Protein AF-0000000074142915 (afdb_homodimer)

Foldseek 3Di:
DDQDDFLLEPWPCVFKAWAEKEAAWEQDQVQRKIFWKMKTKMATPDPPAFDQKGKWFAAQKFWDFKDKQNHTWDWDWDDQDPPRHTIIITGDPDGGHGPDIIMMMIGIMAHPPQPFKFKAALLQFPNSPKIKMKGQCPPNRLNRRHTHGRFQFHWYKYKYWYKYLFDKDWLAQWDDWDDDDPNIIITIGTFHFIWHSRLTMMIGDQWDKDDLDPAEMEIEHPVCHVLVSVLRSVCPVVLQVLLCVLANHQDRRHAYEYAGGQQDAAAWDLRHNYIYGYVLCRQSPNQNVLVSLLSVLLSLAPTQENANYLLQNLSRQLSSLLRSLSSVCVVPNNQSSLLVLVVLQVQLQVQCVVQDQQHQLLANRHDQNVHDSVVSDGSNSHNLSNVVLVVLQVLQPHCVLSSVLNNVVSVVQGSGYDYPVRVLVSVCVVCVVVVRVVSVVVDPPCCSHRNGHHGPDDDDTDCPLVVLLVVVLVLQLVQQVVVPDRDDDALVSPVPPRPSSLLSNLVSNLVRDQGALSVLVCCCPGNVLCVGSNPSSNLSSLLNCLRNVVVVCLVVLLVVLLRHNHLVRNQSNLLSCCVNPLVSSVVSLVVRLSNHGPVSSVNSCVSSVPDD/DDADDFLLEPWPCQFKAWAEKEAAWEQDLVQRKIFWKMKTKMATPDPPAFDQKGKWFAAQKFWDFKDKQNHTWDWDWADQDPPRHTIIITGDPDGGDGPDIIMMMIGIMAHPPQPFKFKAALLQFPNSPKIKMKTQCPPNRLNRRHTHGRWQFHWYKYKYWYKDLFDKDWLAQWDDWDDDDPNIIITIGTGHFIWHSRLTMMIGDQWDKDDLDPAEMEIEHPVCHVLVSVLRSVCVVVLQVLLCVLANHQDRRHHYEYAGGQQDAAAWDLRHNYIYGYNLCRQSPNQNVLVSQLSSLLSLAPTQENANGLQQNLSRQLSSLLSSLSSVCVVPNNLSSLLVLVVLLVQLQVVCVVQDQQHQLLANRHDQNVHDSVVSDGSNSRNLSNVVLVVLQVLQPHCVRSSVLRNVVSVVQGSGYDYPVRVLVSVCVVCVVVVRVVSVVPDPSCCSHRNGGHGPDDDDGDCVLQVLLVVVLVLQLVCQVVVHQNDPDALVSPVPPRPSSLLSSLVSNLVSDQGALNVLVCCCPGNVLCVGSNPSSNLSSLLNCLRNVVVVCLVVLLVVLLRHQHLVRNQSNLLSCCVNPLVSSVVSLVVSLSNHGPVSSVNSCVSSVPDD

Organism: Schizosaccharomyces japonicus (strain yFS275 / FY16936) (NCBI:txid402676)

Secondary structure (DSSP, 8-state):
-PPPPPTT--S-TTTEEEEEEEEEEEEETTTTEEEEEEEEEEEE--SSS----EEEEESSEEEEEEEETTEE--EEEPPP-GGG-EEEEE--SS---TT--EEEEEEEEE-TT-SSEEEE-GGGSSSSSS-EEEE--TTTTGGGTS-B--STT--EEEEEEEEESS-EEESSEEEEEEEEETTEEEEEEEEEEEE-GGG--EEESS-EEEEEETTEEEEE-GGGHHHHHHHHHTTHHHHHHHHHHHS-S-TTS-EEEEE--TT--SSEE--TT-EEE-GGG--SSSTTTTHHHHHHHTTTBTTTEEESSGGGTHHHHHHHHHHHHHHHHHHH-HHHHHHHHHHHHHHHHHHHHHH-TT-GGGSSS---TT--GGGG-SSHHHHHHHHHHHHHHHHHT-HHHHTTHHHHHHHHTTTEEE-HHHHHHHHHHHHTTTT-HHHHHTS-HHHHHH--SS-SS------TTTHHHHHHHHHHHHHHHTT-S-----GGGGTT--HHHHHHHHHHHHHTPPPPHHHHHHHHHHS-GGG-S-HHHHHHHHHHHHHTT-GGGHHHHHHHHTT---HHHHHHHHHHHHHH-HHHHHHHHHHHTTTS-HHHHHHHHHHTT---/-PPPPPTT--S-TTTEEEEEEEEEEEEETTTTEEEEEEEEEEEE--SSS----EEEEESSEEEEEEEETTEE--EEEPPP-GGG-EEEEE--SS---TT--EEEEEEEEE-TT-SSEEEE-GGGSSSSSS-EEEE--TTTTGGGTS-B--STT--EEEEEEEEESS-EEESSEEEEEEEEETTEEEEEEEEEEEE-GGG--EEESS-EEEEEETTEEEEE-GGGHHHHHHHHHTTHHHHHHHHHHHS-S-TTS-EEEEE--TT--SSEE--TT-EEE-GGG--SSSTTTTHHHHHHHTTTBTTTEEESSGGGTHHHHHHHHHHHHHHHHHHH-HHHHHHHHHHHHHHHHHHHHHH-TT-GGGSSS---TTS-GGGG-SSHHHHHHHHHHHHHHHHHTSHHHHTTHHHHHHHHTTTEEE-HHHHHHHHHHHHGGGT-HHHHHTS-HHHHHH--SS-SS------TTTHHHHHHHHHHHHHHHTT-S-----GGGSTT--HHHHHHHHHHHHHTPPPPHHHHHHHHHHS-GGG-S-HHHHHHHHHHHHHTT-GGGHHHHHHHHTT---HHHHHHHHHHHHHH-HHHHHHHHHHHTTTS-HHHHHHHHHHTT---

Radius of gyration: 35.16 Å; Cα contacts (8 Å, |Δi|>4): 2658; chains: 2; bounding box: 84×103×82 Å

pLDDT: mean 94.58, std 6.01, range [44.62, 98.88]

Sequence (1224 aa):
MKVRQDPSTLSNYLEVELQHMLLETSIIFSEKRLTGQVTLSMEPRVVGKALEQIVLDTSFLDISNVYVDEQETAFCVKERKSFLGSALHIVPSAVLRKGKQFKLRIVYATTKDCTALQFLSPNQTIGKKHPYVFSQCQAIHARSMVPCQDTPSVKFPCTFRIRSPFPVIASGIPAGSQDFNNGSLVYVFEQRNKIPSYLISLLSGDLASCPVGPRSFVYTEPSNLMACKYEFEQDMERFIQAAESITFAYPWTRYDFVILPPSFPYGGMENPNATFATPTLIAGDRSNVNVIAHELAHSWSGNLVTNESWQTFWLNEGMTVFLERKIIGRIYGEKYRQFDAIIGWGELKEAVELFGPNHEFTKLVQNLDGVDPDDAFSTIPYEKGSSLLYHIETVLGGAHIFEPFLPYYFRKFSNSSVNELQFKETLYEFFKPQGLTGQLDKIDWQAWLYGPGMPPVTPNFDTTLANPCYTLAEKWRTAAEAHTAPVPFAADDVKRWSAGQSSLFLDLLFETSPLPNQYIETLSDVYAYGKSENAELLFRFYKLALKAKYTRLYDTIAQAVGSVGRMKFVRPIYRLLNSVDHDFAVKTFLKYRDFYHKICSSMVAKDLKLTEMKVRQDPSTLSNYLEVELQHMLLETSIIFSEKRLTGQVTLSMEPRVVGKALEQIVLDTSFLDISNVYVDEQETAFCVKERKSFLGSALHIVPSAVLRKGKQFKLRIVYATTKDCTALQFLSPNQTIGKKHPYVFSQCQAIHARSMVPCQDTPSVKFPCTFRIRSPFPVIASGIPAGSQDFNNGSLVYVFEQRNKIPSYLISLLSGDLASCPVGPRSFVYTEPSNLMACKYEFEQDMERFIQAAESITFAYPWTRYDFVILPPSFPYGGMENPNATFATPTLIAGDRSNVNVIAHELAHSWSGNLVTNESWQTFWLNEGMTVFLERKIIGRIYGEKYRQFDAIIGWGELKEAVELFGPNHEFTKLVQNLDGVDPDDAFSTIPYEKGSSLLYHIETVLGGAHIFEPFLPYYFRKFSNSSVNELQFKETLYEFFKPQGLTGQLDKIDWQAWLYGPGMPPVTPNFDTTLANPCYTLAEKWRTAAEAHTAPVPFAADDVKRWSAGQSSLFLDLLFETSPLPNQYIETLSDVYAYGKSENAELLFRFYKLALKAKYTRLYDTIAQAVGSVGRMKFVRPIYRLLNSVDHDFAVKTFLKYRDFYHKICSSMVAKDLKLTE

Nearest PDB structures (foldseek):
  4gaa-assembly1_B  TM=9.386E-01  e=9.202E-66  Xenopus laevis
  3cia-assembly1_A  TM=8.978E-01  e=3.333E-53  unclassified
  3cia-assembly3_C  TM=9.045E-01  e=1.888E-52  unclassified
  3cia-assembly4_D  TM=8.995E-01  e=1.705E-52  unclassified
  4pj6-assembly1_A  TM=6.630E-01  e=1.488E-27  Homo sapiens

Structure (mmCIF, N/CA/C/O backbone):
data_AF-0000000074142915-model_v1
#
loop_
_entity.id
_entity.type
_entity.pdbx_description
1 polymer 'Leukotriene A(4) hydrolase'
#
loop_
_atom_site.group_PDB
_atom_site.id
_atom_site.type_symbol
_atom_site.label_atom_id
_atom_site.label_alt_id
_atom_site.label_comp_id
_atom_site.label_asym_id
_atom_site.label_entity_id
_atom_site.label_seq_id
_atom_site.pdbx_PDB_ins_code
_atom_site.Cartn_x
_atom_site.Cartn_y
_atom_site.Cartn_z
_atom_site.occupancy
_atom_site.B_iso_or_equiv
_atom_site.auth_seq_id
_atom_site.auth_comp_id
_atom_site.auth_asym_id
_atom_site.auth_atom_id
_atom_site.pdbx_PDB_model_num
ATOM 1 N N . MET A 1 1 ? 24.328 -30.984 -15.859 1 44.62 1 MET A N 1
ATOM 2 C CA . MET A 1 1 ? 23.688 -31.141 -17.156 1 44.62 1 MET A CA 1
ATOM 3 C C . MET A 1 1 ? 23.734 -29.844 -17.953 1 44.62 1 MET A C 1
ATOM 5 O O . MET A 1 1 ? 23.688 -28.75 -17.375 1 44.62 1 MET A O 1
ATOM 9 N N . LYS A 1 2 ? 23.984 -30.016 -19.141 1 58.06 2 LYS A N 1
ATOM 10 C CA . LYS A 1 2 ? 24.141 -28.875 -20.047 1 58.06 2 LYS A CA 1
ATOM 11 C C . LYS A 1 2 ? 22.812 -28.156 -20.266 1 58.06 2 LYS A C 1
ATOM 13 O O . LYS A 1 2 ? 21.797 -28.812 -20.531 1 58.06 2 LYS A O 1
ATOM 18 N N . VAL A 1 3 ? 22.781 -27.094 -20.016 1 68.69 3 VAL A N 1
ATOM 19 C CA . VAL A 1 3 ? 21.641 -26.203 -20.203 1 68.69 3 VAL A CA 1
ATOM 20 C C . VAL A 1 3 ? 21.188 -26.25 -21.656 1 68.69 3 VAL A C 1
ATOM 22 O O . VAL A 1 3 ? 22 -26.203 -22.578 1 68.69 3 VAL A O 1
ATOM 25 N N . ARG A 1 4 ? 19.906 -26.609 -21.922 1 81.56 4 ARG A N 1
ATOM 26 C CA . ARG A 1 4 ? 19.312 -26.625 -23.25 1 81.56 4 ARG A CA 1
ATOM 27 C C . ARG A 1 4 ? 18.891 -25.219 -23.688 1 81.56 4 ARG A C 1
ATOM 29 O O . ARG A 1 4 ? 18.328 -24.469 -22.891 1 81.56 4 ARG A O 1
ATOM 36 N N . GLN A 1 5 ? 19.344 -24.984 -24.844 1 90 5 GLN A N 1
ATOM 37 C CA . GLN A 1 5 ? 18.969 -23.672 -25.375 1 90 5 GLN A CA 1
ATOM 38 C C . GLN A 1 5 ? 17.453 -23.578 -25.547 1 90 5 GLN A C 1
ATOM 40 O O . GLN A 1 5 ? 16.812 -24.531 -26.016 1 90 5 GLN A O 1
ATOM 45 N N . ASP A 1 6 ? 16.812 -22.578 -25.141 1 95.75 6 ASP A N 1
ATOM 46 C CA . ASP A 1 6 ? 15.398 -22.297 -25.344 1 95.75 6 ASP A CA 1
ATOM 47 C C . ASP A 1 6 ? 15.125 -21.906 -26.797 1 95.75 6 ASP A C 1
ATOM 49 O O . ASP A 1 6 ? 15.664 -20.922 -27.297 1 95.75 6 ASP A O 1
ATOM 53 N N . PRO A 1 7 ? 14.328 -22.672 -27.469 1 96.62 7 PRO A N 1
ATOM 54 C CA . PRO A 1 7 ? 14.078 -22.359 -28.875 1 96.62 7 PRO A CA 1
ATOM 55 C C . PRO A 1 7 ? 13.211 -21.109 -29.062 1 96.62 7 PRO A C 1
ATOM 57 O O . PRO A 1 7 ? 13.055 -20.625 -30.188 1 96.62 7 PRO A O 1
ATOM 60 N N . SER A 1 8 ? 12.703 -20.547 -28 1 97.38 8 SER A N 1
ATOM 61 C CA . SER A 1 8 ? 11.758 -19.438 -28.094 1 97.38 8 SER A CA 1
ATOM 62 C C . SER A 1 8 ? 12.453 -18.094 -27.906 1 97.38 8 SER A C 1
ATOM 64 O O . SER A 1 8 ? 11.805 -17.078 -27.656 1 97.38 8 SER A O 1
ATOM 66 N N . THR A 1 9 ? 13.758 -18 -27.891 1 97.94 9 THR A N 1
ATOM 67 C CA . THR A 1 9 ? 14.516 -16.75 -27.781 1 97.94 9 THR A CA 1
ATOM 68 C C . THR A 1 9 ? 15.617 -16.688 -28.828 1 97.94 9 THR A C 1
ATOM 70 O O . THR A 1 9 ? 16.156 -17.719 -29.25 1 97.94 9 THR A O 1
ATOM 73 N N . LEU A 1 10 ? 15.922 -15.477 -29.266 1 98.19 10 LEU A N 1
ATOM 74 C CA . LEU A 1 10 ? 17.016 -15.234 -30.203 1 98.19 10 LEU A CA 1
ATOM 75 C C . LEU A 1 10 ? 18.266 -14.766 -29.469 1 98.19 10 LEU A C 1
ATOM 77 O O . LEU A 1 10 ? 19.328 -14.641 -30.078 1 98.19 10 LEU A O 1
ATOM 81 N N . SER A 1 11 ? 18.125 -14.523 -28.219 1 98.31 11 SER A N 1
ATOM 82 C CA . SER A 1 11 ? 19.219 -13.922 -27.453 1 98.31 11 SER A CA 1
ATOM 83 C C . SER A 1 11 ? 20.344 -14.93 -27.203 1 98.31 11 SER A C 1
ATOM 85 O O . SER A 1 11 ? 20.125 -16.141 -27.281 1 98.31 11 SER A O 1
ATOM 87 N N . ASN A 1 12 ? 21.547 -14.43 -27 1 97.44 12 ASN A N 1
ATOM 88 C CA . ASN A 1 12 ? 22.656 -15.289 -26.625 1 97.44 12 ASN A CA 1
ATOM 89 C C . ASN A 1 12 ? 22.844 -15.328 -25.109 1 97.44 12 ASN A C 1
ATOM 91 O O . ASN A 1 12 ? 23.953 -15.141 -24.609 1 97.44 12 ASN A O 1
ATOM 95 N N . TYR A 1 13 ? 21.719 -15.695 -24.438 1 97.06 13 TYR A N 1
ATOM 96 C CA . TYR A 1 13 ? 21.625 -15.57 -22.984 1 97.06 13 TYR A CA 1
ATOM 97 C C . TYR A 1 13 ? 22.578 -16.547 -22.297 1 97.06 13 TYR A C 1
ATOM 99 O O . TYR A 1 13 ? 22.875 -16.391 -21.109 1 97.06 13 TYR A O 1
ATOM 107 N N . LEU A 1 14 ? 23.109 -17.531 -22.969 1 94.38 14 LEU A N 1
ATOM 108 C CA . LEU A 1 14 ? 24.078 -18.469 -22.375 1 94.38 14 LEU A CA 1
ATOM 109 C C . LEU A 1 14 ? 25.469 -17.875 -22.359 1 94.38 14 LEU A C 1
ATOM 111 O O . LEU A 1 14 ? 26.359 -18.375 -21.656 1 94.38 14 LEU A O 1
ATOM 115 N N . GLU A 1 15 ? 25.734 -16.734 -23.109 1 95.5 15 GLU A N 1
ATOM 116 C CA . GLU A 1 15 ? 27.062 -16.125 -23.219 1 95.5 15 GLU A CA 1
ATOM 117 C C . GLU A 1 15 ? 27.172 -14.883 -22.359 1 95.5 15 GLU A C 1
ATOM 119 O O . GLU A 1 15 ? 28.266 -14.391 -22.094 1 95.5 15 GLU A O 1
ATOM 124 N N . VAL A 1 16 ? 26.109 -14.391 -22.016 1 96.25 16 VAL A N 1
ATOM 125 C CA . VAL A 1 16 ? 26.109 -13.156 -21.234 1 96.25 16 VAL A CA 1
ATOM 126 C C . VAL A 1 16 ? 24.969 -13.195 -20.219 1 96.25 16 VAL A C 1
ATOM 128 O O . VAL A 1 16 ? 23.812 -13.469 -20.578 1 96.25 16 VAL A O 1
ATOM 131 N N . GLU A 1 17 ? 25.312 -12.859 -19.016 1 96.31 17 GLU A N 1
ATOM 132 C CA . GLU A 1 17 ? 24.359 -12.945 -17.922 1 96.31 17 GLU A CA 1
ATOM 133 C C . GLU A 1 17 ? 23.781 -11.57 -17.594 1 96.31 17 GLU A C 1
ATOM 135 O O . GLU A 1 17 ? 24.516 -10.586 -17.516 1 96.31 17 GLU A O 1
ATOM 140 N N . LEU A 1 18 ? 22.5 -11.531 -17.484 1 98 18 LEU A N 1
ATOM 141 C CA . LEU A 1 18 ? 21.812 -10.32 -17.031 1 98 18 LEU A CA 1
ATOM 142 C C . LEU A 1 18 ? 21.734 -10.289 -15.5 1 98 18 LEU A C 1
ATOM 144 O O . LEU A 1 18 ? 21.172 -11.195 -14.883 1 98 18 LEU A O 1
ATOM 148 N N . GLN A 1 19 ? 22.312 -9.164 -14.938 1 98 19 GLN A N 1
ATOM 149 C CA . GLN A 1 19 ? 22.406 -9.086 -13.484 1 98 19 GLN A CA 1
ATOM 150 C C . GLN A 1 19 ? 21.328 -8.172 -12.906 1 98 19 GLN A C 1
ATOM 152 O O . GLN A 1 19 ? 20.906 -8.344 -11.758 1 98 19 GLN A O 1
ATOM 157 N N . HIS A 1 20 ? 20.953 -7.195 -13.625 1 98.62 20 HIS A N 1
ATOM 158 C CA . HIS A 1 20 ? 19.953 -6.23 -13.18 1 98.62 20 HIS A CA 1
ATOM 159 C C . HIS A 1 20 ? 19.344 -5.477 -14.352 1 98.62 20 HIS A C 1
ATOM 161 O O . HIS A 1 20 ? 20.031 -5.199 -15.336 1 98.62 20 HIS A O 1
ATOM 167 N N . MET A 1 21 ? 18.094 -5.164 -14.273 1 98.81 21 MET A N 1
ATOM 168 C CA . MET A 1 21 ? 17.422 -4.34 -15.273 1 98.81 21 MET A CA 1
ATOM 169 C C . MET A 1 21 ? 16.828 -3.088 -14.641 1 98.81 21 MET A C 1
ATOM 171 O O . MET A 1 21 ? 16.109 -3.174 -13.641 1 98.81 21 MET A O 1
ATOM 175 N N . LEU A 1 22 ? 17.172 -1.881 -15.109 1 98.81 22 LEU A N 1
ATOM 176 C CA . LEU A 1 22 ? 16.516 -0.611 -14.812 1 98.81 22 LEU A CA 1
ATOM 177 C C . LEU A 1 22 ? 15.672 -0.143 -16 1 98.81 22 LEU A C 1
ATOM 179 O O . LEU A 1 22 ? 16.219 0.162 -17.062 1 98.81 22 LEU A O 1
ATOM 183 N N . LEU A 1 23 ? 14.359 -0.196 -15.914 1 98.88 23 LEU A N 1
ATOM 184 C CA . LEU A 1 23 ? 13.461 0.308 -16.938 1 98.88 23 LEU A CA 1
ATOM 185 C C . LEU A 1 23 ? 13.008 1.729 -16.625 1 98.88 23 LEU A C 1
ATOM 187 O O . LEU A 1 23 ? 12.344 1.961 -15.609 1 98.88 23 LEU A O 1
ATOM 191 N N . GLU A 1 24 ? 13.422 2.752 -17.359 1 98.81 24 GLU A N 1
ATOM 192 C CA . GLU A 1 24 ? 13 4.148 -17.281 1 98.81 24 GLU A CA 1
ATOM 193 C C . GLU A 1 24 ? 12.133 4.523 -18.484 1 98.81 24 GLU A C 1
ATOM 195 O O . GLU A 1 24 ? 12.633 4.648 -19.609 1 98.81 24 GLU A O 1
ATOM 200 N N . THR A 1 25 ? 10.852 4.664 -18.281 1 98.56 25 THR A N 1
ATOM 201 C CA . THR A 1 25 ? 9.977 4.867 -19.438 1 98.56 25 THR A CA 1
ATOM 202 C C . THR A 1 25 ? 8.836 5.82 -19.094 1 98.56 25 THR A C 1
ATOM 204 O O . THR A 1 25 ? 8.57 6.078 -17.922 1 98.56 25 THR A O 1
ATOM 207 N N . SER A 1 26 ? 8.281 6.488 -20.094 1 98.69 26 SER A N 1
ATOM 208 C CA . SER A 1 26 ? 7.098 7.336 -20 1 98.69 26 SER A CA 1
ATOM 209 C C . SER A 1 26 ? 5.918 6.711 -20.75 1 98.69 26 SER A C 1
ATOM 211 O O . SER A 1 26 ? 6.07 6.234 -21.875 1 98.69 26 SER A O 1
ATOM 213 N N . ILE A 1 27 ? 4.793 6.676 -20.125 1 98.69 27 ILE A N 1
ATOM 214 C CA . ILE A 1 27 ? 3.561 6.223 -20.766 1 98.69 27 ILE A CA 1
ATOM 215 C C . ILE A 1 27 ? 2.887 7.391 -21.484 1 98.69 27 ILE A C 1
ATOM 217 O O . ILE A 1 27 ? 2.484 8.367 -20.844 1 98.69 27 ILE A O 1
ATOM 221 N N . ILE A 1 28 ? 2.809 7.289 -22.781 1 98.31 28 ILE A N 1
ATOM 222 C CA . ILE A 1 28 ? 2.133 8.305 -23.578 1 98.31 28 ILE A CA 1
ATOM 223 C C . ILE A 1 28 ? 0.771 7.777 -24.031 1 98.31 28 ILE A C 1
ATOM 225 O O . ILE A 1 28 ? 0.666 7.117 -25.062 1 98.31 28 ILE A O 1
ATOM 229 N N . PHE A 1 29 ? -0.275 8.133 -23.328 1 97.75 29 PHE A N 1
ATOM 230 C CA . PHE A 1 29 ? -1.607 7.594 -23.562 1 97.75 29 PHE A CA 1
ATOM 231 C C . PHE A 1 29 ? -2.133 8.047 -24.922 1 97.75 29 PHE A C 1
ATOM 233 O O . PHE A 1 29 ? -2.77 7.273 -25.641 1 97.75 29 PHE A O 1
ATOM 240 N N . SER A 1 30 ? -1.88 9.273 -25.297 1 96.56 30 SER A N 1
ATOM 241 C CA . SER A 1 30 ? -2.395 9.82 -26.547 1 96.56 30 SER A CA 1
ATOM 242 C C . SER A 1 30 ? -1.828 9.07 -27.75 1 96.56 30 SER A C 1
ATOM 244 O O . SER A 1 30 ? -2.488 8.961 -28.781 1 96.56 30 SER A O 1
ATOM 246 N N . GLU A 1 31 ? -0.6 8.523 -27.594 1 97.62 31 GLU A N 1
ATOM 247 C CA . GLU A 1 31 ? 0.055 7.816 -28.688 1 97.62 31 GLU A CA 1
ATOM 248 C C . GLU A 1 31 ? 0.032 6.309 -28.453 1 97.62 31 GLU A C 1
ATOM 250 O O . GLU A 1 31 ? 0.485 5.539 -29.312 1 97.62 31 GLU A O 1
ATOM 255 N N . LYS A 1 32 ? -0.46 5.938 -27.281 1 96.62 32 LYS A N 1
ATOM 256 C CA . LYS A 1 32 ? -0.544 4.523 -26.922 1 96.62 32 LYS A CA 1
ATOM 257 C C . LYS A 1 32 ? 0.814 3.842 -27.047 1 96.62 32 LYS A C 1
ATOM 259 O O . LYS A 1 32 ? 0.932 2.801 -27.703 1 96.62 32 LYS A O 1
ATOM 264 N N . ARG A 1 33 ? 1.783 4.438 -26.422 1 97.75 33 ARG A N 1
ATOM 265 C CA . ARG A 1 33 ? 3.125 3.865 -26.5 1 97.75 33 ARG A CA 1
ATOM 266 C C . ARG A 1 33 ? 3.939 4.211 -25.25 1 97.75 33 ARG A C 1
ATOM 268 O O . ARG A 1 33 ? 3.541 5.066 -24.469 1 97.75 33 ARG A O 1
ATOM 275 N N . LEU A 1 34 ? 5.02 3.492 -25.047 1 98.62 34 LEU A N 1
ATOM 276 C CA . LEU A 1 34 ? 6.074 3.818 -24.094 1 98.62 34 LEU A CA 1
ATOM 277 C C . LEU A 1 34 ? 7.277 4.434 -24.797 1 98.62 34 LEU A C 1
ATOM 279 O O . LEU A 1 34 ? 7.629 4.012 -25.906 1 98.62 34 LEU A O 1
ATOM 283 N N . THR A 1 35 ? 7.867 5.434 -24.203 1 98.69 35 THR A N 1
ATOM 284 C CA . THR A 1 35 ? 9.117 6.02 -24.672 1 98.69 35 THR A CA 1
ATOM 285 C C . THR A 1 35 ? 10.125 6.125 -23.531 1 98.69 35 THR A C 1
ATOM 287 O O . THR A 1 35 ? 9.766 6.496 -22.406 1 98.69 35 THR A O 1
ATOM 290 N N . GLY A 1 36 ? 11.312 5.668 -23.75 1 98.44 36 GLY A N 1
ATOM 291 C CA . GLY A 1 36 ? 12.328 5.777 -22.703 1 98.44 36 GLY A CA 1
ATOM 292 C C . GLY A 1 36 ? 13.555 4.938 -23 1 98.44 36 GLY A C 1
ATOM 293 O O . GLY A 1 36 ? 14.078 4.949 -24.109 1 98.44 36 GLY A O 1
ATOM 294 N N . GLN A 1 37 ? 14.07 4.324 -21.953 1 98.81 37 GLN A N 1
ATOM 295 C CA . GLN A 1 37 ? 15.305 3.549 -22.078 1 98.81 37 GLN A CA 1
ATOM 296 C C . GLN A 1 37 ? 15.344 2.416 -21.062 1 98.81 37 GLN A C 1
ATOM 298 O O . GLN A 1 37 ? 14.648 2.465 -20.047 1 98.81 37 GLN A O 1
ATOM 303 N N . VAL A 1 38 ? 16.094 1.396 -21.359 1 98.88 38 VAL A N 1
ATOM 304 C CA . VAL A 1 38 ? 16.406 0.311 -20.438 1 98.88 38 VAL A CA 1
ATOM 305 C C . VAL A 1 38 ? 17.922 0.224 -20.234 1 98.88 38 VAL A C 1
ATOM 307 O O . VAL A 1 38 ? 18.688 0.4 -21.188 1 98.88 38 VAL A O 1
ATOM 310 N N . THR A 1 39 ? 18.281 0.087 -19.031 1 98.88 39 THR A N 1
ATOM 311 C CA . THR A 1 39 ? 19.672 -0.175 -18.672 1 98.88 39 THR A CA 1
ATOM 312 C C . THR A 1 39 ? 19.828 -1.577 -18.094 1 98.88 39 THR A C 1
ATOM 314 O O . THR A 1 39 ? 19.188 -1.916 -17.094 1 98.88 39 THR A O 1
ATOM 317 N N . LEU A 1 40 ? 20.641 -2.385 -18.719 1 98.81 40 LEU A N 1
ATOM 318 C CA . LEU A 1 40 ? 20.922 -3.758 -18.312 1 98.81 40 LEU A CA 1
ATOM 319 C C . LEU A 1 40 ? 22.344 -3.879 -17.766 1 98.81 40 LEU A C 1
ATOM 321 O O . LEU A 1 40 ? 23.312 -3.539 -18.453 1 98.81 40 LEU A O 1
ATOM 325 N N . SER A 1 41 ? 22.469 -4.258 -16.5 1 98.69 41 SER A N 1
ATOM 326 C CA . SER A 1 41 ? 23.766 -4.664 -15.961 1 98.69 41 SER A CA 1
ATOM 327 C C . SER A 1 41 ? 24.062 -6.117 -16.297 1 98.69 41 SER A C 1
ATOM 329 O O . SER A 1 41 ? 23.344 -7.023 -15.898 1 98.69 41 SER A O 1
ATOM 331 N N . MET A 1 42 ? 25.172 -6.305 -16.969 1 98 42 MET A N 1
ATOM 332 C CA . MET A 1 42 ? 25.438 -7.621 -17.531 1 98 42 MET A CA 1
ATOM 333 C C . MET A 1 42 ? 26.891 -8.047 -17.25 1 98 42 MET A C 1
ATOM 335 O O . MET A 1 42 ? 27.719 -7.211 -16.922 1 98 42 MET A O 1
ATOM 339 N N . GLU A 1 43 ? 27.141 -9.359 -17.422 1 96.88 43 GLU A N 1
ATOM 340 C CA . GLU A 1 43 ? 28.453 -9.969 -17.281 1 96.88 43 GLU A CA 1
ATOM 341 C C . GLU A 1 43 ? 28.656 -11.094 -18.297 1 96.88 43 GLU A C 1
ATOM 343 O O . GLU A 1 43 ? 27.828 -12.008 -18.391 1 96.88 43 GLU A O 1
ATOM 348 N N . PRO A 1 44 ? 29.766 -11 -18.969 1 95.94 44 PRO A N 1
ATOM 349 C CA . PRO A 1 44 ? 30.047 -12.109 -19.891 1 95.94 44 PRO A CA 1
ATOM 350 C C . PRO A 1 44 ? 30.234 -13.438 -19.156 1 95.94 44 PRO A C 1
ATOM 352 O O . PRO A 1 44 ? 30.812 -13.469 -18.062 1 95.94 44 PRO A O 1
ATOM 355 N N . ARG A 1 45 ? 29.672 -14.523 -19.734 1 92.75 45 ARG A N 1
ATOM 356 C CA . ARG A 1 45 ? 29.812 -15.875 -19.188 1 92.75 45 ARG A CA 1
ATOM 357 C C . ARG A 1 45 ? 30.797 -16.688 -20 1 92.75 45 ARG A C 1
ATOM 359 O O . ARG A 1 45 ? 31.234 -17.766 -19.562 1 92.75 45 ARG A O 1
ATOM 366 N N . VAL A 1 46 ? 31.188 -16.141 -21.047 1 89.5 46 VAL A N 1
ATOM 367 C CA . VAL A 1 46 ? 32.125 -16.859 -21.922 1 89.5 46 VAL A CA 1
ATOM 368 C C . VAL A 1 46 ? 33.5 -16.938 -21.25 1 89.5 46 VAL A C 1
ATOM 370 O O . VAL A 1 46 ? 33.969 -15.938 -20.688 1 89.5 46 VAL A O 1
ATOM 373 N N . VAL A 1 47 ? 34.062 -18.078 -21.328 1 86.38 47 VAL A N 1
ATOM 374 C CA . VAL A 1 47 ? 35.375 -18.312 -20.719 1 86.38 47 VAL A CA 1
ATOM 375 C C . VAL A 1 47 ? 36.469 -18.25 -21.781 1 86.38 47 VAL A C 1
ATOM 377 O O . VAL A 1 47 ? 36.312 -18.797 -22.875 1 86.38 47 VAL A O 1
ATOM 380 N N . GLY A 1 48 ? 37.562 -17.688 -21.438 1 85.56 48 GLY A N 1
ATOM 381 C CA . GLY A 1 48 ? 38.75 -17.719 -22.266 1 85.56 48 GLY A CA 1
ATOM 382 C C . GLY A 1 48 ? 38.719 -16.734 -23.406 1 85.56 48 GLY A C 1
ATOM 383 O O . GLY A 1 48 ? 39.719 -16.547 -24.109 1 85.56 48 GLY A O 1
ATOM 384 N N . LYS A 1 49 ? 37.594 -16.188 -23.641 1 88.31 49 LYS A N 1
ATOM 385 C CA . LYS A 1 49 ? 37.5 -15.211 -24.719 1 88.31 49 LYS A CA 1
ATOM 386 C C . LYS A 1 49 ? 36.625 -14.039 -24.328 1 88.31 49 LYS A C 1
ATOM 388 O O . LYS A 1 49 ? 35.938 -14.078 -23.297 1 88.31 49 LYS A O 1
ATOM 393 N N . ALA A 1 50 ? 36.812 -13.047 -25.203 1 90.31 50 ALA A N 1
ATOM 394 C CA . ALA A 1 50 ? 35.969 -11.867 -25.016 1 90.31 50 ALA A CA 1
ATOM 395 C C . ALA A 1 50 ? 34.594 -12.078 -25.641 1 90.31 50 ALA A C 1
ATOM 397 O O . ALA A 1 50 ? 34.438 -12.867 -26.562 1 90.31 50 ALA A O 1
ATOM 398 N N . LEU A 1 51 ? 33.625 -11.453 -24.984 1 93.38 51 LEU A N 1
ATOM 399 C CA . LEU A 1 51 ? 32.281 -11.453 -25.547 1 93.38 51 LEU A CA 1
ATOM 400 C C . LEU A 1 51 ? 32.25 -10.766 -26.906 1 93.38 51 LEU A C 1
ATOM 402 O O . LEU A 1 51 ? 32.656 -9.602 -27.031 1 93.38 51 LEU A O 1
ATOM 406 N N . GLU A 1 52 ? 31.875 -11.359 -27.953 1 92 52 GLU A N 1
ATOM 407 C CA . GLU A 1 52 ? 31.891 -10.836 -29.312 1 92 52 GLU A CA 1
ATOM 408 C C . GLU A 1 52 ? 30.688 -9.945 -29.594 1 92 52 GLU A C 1
ATOM 410 O O . GLU A 1 52 ? 30.797 -8.953 -30.312 1 92 52 GLU A O 1
ATOM 415 N N . GLN A 1 53 ? 29.641 -10.398 -29.062 1 95.56 53 GLN A N 1
ATOM 416 C CA . GLN A 1 53 ? 28.406 -9.648 -29.266 1 95.56 53 GLN A CA 1
ATOM 417 C C . GLN A 1 53 ? 27.391 -9.914 -28.156 1 95.56 53 GLN A C 1
ATOM 419 O O . GLN A 1 53 ? 27.484 -10.938 -27.469 1 95.56 53 GLN A O 1
ATOM 424 N N . ILE A 1 54 ? 26.562 -8.992 -27.953 1 97.62 54 ILE A N 1
ATOM 425 C CA . ILE A 1 54 ? 25.375 -9.133 -27.109 1 97.62 54 ILE A CA 1
ATOM 426 C C . ILE A 1 54 ? 24.125 -9.18 -27.984 1 97.62 54 ILE A C 1
ATOM 428 O O . ILE A 1 54 ? 23.906 -8.305 -28.828 1 97.62 54 ILE A O 1
ATOM 432 N N . VAL A 1 55 ? 23.375 -10.227 -27.859 1 98.56 55 VAL A N 1
ATOM 433 C CA . VAL A 1 55 ? 22.156 -10.375 -28.641 1 98.56 55 VAL A CA 1
ATOM 434 C C . VAL A 1 55 ? 20.938 -10.367 -27.703 1 98.56 55 VAL A C 1
ATOM 436 O O . VAL A 1 55 ? 20.891 -11.148 -26.75 1 98.56 55 VAL A O 1
ATOM 439 N N . LEU A 1 56 ? 20 -9.484 -27.969 1 98.88 56 LEU A N 1
ATOM 440 C CA . LEU A 1 56 ? 18.75 -9.375 -27.203 1 98.88 56 LEU A CA 1
ATOM 441 C C . LEU A 1 56 ? 17.547 -9.617 -28.109 1 98.88 56 LEU A C 1
ATOM 443 O O . LEU A 1 56 ? 17.641 -9.5 -29.328 1 98.88 56 LEU A O 1
ATOM 447 N N . ASP A 1 57 ? 16.453 -10 -27.5 1 98.81 57 ASP A N 1
ATOM 448 C CA . ASP A 1 57 ? 15.172 -10.141 -28.188 1 98.81 57 ASP A CA 1
ATOM 449 C C . ASP A 1 57 ? 14.453 -8.797 -28.297 1 98.81 57 ASP A C 1
ATOM 451 O O . ASP A 1 57 ? 14.375 -8.047 -27.328 1 98.81 57 ASP A O 1
ATOM 455 N N . THR A 1 58 ? 13.945 -8.523 -29.438 1 98.81 58 THR A N 1
ATOM 456 C CA . THR A 1 58 ? 13.055 -7.391 -29.672 1 98.81 58 THR A CA 1
ATOM 457 C C . THR A 1 58 ? 11.922 -7.777 -30.609 1 98.81 58 THR A C 1
ATOM 459 O O . THR A 1 58 ? 12.016 -8.781 -31.328 1 98.81 58 THR A O 1
ATOM 462 N N . SER A 1 59 ? 10.805 -7.109 -30.516 1 98.25 59 SER A N 1
ATOM 463 C CA . SER A 1 59 ? 9.672 -7.215 -31.422 1 98.25 59 SER A CA 1
ATOM 464 C C . SER A 1 59 ? 8.953 -5.879 -31.562 1 98.25 59 SER A C 1
ATOM 466 O O . SER A 1 59 ? 8.398 -5.355 -30.594 1 98.25 59 SER A O 1
ATOM 468 N N . PHE A 1 60 ? 9.016 -5.238 -32.719 1 97.44 60 PHE A N 1
ATOM 469 C CA . PHE A 1 60 ? 8.305 -4.008 -33.031 1 97.44 60 PHE A CA 1
ATOM 470 C C . PHE A 1 60 ? 8.773 -2.857 -32.156 1 97.44 60 PHE A C 1
ATOM 472 O O . PHE A 1 60 ? 7.965 -2.057 -31.688 1 97.44 60 PHE A O 1
ATOM 479 N N . LEU A 1 61 ? 10.055 -2.781 -31.797 1 98.56 61 LEU A N 1
ATOM 480 C CA . LEU A 1 61 ? 10.609 -1.67 -31.031 1 98.56 61 LEU A CA 1
ATOM 481 C C . LEU A 1 61 ? 11.352 -0.696 -31.938 1 98.56 61 LEU A C 1
ATOM 483 O O . LEU A 1 61 ? 11.984 -1.11 -32.906 1 98.56 61 LEU A O 1
ATOM 487 N N . ASP A 1 62 ? 11.141 0.564 -31.672 1 98.56 62 ASP A N 1
ATOM 488 C CA . ASP A 1 62 ? 11.938 1.612 -32.312 1 98.56 62 ASP A CA 1
ATOM 489 C C . ASP A 1 62 ? 13.18 1.928 -31.484 1 98.56 62 ASP A C 1
ATOM 491 O O . ASP A 1 62 ? 13.117 2.691 -30.516 1 98.56 62 ASP A O 1
ATOM 495 N N . ILE A 1 63 ? 14.359 1.308 -31.828 1 98.69 63 ILE A N 1
ATOM 496 C CA . ILE A 1 63 ? 15.617 1.502 -31.109 1 98.69 63 ILE A CA 1
ATOM 497 C C . ILE A 1 63 ? 16.328 2.738 -31.656 1 98.69 63 ILE A C 1
ATOM 499 O O . ILE A 1 63 ? 16.625 2.822 -32.844 1 98.69 63 ILE A O 1
ATOM 503 N N . SER A 1 64 ? 16.625 3.701 -30.781 1 98.38 64 SER A N 1
ATOM 504 C CA . SER A 1 64 ? 17.25 4.945 -31.203 1 98.38 64 SER A CA 1
ATOM 505 C C . SER A 1 64 ? 18.75 4.926 -30.953 1 98.38 64 SER A C 1
ATOM 507 O O . SER A 1 64 ? 19.531 5.297 -31.812 1 98.38 64 SER A O 1
ATOM 509 N N . ASN A 1 65 ? 19.156 4.574 -29.781 1 98.19 65 ASN A N 1
ATOM 510 C CA . ASN A 1 65 ? 20.562 4.578 -29.406 1 98.19 65 ASN A CA 1
ATOM 511 C C . ASN A 1 65 ? 20.891 3.443 -28.438 1 98.19 65 ASN A C 1
ATOM 513 O O . ASN A 1 65 ? 20.031 2.992 -27.688 1 98.19 65 ASN A O 1
ATOM 517 N N . VAL A 1 66 ? 22.141 3.012 -28.547 1 98.5 66 VAL A N 1
ATOM 518 C CA . VAL A 1 66 ? 22.656 1.992 -27.641 1 98.5 66 VAL A CA 1
ATOM 519 C C . VAL A 1 66 ? 24 2.453 -27.078 1 98.5 66 VAL A C 1
ATOM 521 O O . VAL A 1 66 ? 24.828 3.012 -27.797 1 98.5 66 VAL A O 1
ATOM 524 N N . TYR A 1 67 ? 24.172 2.217 -25.766 1 98.06 67 TYR A N 1
ATOM 525 C CA . TYR A 1 67 ? 25.406 2.578 -25.078 1 98.06 67 TYR A CA 1
ATOM 526 C C . TYR A 1 67 ? 25.938 1.407 -24.25 1 98.06 67 TYR A C 1
ATOM 528 O O . TYR A 1 67 ? 25.172 0.718 -23.578 1 98.06 67 TYR A O 1
ATOM 536 N N . VAL A 1 68 ? 27.172 1.135 -24.344 1 97.19 68 VAL A N 1
ATOM 537 C CA . VAL A 1 68 ? 27.875 0.254 -23.422 1 97.19 68 VAL A CA 1
ATOM 538 C C . VAL A 1 68 ? 28.828 1.074 -22.547 1 97.19 68 VAL A C 1
ATOM 540 O O . VAL A 1 68 ? 29.734 1.738 -23.062 1 97.19 68 VAL A O 1
ATOM 543 N N . ASP A 1 69 ? 28.578 1.048 -21.25 1 96.44 69 ASP A N 1
ATOM 544 C CA . ASP A 1 69 ? 29.328 1.878 -20.312 1 96.44 69 ASP A CA 1
ATOM 545 C C . ASP A 1 69 ? 29.375 3.33 -20.781 1 96.44 69 ASP A C 1
ATOM 547 O O . ASP A 1 69 ? 30.453 3.928 -20.859 1 96.44 69 ASP A O 1
ATOM 551 N N . GLU A 1 70 ? 28.297 3.754 -21.266 1 94.44 70 GLU A N 1
ATOM 552 C CA . GLU A 1 70 ? 28.047 5.148 -21.609 1 94.44 70 GLU A CA 1
ATOM 553 C C . GLU A 1 70 ? 28.75 5.52 -22.922 1 94.44 70 GLU A C 1
ATOM 555 O O . GLU A 1 70 ? 28.766 6.688 -23.312 1 94.44 70 GLU A O 1
ATOM 560 N N . GLN A 1 71 ? 29.328 4.586 -23.516 1 95.62 71 GLN A N 1
ATOM 561 C CA . GLN A 1 71 ? 29.859 4.812 -24.859 1 95.62 71 GLN A CA 1
ATOM 562 C C . GLN A 1 71 ? 28.891 4.355 -25.938 1 95.62 71 GLN A C 1
ATOM 564 O O . GLN A 1 71 ? 28.406 3.219 -25.906 1 95.62 71 GLN A O 1
ATOM 569 N N . GLU A 1 72 ? 28.547 5.34 -26.75 1 96.06 72 GLU A N 1
ATOM 570 C CA . GLU A 1 72 ? 27.672 4.977 -27.875 1 96.06 72 GLU A CA 1
ATOM 571 C C . GLU A 1 72 ? 28.234 3.777 -28.641 1 96.06 72 GLU A C 1
ATOM 573 O O . GLU A 1 72 ? 29.422 3.74 -28.953 1 96.06 72 GLU A O 1
ATOM 578 N N . THR A 1 73 ? 27.438 2.824 -28.906 1 96.94 73 THR A N 1
ATOM 579 C CA . THR A 1 73 ? 27.859 1.544 -29.453 1 96.94 73 THR A CA 1
ATOM 580 C C . THR A 1 73 ? 27.016 1.181 -30.688 1 96.94 73 THR A C 1
ATOM 582 O O . THR A 1 73 ? 25.812 1.398 -30.688 1 96.94 73 THR A O 1
ATOM 585 N N . ALA A 1 74 ? 27.734 0.575 -31.641 1 94.69 74 ALA A N 1
ATOM 586 C CA . ALA A 1 74 ? 27.062 0.133 -32.844 1 94.69 74 ALA A CA 1
ATOM 587 C C . ALA A 1 74 ? 26.125 -1.04 -32.562 1 94.69 74 ALA A C 1
ATOM 589 O O . ALA A 1 74 ? 26.453 -1.916 -31.766 1 94.69 74 ALA A O 1
ATOM 590 N N . PHE A 1 75 ? 25 -0.944 -33.219 1 98.19 75 PHE A N 1
ATOM 591 C CA . PHE A 1 75 ? 24.016 -2.014 -33.062 1 98.19 75 PHE A CA 1
ATOM 592 C C . PHE A 1 75 ? 23.266 -2.244 -34.375 1 98.19 75 PHE A C 1
ATOM 594 O O . PHE A 1 75 ? 23.344 -1.422 -35.312 1 98.19 75 PHE A O 1
ATOM 601 N N . CYS A 1 76 ? 22.672 -3.461 -34.531 1 97.25 76 CYS A N 1
ATOM 602 C CA . CYS A 1 76 ? 21.844 -3.834 -35.656 1 97.25 76 CYS A CA 1
ATOM 603 C C . CYS A 1 76 ? 20.656 -4.676 -35.25 1 97.25 76 CYS A C 1
ATOM 605 O O . CYS A 1 76 ? 20.812 -5.637 -34.469 1 97.25 76 CYS A O 1
ATOM 607 N N . VAL A 1 77 ? 19.5 -4.215 -35.625 1 98.38 77 VAL A N 1
ATOM 608 C CA . VAL A 1 77 ? 18.297 -5.039 -35.469 1 98.38 77 VAL A CA 1
ATOM 609 C C . VAL A 1 77 ? 18.125 -5.938 -36.688 1 98.38 77 VAL A C 1
ATOM 611 O O . VAL A 1 77 ? 17.906 -5.449 -37.812 1 98.38 77 VAL A O 1
ATOM 614 N N . LYS A 1 78 ? 18.203 -7.164 -36.531 1 98.31 78 LYS A N 1
ATOM 615 C CA . LYS A 1 78 ? 18.156 -8.109 -37.656 1 98.31 78 LYS A CA 1
ATOM 616 C C . LYS A 1 78 ? 16.719 -8.289 -38.156 1 98.31 78 LYS A C 1
ATOM 618 O O . LYS A 1 78 ? 15.773 -7.793 -37.531 1 98.31 78 LYS A O 1
ATOM 623 N N . GLU A 1 79 ? 16.688 -8.992 -39.25 1 97.69 79 GLU A N 1
ATOM 624 C CA . GLU A 1 79 ? 15.391 -9.273 -39.844 1 97.69 79 GLU A CA 1
ATOM 625 C C . GLU A 1 79 ? 14.516 -10.094 -38.906 1 97.69 79 GLU A C 1
ATOM 627 O O . GLU A 1 79 ? 15.008 -10.969 -38.188 1 97.69 79 GLU A O 1
ATOM 632 N N . ARG A 1 80 ? 13.289 -9.75 -38.969 1 97.25 80 ARG A N 1
ATOM 633 C CA . ARG A 1 80 ? 12.32 -10.43 -38.125 1 97.25 80 ARG A CA 1
ATOM 634 C C . ARG A 1 80 ? 12.234 -11.914 -38.469 1 97.25 80 ARG A C 1
ATOM 636 O O . ARG A 1 80 ? 12.211 -12.289 -39.625 1 97.25 80 ARG A O 1
ATOM 643 N N . LYS A 1 81 ? 12.203 -12.742 -37.469 1 96.94 81 LYS A N 1
ATOM 644 C CA . LYS A 1 81 ? 11.992 -14.18 -37.594 1 96.94 81 LYS A CA 1
ATOM 645 C C . LYS A 1 81 ? 10.625 -14.586 -37.031 1 96.94 81 LYS A C 1
ATOM 647 O O . LYS A 1 81 ? 10.539 -15.195 -35.969 1 96.94 81 LYS A O 1
ATOM 652 N N . SER A 1 82 ? 9.594 -14.25 -37.781 1 94 82 SER A N 1
ATOM 653 C CA . SER A 1 82 ? 8.211 -14.609 -37.469 1 94 82 SER A CA 1
ATOM 654 C C . SER A 1 82 ? 7.855 -14.203 -36.031 1 94 82 SER A C 1
ATOM 656 O O . SER A 1 82 ? 8.039 -13.047 -35.656 1 94 82 SER A O 1
ATOM 658 N N . PHE A 1 83 ? 7.293 -15.25 -35.312 1 92.81 83 PHE A N 1
ATOM 659 C CA . PHE A 1 83 ? 6.793 -15 -33.969 1 92.81 83 PHE A CA 1
ATOM 660 C C . PHE A 1 83 ? 7.941 -14.68 -33.031 1 92.81 83 PHE A C 1
ATOM 662 O O . PHE A 1 83 ? 7.723 -14.133 -31.938 1 92.81 83 PHE A O 1
ATOM 669 N N . LEU A 1 84 ? 9.203 -14.867 -33.344 1 97.5 84 LEU A N 1
ATOM 670 C CA . LEU A 1 84 ? 10.344 -14.633 -32.469 1 97.5 84 LEU A CA 1
ATOM 671 C C . LEU A 1 84 ? 10.773 -13.172 -32.5 1 97.5 84 LEU A C 1
ATOM 673 O O . LEU A 1 84 ? 11.586 -12.742 -31.688 1 97.5 84 LEU A O 1
ATOM 677 N N . GLY A 1 85 ? 10.289 -12.438 -33.406 1 98 85 GLY A N 1
ATOM 678 C CA . GLY A 1 85 ? 10.664 -11.039 -33.531 1 98 85 GLY A CA 1
ATOM 679 C C . GLY A 1 85 ? 12.016 -10.836 -34.188 1 98 85 GLY A C 1
ATOM 680 O O . GLY A 1 85 ? 12.328 -11.492 -35.188 1 98 85 GLY A O 1
ATOM 681 N N . SER A 1 86 ? 12.664 -9.75 -33.719 1 98.56 86 SER A N 1
ATOM 682 C CA . SER A 1 86 ? 13.945 -9.375 -34.312 1 98.56 86 SER A CA 1
ATOM 683 C C . SER A 1 86 ? 15.055 -9.367 -33.25 1 98.56 86 SER A C 1
ATOM 685 O O . SER A 1 86 ? 14.852 -8.875 -32.156 1 98.56 86 SER A O 1
ATOM 687 N N . ALA A 1 87 ? 16.234 -10.023 -33.594 1 98.62 87 ALA A N 1
ATOM 688 C CA . ALA A 1 87 ? 17.391 -9.992 -32.719 1 98.62 87 ALA A CA 1
ATOM 689 C C . ALA A 1 87 ? 18.094 -8.641 -32.781 1 98.62 87 ALA A C 1
ATOM 691 O O . ALA A 1 87 ? 18.344 -8.117 -33.844 1 98.62 87 ALA A O 1
ATOM 692 N N . LEU A 1 88 ? 18.297 -8.016 -31.641 1 98.88 88 LEU A N 1
ATOM 693 C CA . LEU A 1 88 ? 19.141 -6.832 -31.516 1 98.88 88 LEU A CA 1
ATOM 694 C C . LEU A 1 88 ? 20.594 -7.227 -31.25 1 98.88 88 LEU A C 1
ATOM 696 O O . LEU A 1 88 ? 20.906 -7.746 -30.172 1 98.88 88 LEU A O 1
ATOM 700 N N . HIS A 1 89 ? 21.453 -7.02 -32.281 1 98.31 89 HIS A N 1
ATOM 701 C CA . HIS A 1 89 ? 22.875 -7.324 -32.156 1 98.31 89 HIS A CA 1
ATOM 702 C C . HIS A 1 89 ? 23.672 -6.094 -31.766 1 98.31 89 HIS A C 1
ATOM 704 O O . HIS A 1 89 ? 23.578 -5.043 -32.406 1 98.31 89 HIS A O 1
ATOM 710 N N . ILE A 1 90 ? 24.359 -6.211 -30.641 1 98.19 90 ILE A N 1
ATOM 711 C CA . ILE A 1 90 ? 25.203 -5.137 -30.125 1 98.19 90 ILE A CA 1
ATOM 712 C C . ILE A 1 90 ? 26.656 -5.594 -30.094 1 98.19 90 ILE A C 1
ATOM 714 O O . ILE A 1 90 ? 26.984 -6.641 -29.531 1 98.19 90 ILE A O 1
ATOM 718 N N . VAL A 1 91 ? 27.516 -4.844 -30.703 1 94.69 91 VAL A N 1
ATOM 719 C CA . VAL A 1 91 ? 28.938 -5.16 -30.75 1 94.69 91 VAL A CA 1
ATOM 720 C C . VAL A 1 91 ? 29.719 -4.156 -29.906 1 94.69 91 VAL A C 1
ATOM 722 O O . VAL A 1 91 ? 30 -3.041 -30.344 1 94.69 91 VAL A O 1
ATOM 725 N N . PRO A 1 92 ? 30 -4.582 -28.766 1 91.38 92 PRO A N 1
ATOM 726 C CA . PRO A 1 92 ? 30.734 -3.65 -27.906 1 91.38 92 PRO A CA 1
ATOM 727 C C . PRO A 1 92 ? 32.094 -3.275 -28.469 1 91.38 92 PRO A C 1
ATOM 729 O O . PRO A 1 92 ? 32.75 -4.109 -29.094 1 91.38 92 PRO A O 1
ATOM 732 N N . SER A 1 93 ? 32.5 -2.035 -28.188 1 89 93 SER A N 1
ATOM 733 C CA . SER A 1 93 ? 33.844 -1.583 -28.594 1 89 93 SER A CA 1
ATOM 734 C C . SER A 1 93 ? 34.906 -2 -27.578 1 89 93 SER A C 1
ATOM 736 O O . SER A 1 93 ? 36.031 -2.258 -27.938 1 89 93 SER A O 1
ATOM 738 N N . ALA A 1 94 ? 34.438 -2.074 -26.453 1 87.31 94 ALA A N 1
ATOM 739 C CA . ALA A 1 94 ? 35.375 -2.482 -25.391 1 87.31 94 ALA A CA 1
ATOM 740 C C . ALA A 1 94 ? 35.438 -4.004 -25.297 1 87.31 94 ALA A C 1
ATOM 742 O O . ALA A 1 94 ? 34.531 -4.711 -25.703 1 87.31 94 ALA A O 1
ATOM 743 N N . VAL A 1 95 ? 36.656 -4.457 -24.812 1 89.62 95 VAL A N 1
ATOM 744 C CA . VAL A 1 95 ? 36.844 -5.879 -24.547 1 89.62 95 VAL A CA 1
ATOM 745 C C . VAL A 1 95 ? 36.125 -6.266 -23.266 1 89.62 95 VAL A C 1
ATOM 747 O O . VAL A 1 95 ? 36.469 -5.785 -22.188 1 89.62 95 VAL A O 1
ATOM 750 N N . LEU A 1 96 ? 35.125 -7.098 -23.484 1 92.62 96 LEU A N 1
ATOM 751 C CA . LEU A 1 96 ? 34.344 -7.574 -22.344 1 92.62 96 LEU A CA 1
ATOM 752 C C . LEU A 1 96 ? 34.656 -9.039 -22.062 1 92.62 96 LEU A C 1
ATOM 754 O O . LEU A 1 96 ? 34.406 -9.906 -22.906 1 92.62 96 LEU A O 1
ATOM 758 N N . ARG A 1 97 ? 35.25 -9.289 -20.906 1 91.5 97 ARG A N 1
ATOM 759 C CA . ARG A 1 97 ? 35.625 -10.641 -20.484 1 91.5 97 ARG A CA 1
ATOM 760 C C . ARG A 1 97 ? 34.906 -11.016 -19.188 1 91.5 97 ARG A C 1
ATOM 762 O O . ARG A 1 97 ? 34.344 -10.148 -18.516 1 91.5 97 ARG A O 1
ATOM 769 N N . LYS A 1 98 ? 34.938 -12.328 -19.031 1 90.12 98 LYS A N 1
ATOM 770 C CA . LYS A 1 98 ? 34.375 -12.82 -17.766 1 90.12 98 LYS A CA 1
ATOM 771 C C . LYS A 1 98 ? 34.969 -12.086 -16.578 1 90.12 98 LYS A C 1
ATOM 773 O O . LYS A 1 98 ? 36.156 -11.844 -16.516 1 90.12 98 LYS A O 1
ATOM 778 N N . GLY A 1 99 ? 34.062 -11.703 -15.656 1 88.69 99 GLY A N 1
ATOM 779 C CA . GLY A 1 99 ? 34.5 -10.992 -14.469 1 88.69 99 GLY A CA 1
ATOM 780 C C . GLY A 1 99 ? 34.281 -9.492 -14.562 1 88.69 99 GLY A C 1
ATOM 781 O O . GLY A 1 99 ? 34.312 -8.797 -13.539 1 88.69 99 GLY A O 1
ATOM 782 N N . LYS A 1 100 ? 34.188 -9.078 -15.719 1 90.44 100 LYS A N 1
ATOM 783 C CA . LYS A 1 100 ? 33.938 -7.648 -15.898 1 90.44 100 LYS A CA 1
ATOM 784 C C . LYS A 1 100 ? 32.469 -7.359 -16.125 1 90.44 100 LYS A C 1
ATOM 786 O O . LYS A 1 100 ? 31.906 -7.723 -17.156 1 90.44 100 LYS A O 1
ATOM 791 N N . GLN A 1 101 ? 31.906 -6.691 -15.195 1 96 101 GLN A N 1
ATOM 792 C CA . GLN A 1 101 ? 30.531 -6.227 -15.344 1 96 101 GLN A CA 1
ATOM 793 C C . GLN A 1 101 ? 30.469 -4.969 -16.203 1 96 101 GLN A C 1
ATOM 795 O O . GLN A 1 101 ? 31.406 -4.172 -16.219 1 96 101 GLN A O 1
ATOM 800 N N . PHE A 1 102 ? 29.422 -4.773 -17.016 1 97 102 PHE A N 1
ATOM 801 C CA . PHE A 1 102 ? 29.188 -3.592 -17.828 1 97 102 PHE A CA 1
ATOM 802 C C . PHE A 1 102 ? 27.703 -3.236 -17.859 1 97 102 PHE A C 1
ATOM 804 O O . PHE A 1 102 ? 26.859 -4.043 -17.469 1 97 102 PHE A O 1
ATOM 811 N N . LYS A 1 103 ? 27.469 -2.006 -18.219 1 98.19 103 LYS A N 1
ATOM 812 C CA . LYS A 1 103 ? 26.109 -1.509 -18.359 1 98.19 103 LYS A CA 1
ATOM 813 C C . LYS A 1 103 ? 25.734 -1.326 -19.844 1 98.19 103 LYS A C 1
ATOM 815 O O . LYS A 1 103 ? 26.484 -0.713 -20.594 1 98.19 103 LYS A O 1
ATOM 820 N N . LEU A 1 104 ? 24.703 -1.944 -20.203 1 98.5 104 LEU A N 1
ATOM 821 C CA . LEU A 1 104 ? 24.109 -1.775 -21.531 1 98.5 104 LEU A CA 1
ATOM 822 C C . LEU A 1 104 ? 22.844 -0.924 -21.453 1 98.5 104 LEU A C 1
ATOM 824 O O . LEU A 1 104 ? 21.844 -1.345 -20.875 1 98.5 104 LEU A O 1
ATOM 828 N N . ARG A 1 105 ? 22.891 0.32 -21.984 1 98.75 105 ARG A N 1
ATOM 829 C CA . ARG A 1 105 ? 21.75 1.227 -22 1 98.75 105 ARG A CA 1
ATOM 830 C C . ARG A 1 105 ? 21.188 1.351 -23.406 1 98.75 105 ARG A C 1
ATOM 832 O O . ARG A 1 105 ? 21.922 1.614 -24.359 1 98.75 105 ARG A O 1
ATOM 839 N N . ILE A 1 106 ? 19.906 1.07 -23.594 1 98.88 106 ILE A N 1
ATOM 840 C CA . ILE A 1 106 ? 19.219 1.12 -24.875 1 98.88 106 ILE A CA 1
ATOM 841 C C . ILE A 1 106 ? 18.078 2.133 -24.812 1 98.88 106 ILE A C 1
ATOM 843 O O . ILE A 1 106 ? 17.203 2.029 -23.969 1 98.88 106 ILE A O 1
ATOM 847 N N . VAL A 1 107 ? 18.094 3.189 -25.688 1 98.81 107 VAL A N 1
ATOM 848 C CA . VAL A 1 107 ? 17.031 4.172 -25.828 1 98.81 107 VAL A CA 1
ATOM 849 C C . VAL A 1 107 ? 16.062 3.721 -26.922 1 98.81 107 VAL A C 1
ATOM 851 O O . VAL A 1 107 ? 16.469 3.416 -28.031 1 98.81 107 VAL A O 1
ATOM 854 N N . TYR A 1 108 ? 14.766 3.605 -26.594 1 98.81 108 TYR A N 1
ATOM 855 C CA . TYR A 1 108 ? 13.812 3.033 -27.531 1 98.81 108 TYR A CA 1
ATOM 856 C C . TYR A 1 108 ? 12.398 3.518 -27.234 1 98.81 108 TYR A C 1
ATOM 858 O O . TYR A 1 108 ? 12.172 4.266 -26.281 1 98.81 108 TYR A O 1
ATOM 866 N N . ALA A 1 109 ? 11.461 3.172 -28.109 1 98.81 109 ALA A N 1
ATOM 867 C CA . ALA A 1 109 ? 10.023 3.367 -27.953 1 98.81 109 ALA A CA 1
ATOM 868 C C . ALA A 1 109 ? 9.242 2.16 -28.469 1 98.81 109 ALA A C 1
ATOM 870 O O . ALA A 1 109 ? 9.688 1.469 -29.375 1 98.81 109 ALA A O 1
ATOM 871 N N . THR A 1 110 ? 8.156 1.871 -27.766 1 98.62 110 THR A N 1
ATOM 872 C CA . THR A 1 110 ? 7.254 0.873 -28.328 1 98.62 110 THR A CA 1
ATOM 873 C C . THR A 1 110 ? 6.473 1.451 -29.5 1 98.62 110 THR A C 1
ATOM 875 O O . THR A 1 110 ? 6.477 2.664 -29.719 1 98.62 110 THR A O 1
ATOM 878 N N . THR A 1 111 ? 5.891 0.567 -30.297 1 97.5 111 THR A N 1
ATOM 879 C CA . THR A 1 111 ? 5.148 0.991 -31.469 1 97.5 111 THR A CA 1
ATOM 880 C C . THR A 1 111 ? 3.697 0.527 -31.391 1 97.5 111 THR A C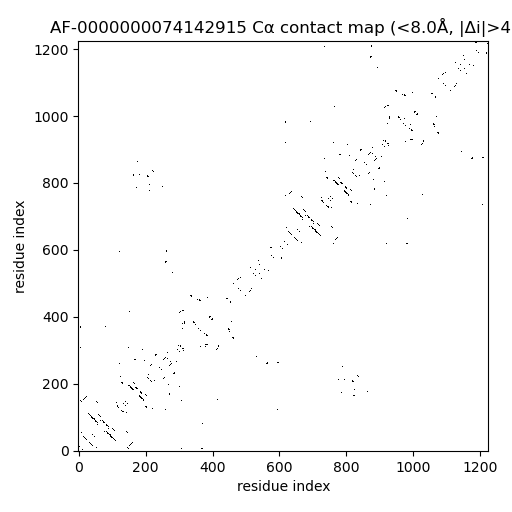 1
ATOM 882 O O . THR A 1 111 ? 3.303 -0.131 -30.438 1 97.5 111 THR A O 1
ATOM 885 N N . LYS A 1 112 ? 2.975 0.9 -32.375 1 93.69 112 LYS A N 1
ATOM 886 C CA . LYS A 1 112 ? 1.563 0.53 -32.438 1 93.69 112 LYS A CA 1
ATOM 887 C C . LYS A 1 112 ? 1.396 -0.983 -32.531 1 93.69 112 LYS A C 1
ATOM 889 O O . LYS A 1 112 ? 0.309 -1.512 -32.312 1 93.69 112 LYS A O 1
ATOM 894 N N . ASP A 1 113 ? 2.492 -1.682 -32.906 1 94.19 113 ASP A N 1
ATOM 895 C CA . ASP A 1 113 ? 2.424 -3.123 -33.125 1 94.19 113 ASP A CA 1
ATOM 896 C C . ASP A 1 113 ? 2.852 -3.893 -31.875 1 94.19 113 ASP A C 1
ATOM 898 O O . ASP A 1 113 ? 2.975 -5.117 -31.922 1 94.19 113 ASP A O 1
ATOM 902 N N . CYS A 1 114 ? 3.076 -3.129 -30.859 1 95.62 114 CYS A N 1
ATOM 903 C CA . CYS A 1 114 ? 3.443 -3.771 -29.594 1 95.62 114 CYS A CA 1
ATOM 904 C C . CYS A 1 114 ? 2.395 -4.797 -29.188 1 95.62 114 CYS A C 1
ATOM 906 O O . CYS A 1 114 ? 1.201 -4.492 -29.156 1 95.62 114 CYS A O 1
ATOM 908 N N . THR A 1 115 ? 2.881 -6.035 -28.844 1 93.5 115 THR A N 1
ATOM 909 C CA . THR A 1 115 ? 1.952 -7.098 -28.484 1 93.5 115 THR A CA 1
ATOM 910 C C . THR A 1 115 ? 1.852 -7.23 -26.969 1 93.5 115 THR A C 1
ATOM 912 O O . THR A 1 115 ? 0.95 -7.898 -26.453 1 93.5 115 THR A O 1
ATOM 915 N N . ALA A 1 116 ? 2.707 -6.594 -26.219 1 95.88 116 ALA A N 1
ATOM 916 C CA . ALA A 1 116 ? 2.752 -6.738 -24.766 1 95.88 116 ALA A CA 1
ATOM 917 C C . ALA A 1 116 ? 1.814 -5.742 -24.078 1 95.88 116 ALA A C 1
ATOM 919 O O . ALA A 1 116 ? 1.287 -6.016 -23 1 95.88 116 ALA A O 1
ATOM 920 N N . LEU A 1 117 ? 1.604 -4.602 -24.703 1 96.44 117 LEU A N 1
ATOM 921 C CA . LEU A 1 117 ? 0.866 -3.518 -24.062 1 96.44 117 LEU A CA 1
ATOM 922 C C . LEU A 1 117 ? -0.553 -3.428 -24.609 1 96.44 117 LEU A C 1
ATOM 924 O O . LEU A 1 117 ? -0.758 -3.488 -25.828 1 96.44 117 LEU A O 1
ATOM 928 N N . GLN A 1 118 ? -1.475 -3.248 -23.688 1 93 118 GLN A N 1
ATOM 929 C CA . GLN A 1 118 ? -2.879 -3.047 -24.031 1 93 118 GLN A CA 1
ATOM 930 C C . GLN A 1 118 ? -3.393 -1.716 -23.484 1 93 118 GLN A C 1
ATOM 932 O O . GLN A 1 118 ? -3.531 -1.547 -22.281 1 93 118 GLN A O 1
ATOM 937 N N . PHE A 1 119 ? -3.637 -0.815 -24.422 1 95.56 119 PHE A N 1
ATOM 938 C CA . PHE A 1 119 ? -4.219 0.471 -24.062 1 95.56 119 PHE A CA 1
ATOM 939 C C . PHE A 1 119 ? -5.738 0.428 -24.172 1 95.56 119 PHE A C 1
ATOM 941 O O . PHE A 1 119 ? -6.277 -0.022 -25.188 1 95.56 119 PHE A O 1
ATOM 948 N N . LEU A 1 120 ? -6.414 0.803 -23.172 1 95.06 120 LEU A N 1
ATOM 949 C CA . LEU A 1 120 ? -7.871 0.876 -23.156 1 95.06 120 LEU A CA 1
ATOM 950 C C . LEU A 1 120 ? -8.344 2.326 -23.219 1 95.06 120 LEU A C 1
ATOM 952 O O . LEU A 1 120 ? -7.762 3.195 -22.562 1 95.06 120 LEU A O 1
ATOM 956 N N . SER A 1 121 ? -9.344 2.514 -24.047 1 94.5 121 SER A N 1
ATOM 957 C CA . SER A 1 121 ? -10.039 3.797 -24 1 94.5 121 SER A CA 1
ATOM 958 C C . SER A 1 121 ? -10.938 3.9 -22.781 1 94.5 121 SER A C 1
ATOM 960 O O . SER A 1 121 ? -11.242 2.891 -22.141 1 94.5 121 SER A O 1
ATOM 962 N N . PRO A 1 122 ? -11.375 5.141 -22.438 1 94 122 PRO A N 1
ATOM 963 C CA . PRO A 1 122 ? -12.258 5.328 -21.281 1 94 122 PRO A CA 1
ATOM 964 C C . PRO A 1 122 ? -13.516 4.457 -21.359 1 94 122 PRO A C 1
ATOM 966 O O . PRO A 1 122 ? -13.961 3.926 -20.328 1 94 122 PRO A O 1
ATOM 969 N N . ASN A 1 123 ? -13.992 4.141 -22.531 1 92.06 123 ASN A N 1
ATOM 970 C CA . ASN A 1 123 ? -15.219 3.365 -22.688 1 92.06 123 ASN A CA 1
ATOM 971 C C . ASN A 1 123 ? -15.023 1.91 -22.266 1 92.06 123 ASN A C 1
ATOM 973 O O . ASN A 1 123 ? -15.992 1.196 -22.016 1 92.06 123 ASN A O 1
ATOM 977 N N . GLN A 1 124 ? -13.789 1.494 -22.172 1 93.31 124 GLN A N 1
ATOM 978 C CA . GLN A 1 124 ? -13.469 0.105 -21.859 1 93.31 124 GLN A CA 1
ATOM 979 C C . GLN A 1 124 ? -13.164 -0.074 -20.375 1 93.31 124 GLN A C 1
ATOM 981 O O . GLN A 1 124 ? -12.867 -1.183 -19.922 1 93.31 124 GLN A O 1
ATOM 986 N N . THR A 1 125 ? -13.195 1.018 -19.609 1 94.5 125 THR A N 1
ATOM 987 C CA . THR A 1 125 ? -12.883 0.98 -18.172 1 94.5 125 THR A CA 1
ATOM 988 C C . THR A 1 125 ? -14.164 1.034 -17.344 1 94.5 125 THR A C 1
ATOM 990 O O . THR A 1 125 ? -15.25 1.247 -17.875 1 94.5 125 THR A O 1
ATOM 993 N N . ILE A 1 126 ? -14.125 0.832 -16.062 1 92.44 126 ILE A N 1
ATOM 994 C CA . ILE A 1 126 ? -15.273 0.856 -15.164 1 92.44 126 ILE A CA 1
ATOM 995 C C . ILE A 1 126 ? -15.82 2.279 -15.062 1 92.44 126 ILE A C 1
ATOM 997 O O . ILE A 1 126 ? -17.031 2.502 -15.195 1 92.44 126 ILE A O 1
ATOM 1001 N N . GLY A 1 127 ? -14.953 3.211 -14.781 1 91.62 127 GLY A N 1
ATOM 1002 C CA . GLY A 1 127 ? -15.344 4.594 -14.562 1 91.62 127 GLY A CA 1
ATOM 1003 C C . GLY A 1 127 ? -15.711 5.32 -15.844 1 91.62 127 GLY A C 1
ATOM 1004 O O . GLY A 1 127 ? -16.344 6.375 -15.797 1 91.62 127 GLY A O 1
ATOM 1005 N N . LYS A 1 128 ? -15.25 4.844 -17.016 1 93.38 128 LYS A N 1
ATOM 1006 C CA . LYS A 1 128 ? -15.555 5.391 -18.344 1 93.38 128 LYS A CA 1
ATOM 1007 C C . LYS A 1 128 ? -15.031 6.816 -18.484 1 93.38 128 LYS A C 1
ATOM 1009 O O . LYS A 1 128 ? -15.562 7.605 -19.266 1 93.38 128 LYS A O 1
ATOM 1014 N N . LYS A 1 129 ? -14.133 7.207 -17.703 1 93.25 129 LYS A N 1
ATOM 1015 C CA . LYS A 1 129 ? -13.641 8.578 -17.703 1 93.25 129 LYS A CA 1
ATOM 1016 C C . LYS A 1 129 ? -12.18 8.648 -18.125 1 93.25 129 LYS A C 1
ATOM 1018 O O . LYS A 1 129 ? -11.766 9.57 -18.812 1 93.25 129 LYS A O 1
ATOM 1023 N N . HIS A 1 130 ? -11.406 7.707 -17.688 1 95.75 130 HIS A N 1
ATOM 1024 C CA . HIS A 1 130 ? -9.969 7.75 -17.906 1 95.75 130 HIS A CA 1
ATOM 1025 C C . HIS A 1 130 ? -9.484 6.531 -18.688 1 95.75 130 HIS A C 1
ATOM 1027 O O . HIS A 1 130 ? -10.086 5.461 -18.594 1 95.75 130 HIS A O 1
ATOM 1033 N N . PRO A 1 131 ? -8.352 6.73 -19.453 1 97.06 131 PRO A N 1
ATOM 1034 C CA . PRO A 1 131 ? -7.742 5.578 -20.125 1 97.06 131 PRO A CA 1
ATOM 1035 C C . PRO A 1 131 ? -7.012 4.648 -19.156 1 97.06 131 PRO A C 1
ATOM 1037 O O . PRO A 1 131 ? -6.867 4.977 -17.969 1 97.06 131 PRO A O 1
ATOM 1040 N N . TYR A 1 132 ? -6.73 3.492 -19.703 1 96.5 132 TYR A N 1
ATOM 1041 C CA . TYR A 1 132 ? -6.074 2.436 -18.938 1 96.5 132 TYR A CA 1
ATOM 1042 C C . TYR A 1 132 ? -5.051 1.699 -19.797 1 96.5 132 TYR A C 1
ATOM 1044 O O . TYR A 1 132 ? -5.195 1.623 -21.016 1 96.5 132 TYR A O 1
ATOM 1052 N N . VAL A 1 133 ? -3.854 1.366 -19.156 1 97.81 133 VAL A N 1
ATOM 1053 C CA . VAL A 1 133 ? -2.926 0.495 -19.859 1 97.81 133 VAL A CA 1
ATOM 1054 C C . VAL A 1 133 ? -2.43 -0.605 -18.938 1 97.81 133 VAL A C 1
ATOM 1056 O O . VAL A 1 133 ? -2.244 -0.375 -17.734 1 97.81 133 VAL A O 1
ATOM 1059 N N . PHE A 1 134 ? -2.283 -1.868 -19.453 1 96.94 134 PHE A N 1
ATOM 1060 C CA . PHE A 1 134 ? -1.646 -2.957 -18.719 1 96.94 134 PHE A CA 1
ATOM 1061 C C . PHE A 1 134 ? -0.829 -3.836 -19.656 1 96.94 134 PHE A C 1
ATOM 1063 O O . PHE A 1 134 ? -1.075 -3.857 -20.875 1 96.94 134 PHE A O 1
ATOM 1070 N N . SER A 1 135 ? 0.18 -4.418 -19.109 1 96.56 135 SER A N 1
ATOM 1071 C CA . SER A 1 135 ? 1.047 -5.285 -19.891 1 96.56 135 SER A CA 1
ATOM 1072 C C . SER A 1 135 ? 0.654 -6.75 -19.75 1 96.56 135 SER A C 1
ATOM 1074 O O . SER A 1 135 ? 0.009 -7.129 -18.766 1 96.56 135 SER A O 1
ATOM 1076 N N . GLN A 1 136 ? 0.852 -7.586 -20.734 1 94.12 136 GLN A N 1
ATOM 1077 C CA . GLN A 1 136 ? 0.833 -9.039 -20.797 1 94.12 136 GLN A CA 1
ATOM 1078 C C . GLN A 1 136 ? 2.037 -9.57 -21.578 1 94.12 136 GLN A C 1
ATOM 1080 O O . GLN A 1 136 ? 2.033 -9.586 -22.797 1 94.12 136 GLN A O 1
ATOM 1085 N N . CYS A 1 137 ? 2.963 -10.102 -20.844 1 96.31 137 CYS A N 1
ATOM 1086 C CA . CYS A 1 137 ? 4.238 -10.398 -21.484 1 96.31 137 CYS A CA 1
ATOM 1087 C C . CYS A 1 137 ? 4.379 -11.891 -21.75 1 96.31 137 CYS A C 1
ATOM 1089 O O . CYS A 1 137 ? 5.258 -12.312 -22.5 1 96.31 137 CYS A O 1
ATOM 1091 N N . GLN A 1 138 ? 3.59 -12.703 -21.156 1 93.88 138 GLN A N 1
ATOM 1092 C CA . GLN A 1 138 ? 3.646 -14.133 -21.406 1 93.88 138 GLN A CA 1
ATOM 1093 C C . GLN A 1 138 ? 3.027 -14.477 -22.766 1 93.88 138 GLN A C 1
ATOM 1095 O O . GLN A 1 138 ? 1.969 -13.953 -23.109 1 93.88 138 GLN A O 1
ATOM 1100 N N . ALA A 1 139 ? 3.621 -15.422 -23.562 1 93.88 139 ALA A N 1
ATOM 1101 C CA . ALA A 1 139 ? 4.816 -16.188 -23.219 1 93.88 139 ALA A CA 1
ATOM 1102 C C . ALA A 1 139 ? 6.086 -15.414 -23.578 1 93.88 139 ALA A C 1
ATOM 1104 O O . ALA A 1 139 ? 6.988 -15.266 -22.766 1 93.88 139 ALA A O 1
ATOM 1105 N N . ILE A 1 140 ? 6.168 -14.891 -24.828 1 97.06 140 ILE A N 1
ATOM 1106 C CA . ILE A 1 140 ? 7.383 -14.219 -25.266 1 97.06 140 ILE A CA 1
ATOM 1107 C C . ILE A 1 140 ? 7.043 -12.828 -25.797 1 97.06 140 ILE A C 1
ATOM 1109 O O . ILE A 1 140 ? 7.543 -12.422 -26.859 1 97.06 140 ILE A O 1
ATOM 1113 N N . HIS A 1 141 ? 6.18 -12.094 -25.094 1 96.19 141 HIS A N 1
ATOM 1114 C CA . HIS A 1 141 ? 5.727 -10.789 -25.562 1 96.19 141 HIS A CA 1
ATOM 1115 C C . HIS A 1 141 ? 6.531 -9.664 -24.922 1 96.19 141 HIS A C 1
ATOM 1117 O O . HIS A 1 141 ? 6.465 -8.516 -25.359 1 96.19 141 HIS A O 1
ATOM 1123 N N . ALA A 1 142 ? 7.32 -9.953 -23.922 1 98.31 142 ALA A N 1
ATOM 1124 C CA . ALA A 1 142 ? 8.133 -8.93 -23.266 1 98.31 142 ALA A CA 1
ATOM 1125 C C . ALA A 1 142 ? 9.031 -8.227 -24.281 1 98.31 142 ALA A C 1
ATOM 1127 O O . ALA A 1 142 ? 9.297 -7.027 -24.156 1 98.31 142 ALA A O 1
ATOM 1128 N N . ARG A 1 143 ? 9.438 -8.938 -25.312 1 98.62 143 ARG A N 1
ATOM 1129 C CA . ARG A 1 143 ? 10.336 -8.43 -26.344 1 98.62 143 ARG A CA 1
ATOM 1130 C C . ARG A 1 143 ? 9.695 -7.289 -27.125 1 98.62 143 ARG A C 1
ATOM 1132 O O . ARG A 1 143 ? 10.375 -6.555 -27.844 1 98.62 143 ARG A O 1
ATOM 1139 N N . SER A 1 144 ? 8.383 -7.133 -27 1 98.06 144 SER A N 1
ATOM 1140 C CA . SER A 1 144 ? 7.723 -6.016 -27.672 1 98.06 144 SER A CA 1
ATOM 1141 C C . SER A 1 144 ? 7.582 -4.816 -26.734 1 98.06 144 SER A C 1
ATOM 1143 O O . SER A 1 144 ? 7.215 -3.723 -27.172 1 98.06 144 SER A O 1
ATOM 1145 N N . MET A 1 145 ? 7.891 -4.961 -25.516 1 98.38 145 MET A N 1
ATOM 1146 C CA . MET A 1 145 ? 7.82 -3.873 -24.547 1 98.38 145 MET A CA 1
ATOM 1147 C C . MET A 1 145 ? 9.219 -3.365 -24.203 1 98.38 145 MET A C 1
ATOM 1149 O O . MET A 1 145 ? 9.414 -2.164 -24 1 98.38 145 MET A O 1
ATOM 1153 N N . VAL A 1 146 ? 10.18 -4.211 -24.094 1 98.69 146 VAL A N 1
ATOM 1154 C CA . VAL A 1 146 ? 11.539 -3.863 -23.719 1 98.69 146 VAL A CA 1
ATOM 1155 C C . VAL A 1 146 ? 12.523 -4.812 -24.391 1 98.69 146 VAL A C 1
ATOM 1157 O O . VAL A 1 146 ? 12.289 -6.02 -24.453 1 98.69 146 VAL A O 1
ATOM 1160 N N . PRO A 1 147 ? 13.664 -4.25 -24.969 1 98.81 147 PRO A N 1
ATOM 1161 C CA . PRO A 1 147 ? 14.719 -5.172 -25.375 1 98.81 147 PRO A CA 1
ATOM 1162 C C . PRO A 1 147 ? 15.25 -6.02 -24.219 1 98.81 147 PRO A C 1
ATOM 1164 O O . PRO A 1 147 ? 15.648 -5.48 -23.188 1 98.81 147 PRO A O 1
ATOM 1167 N N . CYS A 1 148 ? 15.234 -7.359 -24.422 1 98.56 148 CYS A N 1
ATOM 1168 C CA . CYS A 1 148 ? 15.586 -8.195 -23.281 1 98.56 148 CYS A CA 1
ATOM 1169 C C . CYS A 1 148 ? 15.922 -9.617 -23.719 1 98.56 148 CYS A C 1
ATOM 1171 O O . CYS A 1 148 ? 15.938 -9.906 -24.922 1 98.56 148 CYS A O 1
ATOM 1173 N N . GLN A 1 149 ? 16.422 -10.406 -22.844 1 98.62 149 GLN A N 1
ATOM 1174 C CA . GLN A 1 149 ? 16.5 -11.859 -23 1 98.62 149 GLN A CA 1
ATOM 1175 C C . GLN A 1 149 ? 15.164 -12.516 -22.641 1 98.62 149 GLN A C 1
ATOM 1177 O O . GLN A 1 149 ? 14.914 -12.82 -21.469 1 98.62 149 GLN A O 1
ATOM 1182 N N . ASP A 1 150 ? 14.391 -12.727 -23.656 1 98.31 150 ASP A N 1
ATOM 1183 C CA . ASP A 1 150 ? 12.992 -13.109 -23.438 1 98.31 150 ASP A CA 1
ATOM 1184 C C . ASP A 1 150 ? 12.852 -14.625 -23.328 1 98.31 150 ASP A C 1
ATOM 1186 O O . ASP A 1 150 ? 12.344 -15.273 -24.25 1 98.31 150 ASP A O 1
ATOM 1190 N N . THR A 1 151 ? 13.188 -15.141 -22.297 1 97.75 151 THR A N 1
ATOM 1191 C CA . THR A 1 151 ? 13.125 -16.547 -21.953 1 97.75 151 THR A CA 1
ATOM 1192 C C . THR A 1 151 ? 12.914 -16.734 -20.453 1 97.75 151 THR A C 1
ATOM 1194 O O . THR A 1 151 ? 13.406 -15.938 -19.656 1 97.75 151 THR A O 1
ATOM 1197 N N . PRO A 1 152 ? 12.133 -17.797 -20.047 1 97 152 PRO A N 1
ATOM 1198 C CA . PRO A 1 152 ? 11.961 -18.031 -18.625 1 97 152 PRO A CA 1
ATOM 1199 C C . PRO A 1 152 ? 13.242 -18.516 -17.938 1 97 152 PRO A C 1
ATOM 1201 O O . PRO A 1 152 ? 13.305 -18.578 -16.703 1 97 152 PRO A O 1
ATOM 1204 N N . SER A 1 153 ? 14.289 -18.781 -18.719 1 96.19 153 SER A N 1
ATOM 1205 C CA . SER A 1 153 ? 15.547 -19.297 -18.188 1 96.19 153 SER A CA 1
ATOM 1206 C C . SER A 1 153 ? 16.344 -18.203 -17.5 1 96.19 153 SER A C 1
ATOM 1208 O O . SER A 1 153 ? 17.234 -18.5 -16.688 1 96.19 153 SER A O 1
ATOM 1210 N N . VAL A 1 154 ? 16.172 -16.953 -17.859 1 97.31 154 VAL A N 1
ATOM 1211 C CA . VAL A 1 154 ? 16.922 -15.82 -17.344 1 97.31 154 VAL A CA 1
ATOM 1212 C C . VAL A 1 154 ? 16.078 -15.055 -16.328 1 97.31 154 VAL A C 1
ATOM 1214 O O . VAL A 1 154 ? 14.961 -14.625 -16.625 1 97.31 154 VAL A O 1
ATOM 1217 N N . LYS A 1 155 ? 16.547 -15.023 -15.211 1 97.88 155 LYS A N 1
ATOM 1218 C CA . LYS A 1 155 ? 15.867 -14.266 -14.156 1 97.88 155 LYS A CA 1
ATOM 1219 C C . LYS A 1 155 ? 16.781 -13.172 -13.602 1 97.88 155 LYS A C 1
ATOM 1221 O O . LYS A 1 155 ? 18 -13.344 -13.531 1 97.88 155 LYS A O 1
ATOM 1226 N N . PHE A 1 156 ? 16.297 -11.93 -13.172 1 98.06 156 PHE A N 1
ATOM 1227 C CA . PHE A 1 156 ? 17.094 -10.789 -12.727 1 98.06 156 PHE A CA 1
ATOM 1228 C C . PHE A 1 156 ? 16.25 -9.852 -11.867 1 98.06 156 PHE A C 1
ATOM 1230 O O . PHE A 1 156 ? 15.023 -9.805 -12.008 1 98.06 156 PHE A O 1
ATOM 1237 N N . PRO A 1 157 ? 16.844 -9.242 -10.953 1 98.31 157 PRO A N 1
ATOM 1238 C CA . PRO A 1 157 ? 16.141 -8.156 -10.25 1 98.31 157 PRO A CA 1
ATOM 1239 C C . PRO A 1 157 ? 15.852 -6.965 -11.156 1 98.31 157 PRO A C 1
ATOM 1241 O O . PRO A 1 157 ? 16.562 -6.742 -12.141 1 98.31 157 PRO A O 1
ATOM 1244 N N . CYS A 1 158 ? 14.906 -6.18 -10.766 1 98.38 158 CYS A N 1
ATOM 1245 C CA . CYS A 1 158 ? 14.469 -5.074 -11.609 1 98.38 158 CYS A CA 1
ATOM 1246 C C . CYS A 1 158 ? 14.211 -3.824 -10.773 1 98.38 158 CYS A C 1
ATOM 1248 O O . CYS A 1 158 ? 13.75 -3.92 -9.633 1 98.38 158 CYS A O 1
ATOM 1250 N N . THR A 1 159 ? 14.492 -2.652 -11.359 1 98.62 159 THR A N 1
ATOM 1251 C CA . THR A 1 159 ? 14.031 -1.339 -10.922 1 98.62 159 THR A CA 1
ATOM 1252 C C . THR A 1 159 ? 13.219 -0.658 -12.016 1 98.62 159 THR A C 1
ATOM 1254 O O . THR A 1 159 ? 13.586 -0.699 -13.188 1 98.62 159 THR A O 1
ATOM 1257 N N . PHE A 1 160 ? 12.125 -0.076 -11.68 1 98.75 160 PHE A N 1
ATOM 1258 C CA . PHE A 1 160 ? 11.25 0.615 -12.617 1 98.75 160 PHE A CA 1
ATOM 1259 C C . PHE A 1 160 ? 11.141 2.094 -12.266 1 98.75 160 PHE A C 1
ATOM 1261 O O . PHE A 1 160 ? 10.961 2.447 -11.102 1 98.75 160 PHE A O 1
ATOM 1268 N N . ARG A 1 161 ? 11.328 2.979 -13.172 1 98.75 161 ARG A N 1
ATOM 1269 C CA . ARG A 1 161 ? 11.008 4.402 -13.125 1 98.75 161 ARG A CA 1
ATOM 1270 C C . ARG A 1 161 ? 10.062 4.781 -14.258 1 98.75 161 ARG A C 1
ATOM 1272 O O . ARG A 1 161 ? 10.492 4.969 -15.398 1 98.75 161 ARG A O 1
ATOM 1279 N N . ILE A 1 162 ? 8.805 4.934 -13.961 1 98.81 162 ILE A N 1
ATOM 1280 C CA . ILE A 1 162 ? 7.777 5.059 -14.992 1 98.81 162 ILE A CA 1
ATOM 1281 C C . ILE A 1 162 ? 7.047 6.391 -14.828 1 98.81 162 ILE A C 1
ATOM 1283 O O . ILE A 1 162 ? 6.426 6.641 -13.797 1 98.81 162 ILE A O 1
ATOM 1287 N N . ARG A 1 163 ? 7.16 7.301 -15.812 1 98.75 163 ARG A N 1
ATOM 1288 C CA . ARG A 1 163 ? 6.426 8.562 -15.836 1 98.75 163 ARG A CA 1
ATOM 1289 C C . ARG A 1 163 ? 5 8.359 -16.344 1 98.75 163 ARG A C 1
ATOM 1291 O O . ARG A 1 163 ? 4.793 7.742 -17.391 1 98.75 163 ARG A O 1
ATOM 1298 N N . SER A 1 164 ? 4.008 8.812 -15.641 1 98.75 164 SER A N 1
ATOM 1299 C CA . SER A 1 164 ? 2.607 8.656 -16.016 1 98.75 164 SER A CA 1
ATOM 1300 C C . SER A 1 164 ? 1.744 9.742 -15.383 1 98.75 164 SER A C 1
ATOM 1302 O O . SER A 1 164 ? 2.033 10.211 -14.281 1 98.75 164 SER A O 1
ATOM 1304 N N . PRO A 1 165 ? 0.708 10.227 -16.109 1 97.75 165 PRO A N 1
ATOM 1305 C CA . PRO A 1 165 ? -0.258 11.141 -15.5 1 97.75 165 PRO A CA 1
ATOM 1306 C C . PRO A 1 165 ? -1.181 10.445 -14.5 1 97.75 165 PRO A C 1
ATOM 1308 O O . PRO A 1 165 ? -1.901 11.109 -13.75 1 97.75 165 PRO A O 1
ATOM 1311 N N . PHE A 1 166 ? -1.161 9.047 -14.469 1 98 166 PHE A N 1
ATOM 1312 C CA . PHE A 1 166 ? -1.987 8.25 -13.57 1 98 166 PHE A CA 1
ATOM 1313 C C . PHE A 1 166 ? -1.124 7.352 -12.688 1 98 166 PHE A C 1
ATOM 1315 O O . PHE A 1 166 ? 0.033 7.078 -13.016 1 98 166 PHE A O 1
ATOM 1322 N N . PRO A 1 167 ? -1.706 6.914 -11.57 1 97.75 167 PRO A N 1
ATOM 1323 C CA . PRO A 1 167 ? -0.969 5.957 -10.742 1 97.75 167 PRO A CA 1
ATOM 1324 C C . PRO A 1 167 ? -0.488 4.742 -11.531 1 97.75 167 PRO A C 1
ATOM 1326 O O . PRO A 1 167 ? -1.149 4.316 -12.484 1 97.75 167 PRO A O 1
ATOM 1329 N N . VAL A 1 168 ? 0.697 4.207 -11.109 1 98.5 168 VAL A N 1
ATOM 1330 C CA . VAL A 1 168 ? 1.334 3.09 -11.797 1 98.5 168 VAL A CA 1
ATOM 1331 C C . VAL A 1 168 ? 1.473 1.907 -10.844 1 98.5 168 VAL A C 1
ATOM 1333 O O . VAL A 1 168 ? 1.641 2.092 -9.633 1 98.5 168 VAL A O 1
ATOM 1336 N N . ILE A 1 169 ? 1.298 0.692 -11.398 1 98.19 169 ILE A N 1
ATOM 1337 C CA . ILE A 1 169 ? 1.692 -0.558 -10.758 1 98.19 169 ILE A CA 1
ATOM 1338 C C . ILE A 1 169 ? 2.707 -1.29 -11.633 1 98.19 169 ILE A C 1
ATOM 1340 O O . ILE A 1 169 ? 2.553 -1.348 -12.852 1 98.19 169 ILE A O 1
ATOM 1344 N N . ALA A 1 170 ? 3.76 -1.766 -11.016 1 98.25 170 ALA A N 1
ATOM 1345 C CA . ALA A 1 170 ? 4.75 -2.596 -11.695 1 98.25 170 ALA A CA 1
ATOM 1346 C C . ALA A 1 170 ? 5.121 -3.811 -10.844 1 98.25 170 ALA A C 1
ATOM 1348 O O . ALA A 1 170 ? 4.691 -3.93 -9.695 1 98.25 170 ALA A O 1
ATOM 1349 N N . SER A 1 171 ? 5.797 -4.762 -11.453 1 97.38 171 SER A N 1
ATOM 1350 C CA . SER A 1 171 ? 6.191 -5.996 -10.781 1 97.38 171 SER A CA 1
ATOM 1351 C C . SER A 1 171 ? 7.285 -5.738 -9.75 1 97.38 171 SER A C 1
ATOM 1353 O O . SER A 1 171 ? 8.406 -6.223 -9.898 1 97.38 171 SER A O 1
ATOM 1355 N N . GLY A 1 172 ? 6.977 -5.094 -8.664 1 97.56 172 GLY A N 1
ATOM 1356 C CA . GLY A 1 172 ? 7.879 -4.754 -7.574 1 97.56 172 GLY A CA 1
ATOM 1357 C C . GLY A 1 172 ? 7.195 -4.008 -6.441 1 97.56 172 GLY A C 1
ATOM 1358 O O . GLY A 1 172 ? 6.012 -3.674 -6.539 1 97.56 172 GLY A O 1
ATOM 1359 N N . ILE A 1 173 ? 8 -3.736 -5.41 1 97.69 173 ILE A N 1
ATOM 1360 C CA . ILE A 1 173 ? 7.539 -2.959 -4.266 1 97.69 173 ILE A CA 1
ATOM 1361 C C . ILE A 1 173 ? 7.645 -1.468 -4.582 1 97.69 173 ILE A C 1
ATOM 1363 O O . ILE A 1 173 ? 8.672 -1.003 -5.082 1 97.69 173 ILE A O 1
ATOM 1367 N N . PRO A 1 174 ? 6.488 -0.646 -4.379 1 96.94 174 PRO A N 1
ATOM 1368 C CA . PRO A 1 174 ? 6.605 0.8 -4.582 1 96.94 174 PRO A CA 1
ATOM 1369 C C . PRO A 1 174 ? 7.746 1.416 -3.775 1 96.94 174 PRO A C 1
ATOM 1371 O O . PRO A 1 174 ? 7.891 1.131 -2.584 1 96.94 174 PRO A O 1
ATOM 1374 N N . ALA A 1 175 ? 8.562 2.271 -4.48 1 96.81 175 ALA A N 1
ATOM 1375 C CA . ALA A 1 175 ? 9.766 2.809 -3.848 1 96.81 175 ALA A CA 1
ATOM 1376 C C . ALA A 1 175 ? 9.844 4.324 -4.016 1 96.81 175 ALA A C 1
ATOM 1378 O O . ALA A 1 175 ? 10.938 4.891 -4.086 1 96.81 175 ALA A O 1
ATOM 1379 N N . GLY A 1 176 ? 8.734 4.93 -4.23 1 95.06 176 GLY A N 1
ATOM 1380 C CA . GLY A 1 176 ? 8.719 6.383 -4.254 1 95.06 176 GLY A CA 1
ATOM 1381 C C . GLY A 1 176 ? 8.117 6.957 -5.523 1 95.06 176 GLY A C 1
ATOM 1382 O O . GLY A 1 176 ? 7.754 6.211 -6.434 1 95.06 176 GLY A O 1
ATOM 1383 N N . SER A 1 177 ? 7.906 8.297 -5.551 1 95.94 177 SER A N 1
ATOM 1384 C CA . SER A 1 177 ? 7.516 9.125 -6.688 1 95.94 177 SER A CA 1
ATOM 1385 C C . SER A 1 177 ? 8.336 10.414 -6.746 1 95.94 177 SER A C 1
ATOM 1387 O O . SER A 1 177 ? 8.781 10.914 -5.715 1 95.94 177 SER A O 1
ATOM 1389 N N . GLN A 1 178 ? 8.547 10.961 -7.949 1 97.06 178 GLN A N 1
ATOM 1390 C CA . GLN A 1 178 ? 9.391 12.141 -8.086 1 97.06 178 GLN A CA 1
ATOM 1391 C C . GLN A 1 178 ? 9.125 12.859 -9.406 1 97.06 178 GLN A C 1
ATOM 1393 O O . GLN A 1 178 ? 8.367 12.367 -10.242 1 97.06 178 GLN A O 1
ATOM 1398 N N . ASP A 1 179 ? 9.602 14.047 -9.5 1 96.69 179 ASP A N 1
ATOM 1399 C CA . ASP A 1 179 ? 9.766 14.773 -10.758 1 96.69 179 ASP A CA 1
ATOM 1400 C C . ASP A 1 179 ? 8.422 15.07 -11.406 1 96.69 179 ASP A C 1
ATOM 1402 O O . ASP A 1 179 ? 8.172 14.664 -12.547 1 96.69 179 ASP A O 1
ATOM 1406 N N . PHE A 1 180 ? 7.531 15.82 -10.727 1 96.75 180 PHE A N 1
ATOM 1407 C CA . PHE A 1 180 ? 6.297 16.266 -11.367 1 96.75 180 PHE A CA 1
ATOM 1408 C C . PHE A 1 180 ? 6.594 17.219 -12.516 1 96.75 180 PHE A C 1
ATOM 1410 O O . PHE A 1 180 ? 7.23 18.25 -12.312 1 96.75 180 PHE A O 1
ATOM 1417 N N . ASN A 1 181 ? 6.219 16.828 -13.695 1 96.06 181 ASN A N 1
ATOM 1418 C CA . ASN A 1 181 ? 6.426 17.609 -14.914 1 96.06 181 ASN A CA 1
ATOM 1419 C C . ASN A 1 181 ? 5.277 17.422 -15.906 1 96.06 181 ASN A C 1
ATOM 1421 O O . ASN A 1 181 ? 4.898 16.281 -16.219 1 96.06 181 ASN A O 1
ATOM 1425 N N . ASN A 1 182 ? 4.629 18.578 -16.281 1 94.5 182 ASN A N 1
ATOM 1426 C CA . ASN A 1 182 ? 3.588 18.562 -17.312 1 94.5 182 ASN A CA 1
ATOM 1427 C C . ASN A 1 182 ? 2.449 17.625 -16.938 1 94.5 182 ASN A C 1
ATOM 1429 O O . ASN A 1 182 ? 2.047 16.781 -17.734 1 94.5 182 ASN A O 1
ATOM 1433 N N . GLY A 1 183 ? 2.088 17.594 -15.75 1 95.88 183 GLY A N 1
ATOM 1434 C CA . GLY A 1 183 ? 0.901 16.859 -15.328 1 95.88 183 GLY A CA 1
ATOM 1435 C C . GLY A 1 183 ? 1.169 15.398 -15.047 1 95.88 183 GLY A C 1
ATOM 1436 O O . GLY A 1 183 ? 0.237 14.594 -14.969 1 95.88 183 GLY A O 1
ATOM 1437 N N . SER A 1 184 ? 2.475 15.055 -14.891 1 97.25 184 SER A N 1
ATOM 1438 C CA . SER A 1 184 ? 2.812 13.648 -14.664 1 97.25 184 SER A CA 1
ATOM 1439 C C . SER A 1 184 ? 3.904 13.516 -13.609 1 97.25 184 SER A C 1
ATOM 1441 O O . SER A 1 184 ? 4.633 14.469 -13.328 1 97.25 184 SER A O 1
ATOM 1443 N N . LEU A 1 185 ? 3.949 12.336 -13.008 1 97.88 185 LEU A N 1
ATOM 1444 C CA . LEU A 1 185 ? 4.949 11.953 -12.016 1 97.88 185 LEU A CA 1
ATOM 1445 C C . LEU A 1 185 ? 5.754 10.75 -12.492 1 97.88 185 LEU A C 1
ATOM 1447 O O . LEU A 1 185 ? 5.309 10.008 -13.375 1 97.88 185 LEU A O 1
ATOM 1451 N N . VAL A 1 186 ? 6.953 10.617 -11.93 1 98.62 186 VAL A N 1
ATOM 1452 C CA . VAL A 1 186 ? 7.699 9.367 -12.07 1 98.62 186 VAL A CA 1
ATOM 1453 C C . VAL A 1 186 ? 7.438 8.477 -10.859 1 98.62 186 VAL A C 1
ATOM 1455 O O . VAL A 1 186 ? 7.691 8.867 -9.719 1 98.62 186 VAL A O 1
ATOM 1458 N N . TYR A 1 187 ? 6.891 7.273 -11.141 1 98.44 187 TYR A N 1
ATOM 1459 C CA . TYR A 1 187 ? 6.676 6.246 -10.125 1 98.44 187 TYR A CA 1
ATOM 1460 C C . TYR A 1 187 ? 7.82 5.242 -10.117 1 98.44 187 TYR A C 1
ATOM 1462 O O . TYR A 1 187 ? 8.234 4.754 -11.172 1 98.44 187 TYR A O 1
ATOM 1470 N N . VAL A 1 188 ? 8.344 4.934 -8.914 1 98.56 188 VAL A N 1
ATOM 1471 C CA . VAL A 1 188 ? 9.508 4.059 -8.789 1 98.56 188 VAL A CA 1
ATOM 1472 C C . VAL A 1 188 ? 9.102 2.754 -8.109 1 98.56 188 VAL A C 1
ATOM 1474 O O . VAL A 1 188 ? 8.352 2.766 -7.125 1 98.56 188 VAL A O 1
ATOM 1477 N N . PHE A 1 189 ? 9.531 1.597 -8.648 1 98.56 189 PHE A N 1
ATOM 1478 C CA . PHE A 1 189 ? 9.328 0.271 -8.07 1 98.56 189 PHE A CA 1
ATOM 1479 C C . PHE A 1 189 ? 10.633 -0.513 -8.047 1 98.56 189 PHE A C 1
ATOM 1481 O O . PHE A 1 189 ? 11.469 -0.371 -8.945 1 98.56 189 PHE A O 1
ATOM 1488 N N . GLU A 1 190 ? 10.781 -1.39 -7.039 1 98.06 190 GLU A N 1
ATOM 1489 C CA . GLU A 1 190 ? 11.953 -2.25 -6.918 1 98.06 190 GLU A CA 1
ATOM 1490 C C . GLU A 1 190 ? 11.555 -3.707 -6.715 1 98.06 190 GLU A C 1
ATOM 1492 O O . GLU A 1 190 ? 10.75 -4.02 -5.832 1 98.06 190 GLU A O 1
ATOM 1497 N N . GLN A 1 191 ? 12 -4.582 -7.547 1 98.06 191 GLN A N 1
ATOM 1498 C CA . GLN A 1 191 ? 11.906 -6.031 -7.402 1 98.06 191 GLN A CA 1
ATOM 1499 C C . GLN A 1 191 ? 13.266 -6.648 -7.098 1 98.06 191 GLN A C 1
ATOM 1501 O O . GLN A 1 191 ? 14.07 -6.863 -8.008 1 98.06 191 GLN A O 1
ATOM 1506 N N . ARG A 1 192 ? 13.508 -7.09 -5.934 1 95.38 192 ARG A N 1
ATOM 1507 C CA . ARG A 1 192 ? 14.812 -7.586 -5.504 1 95.38 192 ARG A CA 1
ATOM 1508 C C . ARG A 1 192 ? 14.969 -9.07 -5.824 1 95.38 192 ARG A C 1
ATOM 1510 O O . ARG A 1 192 ? 16.078 -9.555 -6.016 1 95.38 192 ARG A O 1
ATOM 1517 N N . ASN A 1 193 ? 13.789 -9.805 -5.852 1 97.19 193 ASN A N 1
ATOM 1518 C CA . ASN A 1 193 ? 13.836 -11.188 -6.32 1 97.19 193 ASN A CA 1
ATOM 1519 C C . ASN A 1 193 ? 14.023 -11.25 -7.836 1 97.19 193 ASN A C 1
ATOM 1521 O O . ASN A 1 193 ? 13.547 -10.375 -8.562 1 97.19 193 ASN A O 1
ATOM 1525 N N . LYS A 1 194 ? 14.617 -12.273 -8.25 1 98.19 194 LYS A N 1
ATOM 1526 C CA . LYS A 1 194 ? 14.805 -12.445 -9.688 1 98.19 194 LYS A CA 1
ATOM 1527 C C . LYS A 1 194 ? 13.516 -12.914 -10.359 1 98.19 194 LYS A C 1
ATOM 1529 O O . LYS A 1 194 ? 12.844 -13.82 -9.859 1 98.19 194 LYS A O 1
ATOM 1534 N N . ILE A 1 195 ? 13.18 -12.258 -11.391 1 98.31 195 ILE A N 1
ATOM 1535 C CA . ILE A 1 195 ? 12.016 -12.664 -12.172 1 98.31 195 ILE A CA 1
ATOM 1536 C C . ILE A 1 195 ? 12.398 -12.766 -13.648 1 98.31 195 ILE A C 1
ATOM 1538 O O . ILE A 1 195 ? 13.344 -12.109 -14.102 1 98.31 195 ILE A O 1
ATOM 1542 N N . PRO A 1 196 ? 11.758 -13.562 -14.383 1 98 196 PRO A N 1
ATOM 1543 C CA . PRO A 1 196 ? 11.984 -13.609 -15.828 1 98 196 PRO A CA 1
ATOM 1544 C C . PRO A 1 196 ? 11.258 -12.484 -16.578 1 98 196 PRO A C 1
ATOM 1546 O O . PRO A 1 196 ? 10.445 -11.773 -15.977 1 98 196 PRO A O 1
ATOM 1549 N N . SER A 1 197 ? 11.57 -12.367 -17.828 1 98.12 197 SER A N 1
ATOM 1550 C CA . SER A 1 197 ? 11.086 -11.242 -18.625 1 98.12 197 SER A CA 1
ATOM 1551 C C . SER A 1 197 ? 9.562 -11.25 -18.719 1 98.12 197 SER A C 1
ATOM 1553 O O . SER A 1 197 ? 8.938 -10.195 -18.75 1 98.12 197 SER A O 1
ATOM 1555 N N . TYR A 1 198 ? 8.992 -12.453 -18.781 1 97.44 198 TYR A N 1
ATOM 1556 C CA . TYR A 1 198 ? 7.551 -12.484 -19 1 97.44 198 TYR A CA 1
ATOM 1557 C C . TYR A 1 198 ? 6.793 -12 -17.766 1 97.44 198 TYR A C 1
ATOM 1559 O O . TYR A 1 198 ? 5.594 -11.727 -17.828 1 97.44 198 TYR A O 1
ATOM 1567 N N . LEU A 1 199 ? 7.457 -11.789 -16.641 1 98.31 199 LEU A N 1
ATOM 1568 C CA . LEU A 1 199 ? 6.828 -11.328 -15.406 1 98.31 199 LEU A CA 1
ATOM 1569 C C . LEU A 1 199 ? 7.039 -9.836 -15.211 1 98.31 199 LEU A C 1
ATOM 1571 O O . LEU A 1 199 ? 6.59 -9.258 -14.219 1 98.31 199 LEU A O 1
ATOM 1575 N N . ILE A 1 200 ? 7.77 -9.156 -16.125 1 98.25 200 ILE A N 1
ATOM 1576 C CA . ILE A 1 200 ? 7.797 -7.699 -16.125 1 98.25 200 ILE A CA 1
ATOM 1577 C C . ILE A 1 200 ? 6.402 -7.156 -16.422 1 98.25 200 ILE A C 1
ATOM 1579 O O . ILE A 1 200 ? 5.805 -7.496 -17.453 1 98.25 200 ILE A O 1
ATOM 1583 N N . SER A 1 201 ? 5.926 -6.371 -15.492 1 97.5 201 SER A N 1
ATOM 1584 C CA . SER A 1 201 ? 4.57 -5.863 -15.688 1 97.5 201 SER A CA 1
ATOM 1585 C C . SER A 1 201 ? 4.508 -4.359 -15.461 1 97.5 201 SER A C 1
ATOM 1587 O O . SER A 1 201 ? 5.34 -3.797 -14.742 1 97.5 201 SER A O 1
ATOM 1589 N N . LEU A 1 202 ? 3.627 -3.779 -16.094 1 97.38 202 LEU A N 1
ATOM 1590 C CA . LEU A 1 202 ? 3.311 -2.357 -16.016 1 97.38 202 LEU A CA 1
ATOM 1591 C C . LEU A 1 202 ? 1.811 -2.125 -16.156 1 97.38 202 LEU A C 1
ATOM 1593 O O . LEU A 1 202 ? 1.168 -2.723 -17.031 1 97.38 202 LEU A O 1
ATOM 1597 N N . LEU A 1 203 ? 1.255 -1.359 -15.312 1 98.38 203 LEU A N 1
ATOM 1598 C CA . LEU A 1 203 ? -0.148 -0.96 -15.352 1 98.38 203 LEU A CA 1
ATOM 1599 C C . LEU A 1 203 ? -0.314 0.484 -14.891 1 98.38 203 LEU A C 1
ATOM 1601 O O . LEU A 1 203 ? 0.353 0.921 -13.953 1 98.38 203 LEU A O 1
ATOM 1605 N N . SER A 1 204 ? -1.139 1.294 -15.578 1 98.69 204 SER A N 1
ATOM 1606 C CA . SER A 1 204 ? -1.429 2.668 -15.18 1 98.69 204 SER A CA 1
ATOM 1607 C C . SER A 1 204 ? -2.879 3.035 -15.477 1 98.69 204 SER A C 1
ATOM 1609 O O . SER A 1 204 ? -3.412 2.68 -16.531 1 98.69 204 SER A O 1
ATOM 1611 N N . GLY A 1 205 ? -3.52 3.635 -14.609 1 98.19 205 GLY A N 1
ATOM 1612 C CA . GLY A 1 205 ? -4.898 4.086 -14.719 1 98.19 205 GLY A CA 1
ATOM 1613 C C . GLY A 1 205 ? -5.434 4.684 -13.438 1 98.19 205 GLY A C 1
ATOM 1614 O O . GLY A 1 205 ? -4.672 4.961 -12.508 1 98.19 205 GLY A O 1
ATOM 1615 N N . ASP A 1 206 ? -6.707 5 -13.438 1 97.44 206 ASP A N 1
ATOM 1616 C CA . ASP A 1 206 ? -7.391 5.5 -12.25 1 97.44 206 ASP A CA 1
ATOM 1617 C C . ASP A 1 206 ? -7.555 4.398 -11.211 1 97.44 206 ASP A C 1
ATOM 1619 O O . ASP A 1 206 ? -8.555 3.674 -11.211 1 97.44 206 ASP A O 1
ATOM 1623 N N . LEU A 1 207 ? -6.57 4.352 -10.258 1 98 207 LEU A N 1
ATOM 1624 C CA . LEU A 1 207 ? -6.488 3.209 -9.359 1 98 207 LEU A CA 1
ATOM 1625 C C . LEU A 1 207 ? -6.699 3.641 -7.91 1 98 207 LEU A C 1
ATOM 1627 O O . LEU A 1 207 ? -6.199 4.688 -7.492 1 98 207 LEU A O 1
ATOM 1631 N N . ALA A 1 208 ? -7.469 2.842 -7.227 1 98.06 208 ALA A N 1
ATOM 1632 C CA . ALA A 1 208 ? -7.582 2.863 -5.773 1 98.06 208 ALA A CA 1
ATOM 1633 C C . ALA A 1 208 ? -7.02 1.585 -5.16 1 98.06 208 ALA A C 1
ATOM 1635 O O . ALA A 1 208 ? -6.875 0.571 -5.844 1 98.06 208 ALA A O 1
ATOM 1636 N N . SER A 1 209 ? -6.637 1.638 -3.914 1 98 209 SER A N 1
ATOM 1637 C CA . SER A 1 209 ? -6.098 0.462 -3.24 1 98 209 SER A CA 1
ATOM 1638 C C . SER A 1 209 ? -6.516 0.423 -1.774 1 98 209 SER A C 1
ATOM 1640 O O . SER A 1 209 ? -6.805 1.462 -1.178 1 98 209 SER A O 1
ATOM 1642 N N . CYS A 1 210 ? -6.582 -0.7 -1.168 1 97.81 210 CYS A N 1
ATOM 1643 C CA . CYS A 1 210 ? -6.785 -0.929 0.258 1 97.81 210 CYS A CA 1
ATOM 1644 C C . CYS A 1 210 ? -6.234 -2.287 0.676 1 97.81 210 CYS A C 1
ATOM 1646 O O . CYS A 1 210 ? -5.992 -3.15 -0.169 1 97.81 210 CYS A O 1
ATOM 1648 N N . PRO A 1 211 ? -5.965 -2.492 1.939 1 97.56 211 PRO A N 1
ATOM 1649 C CA . PRO A 1 211 ? -5.477 -3.789 2.416 1 97.56 211 PRO A CA 1
ATOM 1650 C C . PRO A 1 211 ? -6.562 -4.859 2.43 1 97.56 211 PRO A C 1
ATOM 1652 O O . PRO A 1 211 ? -7.723 -4.566 2.729 1 97.56 211 PRO A O 1
ATOM 1655 N N . VAL A 1 212 ? -6.184 -6.051 2.115 1 97.31 212 VAL A N 1
ATOM 1656 C CA . VAL A 1 212 ? -7.066 -7.203 2.256 1 97.31 212 VAL A CA 1
ATOM 1657 C C . VAL A 1 212 ? -6.418 -8.242 3.16 1 97.31 212 VAL A C 1
ATOM 1659 O O . VAL A 1 212 ? -6.809 -9.414 3.154 1 97.31 212 VAL A O 1
ATOM 1662 N N . GLY A 1 213 ? -5.406 -7.934 3.846 1 96.62 213 GLY A N 1
ATOM 1663 C CA . GLY A 1 213 ? -4.629 -8.656 4.84 1 96.62 213 GLY A CA 1
ATOM 1664 C C . GLY A 1 213 ? -3.434 -7.875 5.348 1 96.62 213 GLY A C 1
ATOM 1665 O O . GLY A 1 213 ? -3.197 -6.746 4.918 1 96.62 213 GLY A O 1
ATOM 1666 N N . PRO A 1 214 ? -2.672 -8.43 6.281 1 96.62 214 PRO A N 1
ATOM 1667 C CA . PRO A 1 214 ? -1.545 -7.711 6.883 1 96.62 214 PRO A CA 1
ATOM 1668 C C . PRO A 1 214 ? -0.39 -7.504 5.902 1 96.62 214 PRO A C 1
ATOM 1670 O O . PRO A 1 214 ? 0.487 -6.672 6.145 1 96.62 214 PRO A O 1
ATOM 1673 N N . ARG A 1 215 ? -0.364 -8.273 4.758 1 97.75 215 ARG A N 1
ATOM 1674 C CA . ARG A 1 215 ? 0.714 -8.156 3.783 1 97.75 215 ARG A CA 1
ATOM 1675 C C . ARG A 1 215 ? 0.176 -8.234 2.357 1 97.75 215 ARG A C 1
ATOM 1677 O O . ARG A 1 215 ? 0.878 -8.68 1.447 1 97.75 215 ARG A O 1
ATOM 1684 N N . SER A 1 216 ? -1.122 -7.898 2.186 1 97.81 216 SER A N 1
ATOM 1685 C CA . SER A 1 216 ? -1.747 -8 0.871 1 97.81 216 SER A CA 1
ATOM 1686 C C . SER A 1 216 ? -2.652 -6.801 0.598 1 97.81 216 SER A C 1
ATOM 1688 O O . SER A 1 216 ? -3.365 -6.34 1.491 1 97.81 216 SER A O 1
ATOM 1690 N N . PHE A 1 217 ? -2.613 -6.355 -0.677 1 97.81 217 PHE A N 1
ATOM 1691 C CA . PHE A 1 217 ? -3.441 -5.238 -1.117 1 97.81 217 PHE A CA 1
ATOM 1692 C C . PHE A 1 217 ? -4.195 -5.594 -2.393 1 97.81 217 PHE A C 1
ATOM 1694 O O . PHE A 1 217 ? -3.736 -6.418 -3.184 1 97.81 217 PHE A O 1
ATOM 1701 N N . VAL A 1 218 ? -5.336 -4.969 -2.541 1 98.12 218 VAL A N 1
ATOM 1702 C CA . VAL A 1 218 ? -6.059 -5.047 -3.807 1 98.12 218 VAL A CA 1
ATOM 1703 C C . VAL A 1 218 ? -6.082 -3.672 -4.473 1 98.12 218 VAL A C 1
ATOM 1705 O O . VAL A 1 218 ? -6.234 -2.65 -3.795 1 98.12 218 VAL A O 1
ATOM 1708 N N . TYR A 1 219 ? -5.863 -3.641 -5.758 1 98.19 219 TYR A N 1
ATOM 1709 C CA . TYR A 1 219 ? -5.949 -2.455 -6.602 1 98.19 219 TYR A CA 1
ATOM 1710 C C . TYR A 1 219 ? -7.078 -2.59 -7.617 1 98.19 219 TYR A C 1
ATOM 1712 O O . TYR A 1 219 ? -7.301 -3.674 -8.164 1 98.19 219 TYR A O 1
ATOM 1720 N N . THR A 1 220 ? -7.812 -1.583 -7.863 1 98.19 220 THR A N 1
ATOM 1721 C CA . THR A 1 220 ? -8.867 -1.52 -8.867 1 98.19 220 THR A CA 1
ATOM 1722 C C . THR A 1 220 ? -9.336 -0.081 -9.07 1 98.19 220 THR A C 1
ATOM 1724 O O . THR A 1 220 ? -8.812 0.842 -8.445 1 98.19 220 THR A O 1
ATOM 1727 N N . GLU A 1 221 ? -10.172 0.147 -10.047 1 97.62 221 GLU A N 1
ATOM 1728 C CA . GLU A 1 221 ? -10.789 1.464 -10.156 1 97.62 221 GLU A CA 1
ATOM 1729 C C . GLU A 1 221 ? -11.625 1.783 -8.922 1 97.62 221 GLU A C 1
ATOM 1731 O O . GLU A 1 221 ? -12.273 0.896 -8.352 1 97.62 221 GLU A O 1
ATOM 1736 N N . PRO A 1 222 ? -11.68 3.02 -8.492 1 97.06 222 PRO A N 1
ATOM 1737 C CA . PRO A 1 222 ? -12.203 3.422 -7.184 1 97.06 222 PRO A CA 1
ATOM 1738 C C . PRO A 1 222 ? -13.609 2.879 -6.922 1 97.06 222 PRO A C 1
ATOM 1740 O O . PRO A 1 222 ? -13.883 2.375 -5.832 1 97.06 222 PRO A O 1
ATOM 1743 N N . SER A 1 223 ? -14.484 2.885 -7.855 1 95.81 223 SER A N 1
ATOM 1744 C CA . SER A 1 223 ? -15.883 2.518 -7.637 1 95.81 223 SER A CA 1
ATOM 1745 C C . SER A 1 223 ? -16.016 1.021 -7.375 1 95.81 223 SER A C 1
ATOM 1747 O O . SER A 1 223 ? -17.062 0.568 -6.887 1 95.81 223 SER A O 1
ATOM 1749 N N . ASN A 1 224 ? -15 0.276 -7.723 1 96.5 224 ASN A N 1
ATOM 1750 C CA . ASN A 1 224 ? -15.031 -1.175 -7.57 1 96.5 224 ASN A CA 1
ATOM 1751 C C . ASN A 1 224 ? -14.312 -1.621 -6.301 1 96.5 224 ASN A C 1
ATOM 1753 O O . ASN A 1 224 ? -14.297 -2.809 -5.973 1 96.5 224 ASN A O 1
ATOM 1757 N N . LEU A 1 225 ? -13.773 -0.741 -5.508 1 97.62 225 LEU A N 1
ATOM 1758 C CA . LEU A 1 225 ? -12.828 -1.067 -4.449 1 97.62 225 LEU A CA 1
ATOM 1759 C C . LEU A 1 225 ? -13.516 -1.843 -3.328 1 97.62 225 LEU A C 1
ATOM 1761 O O . LEU A 1 225 ? -12.992 -2.859 -2.863 1 97.62 225 LEU A O 1
ATOM 1765 N N . MET A 1 226 ? -14.68 -1.407 -2.867 1 97.31 226 MET A N 1
ATOM 1766 C CA . MET A 1 226 ? -15.344 -2.035 -1.729 1 97.31 226 MET A CA 1
ATOM 1767 C C . MET A 1 226 ? -15.766 -3.461 -2.066 1 97.31 226 MET A C 1
ATOM 1769 O O . MET A 1 226 ? -15.695 -4.352 -1.218 1 97.31 226 MET A O 1
ATOM 1773 N N . ALA A 1 227 ? -16.266 -3.664 -3.318 1 96.94 227 ALA A N 1
ATOM 1774 C CA . ALA A 1 227 ? -16.625 -5.012 -3.754 1 96.94 227 ALA A CA 1
ATOM 1775 C C . ALA A 1 227 ? -15.414 -5.938 -3.719 1 96.94 227 ALA A C 1
ATOM 1777 O O . ALA A 1 227 ? -15.516 -7.082 -3.27 1 96.94 227 ALA A O 1
ATOM 1778 N N . CYS A 1 228 ? -14.32 -5.438 -4.203 1 97 228 CYS A N 1
ATOM 1779 C CA . CYS A 1 228 ? -13.094 -6.227 -4.211 1 97 228 CYS A CA 1
ATOM 1780 C C . CYS A 1 228 ? -12.625 -6.516 -2.791 1 97 228 CYS A C 1
ATOM 1782 O O . CYS A 1 228 ? -12.234 -7.641 -2.48 1 97 228 CYS A O 1
ATOM 1784 N N . LYS A 1 229 ? -12.641 -5.438 -1.939 1 97.12 229 LYS A N 1
ATOM 1785 C CA . LYS A 1 229 ? -12.242 -5.641 -0.548 1 97.12 229 LYS A CA 1
ATOM 1786 C C . LYS A 1 229 ? -13.086 -6.734 0.107 1 97.12 229 LYS A C 1
ATOM 1788 O O . LYS A 1 229 ? -12.547 -7.645 0.74 1 97.12 229 LYS A O 1
ATOM 1793 N N . TYR A 1 230 ? -14.344 -6.676 -0.076 1 96.56 230 TYR A N 1
ATOM 1794 C CA . TYR A 1 230 ? -15.258 -7.66 0.498 1 96.56 230 TYR A CA 1
ATOM 1795 C C . TYR A 1 230 ? -14.906 -9.07 0.025 1 96.56 230 TYR A C 1
ATOM 1797 O O . TYR A 1 230 ? -14.852 -10.008 0.826 1 96.56 230 TYR A O 1
ATOM 1805 N N . GLU A 1 231 ? -14.664 -9.188 -1.251 1 96.62 231 GLU A N 1
ATOM 1806 C CA . GLU A 1 231 ? -14.445 -10.5 -1.86 1 96.62 231 GLU A CA 1
ATOM 1807 C C . GLU A 1 231 ? -13.219 -11.188 -1.262 1 96.62 231 GLU A C 1
ATOM 1809 O O . GLU A 1 231 ? -13.219 -12.406 -1.06 1 96.62 231 GLU A O 1
ATOM 1814 N N . PHE A 1 232 ? -12.211 -10.414 -0.825 1 96.44 232 PHE A N 1
ATOM 1815 C CA . PHE A 1 232 ? -10.922 -11.055 -0.614 1 96.44 232 PHE A CA 1
ATOM 1816 C C . PHE A 1 232 ? -10.492 -10.945 0.845 1 96.44 232 PHE A C 1
ATOM 1818 O O . PHE A 1 232 ? -9.625 -11.688 1.301 1 96.44 232 PHE A O 1
ATOM 1825 N N . GLU A 1 233 ? -10.977 -9.945 1.58 1 95.25 233 GLU A N 1
ATOM 1826 C CA . GLU A 1 233 ? -10.445 -9.594 2.893 1 95.25 233 GLU A CA 1
ATOM 1827 C C . GLU A 1 233 ? -10.562 -10.758 3.867 1 95.25 233 GLU A C 1
ATOM 1829 O O . GLU A 1 233 ? -9.766 -10.883 4.801 1 95.25 233 GLU A O 1
ATOM 1834 N N . GLN A 1 234 ? -11.477 -11.602 3.682 1 93.69 234 GLN A N 1
ATOM 1835 C CA . GLN A 1 234 ? -11.734 -12.68 4.625 1 93.69 234 GLN A CA 1
ATOM 1836 C C . GLN A 1 234 ? -10.727 -13.812 4.453 1 93.69 234 GLN A C 1
ATOM 1838 O O . GLN A 1 234 ? -10.281 -14.414 5.434 1 93.69 234 GLN A O 1
ATOM 1843 N N . ASP A 1 235 ? -10.406 -14.078 3.119 1 94.12 235 ASP A N 1
ATOM 1844 C CA . ASP A 1 235 ? -9.781 -15.367 2.859 1 94.12 235 ASP A CA 1
ATOM 1845 C C . ASP A 1 235 ? -8.336 -15.195 2.387 1 94.12 235 ASP A C 1
ATOM 1847 O O . ASP A 1 235 ? -7.555 -16.141 2.402 1 94.12 235 ASP A O 1
ATOM 1851 N N . MET A 1 236 ? -7.91 -14.078 2.066 1 96.44 236 MET A N 1
ATOM 1852 C CA . MET A 1 236 ? -6.617 -13.875 1.42 1 96.44 236 MET A CA 1
ATOM 1853 C C . MET A 1 236 ? -5.484 -14.406 2.291 1 96.44 236 MET A C 1
ATOM 1855 O O . MET A 1 236 ? -4.668 -15.211 1.835 1 96.44 236 MET A O 1
ATOM 1859 N N . GLU A 1 237 ? -5.422 -14.016 3.471 1 96.69 237 GLU A N 1
ATOM 1860 C CA . GLU A 1 237 ? -4.328 -14.422 4.352 1 96.69 237 GLU A CA 1
ATOM 1861 C C . GLU A 1 237 ? -4.367 -15.922 4.629 1 96.69 237 GLU A C 1
ATOM 1863 O O . GLU A 1 237 ? -3.32 -16.562 4.758 1 96.69 237 GLU A O 1
ATOM 1868 N N . ARG A 1 238 ? -5.598 -16.406 4.805 1 95.62 238 ARG A N 1
ATOM 1869 C CA . ARG A 1 238 ? -5.754 -17.844 5.008 1 95.62 238 ARG A CA 1
ATOM 1870 C C . ARG A 1 238 ? -5.121 -18.625 3.865 1 95.62 238 ARG A C 1
ATOM 1872 O O . ARG A 1 238 ? -4.465 -19.656 4.094 1 95.62 238 ARG A O 1
ATOM 1879 N N . PHE A 1 239 ? -5.355 -18.25 2.623 1 97.88 239 PHE A N 1
ATOM 1880 C CA . PHE A 1 239 ? -4.766 -18.906 1.455 1 97.88 239 PHE A CA 1
ATOM 1881 C C . PHE A 1 239 ? -3.246 -18.812 1.498 1 97.88 239 PHE A C 1
ATOM 1883 O O . PHE A 1 239 ? -2.557 -19.797 1.203 1 97.88 239 PHE A O 1
ATOM 1890 N N . ILE A 1 240 ? -2.686 -17.578 1.869 1 97.75 240 ILE A N 1
ATOM 1891 C CA . ILE A 1 240 ? -1.237 -17.406 1.93 1 97.75 240 ILE A CA 1
ATOM 1892 C C . ILE A 1 240 ? -0.647 -18.359 2.971 1 97.75 240 ILE A C 1
ATOM 1894 O O . ILE A 1 240 ? 0.345 -19.047 2.705 1 97.75 240 ILE A O 1
ATOM 1898 N N . GLN A 1 241 ? -1.32 -18.484 4.102 1 97.81 241 GLN A N 1
ATOM 1899 C CA . GLN A 1 241 ? -0.833 -19.359 5.168 1 97.81 241 GLN A CA 1
ATOM 1900 C C . GLN A 1 241 ? -0.871 -20.828 4.742 1 97.81 241 GLN A C 1
ATOM 1902 O O . GLN A 1 241 ? 0.039 -21.594 5.062 1 97.81 241 GLN A O 1
ATOM 1907 N N . ALA A 1 242 ? -1.964 -21.156 4.074 1 98.12 242 ALA A N 1
ATOM 1908 C CA . ALA A 1 242 ? -2.061 -22.531 3.568 1 98.12 242 ALA A CA 1
ATOM 1909 C C . ALA A 1 242 ? -0.922 -22.844 2.602 1 98.12 242 ALA A C 1
ATOM 1911 O O . ALA A 1 242 ? -0.296 -23.891 2.688 1 98.12 242 ALA A O 1
ATOM 1912 N N . ALA A 1 243 ? -0.69 -21.969 1.686 1 98.31 243 ALA A N 1
ATOM 1913 C CA . ALA A 1 243 ? 0.404 -22.156 0.735 1 98.31 243 ALA A CA 1
ATOM 1914 C C . ALA A 1 243 ? 1.74 -22.281 1.459 1 98.31 243 ALA A C 1
ATOM 1916 O O . ALA A 1 243 ? 2.557 -23.141 1.113 1 98.31 243 ALA A O 1
ATOM 1917 N N . GLU A 1 244 ? 1.945 -21.391 2.471 1 97.94 244 GLU A N 1
ATOM 1918 C CA . GLU A 1 244 ? 3.188 -21.422 3.238 1 97.94 244 GLU A CA 1
ATOM 1919 C C . GLU A 1 244 ? 3.352 -22.75 3.971 1 97.94 244 GLU A C 1
ATOM 1921 O O . GLU A 1 244 ? 4.469 -23.25 4.121 1 97.94 244 GLU A O 1
ATOM 1926 N N . SER A 1 245 ? 2.242 -23.328 4.41 1 97.62 245 SER A N 1
ATOM 1927 C CA . SER A 1 245 ? 2.305 -24.578 5.156 1 97.62 245 SER A CA 1
ATOM 1928 C C . SER A 1 245 ? 2.725 -25.75 4.262 1 97.62 245 SER A C 1
ATOM 1930 O O . SER A 1 245 ? 3.232 -26.766 4.742 1 97.62 245 SER A O 1
ATOM 1932 N N . ILE A 1 246 ? 2.494 -25.609 2.994 1 97.88 246 ILE A N 1
ATOM 1933 C CA . ILE A 1 246 ? 2.797 -26.656 2.031 1 97.88 246 ILE A CA 1
ATOM 1934 C C . ILE A 1 246 ? 4.191 -26.453 1.45 1 97.88 246 ILE A C 1
ATOM 1936 O O . ILE A 1 246 ? 4.875 -27.406 1.09 1 97.88 246 ILE A O 1
ATOM 1940 N N . THR A 1 247 ? 4.598 -25.25 1.37 1 97.75 247 THR A N 1
ATOM 1941 C CA . THR A 1 247 ? 5.879 -24.859 0.787 1 97.75 247 THR A CA 1
ATOM 1942 C C . THR A 1 247 ? 6.809 -24.281 1.853 1 97.75 247 THR A C 1
ATOM 1944 O O . THR A 1 247 ? 7.367 -25.016 2.664 1 97.75 247 THR A O 1
ATOM 1947 N N . PHE A 1 248 ? 6.996 -22.938 1.934 1 97.69 248 PHE A N 1
ATOM 1948 C CA . PHE A 1 248 ? 7.691 -22.172 2.959 1 97.69 248 PHE A CA 1
ATOM 1949 C C . PHE A 1 248 ? 7.246 -20.719 2.941 1 97.69 248 PHE A C 1
ATOM 1951 O O . PHE A 1 248 ? 6.328 -20.344 2.201 1 97.69 248 PHE A O 1
ATOM 1958 N N . ALA A 1 249 ? 7.848 -19.875 3.717 1 96.81 249 ALA A N 1
ATOM 1959 C CA . ALA A 1 249 ? 7.406 -18.484 3.926 1 96.81 249 ALA A CA 1
ATOM 1960 C C . ALA A 1 249 ? 7.32 -17.734 2.602 1 96.81 249 ALA A C 1
ATOM 1962 O O . ALA A 1 249 ? 8.188 -17.891 1.736 1 96.81 249 ALA A O 1
ATOM 1963 N N . TYR A 1 250 ? 6.301 -16.969 2.432 1 97.25 250 TYR A N 1
ATOM 1964 C CA . TYR A 1 250 ? 6.047 -16.188 1.22 1 97.25 250 TYR A CA 1
ATOM 1965 C C . TYR A 1 250 ? 7.254 -15.328 0.858 1 97.25 250 TYR A C 1
ATOM 1967 O O . TYR A 1 250 ? 7.676 -14.484 1.647 1 97.25 250 TYR A O 1
ATOM 1975 N N . PRO A 1 251 ? 7.762 -15.328 -0.275 1 96.25 251 PRO A N 1
ATOM 1976 C CA . PRO A 1 251 ? 9.094 -14.773 -0.523 1 96.25 251 PRO A CA 1
ATOM 1977 C C . PRO A 1 251 ? 9.047 -13.375 -1.136 1 96.25 251 PRO A C 1
ATOM 1979 O O . PRO A 1 251 ? 10.086 -12.773 -1.388 1 96.25 251 PRO A O 1
ATOM 1982 N N . TRP A 1 252 ? 7.953 -12.805 -1.46 1 96.94 252 TRP A N 1
ATOM 1983 C CA . TRP A 1 252 ? 7.883 -11.586 -2.266 1 96.94 252 TRP A CA 1
ATOM 1984 C C . TRP A 1 252 ? 7.477 -10.391 -1.412 1 96.94 252 TRP A C 1
ATOM 1986 O O . TRP A 1 252 ? 7.145 -9.328 -1.94 1 96.94 252 TRP A O 1
ATOM 1996 N N . THR A 1 253 ? 7.426 -10.445 -0.132 1 95.56 253 THR A N 1
ATOM 1997 C CA . THR A 1 253 ? 7.145 -9.398 0.842 1 95.56 253 THR A CA 1
ATOM 1998 C C . THR A 1 253 ? 5.645 -9.125 0.925 1 95.56 253 THR A C 1
ATOM 2000 O O . THR A 1 253 ? 5.031 -9.32 1.976 1 95.56 253 THR A O 1
ATOM 2003 N N . ARG A 1 254 ? 5.078 -8.695 -0.224 1 96.69 254 ARG A N 1
ATOM 2004 C CA . ARG A 1 254 ? 3.648 -8.414 -0.311 1 96.69 254 ARG A CA 1
ATOM 2005 C C . ARG A 1 254 ? 3.01 -9.195 -1.455 1 96.69 254 ARG A C 1
ATOM 2007 O O . ARG A 1 254 ? 3.668 -9.492 -2.453 1 96.69 254 ARG A O 1
ATOM 2014 N N . TYR A 1 255 ? 1.782 -9.539 -1.244 1 97.38 255 TYR A N 1
ATOM 2015 C CA . TYR A 1 255 ? 0.987 -10.133 -2.314 1 97.38 255 TYR A CA 1
ATOM 2016 C C . TYR A 1 255 ? -0.115 -9.18 -2.764 1 97.38 255 TYR A C 1
ATOM 2018 O O . TYR A 1 255 ? -1.197 -9.148 -2.174 1 97.38 255 TYR A O 1
ATOM 2026 N N . ASP A 1 256 ? 0.128 -8.445 -3.857 1 95.88 256 ASP A N 1
ATOM 2027 C CA . ASP A 1 256 ? -0.808 -7.453 -4.379 1 95.88 256 ASP A CA 1
ATOM 2028 C C . ASP A 1 256 ? -1.539 -7.98 -5.609 1 95.88 256 ASP A C 1
ATOM 2030 O O . ASP A 1 256 ? -0.937 -8.633 -6.465 1 95.88 256 ASP A O 1
ATOM 2034 N N . PHE A 1 257 ? -2.867 -7.695 -5.668 1 93.44 257 PHE A N 1
ATOM 2035 C CA . PHE A 1 257 ? -3.771 -8.086 -6.742 1 93.44 257 PHE A CA 1
ATOM 2036 C C . PHE A 1 257 ? -4.371 -6.859 -7.418 1 93.44 257 PHE A C 1
ATOM 2038 O O . PHE A 1 257 ? -4.762 -5.902 -6.75 1 93.44 257 PHE A O 1
ATOM 2045 N N . VAL A 1 258 ? -4.406 -6.875 -8.711 1 97.19 258 VAL A N 1
ATOM 2046 C CA . VAL A 1 258 ? -5.086 -5.828 -9.461 1 97.19 258 VAL A CA 1
ATOM 2047 C C . VAL A 1 258 ? -6.293 -6.414 -10.188 1 97.19 258 VAL A C 1
ATOM 2049 O O . VAL A 1 258 ? -6.148 -7.305 -11.023 1 97.19 258 VAL A O 1
ATOM 2052 N N . ILE A 1 259 ? -7.426 -6.031 -9.883 1 97.19 259 ILE A N 1
ATOM 2053 C CA . ILE A 1 259 ? -8.633 -6.395 -10.617 1 97.19 259 ILE A CA 1
ATOM 2054 C C . ILE A 1 259 ? -8.805 -5.465 -11.812 1 97.19 259 ILE A C 1
ATOM 2056 O O . ILE A 1 259 ? -9.07 -4.27 -11.648 1 97.19 259 ILE A O 1
ATOM 2060 N N . LEU A 1 260 ? -8.672 -6.004 -12.984 1 96.62 260 LEU A N 1
ATOM 2061 C CA . LEU A 1 260 ? -8.625 -5.238 -14.227 1 96.62 260 LEU A CA 1
ATOM 2062 C C . LEU A 1 260 ? -10.031 -4.844 -14.672 1 96.62 260 LEU A C 1
ATOM 2064 O O . LEU A 1 260 ? -11.016 -5.301 -14.094 1 96.62 260 LEU A O 1
ATOM 2068 N N . PRO A 1 261 ? -10.109 -3.957 -15.656 1 95.12 261 PRO A N 1
ATOM 2069 C CA . PRO A 1 261 ? -11.414 -3.547 -16.172 1 95.12 261 PRO A CA 1
ATOM 2070 C C . PRO A 1 261 ? -12.188 -4.695 -16.828 1 95.12 261 PRO A C 1
ATOM 2072 O O . PRO A 1 261 ? -11.594 -5.734 -17.141 1 95.12 261 PRO A O 1
ATOM 2075 N N . PRO A 1 262 ? -13.406 -4.504 -17.031 1 91.75 262 PRO A N 1
ATOM 2076 C CA . PRO A 1 262 ? -14.258 -5.574 -17.547 1 91.75 262 PRO A CA 1
ATOM 2077 C C . PRO A 1 262 ? -13.852 -6.047 -18.938 1 91.75 262 PRO A C 1
ATOM 2079 O O . PRO A 1 262 ? -14.141 -7.184 -19.328 1 91.75 262 PRO A O 1
ATOM 2082 N N . SER A 1 263 ? -13.219 -5.277 -19.688 1 90.44 263 SER A N 1
ATOM 2083 C CA . SER A 1 263 ? -12.836 -5.621 -21.047 1 90.44 263 SER A CA 1
ATOM 2084 C C . SER A 1 263 ? -11.625 -6.555 -21.062 1 90.44 263 SER A C 1
ATOM 2086 O O . SER A 1 263 ? -11.242 -7.059 -22.125 1 90.44 263 SER A O 1
ATOM 2088 N N . PHE A 1 264 ? -11.055 -6.828 -19.922 1 89.81 264 PHE A N 1
ATOM 2089 C CA . PHE A 1 264 ? -9.891 -7.695 -19.812 1 89.81 264 PHE A CA 1
ATOM 2090 C C . PHE A 1 264 ? -10.195 -9.086 -20.375 1 89.81 264 PHE A C 1
ATOM 2092 O O . PHE A 1 264 ? -11.125 -9.75 -19.922 1 89.81 264 PHE A O 1
ATOM 2099 N N . PRO A 1 265 ? -9.367 -9.516 -21.344 1 89.19 265 PRO A N 1
ATOM 2100 C CA . PRO A 1 265 ? -9.773 -10.703 -22.109 1 89.19 265 PRO A CA 1
ATOM 2101 C C . PRO A 1 265 ? -9.273 -12 -21.469 1 89.19 265 PRO A C 1
ATOM 2103 O O . PRO A 1 265 ? -9.609 -13.094 -21.938 1 89.19 265 PRO A O 1
ATOM 2106 N N . TYR A 1 266 ? -8.43 -11.961 -20.359 1 86.31 266 TYR A N 1
ATOM 2107 C CA . TYR A 1 266 ? -7.785 -13.141 -19.797 1 86.31 266 TYR A CA 1
ATOM 2108 C C . TYR A 1 266 ? -8.312 -13.43 -18.391 1 86.31 266 TYR A C 1
ATOM 2110 O O . TYR A 1 266 ? -9.211 -12.742 -17.906 1 86.31 266 TYR A O 1
ATOM 2118 N N . GLY A 1 267 ? -7.801 -14.5 -17.859 1 85.62 267 GLY A N 1
ATOM 2119 C CA . GLY A 1 267 ? -8.148 -14.859 -16.5 1 85.62 267 GLY A CA 1
ATOM 2120 C C . GLY A 1 267 ? -7.285 -14.172 -15.461 1 85.62 267 GLY A C 1
ATOM 2121 O O . GLY A 1 267 ? -7.801 -13.523 -14.539 1 85.62 267 GLY A O 1
ATOM 2122 N N . GLY A 1 268 ? -5.996 -14.359 -15.664 1 91.31 268 GLY A N 1
ATOM 2123 C CA . GLY A 1 268 ? -5.051 -13.75 -14.742 1 91.31 268 GLY A CA 1
ATOM 2124 C C . GLY A 1 268 ? -3.609 -13.883 -15.195 1 91.31 268 GLY A C 1
ATOM 2125 O O . GLY A 1 268 ? -3.316 -14.609 -16.141 1 91.31 268 GLY A O 1
ATOM 2126 N N . MET A 1 269 ? -2.785 -13.078 -14.617 1 94.69 269 MET A N 1
ATOM 2127 C CA . MET A 1 269 ? -1.335 -13.117 -14.781 1 94.69 269 MET A CA 1
ATOM 2128 C C . MET A 1 269 ? -0.633 -12.977 -13.43 1 94.69 269 MET A C 1
ATOM 2130 O O . MET A 1 269 ? -0.93 -12.055 -12.672 1 94.69 269 MET A O 1
ATOM 2134 N N . GLU A 1 270 ? 0.229 -13.852 -13.078 1 96.69 270 GLU A N 1
ATOM 2135 C CA . GLU A 1 270 ? 0.799 -14.055 -11.75 1 96.69 270 GLU A CA 1
ATOM 2136 C C . GLU A 1 270 ? 1.925 -13.062 -11.477 1 96.69 270 GLU A C 1
ATOM 2138 O O . GLU A 1 270 ? 2.773 -13.297 -10.609 1 96.69 270 GLU A O 1
ATOM 2143 N N . ASN A 1 271 ? 2.061 -11.898 -12.117 1 96.88 271 ASN A N 1
ATOM 2144 C CA . ASN A 1 271 ? 3.148 -10.953 -11.906 1 96.88 271 ASN A CA 1
ATOM 2145 C C . ASN A 1 271 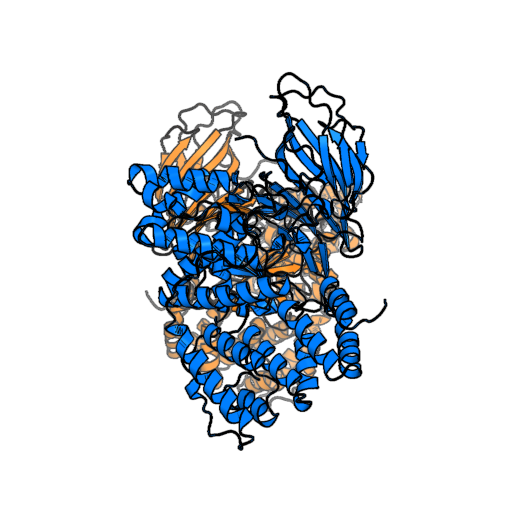? 3.393 -10.703 -10.422 1 96.88 271 ASN A C 1
ATOM 2147 O O . ASN A 1 271 ? 2.459 -10.391 -9.68 1 96.88 271 ASN A O 1
ATOM 2151 N N . PRO A 1 272 ? 4.629 -10.828 -10 1 97.19 272 PRO A N 1
ATOM 2152 C CA . PRO A 1 272 ? 4.891 -10.617 -8.57 1 97.19 272 PRO A CA 1
ATOM 2153 C C . PRO A 1 272 ? 4.559 -9.195 -8.117 1 97.19 272 PRO A C 1
ATOM 2155 O O . PRO A 1 272 ? 4.879 -8.234 -8.812 1 97.19 272 PRO A O 1
ATOM 2158 N N . ASN A 1 273 ? 3.939 -9.062 -6.973 1 96.69 273 ASN A N 1
ATOM 2159 C CA . ASN A 1 273 ? 3.504 -7.805 -6.375 1 96.69 273 ASN A CA 1
ATOM 2160 C C . ASN A 1 273 ? 2.525 -7.062 -7.277 1 96.69 273 ASN A C 1
ATOM 2162 O O . ASN A 1 273 ? 2.285 -5.867 -7.094 1 96.69 273 ASN A O 1
ATOM 2166 N N . ALA A 1 274 ? 2.064 -7.734 -8.297 1 96.69 274 ALA A N 1
ATOM 2167 C CA . ALA A 1 274 ? 1.166 -7.141 -9.289 1 96.69 274 ALA A CA 1
ATOM 2168 C C . ALA A 1 274 ? 0.38 -8.219 -10.031 1 96.69 274 ALA A C 1
ATOM 2170 O O . ALA A 1 274 ? 0.351 -8.234 -11.266 1 96.69 274 ALA A O 1
ATOM 2171 N N . THR A 1 275 ? -0.293 -9.094 -9.266 1 97.06 275 THR A N 1
ATOM 2172 C CA . THR A 1 275 ? -1.104 -10.117 -9.914 1 97.06 275 THR A CA 1
ATOM 2173 C C . THR A 1 275 ? -2.314 -9.492 -10.602 1 97.06 275 THR A C 1
ATOM 2175 O O . THR A 1 275 ? -3.098 -8.781 -9.969 1 97.06 275 THR A O 1
ATOM 2178 N N . PHE A 1 276 ? -2.385 -9.68 -11.953 1 96.56 276 PHE A N 1
ATOM 2179 C CA . PHE A 1 276 ? -3.543 -9.219 -12.711 1 96.56 276 PHE A CA 1
ATOM 2180 C C . PHE A 1 276 ? -4.66 -10.25 -12.68 1 96.56 276 PHE A C 1
ATOM 2182 O O . PHE A 1 276 ? -4.418 -11.445 -12.875 1 96.56 276 PHE A O 1
ATOM 2189 N N . ALA A 1 277 ? -5.828 -9.82 -12.438 1 94.81 277 ALA A N 1
ATOM 2190 C CA . ALA A 1 277 ? -6.941 -10.758 -12.359 1 94.81 277 ALA A CA 1
ATOM 2191 C C . ALA A 1 277 ? -8.18 -10.195 -13.047 1 94.81 277 ALA A C 1
ATOM 2193 O O . ALA A 1 277 ? -8.375 -8.977 -13.086 1 94.81 277 ALA A O 1
ATOM 2194 N N . THR A 1 278 ? -8.961 -11.086 -13.555 1 93.06 278 THR A N 1
ATOM 2195 C CA . THR A 1 278 ? -10.195 -10.719 -14.234 1 93.06 278 THR A CA 1
ATOM 2196 C C . THR A 1 278 ? -11.227 -10.195 -13.242 1 93.06 278 THR A C 1
ATOM 2198 O O . THR A 1 278 ? -11.336 -10.703 -12.125 1 93.06 278 THR A O 1
ATOM 2201 N N . PRO A 1 279 ? -12.055 -9.227 -13.672 1 93 279 PRO A N 1
ATOM 2202 C CA . PRO A 1 279 ? -13.102 -8.711 -12.797 1 93 279 PRO A CA 1
ATOM 2203 C C . PRO A 1 279 ? -14.195 -9.734 -12.523 1 93 279 PRO A C 1
ATOM 2205 O O . PRO A 1 279 ? -14.984 -9.57 -11.586 1 93 279 PRO A O 1
ATOM 2208 N N . THR A 1 280 ? -14.18 -10.836 -13.359 1 91.75 280 THR A N 1
ATOM 2209 C CA . THR A 1 280 ? -15.234 -11.828 -13.188 1 91.75 280 THR A CA 1
ATOM 2210 C C . THR A 1 280 ? -15.023 -12.625 -11.898 1 91.75 280 THR A C 1
ATOM 2212 O O . THR A 1 280 ? -15.898 -13.383 -11.484 1 91.75 280 THR A O 1
ATOM 2215 N N . LEU A 1 281 ? -13.945 -12.398 -11.227 1 92.12 281 LEU A N 1
ATOM 2216 C CA . LEU A 1 281 ? -13.703 -13.016 -9.93 1 92.12 281 LEU A CA 1
ATOM 2217 C C . LEU A 1 281 ? -14.617 -12.422 -8.859 1 92.12 281 LEU A C 1
ATOM 2219 O O . LEU A 1 281 ? -14.812 -13.023 -7.801 1 92.12 281 LEU A O 1
ATOM 2223 N N . ILE A 1 282 ? -15.055 -11.266 -9.117 1 94.25 282 ILE A N 1
ATOM 2224 C CA . ILE A 1 282 ? -15.898 -10.57 -8.148 1 94.25 282 ILE A CA 1
ATOM 2225 C C . ILE A 1 282 ? -17.344 -11.047 -8.289 1 94.25 282 ILE A C 1
ATOM 2227 O O . ILE A 1 282 ? -18.125 -10.438 -9.016 1 94.25 282 ILE A O 1
ATOM 2231 N N . ALA A 1 283 ? -17.703 -12.008 -7.59 1 91 283 ALA A N 1
ATOM 2232 C CA . ALA A 1 283 ? -19.016 -12.633 -7.684 1 91 283 ALA A CA 1
ATOM 2233 C C . ALA A 1 283 ? -19.969 -12.055 -6.645 1 91 283 ALA A C 1
ATOM 2235 O O . ALA A 1 283 ? -21.188 -12.211 -6.754 1 91 283 ALA A O 1
ATOM 2236 N N . GLY A 1 284 ? -19.422 -11.5 -5.629 1 91.69 284 GLY A N 1
ATOM 2237 C CA . GLY A 1 284 ? -20.25 -10.953 -4.566 1 91.69 284 GLY A CA 1
ATOM 2238 C C . GLY A 1 284 ? -20.547 -11.953 -3.463 1 91.69 284 GLY A C 1
ATOM 2239 O O . GLY A 1 284 ? -21.016 -11.578 -2.391 1 91.69 284 GLY A O 1
ATOM 2240 N N . ASP A 1 285 ? -20.156 -13.164 -3.662 1 90.12 285 ASP A N 1
ATOM 2241 C CA . ASP A 1 285 ? -20.422 -14.172 -2.645 1 90.12 285 ASP A CA 1
ATOM 2242 C C . ASP A 1 285 ? -19.172 -14.984 -2.328 1 90.12 285 ASP A C 1
ATOM 2244 O O . ASP A 1 285 ? -19.25 -16.047 -1.719 1 90.12 285 ASP A O 1
ATOM 2248 N N . ARG A 1 286 ? -18.047 -14.562 -2.82 1 90.69 286 ARG A N 1
ATOM 2249 C CA . ARG A 1 286 ? -16.719 -15.109 -2.559 1 90.69 286 ARG A CA 1
ATOM 2250 C C . ARG A 1 286 ? -16.594 -16.531 -3.1 1 90.69 286 ARG A C 1
ATOM 2252 O O . ARG A 1 286 ? -15.805 -17.328 -2.592 1 90.69 286 ARG A O 1
ATOM 2259 N N . SER A 1 287 ? -17.453 -16.828 -4.16 1 88.44 287 SER A N 1
ATOM 2260 C CA . SER A 1 287 ? -17.484 -18.172 -4.695 1 88.44 287 SER A CA 1
ATOM 2261 C C . SER A 1 287 ? -16.344 -18.406 -5.672 1 88.44 287 SER A C 1
ATOM 2263 O O . SER A 1 287 ? -16 -19.547 -5.988 1 88.44 287 SER A O 1
ATOM 2265 N N . ASN A 1 288 ? -15.734 -17.406 -6.141 1 88.06 288 ASN A N 1
ATOM 2266 C CA . ASN A 1 288 ? -14.695 -17.547 -7.152 1 88.06 288 ASN A CA 1
ATOM 2267 C C . ASN A 1 288 ? -13.312 -17.266 -6.574 1 88.06 288 ASN A C 1
ATOM 2269 O O . ASN A 1 288 ? -12.336 -17.141 -7.316 1 88.06 288 ASN A O 1
ATOM 2273 N N . VAL A 1 289 ? -13.148 -17.141 -5.266 1 87.31 289 VAL A N 1
ATOM 2274 C CA . VAL A 1 289 ? -11.914 -16.703 -4.625 1 87.31 289 VAL A CA 1
ATOM 2275 C C . VAL A 1 289 ? -10.852 -17.781 -4.75 1 87.31 289 VAL A C 1
ATOM 2277 O O . VAL A 1 289 ? -9.664 -17.531 -4.539 1 87.31 289 VAL A O 1
ATOM 2280 N N . ASN A 1 290 ? -11.242 -18.969 -5.191 1 84.88 290 ASN A N 1
ATOM 2281 C CA . ASN A 1 290 ? -10.297 -20.078 -5.312 1 84.88 290 ASN A CA 1
ATOM 2282 C C . ASN A 1 290 ? -9.211 -19.766 -6.34 1 84.88 290 ASN A C 1
ATOM 2284 O O . ASN A 1 290 ? -8.148 -20.406 -6.328 1 84.88 290 ASN A O 1
ATOM 2288 N N . VAL A 1 291 ? -9.594 -18.922 -7.285 1 84.19 291 VAL A N 1
ATOM 2289 C CA . VAL A 1 291 ? -8.609 -18.516 -8.289 1 84.19 291 VAL A CA 1
ATOM 2290 C C . VAL A 1 291 ? -7.375 -17.953 -7.602 1 84.19 291 VAL A C 1
ATOM 2292 O O . VAL A 1 291 ? -6.27 -18.016 -8.148 1 84.19 291 VAL A O 1
ATOM 2295 N N . ILE A 1 292 ? -7.52 -17.391 -6.305 1 88.56 292 ILE A N 1
ATOM 2296 C CA . ILE A 1 292 ? -6.406 -16.875 -5.512 1 88.56 292 ILE A CA 1
ATOM 2297 C C . ILE A 1 292 ? -5.375 -17.984 -5.301 1 88.56 292 ILE A C 1
ATOM 2299 O O . ILE A 1 292 ? -4.168 -17.75 -5.395 1 88.56 292 ILE A O 1
ATOM 2303 N N . ALA A 1 293 ? -5.91 -19.203 -5.129 1 95.25 293 ALA A N 1
ATOM 2304 C CA . ALA A 1 293 ? -5.008 -20.312 -4.859 1 95.25 293 ALA A CA 1
ATOM 2305 C C . ALA A 1 293 ? -4.074 -20.562 -6.039 1 95.25 293 ALA A C 1
ATOM 2307 O O . ALA A 1 293 ? -2.877 -20.781 -5.855 1 95.25 293 ALA A O 1
ATOM 2308 N N . HIS A 1 294 ? -4.648 -20.469 -7.203 1 95.62 294 HIS A N 1
ATOM 2309 C CA . HIS A 1 294 ? -3.867 -20.719 -8.406 1 95.62 294 HIS A CA 1
ATOM 2310 C C . HIS A 1 294 ? -2.793 -19.641 -8.594 1 95.62 294 HIS A C 1
ATOM 2312 O O . HIS A 1 294 ? -1.606 -19.969 -8.703 1 95.62 294 HIS A O 1
ATOM 2318 N N . GLU A 1 295 ? -3.211 -18.344 -8.609 1 95.69 295 GLU A N 1
ATOM 2319 C CA . GLU A 1 295 ? -2.279 -17.234 -8.844 1 95.69 295 GLU A CA 1
ATOM 2320 C C . GLU A 1 295 ? -1.247 -17.156 -7.723 1 95.69 295 GLU A C 1
ATOM 2322 O O . GLU A 1 295 ? -0.086 -16.812 -7.969 1 95.69 295 GLU A O 1
ATOM 2327 N N . LEU A 1 296 ? -1.739 -17.453 -6.531 1 97.5 296 LEU A N 1
ATOM 2328 C CA . LEU A 1 296 ? -0.84 -17.453 -5.383 1 97.5 296 LEU A CA 1
ATOM 2329 C C . LEU A 1 296 ? 0.2 -18.562 -5.512 1 97.5 296 LEU A C 1
ATOM 2331 O O . LEU A 1 296 ? 1.376 -18.359 -5.207 1 97.5 296 LEU A O 1
ATOM 2335 N N . ALA A 1 297 ? -0.189 -19.672 -5.898 1 98.12 297 ALA A N 1
ATOM 2336 C CA . ALA A 1 297 ? 0.709 -20.812 -6.043 1 98.12 297 ALA A CA 1
ATOM 2337 C C . ALA A 1 297 ? 1.864 -20.484 -6.984 1 98.12 297 ALA A C 1
ATOM 2339 O O . ALA A 1 297 ? 2.988 -20.953 -6.785 1 98.12 297 ALA A O 1
ATOM 2340 N N . HIS A 1 298 ? 1.584 -19.703 -7.992 1 98 298 HIS A N 1
ATOM 2341 C CA . HIS A 1 298 ? 2.621 -19.281 -8.93 1 98 298 HIS A CA 1
ATOM 2342 C C . HIS A 1 298 ? 3.768 -18.594 -8.211 1 98 298 HIS A C 1
ATOM 2344 O O . HIS A 1 298 ? 4.891 -18.547 -8.719 1 98 298 HIS A O 1
ATOM 2350 N N . SER A 1 299 ? 3.473 -17.969 -7.039 1 97.88 299 SER A N 1
ATOM 2351 C CA . SER A 1 299 ? 4.516 -17.266 -6.309 1 97.88 299 SER A CA 1
ATOM 2352 C C . SER A 1 299 ? 5.727 -18.156 -6.062 1 97.88 299 SER A C 1
ATOM 2354 O O . SER A 1 299 ? 6.859 -17.672 -5.988 1 97.88 299 SER A O 1
ATOM 2356 N N . TRP A 1 300 ? 5.441 -19.469 -5.902 1 98.31 300 TRP A N 1
ATOM 2357 C CA . TRP A 1 300 ? 6.523 -20.438 -5.773 1 98.31 300 TRP A CA 1
ATOM 2358 C C . TRP A 1 300 ? 6.793 -21.141 -7.098 1 98.31 300 TRP A C 1
ATOM 2360 O O . TRP A 1 300 ? 7.93 -21.156 -7.574 1 98.31 300 TRP A O 1
ATOM 2370 N N . SER A 1 301 ? 5.633 -21.609 -7.613 1 96.44 301 SER A N 1
ATOM 2371 C CA . SER A 1 301 ? 5.719 -22.359 -8.859 1 96.44 301 SER A CA 1
ATOM 2372 C C . SER A 1 301 ? 5.48 -21.469 -10.07 1 96.44 301 SER A C 1
ATOM 2374 O O . SER A 1 301 ? 4.371 -20.969 -10.273 1 96.44 301 SER A O 1
ATOM 2376 N N . GLY A 1 302 ? 6.496 -21.094 -10.805 1 93.69 302 GLY A N 1
ATOM 2377 C CA . GLY A 1 302 ? 6.332 -20.25 -11.984 1 93.69 302 GLY A CA 1
ATOM 2378 C C . GLY A 1 302 ? 6.988 -18.891 -11.844 1 93.69 302 GLY A C 1
ATOM 2379 O O . GLY A 1 302 ? 7.293 -18.25 -12.844 1 93.69 302 GLY A O 1
ATOM 2380 N N . ASN A 1 303 ? 6.996 -18.438 -10.555 1 97.44 303 ASN A N 1
ATOM 2381 C CA . ASN A 1 303 ? 7.672 -17.156 -10.328 1 97.44 303 ASN A CA 1
ATOM 2382 C C . ASN A 1 303 ? 9.039 -17.359 -9.688 1 97.44 303 ASN A C 1
ATOM 2384 O O . ASN A 1 303 ? 10.07 -17.109 -10.312 1 97.44 303 ASN A O 1
ATOM 2388 N N . LEU A 1 304 ? 9.031 -17.891 -8.461 1 98 304 LEU A N 1
ATOM 2389 C CA . LEU A 1 304 ? 10.281 -18.125 -7.754 1 98 304 LEU A CA 1
ATOM 2390 C C . LEU A 1 304 ? 11.125 -19.172 -8.469 1 98 304 LEU A C 1
ATOM 2392 O O . LEU A 1 304 ? 12.336 -19 -8.641 1 98 304 LEU A O 1
ATOM 2396 N N . VAL A 1 305 ? 10.484 -20.266 -8.836 1 98.25 305 VAL A N 1
ATOM 2397 C CA . VAL A 1 305 ? 11.047 -21.328 -9.68 1 98.25 305 VAL A CA 1
ATOM 2398 C C . VAL A 1 305 ? 10.312 -21.359 -11.016 1 98.25 305 VAL A C 1
ATOM 2400 O O . VAL A 1 305 ? 9.086 -21.531 -11.047 1 98.25 305 VAL A O 1
ATOM 2403 N N . THR A 1 306 ? 11.07 -21.141 -12.023 1 95.75 306 THR A N 1
ATOM 2404 C CA . THR A 1 306 ? 10.43 -21.109 -13.336 1 95.75 306 THR A CA 1
ATOM 2405 C C . THR A 1 306 ? 10.914 -22.281 -14.195 1 95.75 306 THR A C 1
ATOM 2407 O O . THR A 1 306 ? 11.922 -22.922 -13.875 1 95.75 306 THR A O 1
ATOM 2410 N N . ASN A 1 307 ? 10.023 -22.672 -15.258 1 97.44 307 ASN A N 1
ATOM 2411 C CA . ASN A 1 307 ? 10.492 -23.656 -16.234 1 97.44 307 ASN A CA 1
ATOM 2412 C C . ASN A 1 307 ? 11.648 -23.109 -17.062 1 97.44 307 ASN A C 1
ATOM 2414 O O . ASN A 1 307 ? 11.703 -21.922 -17.359 1 97.44 307 ASN A O 1
ATOM 2418 N N . GLU A 1 308 ? 12.562 -23.938 -17.375 1 95.94 308 GLU A N 1
ATOM 2419 C CA . GLU A 1 308 ? 13.75 -23.578 -18.141 1 95.94 308 GLU A CA 1
ATOM 2420 C C . GLU A 1 308 ? 13.367 -23.031 -19.516 1 95.94 308 GLU A C 1
ATOM 2422 O O . GLU A 1 308 ? 14.031 -22.125 -20.031 1 95.94 308 GLU A O 1
ATOM 2427 N N . SER A 1 309 ? 12.375 -23.594 -20.094 1 96.38 309 SER A N 1
ATOM 2428 C CA . SER A 1 309 ? 11.82 -23.141 -21.375 1 96.38 309 SER A CA 1
ATOM 2429 C C . SER A 1 309 ? 10.32 -23.391 -21.453 1 96.38 309 SER A C 1
ATOM 2431 O O . SER A 1 309 ? 9.758 -24.078 -20.578 1 96.38 309 SER A O 1
ATOM 2433 N N . TRP A 1 310 ? 9.711 -22.953 -22.422 1 96.5 310 TRP A N 1
ATOM 2434 C CA . TRP A 1 310 ? 8.273 -23.141 -22.594 1 96.5 310 TRP A CA 1
ATOM 2435 C C . TRP A 1 310 ? 7.941 -24.578 -22.969 1 96.5 310 TRP A C 1
ATOM 2437 O O . TRP A 1 310 ? 6.781 -24.984 -22.922 1 96.5 310 TRP A O 1
ATOM 2447 N N . GLN A 1 311 ? 9.016 -25.266 -23.312 1 96.81 311 GLN A N 1
ATOM 2448 C CA . GLN A 1 311 ? 8.836 -26.656 -23.703 1 96.81 311 GLN A CA 1
ATOM 2449 C C . GLN A 1 311 ? 8.461 -27.516 -22.484 1 96.81 311 GLN A C 1
ATOM 2451 O O . GLN A 1 311 ? 7.949 -28.625 -22.641 1 96.81 311 GLN A O 1
ATOM 2456 N N . THR A 1 312 ? 8.703 -27.125 -21.312 1 96.94 312 THR A N 1
ATOM 2457 C CA . THR A 1 312 ? 8.375 -27.812 -20.062 1 96.94 312 THR A CA 1
ATOM 2458 C C . THR A 1 312 ? 7.438 -26.969 -19.203 1 96.94 312 THR A C 1
ATOM 2460 O O . THR A 1 312 ? 7.605 -26.891 -17.984 1 96.94 312 THR A O 1
ATOM 2463 N N . PHE A 1 313 ? 6.562 -26.344 -19.938 1 97.38 313 PHE A N 1
ATOM 2464 C CA . PHE A 1 313 ? 5.629 -25.406 -19.328 1 97.38 313 PHE A CA 1
ATOM 2465 C C . PHE A 1 313 ? 4.867 -26.062 -18.188 1 97.38 313 PHE A C 1
ATOM 2467 O O . PHE A 1 313 ? 4.387 -25.375 -17.281 1 97.38 313 PHE A O 1
ATOM 2474 N N . TRP A 1 314 ? 4.73 -27.438 -18.078 1 98.06 314 TRP A N 1
ATOM 2475 C CA . TRP A 1 314 ? 4.016 -28.141 -17.031 1 98.06 314 TRP A CA 1
ATOM 2476 C C . TRP A 1 314 ? 4.703 -27.953 -15.68 1 98.06 314 TRP A C 1
ATOM 2478 O O . TRP A 1 314 ? 4.066 -28.062 -14.633 1 98.06 314 TRP A O 1
ATOM 2488 N N . LEU A 1 315 ? 6.031 -27.594 -15.594 1 98.31 315 LEU A N 1
ATOM 2489 C CA . LEU A 1 315 ? 6.746 -27.328 -14.352 1 98.31 315 LEU A CA 1
ATOM 2490 C C . LEU A 1 315 ? 6.297 -26.016 -13.734 1 98.31 315 LEU A C 1
ATOM 2492 O O . LEU A 1 315 ? 6.547 -25.766 -12.555 1 98.31 315 LEU A O 1
ATOM 2496 N N . ASN A 1 316 ? 5.77 -25.188 -14.664 1 97.94 316 ASN A N 1
ATOM 2497 C CA . ASN A 1 316 ? 5.07 -24 -14.188 1 97.94 316 ASN A CA 1
ATOM 2498 C C . ASN A 1 316 ? 3.607 -24.297 -13.875 1 97.94 316 ASN A C 1
ATOM 2500 O O . ASN A 1 316 ? 3.252 -24.531 -12.719 1 97.94 316 ASN A O 1
ATOM 2504 N N . GLU A 1 317 ? 2.855 -24.641 -14.805 1 97.75 317 GLU A N 1
ATOM 2505 C CA . GLU A 1 317 ? 1.402 -24.703 -14.68 1 97.75 317 GLU A CA 1
ATOM 2506 C C . GLU A 1 317 ? 0.964 -26 -14.008 1 97.75 317 GLU A C 1
ATOM 2508 O O . GLU A 1 317 ? 0.027 -26.016 -13.203 1 97.75 317 GLU A O 1
ATOM 2513 N N . GLY A 1 318 ? 1.593 -27.109 -14.391 1 98.38 318 GLY A N 1
ATOM 2514 C CA . GLY A 1 318 ? 1.247 -28.359 -13.742 1 98.38 318 GLY A CA 1
ATOM 2515 C C . GLY A 1 318 ? 1.523 -28.359 -12.25 1 98.38 318 GLY A C 1
ATOM 2516 O O . GLY A 1 318 ? 0.681 -28.781 -11.453 1 98.38 318 GLY A O 1
ATOM 2517 N N . MET A 1 319 ? 2.691 -27.891 -11.922 1 98.5 319 MET A N 1
ATOM 2518 C CA . MET A 1 319 ? 3.055 -27.734 -10.516 1 98.5 319 MET A CA 1
ATOM 2519 C C . MET A 1 319 ? 2.09 -26.781 -9.812 1 98.5 319 MET A C 1
ATOM 2521 O O . MET A 1 319 ? 1.691 -27.031 -8.672 1 98.5 319 MET A O 1
ATOM 2525 N N . THR A 1 320 ? 1.81 -25.703 -10.57 1 98.31 320 THR A N 1
ATOM 2526 C CA . THR A 1 320 ? 0.914 -24.703 -10 1 98.31 320 THR A CA 1
ATOM 2527 C C . THR A 1 320 ? -0.459 -25.297 -9.711 1 98.31 320 THR A C 1
ATOM 2529 O O . THR A 1 320 ? -1.021 -25.094 -8.641 1 98.31 320 THR A O 1
ATOM 2532 N N . VAL A 1 321 ? -1.105 -26.062 -10.594 1 98.12 321 VAL A N 1
ATOM 2533 C CA . VAL A 1 321 ? -2.41 -26.688 -10.422 1 98.12 321 VAL A CA 1
ATOM 2534 C C . VAL A 1 321 ? -2.35 -27.719 -9.297 1 98.12 321 VAL A C 1
ATOM 2536 O O . VAL A 1 321 ? -3.281 -27.828 -8.492 1 98.12 321 VAL A O 1
ATOM 2539 N N . PHE A 1 322 ? -1.091 -28.453 -9.164 1 98.25 322 PHE A N 1
ATOM 2540 C CA . PHE A 1 322 ? -0.919 -29.406 -8.078 1 98.25 322 PHE A CA 1
ATOM 2541 C C . PHE A 1 322 ? -0.927 -28.703 -6.73 1 98.25 322 PHE A C 1
ATOM 2543 O O . PHE A 1 322 ? -1.635 -29.109 -5.809 1 98.25 322 PHE A O 1
ATOM 2550 N N . LEU A 1 323 ? -0.28 -27.562 -6.738 1 98.44 323 LEU A N 1
ATOM 2551 C CA . LEU A 1 323 ? -0.21 -26.781 -5.516 1 98.44 323 LEU A CA 1
ATOM 2552 C C . LEU A 1 323 ? -1.559 -26.141 -5.207 1 98.44 323 LEU A C 1
ATOM 2554 O O . LEU A 1 323 ? -1.983 -26.094 -4.047 1 98.44 323 LEU A O 1
ATOM 2558 N N . GLU A 1 324 ? -2.113 -25.562 -6.176 1 97.75 324 GLU A N 1
ATOM 2559 C CA . GLU A 1 324 ? -3.445 -24.984 -6.035 1 97.75 324 GLU A CA 1
ATOM 2560 C C . GLU A 1 324 ? -4.41 -25.969 -5.375 1 97.75 324 GLU A C 1
ATOM 2562 O O . GLU A 1 324 ? -5.109 -25.609 -4.426 1 97.75 324 GLU A O 1
ATOM 2567 N N . ARG A 1 325 ? -4.375 -27.156 -5.883 1 97.81 325 ARG A N 1
ATOM 2568 C CA . ARG A 1 325 ? -5.316 -28.156 -5.375 1 97.81 325 ARG A CA 1
ATOM 2569 C C . ARG A 1 325 ? -4.934 -28.594 -3.969 1 97.81 325 ARG A C 1
ATOM 2571 O O . ARG A 1 325 ? -5.805 -28.891 -3.148 1 97.81 325 ARG A O 1
ATOM 2578 N N . LYS A 1 326 ? -3.691 -28.594 -3.627 1 98.06 326 LYS A N 1
ATOM 2579 C CA . LYS A 1 326 ? -3.279 -28.859 -2.254 1 98.06 326 LYS A CA 1
ATOM 2580 C C . LYS A 1 326 ? -3.742 -27.766 -1.31 1 98.06 326 LYS A C 1
ATOM 2582 O O . LYS A 1 326 ? -4.172 -28.031 -0.187 1 98.06 326 LYS A O 1
ATOM 2587 N N . ILE A 1 327 ? -3.641 -26.531 -1.833 1 98.12 327 ILE A N 1
ATOM 2588 C CA . ILE A 1 327 ? -4.121 -25.391 -1.046 1 98.12 327 ILE A CA 1
ATOM 2589 C C . ILE A 1 327 ? -5.621 -25.547 -0.796 1 98.12 327 ILE A C 1
ATOM 2591 O O . ILE A 1 327 ? -6.082 -25.391 0.338 1 98.12 327 ILE A O 1
ATOM 2595 N N . ILE A 1 328 ? -6.285 -25.875 -1.775 1 95.81 328 ILE A N 1
ATOM 2596 C CA . ILE A 1 328 ? -7.727 -26.078 -1.662 1 95.81 328 ILE A CA 1
ATOM 2597 C C . ILE A 1 328 ? -8.008 -27.219 -0.689 1 95.81 328 ILE A C 1
ATOM 2599 O O . ILE A 1 328 ? -8.914 -27.125 0.145 1 95.81 328 ILE A O 1
ATOM 2603 N N . GLY A 1 329 ? -7.254 -28.266 -0.821 1 96.06 329 GLY A N 1
ATOM 2604 C CA . GLY A 1 329 ? -7.395 -29.375 0.098 1 96.06 329 GLY A CA 1
ATOM 2605 C C . GLY A 1 329 ? -7.156 -29 1.546 1 96.06 329 GLY A C 1
ATOM 2606 O O . GLY A 1 329 ? -7.84 -29.484 2.445 1 96.06 329 GLY A O 1
ATOM 2607 N N . ARG A 1 330 ? -6.148 -28.094 1.807 1 96.31 330 ARG A N 1
ATOM 2608 C CA . ARG A 1 330 ? -5.852 -27.625 3.156 1 96.31 330 ARG A CA 1
ATOM 2609 C C . ARG A 1 330 ? -7.016 -26.812 3.721 1 96.31 330 ARG A C 1
ATOM 2611 O O . ARG A 1 330 ? -7.328 -26.906 4.91 1 96.31 330 ARG A O 1
ATOM 2618 N N . ILE A 1 331 ? -7.656 -26.078 2.814 1 95.88 331 ILE A N 1
ATOM 2619 C CA . ILE A 1 331 ? -8.656 -25.109 3.27 1 95.88 331 ILE A CA 1
ATOM 2620 C C . ILE A 1 331 ? -10.023 -25.797 3.357 1 95.88 331 ILE A C 1
ATOM 2622 O O . ILE A 1 331 ? -10.758 -25.594 4.328 1 95.88 331 ILE A O 1
ATOM 2626 N N . TYR A 1 332 ? -10.367 -26.703 2.322 1 93.44 332 TYR A N 1
ATOM 2627 C CA . TYR A 1 332 ? -11.734 -27.188 2.217 1 93.44 332 TYR A CA 1
ATOM 2628 C C . TYR A 1 332 ? -11.789 -28.703 2.408 1 93.44 332 TYR A C 1
ATOM 2630 O O . TYR A 1 332 ? -12.867 -29.281 2.51 1 93.44 332 TYR A O 1
ATOM 2638 N N . GLY A 1 333 ? -10.742 -29.281 2.408 1 95.94 333 GLY A N 1
ATOM 2639 C CA . GLY A 1 333 ? -10.688 -30.719 2.627 1 95.94 333 GLY A CA 1
ATOM 2640 C C . GLY A 1 333 ? -10.242 -31.5 1.401 1 95.94 333 GLY A C 1
ATOM 2641 O O . GLY A 1 333 ? -10.367 -31.016 0.275 1 95.94 333 GLY A O 1
ATOM 2642 N N . GLU A 1 334 ? -9.82 -32.656 1.551 1 96.69 334 GLU A N 1
ATOM 2643 C CA . GLU A 1 334 ? -9.234 -33.5 0.509 1 96.69 334 GLU A CA 1
ATOM 2644 C C . GLU A 1 334 ? -10.258 -33.844 -0.577 1 96.69 334 GLU A C 1
ATOM 2646 O O . GLU A 1 334 ? -9.906 -33.938 -1.756 1 96.69 334 GLU A O 1
ATOM 2651 N N . LYS A 1 335 ? -11.359 -34.062 -0.184 1 96.31 335 LYS A N 1
ATOM 2652 C CA . LYS A 1 335 ? -12.383 -34.375 -1.17 1 96.31 335 LYS A CA 1
ATOM 2653 C C . LYS A 1 335 ? -12.508 -33.281 -2.213 1 96.31 335 LYS A C 1
ATOM 2655 O O . LYS A 1 335 ? -12.773 -33.562 -3.387 1 96.31 335 LYS A O 1
ATOM 2660 N N . TYR A 1 336 ? -12.43 -32.125 -1.792 1 95.06 336 TYR A N 1
ATOM 2661 C CA . TYR A 1 336 ? -12.492 -30.984 -2.713 1 95.06 336 TYR A CA 1
ATOM 2662 C C . TYR A 1 336 ? -11.297 -30.984 -3.66 1 95.06 336 TYR A C 1
ATOM 2664 O O . TYR A 1 336 ? -11.438 -30.656 -4.84 1 95.06 336 TYR A O 1
ATOM 2672 N N . ARG A 1 337 ? -10.141 -31.281 -3.113 1 96.69 337 ARG A N 1
ATOM 2673 C CA . ARG A 1 337 ? -8.969 -31.438 -3.969 1 96.69 337 ARG A CA 1
ATOM 2674 C C . ARG A 1 337 ? -9.219 -32.469 -5.07 1 96.69 337 ARG A C 1
ATOM 2676 O O . ARG A 1 337 ? -8.953 -32.188 -6.242 1 96.69 337 ARG A O 1
ATOM 2683 N N . GLN A 1 338 ? -9.758 -33.562 -4.703 1 96.94 338 GLN A N 1
ATOM 2684 C CA . GLN A 1 338 ? -10.031 -34.625 -5.641 1 96.94 338 GLN A CA 1
ATOM 2685 C C . GLN A 1 338 ? -11.109 -34.25 -6.645 1 96.94 338 GLN A C 1
ATOM 2687 O O . GLN A 1 338 ? -11.016 -34.562 -7.828 1 96.94 338 GLN A O 1
ATOM 2692 N N . PHE A 1 339 ? -12.086 -33.562 -6.152 1 95.94 339 PHE A N 1
ATOM 2693 C CA . PHE A 1 339 ? -13.141 -33.062 -7.027 1 95.94 339 PHE A CA 1
ATOM 2694 C C . PHE A 1 339 ? -12.562 -32.156 -8.109 1 95.94 339 PHE A C 1
ATOM 2696 O O . PHE A 1 339 ? -12.891 -32.312 -9.289 1 95.94 339 PHE A O 1
ATOM 2703 N N . ASP A 1 340 ? -11.758 -31.312 -7.746 1 95.31 340 ASP A N 1
ATOM 2704 C CA . ASP A 1 340 ? -11.117 -30.406 -8.703 1 95.31 340 ASP A CA 1
ATOM 2705 C C . ASP A 1 340 ? -10.281 -31.188 -9.711 1 95.31 340 ASP A C 1
ATOM 2707 O O . ASP A 1 340 ? -10.203 -30.812 -10.883 1 95.31 340 ASP A O 1
ATOM 2711 N N . ALA A 1 341 ? -9.68 -32.156 -9.203 1 97.44 341 ALA A N 1
ATOM 2712 C CA . ALA A 1 341 ? -8.867 -33 -10.086 1 97.44 341 ALA A CA 1
ATOM 2713 C C . ALA A 1 341 ? -9.742 -33.688 -11.125 1 97.44 341 ALA A C 1
ATOM 2715 O O . ALA A 1 341 ? -9.32 -33.906 -12.266 1 97.44 341 ALA A O 1
ATOM 2716 N N . ILE A 1 342 ? -10.805 -34.156 -10.688 1 96.5 342 ILE A N 1
ATOM 2717 C CA . ILE A 1 342 ? -11.75 -34.812 -11.594 1 96.5 342 ILE A CA 1
ATOM 2718 C C . ILE A 1 342 ? -12.125 -33.844 -12.719 1 96.5 342 ILE A C 1
ATOM 2720 O O . ILE A 1 342 ? -12.109 -34.219 -13.891 1 96.5 342 ILE A O 1
ATOM 2724 N N . ILE A 1 343 ? -12.523 -32.625 -12.375 1 93.5 343 ILE A N 1
ATOM 2725 C CA . ILE A 1 343 ? -12.867 -31.594 -13.352 1 93.5 343 ILE A CA 1
ATOM 2726 C C . ILE A 1 343 ? -11.688 -31.359 -14.297 1 93.5 343 ILE A C 1
ATOM 2728 O O . ILE A 1 343 ? -11.867 -31.312 -15.516 1 93.5 343 ILE A O 1
ATOM 2732 N N . GLY A 1 344 ? -10.461 -31.281 -13.766 1 94.56 344 GLY A N 1
ATOM 2733 C CA . GLY A 1 344 ? -9.266 -31.094 -14.57 1 94.56 344 GLY A CA 1
ATOM 2734 C C . GLY A 1 344 ? -8.992 -32.25 -15.523 1 94.56 344 GLY A C 1
ATOM 2735 O O . GLY A 1 344 ? -8.57 -32.031 -16.656 1 94.56 344 GLY A O 1
ATOM 2736 N N . TRP A 1 345 ? -9.344 -33.406 -15.008 1 95.69 345 TRP A N 1
ATOM 2737 C CA . TRP A 1 345 ? -9.164 -34.594 -15.852 1 95.69 345 TRP A CA 1
ATOM 2738 C C . TRP A 1 345 ? -10.094 -34.562 -17.062 1 95.69 345 TRP A C 1
ATOM 2740 O O . TRP A 1 345 ? -9.695 -34.906 -18.172 1 95.69 345 TRP A O 1
ATOM 2750 N N . GLY A 1 346 ? -11.234 -34.188 -16.797 1 92.56 346 GLY A N 1
ATOM 2751 C CA . GLY A 1 346 ? -12.164 -34 -17.906 1 92.56 346 GLY A CA 1
ATOM 2752 C C . GLY A 1 346 ? -11.664 -33 -18.922 1 92.56 346 GLY A C 1
ATOM 2753 O O . GLY A 1 346 ? -11.766 -33.219 -20.141 1 92.56 346 GLY A O 1
ATOM 2754 N N . GLU A 1 347 ? -11.211 -31.828 -18.516 1 92.12 347 GLU A N 1
ATOM 2755 C CA . GLU A 1 347 ? -10.664 -30.797 -19.375 1 92.12 347 GLU A CA 1
ATOM 2756 C C . GLU A 1 347 ? -9.477 -31.328 -20.172 1 92.12 347 GLU A C 1
ATOM 2758 O O . GLU A 1 347 ? -9.289 -30.969 -21.344 1 92.12 347 GLU A O 1
ATOM 2763 N N . LEU A 1 348 ? -8.633 -32.188 -19.484 1 96.38 348 LEU A N 1
ATOM 2764 C CA . LEU A 1 348 ? -7.5 -32.812 -20.172 1 96.38 348 LEU A CA 1
ATOM 2765 C C . LEU A 1 348 ? -7.977 -33.688 -21.328 1 96.38 348 LEU A C 1
ATOM 2767 O O . LEU A 1 348 ? -7.445 -33.594 -22.438 1 96.38 348 LEU A O 1
ATOM 2771 N N . LYS A 1 349 ? -8.984 -34.469 -21.047 1 95 349 LYS A N 1
ATOM 2772 C CA . LYS A 1 349 ? -9.547 -35.344 -22.078 1 95 349 LYS A CA 1
ATOM 2773 C C . LYS A 1 349 ? -10.055 -34.531 -23.266 1 95 349 LYS A C 1
ATOM 2775 O O . LYS A 1 349 ? -9.797 -34.875 -24.422 1 95 349 LYS A O 1
ATOM 2780 N N . GLU A 1 350 ? -10.719 -33.5 -22.969 1 90.12 350 GLU A N 1
ATOM 2781 C CA . GLU A 1 350 ? -11.242 -32.656 -24.016 1 90.12 350 GLU A CA 1
ATOM 2782 C C . GLU A 1 350 ? -10.109 -32.031 -24.859 1 90.12 350 GLU A C 1
ATOM 2784 O O . GLU A 1 350 ? -10.203 -31.969 -26.078 1 90.12 350 GLU A O 1
ATOM 2789 N N . ALA A 1 351 ? -9.078 -31.562 -24.219 1 92.81 351 ALA A N 1
ATOM 2790 C CA . ALA A 1 351 ? -7.941 -30.953 -24.906 1 92.81 351 ALA A CA 1
ATOM 2791 C C . ALA A 1 351 ? -7.238 -31.969 -25.797 1 92.81 351 ALA A C 1
ATOM 2793 O O . ALA A 1 351 ? -6.863 -31.656 -26.938 1 92.81 351 ALA A O 1
ATOM 2794 N N . VAL A 1 352 ? -7.078 -33.219 -25.312 1 95.88 352 VAL A N 1
ATOM 2795 C CA . VAL A 1 352 ? -6.426 -34.281 -26.078 1 95.88 352 VAL A CA 1
ATOM 2796 C C . VAL A 1 352 ? -7.27 -34.625 -27.312 1 95.88 352 VAL A C 1
ATOM 2798 O O . VAL A 1 352 ? -6.73 -34.812 -28.406 1 95.88 352 VAL A O 1
ATOM 2801 N N . GLU A 1 353 ? -8.523 -34.656 -27.047 1 93.69 353 GLU A N 1
ATOM 2802 C CA . GLU A 1 353 ? -9.43 -34.938 -28.156 1 93.69 353 GLU A CA 1
ATOM 2803 C C . GLU A 1 353 ? -9.367 -33.844 -29.203 1 93.69 353 GLU A C 1
ATOM 2805 O O . GLU A 1 353 ? -9.383 -34.094 -30.406 1 93.69 353 GLU A O 1
ATOM 2810 N N . LEU A 1 354 ? -9.352 -32.625 -28.828 1 87.38 354 LEU A N 1
ATOM 2811 C CA . LEU A 1 354 ? -9.305 -31.5 -29.719 1 87.38 354 LEU A CA 1
ATOM 2812 C C . LEU A 1 354 ? -8.016 -31.5 -30.547 1 87.38 354 LEU A C 1
ATOM 2814 O O . LEU A 1 354 ? -8.055 -31.266 -31.766 1 87.38 354 LEU A O 1
ATOM 2818 N N . PHE A 1 355 ? -6.859 -31.781 -29.906 1 92.56 355 PHE A N 1
ATOM 2819 C CA . PHE A 1 355 ? -5.582 -31.828 -30.609 1 92.56 355 PHE A CA 1
ATOM 2820 C C . PHE A 1 355 ? -5.461 -33.094 -31.453 1 92.56 355 PHE A C 1
ATOM 2822 O O . PHE A 1 355 ? -4.922 -33.062 -32.562 1 92.56 355 PHE A O 1
ATOM 2829 N N . GLY A 1 356 ? -5.973 -34.156 -30.984 1 96.25 356 GLY A N 1
ATOM 2830 C CA . GLY A 1 356 ? -5.707 -35.5 -31.438 1 96.25 356 GLY A CA 1
ATOM 2831 C C . GLY A 1 356 ? -4.746 -36.281 -30.547 1 96.25 356 GLY A C 1
ATOM 2832 O O . GLY A 1 356 ? -3.758 -35.688 -30.062 1 96.25 356 GLY A O 1
ATOM 2833 N N . PRO A 1 357 ? -4.973 -37.531 -30.25 1 95.38 357 PRO A N 1
ATOM 2834 C CA . PRO A 1 357 ? -4.254 -38.281 -29.25 1 95.38 357 PRO A CA 1
ATOM 2835 C C . PRO A 1 357 ? -2.775 -38.469 -29.578 1 95.38 357 PRO A C 1
ATOM 2837 O O . PRO A 1 357 ? -1.989 -38.875 -28.719 1 95.38 357 PRO A O 1
ATOM 2840 N N . ASN A 1 358 ? -2.395 -38.188 -30.812 1 97.44 358 ASN A N 1
ATOM 2841 C CA . ASN A 1 358 ? -0.998 -38.375 -31.188 1 97.44 358 ASN A CA 1
ATOM 2842 C C . ASN A 1 358 ? -0.303 -37.062 -31.438 1 97.44 358 ASN A C 1
ATOM 2844 O O . ASN A 1 358 ? 0.827 -37.031 -31.938 1 97.44 358 ASN A O 1
ATOM 2848 N N . HIS A 1 359 ? -1.004 -36.031 -31.078 1 97.06 359 HIS A N 1
ATOM 2849 C CA . HIS A 1 359 ? -0.468 -34.719 -31.391 1 97.06 359 HIS A CA 1
ATOM 2850 C C . HIS A 1 359 ? 0.67 -34.344 -30.438 1 97.06 359 HIS A C 1
ATOM 2852 O O . HIS A 1 359 ? 0.6 -34.625 -29.25 1 97.06 359 HIS A O 1
ATOM 2858 N N . GLU A 1 360 ? 1.726 -33.531 -30.891 1 97.44 360 GLU A N 1
ATOM 2859 C CA . GLU A 1 360 ? 2.924 -33.094 -30.188 1 97.44 360 GLU A CA 1
ATOM 2860 C C . GLU A 1 360 ? 2.562 -32.281 -28.953 1 97.44 360 GLU A C 1
ATOM 2862 O O . GLU A 1 360 ? 3.191 -32.406 -27.906 1 97.44 360 GLU A O 1
ATOM 2867 N N . PHE A 1 361 ? 1.477 -31.547 -29.031 1 97.06 361 PHE A N 1
ATOM 2868 C CA . PHE A 1 361 ? 1.126 -30.594 -27.984 1 97.06 361 PHE A CA 1
ATOM 2869 C C . PHE A 1 361 ? 0.439 -31.297 -26.828 1 97.06 361 PHE A C 1
ATOM 2871 O O . PHE A 1 361 ? 0.172 -30.688 -25.797 1 97.06 361 PHE A O 1
ATOM 2878 N N . THR A 1 362 ? 0.216 -32.562 -26.922 1 98.12 362 THR A N 1
ATOM 2879 C CA . THR A 1 362 ? -0.392 -33.312 -25.828 1 98.12 362 THR A CA 1
ATOM 2880 C C . THR A 1 362 ? 0.679 -33.906 -24.922 1 98.12 362 THR A C 1
ATOM 2882 O O . THR A 1 362 ? 0.363 -34.562 -23.922 1 98.12 362 THR A O 1
ATOM 2885 N N . LYS A 1 363 ? 1.971 -33.719 -25.266 1 98.5 363 LYS A N 1
ATOM 2886 C CA . LYS A 1 363 ? 3.09 -34.156 -24.438 1 98.5 363 LYS A CA 1
ATOM 2887 C C . LYS A 1 363 ? 3.373 -33.156 -23.312 1 98.5 363 LYS A C 1
ATOM 2889 O O . LYS A 1 363 ? 3.064 -31.969 -23.453 1 98.5 363 LYS A O 1
ATOM 2894 N N . LEU A 1 364 ? 3.869 -33.656 -22.203 1 98.44 364 LEU A N 1
ATOM 2895 C CA . LEU A 1 364 ? 4.312 -32.75 -21.156 1 98.44 364 LEU A CA 1
ATOM 2896 C C . LEU A 1 364 ? 5.598 -32.031 -21.562 1 98.44 364 LEU A C 1
ATOM 2898 O O . LEU A 1 364 ? 5.82 -30.875 -21.172 1 98.44 364 LEU A O 1
ATOM 2902 N N . VAL A 1 365 ? 6.598 -32.719 -22.109 1 97.88 365 VAL A N 1
ATOM 2903 C CA . VAL A 1 365 ? 7.777 -32.094 -22.719 1 97.88 365 VAL A CA 1
ATOM 2904 C C . VAL A 1 365 ? 7.559 -31.953 -24.219 1 97.88 365 VAL A C 1
ATOM 2906 O O . VAL A 1 365 ? 7.602 -32.938 -24.969 1 97.88 365 VAL A O 1
ATOM 2909 N N . GLN A 1 366 ? 7.266 -30.656 -24.703 1 97.25 366 GLN A N 1
ATOM 2910 C CA . GLN A 1 366 ? 6.879 -30.344 -26.078 1 97.25 366 GLN A CA 1
ATOM 2911 C C . GLN A 1 366 ? 8.07 -29.828 -26.875 1 97.25 366 GLN A C 1
ATOM 2913 O O . GLN A 1 366 ? 8.992 -29.234 -26.312 1 97.25 366 GLN A O 1
ATOM 2918 N N . ASN A 1 367 ? 8.062 -30.172 -28.031 1 96.12 367 ASN A N 1
ATOM 2919 C CA . ASN A 1 367 ? 9.016 -29.578 -28.969 1 96.12 367 ASN A CA 1
ATOM 2920 C C . ASN A 1 367 ? 8.469 -28.297 -29.594 1 96.12 367 ASN A C 1
ATOM 2922 O O . ASN A 1 367 ? 7.559 -28.344 -30.422 1 96.12 367 ASN A O 1
ATOM 2926 N N . LEU A 1 368 ? 9.156 -27.203 -29.25 1 96.06 368 LEU A N 1
ATOM 2927 C CA . LEU A 1 368 ? 8.648 -25.922 -29.734 1 96.06 368 LEU A CA 1
ATOM 2928 C C . LEU A 1 368 ? 9.625 -25.297 -30.719 1 96.06 368 LEU A C 1
ATOM 2930 O O . LEU A 1 368 ? 9.609 -24.078 -30.922 1 96.06 368 LEU A O 1
ATOM 2934 N N . ASP A 1 369 ? 10.469 -26.109 -31.25 1 94.56 369 ASP A N 1
ATOM 2935 C CA . ASP A 1 369 ? 11.32 -25.625 -32.312 1 94.56 369 ASP A CA 1
ATOM 2936 C C . ASP A 1 369 ? 10.492 -25.156 -33.531 1 94.56 369 ASP A C 1
ATOM 2938 O O . ASP A 1 369 ? 9.773 -25.938 -34.125 1 94.56 369 ASP A O 1
ATOM 2942 N N . GLY A 1 370 ? 10.672 -23.891 -33.75 1 94.06 370 GLY A N 1
ATOM 2943 C CA . GLY A 1 370 ? 9.938 -23.312 -34.844 1 94.06 370 GLY A CA 1
ATOM 2944 C C . GLY A 1 370 ? 8.461 -23.141 -34.562 1 94.06 370 GLY A C 1
ATOM 2945 O O . GLY A 1 370 ? 7.672 -22.906 -35.5 1 94.06 370 GLY A O 1
ATOM 2946 N N . VAL A 1 371 ? 8.125 -23.219 -33.406 1 94.44 371 VAL A N 1
ATOM 2947 C CA . VAL A 1 371 ? 6.723 -23.141 -33 1 94.44 371 VAL A CA 1
ATOM 2948 C C . VAL A 1 371 ? 6.523 -21.984 -32.031 1 94.44 371 VAL A C 1
ATOM 2950 O O . VAL A 1 371 ? 7.336 -21.781 -31.125 1 94.44 371 VAL A O 1
ATOM 2953 N N . ASP A 1 372 ? 5.484 -21.203 -32.312 1 93.69 372 ASP A N 1
ATOM 2954 C CA . ASP A 1 372 ? 5.086 -20.141 -31.391 1 93.69 372 ASP A CA 1
ATOM 2955 C C . ASP A 1 372 ? 4.547 -20.734 -30.094 1 93.69 372 ASP A C 1
ATOM 2957 O O . ASP A 1 372 ? 3.564 -21.484 -30.094 1 93.69 372 ASP A O 1
ATOM 2961 N N . PRO A 1 373 ? 5.164 -20.391 -29.016 1 94.06 373 PRO A N 1
ATOM 2962 C CA . PRO A 1 373 ? 4.684 -20.953 -27.75 1 94.06 373 PRO A CA 1
ATOM 2963 C C . PRO A 1 373 ? 3.207 -20.656 -27.5 1 94.06 373 PRO A C 1
ATOM 2965 O O . PRO A 1 373 ? 2.527 -21.438 -26.828 1 94.06 373 PRO A O 1
ATOM 2968 N N . ASP A 1 374 ? 2.67 -19.547 -27.969 1 89.06 374 ASP A N 1
ATOM 2969 C CA . ASP A 1 374 ? 1.262 -19.219 -27.797 1 89.06 374 ASP A CA 1
ATOM 2970 C C . ASP A 1 374 ? 0.361 -20.281 -28.422 1 89.06 374 ASP A C 1
ATOM 2972 O O . ASP A 1 374 ? -0.764 -20.484 -27.953 1 89.06 374 ASP A O 1
ATOM 2976 N N . ASP A 1 375 ? 0.906 -21.016 -29.391 1 86.56 375 ASP A N 1
ATOM 2977 C CA . ASP A 1 375 ? 0.115 -22.031 -30.094 1 86.56 375 ASP A CA 1
ATOM 2978 C C . ASP A 1 375 ? 0.004 -23.312 -29.25 1 86.56 375 ASP A C 1
ATOM 2980 O O . ASP A 1 375 ? -0.887 -24.125 -29.484 1 86.56 375 ASP A O 1
ATOM 2984 N N . ALA A 1 376 ? 0.81 -23.344 -28.406 1 89.69 376 ALA A N 1
ATOM 2985 C CA . ALA A 1 376 ? 0.863 -24.562 -27.609 1 89.69 376 ALA A CA 1
ATOM 2986 C C . ALA A 1 376 ? 0.053 -24.422 -26.328 1 89.69 376 ALA A C 1
ATOM 2988 O O . ALA A 1 376 ? -0.116 -25.391 -25.578 1 89.69 376 ALA A O 1
ATOM 2989 N N . PHE A 1 377 ? -0.376 -23.234 -26.156 1 84.62 377 PHE A N 1
ATOM 2990 C CA . PHE A 1 377 ? -1.089 -23 -24.906 1 84.62 377 PHE A CA 1
ATOM 2991 C C . PHE A 1 377 ? -2.387 -23.797 -24.859 1 84.62 377 PHE A C 1
ATOM 2993 O O . PHE A 1 377 ? -3.176 -23.766 -25.797 1 84.62 377 PHE A O 1
ATOM 3000 N N . SER A 1 378 ? -2.576 -24.625 -23.844 1 89.94 378 SER A N 1
ATOM 3001 C CA . SER A 1 378 ? -3.75 -25.453 -23.594 1 89.94 378 SER A CA 1
ATOM 3002 C C . SER A 1 378 ? -3.814 -25.906 -22.141 1 89.94 378 SER A C 1
ATOM 3004 O O . SER A 1 378 ? -2.99 -25.5 -21.328 1 89.94 378 SER A O 1
ATOM 3006 N N . THR A 1 379 ? -4.695 -26.703 -21.875 1 94.06 379 THR A N 1
ATOM 3007 C CA . THR A 1 379 ? -4.836 -27.203 -20.516 1 94.06 379 THR A CA 1
ATOM 3008 C C . THR A 1 379 ? -3.908 -28.391 -20.266 1 94.06 379 THR A C 1
ATOM 3010 O O . THR A 1 379 ? -3.77 -28.859 -19.141 1 94.06 379 THR A O 1
ATOM 3013 N N . ILE A 1 380 ? -3.258 -28.859 -21.297 1 97.25 380 ILE A N 1
ATOM 3014 C CA . ILE A 1 380 ? -2.443 -30.062 -21.219 1 97.25 380 ILE A CA 1
ATOM 3015 C C . ILE A 1 380 ? -1.342 -29.875 -20.188 1 97.25 380 ILE A C 1
ATOM 3017 O O . ILE A 1 380 ? -1.252 -30.641 -19.219 1 97.25 380 ILE A O 1
ATOM 3021 N N . PRO A 1 381 ? -0.521 -28.719 -20.297 1 97.75 381 PRO A N 1
ATOM 3022 C CA . PRO A 1 381 ? 0.518 -28.578 -19.266 1 97.75 381 PRO A CA 1
ATOM 3023 C C . PRO A 1 381 ? -0.055 -28.453 -17.859 1 97.75 381 PRO A C 1
ATOM 3025 O O . PRO A 1 381 ? 0.603 -28.828 -16.891 1 97.75 381 PRO A O 1
ATOM 3028 N N . TYR A 1 382 ? -1.248 -28 -17.766 1 97.25 382 TYR A N 1
ATOM 3029 C CA . TYR A 1 382 ? -1.904 -27.797 -16.469 1 97.25 382 TYR A CA 1
ATOM 3030 C C . TYR A 1 382 ? -2.324 -29.141 -15.867 1 97.25 382 TYR A C 1
ATOM 3032 O O . TYR A 1 382 ? -1.828 -29.531 -14.805 1 97.25 382 TYR A O 1
ATOM 3040 N N . GLU A 1 383 ? -3.18 -29.844 -16.594 1 98.31 383 GLU A N 1
ATOM 3041 C CA . GLU A 1 383 ? -3.893 -30.969 -16.016 1 98.31 383 GLU A CA 1
ATOM 3042 C C . GLU A 1 383 ? -3.074 -32.25 -16.141 1 98.31 383 GLU A C 1
ATOM 3044 O O . GLU A 1 383 ? -3.09 -33.094 -15.234 1 98.31 383 GLU A O 1
ATOM 3049 N N . LYS A 1 384 ? -2.328 -32.469 -17.219 1 98.69 384 LYS A N 1
ATOM 3050 C CA . LYS A 1 384 ? -1.461 -33.656 -17.328 1 98.69 384 LYS A CA 1
ATOM 3051 C C . LYS A 1 384 ? -0.283 -33.562 -16.375 1 98.69 384 LYS A C 1
ATOM 3053 O O . LYS A 1 384 ? 0.113 -34.531 -15.766 1 98.69 384 LYS A O 1
ATOM 3058 N N . GLY A 1 385 ? 0.124 -32.312 -16.328 1 98.56 385 GLY A N 1
ATOM 3059 C CA . GLY A 1 385 ? 1.193 -32.094 -15.375 1 98.56 385 GLY A CA 1
ATOM 3060 C C . GLY A 1 385 ? 0.767 -32.344 -13.938 1 98.56 385 GLY A C 1
ATOM 3061 O O . GLY A 1 385 ? 1.462 -33.031 -13.188 1 98.56 385 GLY A O 1
ATOM 3062 N N . SER A 1 386 ? -0.213 -31.75 -13.531 1 98.38 386 SER A N 1
ATOM 3063 C CA . SER A 1 386 ? -0.742 -31.953 -12.188 1 98.38 386 SER A CA 1
ATOM 3064 C C . SER A 1 386 ? -1.032 -33.438 -11.922 1 98.38 386 SER A C 1
ATOM 3066 O O . SER A 1 386 ? -0.839 -33.906 -10.805 1 98.38 386 SER A O 1
ATOM 3068 N N . SER A 1 387 ? -1.575 -34.156 -12.922 1 98.38 387 SER A N 1
ATOM 3069 C CA . SER A 1 387 ? -1.883 -35.562 -12.789 1 98.38 387 SER A CA 1
ATOM 3070 C C . SER A 1 387 ? -0.615 -36.406 -12.586 1 98.38 387 SER A C 1
ATOM 3072 O O . SER A 1 387 ? -0.628 -37.406 -11.875 1 98.38 387 SER A O 1
ATOM 3074 N N . LEU A 1 388 ? 0.468 -36 -13.266 1 98.5 388 LEU A N 1
ATOM 3075 C CA . LEU A 1 388 ? 1.739 -36.656 -13.031 1 98.5 388 LEU A CA 1
ATOM 3076 C C . LEU A 1 388 ? 2.17 -36.531 -11.578 1 98.5 388 LEU A C 1
ATOM 3078 O O . LEU A 1 388 ? 2.58 -37.5 -10.945 1 98.5 388 LEU A O 1
ATOM 3082 N N . LEU A 1 389 ? 2.068 -35.312 -11.016 1 98.56 389 LEU A N 1
ATOM 3083 C CA . LEU A 1 389 ? 2.471 -35.062 -9.633 1 98.56 389 LEU A CA 1
ATOM 3084 C C . LEU A 1 389 ? 1.583 -35.844 -8.672 1 98.56 389 LEU A C 1
ATOM 3086 O O . LEU A 1 389 ? 2.068 -36.406 -7.68 1 98.56 389 LEU A O 1
ATOM 3090 N N . TYR A 1 390 ? 0.324 -35.875 -9.031 1 98.12 390 TYR A N 1
ATOM 3091 C CA . TYR A 1 390 ? -0.594 -36.656 -8.219 1 98.12 390 TYR A CA 1
ATOM 3092 C C . TYR A 1 390 ? -0.236 -38.156 -8.289 1 98.12 390 TYR A C 1
ATOM 3094 O O . TYR A 1 390 ? -0.291 -38.844 -7.273 1 98.12 390 TYR A O 1
ATOM 3102 N N . HIS A 1 391 ? 0.115 -38.594 -9.383 1 97.94 391 HIS A N 1
ATOM 3103 C CA . HIS A 1 391 ? 0.545 -40 -9.555 1 97.94 391 HIS A CA 1
ATOM 3104 C C . HIS A 1 391 ? 1.792 -40.281 -8.727 1 97.94 391 HIS A C 1
ATOM 3106 O O . HIS A 1 391 ? 1.868 -41.312 -8.062 1 97.94 391 HIS A O 1
ATOM 3112 N N . ILE A 1 392 ? 2.727 -39.375 -8.836 1 98.25 392 ILE A N 1
ATOM 3113 C CA . ILE A 1 392 ? 3.949 -39.531 -8.055 1 98.25 392 ILE A CA 1
ATOM 3114 C C . ILE A 1 392 ? 3.607 -39.594 -6.57 1 98.25 392 ILE A C 1
ATOM 3116 O O . ILE A 1 392 ? 4.098 -40.469 -5.859 1 98.25 392 ILE A O 1
ATOM 3120 N N . GLU A 1 393 ? 2.801 -38.688 -6.078 1 97.81 393 GLU A N 1
ATOM 3121 C CA . GLU A 1 393 ? 2.342 -38.688 -4.691 1 97.81 393 GLU A CA 1
ATOM 3122 C C . GLU A 1 393 ? 1.726 -40.031 -4.309 1 97.81 393 GLU A C 1
ATOM 3124 O O . GLU A 1 393 ? 2.031 -40.562 -3.248 1 97.81 393 GLU A O 1
ATOM 3129 N N . THR A 1 394 ? 0.944 -40.562 -5.211 1 96.75 394 THR A N 1
ATOM 3130 C CA . THR A 1 394 ? 0.236 -41.812 -4.934 1 96.75 394 THR A CA 1
ATOM 3131 C C . THR A 1 394 ? 1.205 -42.969 -4.91 1 96.75 394 THR A C 1
ATOM 3133 O O . THR A 1 394 ? 1.141 -43.812 -4.012 1 96.75 394 THR A O 1
ATOM 3136 N N . VAL A 1 395 ? 2.119 -42.969 -5.848 1 96.5 395 VAL A N 1
ATOM 3137 C CA . VAL A 1 395 ? 3.08 -44.062 -5.969 1 96.5 395 VAL A CA 1
ATOM 3138 C C . VAL A 1 395 ? 3.994 -44.094 -4.746 1 96.5 395 VAL A C 1
ATOM 3140 O O . VAL A 1 395 ? 4.398 -45.156 -4.285 1 96.5 395 VAL A O 1
ATOM 3143 N N . LEU A 1 396 ? 4.152 -42.938 -4.18 1 97.62 396 LEU A N 1
ATOM 3144 C CA . LEU A 1 396 ? 5.074 -42.812 -3.055 1 97.62 396 LEU A CA 1
ATOM 3145 C C . LEU A 1 396 ? 4.367 -43.156 -1.741 1 97.62 396 LEU A C 1
ATOM 3147 O O . LEU A 1 396 ? 5.02 -43.344 -0.711 1 97.62 396 LEU A O 1
ATOM 3151 N N . GLY A 1 397 ? 3.275 -43.094 -1.72 1 94.69 397 GLY A N 1
ATOM 3152 C CA . GLY A 1 397 ? 2.568 -43.531 -0.522 1 94.69 397 GLY A CA 1
ATOM 3153 C C . GLY A 1 397 ? 1.642 -42.469 0.032 1 94.69 397 GLY A C 1
ATOM 3154 O O . GLY A 1 397 ? 1.078 -42.625 1.116 1 94.69 397 GLY A O 1
ATOM 3155 N N . GLY A 1 398 ? 1.518 -41.438 -0.621 1 95.19 398 GLY A N 1
ATOM 3156 C CA . GLY A 1 398 ? 0.531 -40.438 -0.195 1 95.19 398 GLY A CA 1
ATOM 3157 C C . GLY A 1 398 ? 1.129 -39.094 0.086 1 95.19 398 GLY A C 1
ATOM 3158 O O . GLY A 1 398 ? 2.342 -38.906 -0.037 1 95.19 398 GLY A O 1
ATOM 3159 N N . ALA A 1 399 ? 0.357 -38.156 0.422 1 94.75 399 ALA A N 1
ATOM 3160 C CA . ALA A 1 399 ? 0.699 -36.75 0.616 1 94.75 399 ALA A CA 1
ATOM 3161 C C . ALA A 1 399 ? 1.729 -36.594 1.729 1 94.75 399 ALA A C 1
ATOM 3163 O O . ALA A 1 399 ? 2.633 -35.75 1.63 1 94.75 399 ALA A O 1
ATOM 3164 N N . HIS A 1 400 ? 1.453 -37.344 2.814 1 94.5 400 HIS A N 1
ATOM 3165 C CA . HIS A 1 400 ? 2.334 -37.188 3.969 1 94.5 400 HIS A CA 1
ATOM 3166 C C . HIS A 1 400 ? 3.779 -37.531 3.602 1 94.5 400 HIS A C 1
ATOM 3168 O O . HIS A 1 400 ? 4.711 -36.969 4.188 1 94.5 400 HIS A O 1
ATOM 3174 N N . ILE A 1 401 ? 4.082 -38.344 2.631 1 95.62 401 ILE A N 1
ATOM 3175 C CA . ILE A 1 401 ? 5.418 -38.719 2.189 1 95.62 401 ILE A CA 1
ATOM 3176 C C . ILE A 1 401 ? 5.922 -37.75 1.148 1 95.62 401 ILE A C 1
ATOM 3178 O O . ILE A 1 401 ? 7.082 -37.312 1.197 1 95.62 401 ILE A O 1
ATOM 3182 N N . PHE A 1 402 ? 4.957 -37.281 0.32 1 97.94 402 PHE A N 1
ATOM 3183 C CA . PHE A 1 402 ? 5.367 -36.5 -0.835 1 97.94 402 PHE A CA 1
ATOM 3184 C C . PHE A 1 402 ? 5.527 -35.031 -0.458 1 97.94 402 PHE A C 1
ATOM 3186 O O . PHE A 1 402 ? 6.414 -34.344 -0.969 1 97.94 402 PHE A O 1
ATOM 3193 N N . GLU A 1 403 ? 4.883 -34.469 0.38 1 97.69 403 GLU A N 1
ATOM 3194 C CA . GLU A 1 403 ? 4.75 -33.062 0.641 1 97.69 403 GLU A CA 1
ATOM 3195 C C . GLU A 1 403 ? 6.074 -32.438 1.096 1 97.69 403 GLU A C 1
ATOM 3197 O O . GLU A 1 403 ? 6.406 -31.312 0.73 1 97.69 403 GLU A O 1
ATOM 3202 N N . PRO A 1 404 ? 6.738 -33.188 1.86 1 98.12 404 PRO A N 1
ATOM 3203 C CA . PRO A 1 404 ? 8.023 -32.625 2.273 1 98.12 404 PRO A CA 1
ATOM 3204 C C . PRO A 1 404 ? 8.953 -32.344 1.094 1 98.12 404 PRO A C 1
ATOM 3206 O O . PRO A 1 404 ? 9.898 -31.562 1.216 1 98.12 404 PRO A O 1
ATOM 3209 N N . PHE A 1 405 ? 8.844 -32.906 0.072 1 97.56 405 PHE A N 1
ATOM 3210 C CA . PHE A 1 405 ? 9.633 -32.688 -1.137 1 97.56 405 PHE A CA 1
ATOM 3211 C C . PHE A 1 405 ? 9.406 -31.281 -1.693 1 97.56 405 PHE A C 1
ATOM 3213 O O . PHE A 1 405 ? 10.312 -30.672 -2.26 1 97.56 405 PHE A O 1
ATOM 3220 N N . LEU A 1 406 ? 8.094 -30.75 -1.513 1 98.69 406 LEU A N 1
ATOM 3221 C CA . LEU A 1 406 ? 7.707 -29.5 -2.152 1 98.69 406 LEU A CA 1
ATOM 3222 C C . LEU A 1 406 ? 8.562 -28.344 -1.645 1 98.69 406 LEU A C 1
ATOM 3224 O O . LEU A 1 406 ? 9.211 -27.656 -2.434 1 98.69 406 LEU A O 1
ATOM 3228 N N . PRO A 1 407 ? 8.766 -28.109 -0.344 1 98.44 407 PRO A N 1
ATOM 3229 C CA . PRO A 1 407 ? 9.656 -27.031 0.107 1 98.44 407 PRO A CA 1
ATOM 3230 C C . PRO A 1 407 ? 11.117 -27.281 -0.261 1 98.44 407 PRO A C 1
ATOM 3232 O O . PRO A 1 407 ? 11.867 -26.344 -0.509 1 98.44 407 PRO A O 1
ATOM 3235 N N . TYR A 1 408 ? 11.438 -28.5 -0.19 1 98.38 408 TYR A N 1
ATOM 3236 C CA . TYR A 1 408 ? 12.797 -28.844 -0.593 1 98.38 408 TYR A CA 1
ATOM 3237 C C . TYR A 1 408 ? 13.055 -28.422 -2.033 1 98.38 408 TYR A C 1
ATOM 3239 O O . TYR A 1 408 ? 14.07 -27.766 -2.324 1 98.38 408 TYR A O 1
ATOM 3247 N N . TYR A 1 409 ? 12.18 -28.828 -2.9 1 98.25 409 TYR A N 1
ATOM 3248 C CA . TYR A 1 409 ? 12.258 -28.516 -4.324 1 98.25 409 TYR A CA 1
ATOM 3249 C C . TYR A 1 409 ? 12.297 -27.016 -4.566 1 98.25 409 TYR A C 1
ATOM 3251 O O . TYR A 1 409 ? 13.164 -26.516 -5.293 1 98.25 409 TYR A O 1
ATOM 3259 N N . PHE A 1 410 ? 11.414 -26.234 -3.943 1 98.5 410 PHE A N 1
ATOM 3260 C CA . PHE A 1 410 ? 11.32 -24.797 -4.18 1 98.5 410 PHE A CA 1
ATOM 3261 C C . PHE A 1 410 ? 12.516 -24.062 -3.586 1 98.5 410 PHE A C 1
ATOM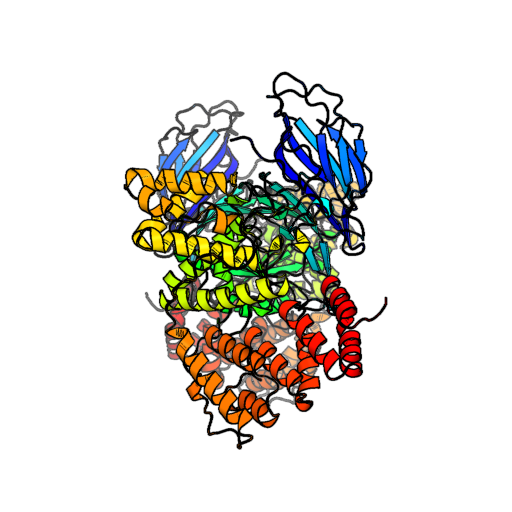 3263 O O . PHE A 1 410 ? 12.969 -23.062 -4.133 1 98.5 410 PHE A O 1
ATOM 3270 N N . ARG A 1 411 ? 13.102 -24.516 -2.535 1 98 411 ARG A N 1
ATOM 3271 C CA . ARG A 1 411 ? 14.312 -23.922 -1.972 1 98 411 ARG A CA 1
ATOM 3272 C C . ARG A 1 411 ? 15.516 -24.203 -2.857 1 98 411 ARG A C 1
ATOM 3274 O O . ARG A 1 411 ? 16.344 -23.312 -3.088 1 98 411 ARG A O 1
ATOM 3281 N N . LYS A 1 412 ? 15.516 -25.406 -3.299 1 98.06 412 LYS A N 1
ATOM 3282 C CA . LYS A 1 412 ? 16.672 -25.812 -4.105 1 98.06 412 LYS A CA 1
ATOM 3283 C C . LYS A 1 412 ? 16.781 -24.969 -5.363 1 98.06 412 LYS A C 1
ATOM 3285 O O . LYS A 1 412 ? 17.891 -24.609 -5.773 1 98.06 412 LYS A O 1
ATOM 3290 N N . PHE A 1 413 ? 15.727 -24.609 -5.957 1 97.75 413 PHE A N 1
ATOM 3291 C CA . PHE A 1 413 ? 15.758 -23.938 -7.25 1 97.75 413 PHE A CA 1
ATOM 3292 C C . PHE A 1 413 ? 15.289 -22.484 -7.121 1 97.75 413 PHE A C 1
ATOM 3294 O O . PHE A 1 413 ? 14.922 -21.859 -8.117 1 97.75 413 PHE A O 1
ATOM 3301 N N . SER A 1 414 ? 15.266 -21.938 -5.91 1 97.5 414 SER A N 1
ATOM 3302 C CA . SER A 1 414 ? 14.852 -20.547 -5.703 1 97.5 414 SER A CA 1
ATOM 3303 C C . SER A 1 414 ? 15.617 -19.609 -6.617 1 97.5 414 SER A C 1
ATOM 3305 O O . SER A 1 414 ? 16.844 -19.688 -6.719 1 97.5 414 SER A O 1
ATOM 3307 N N . ASN A 1 415 ? 14.867 -18.719 -7.348 1 96.56 415 ASN A N 1
ATOM 3308 C CA . ASN A 1 415 ? 15.414 -17.688 -8.219 1 96.56 415 ASN A CA 1
ATOM 3309 C C . ASN A 1 415 ? 16.094 -18.281 -9.445 1 96.56 415 ASN A C 1
ATOM 3311 O O . ASN A 1 415 ? 17.016 -17.688 -10 1 96.56 415 ASN A O 1
ATOM 3315 N N . SER A 1 416 ? 15.695 -19.516 -9.758 1 96.44 416 SER A N 1
ATOM 3316 C CA . SER A 1 416 ? 16.281 -20.156 -10.93 1 96.44 416 SER A CA 1
ATOM 3317 C C . SER A 1 416 ? 15.211 -20.891 -11.734 1 96.44 416 SER A C 1
ATOM 3319 O O . SER A 1 416 ? 14.023 -20.812 -11.422 1 96.44 416 SER A O 1
ATOM 3321 N N . SER A 1 417 ? 15.633 -21.453 -12.781 1 96.38 417 SER A N 1
ATOM 3322 C CA . SER A 1 417 ? 14.75 -22.25 -13.617 1 96.38 417 SER A CA 1
ATOM 3323 C C . SER A 1 417 ? 15.078 -23.734 -13.508 1 96.38 417 SER A C 1
ATOM 3325 O O . SER A 1 417 ? 16.141 -24.109 -13.016 1 96.38 417 SER A O 1
ATOM 3327 N N . VAL A 1 418 ? 14.125 -24.641 -13.875 1 97.19 418 VAL A N 1
ATOM 3328 C CA . VAL A 1 418 ? 14.281 -26.078 -13.766 1 97.19 418 VAL A CA 1
ATOM 3329 C C . VAL A 1 418 ? 13.688 -26.766 -14.992 1 97.19 418 VAL A C 1
ATOM 3331 O O . VAL A 1 418 ? 12.75 -26.25 -15.602 1 97.19 418 VAL A O 1
ATOM 3334 N N . ASN A 1 419 ? 14.266 -27.797 -15.492 1 96.94 419 ASN A N 1
ATOM 3335 C CA . ASN A 1 419 ? 13.688 -28.625 -16.547 1 96.94 419 ASN A CA 1
ATOM 3336 C C . ASN A 1 419 ? 13.25 -29.984 -16.016 1 96.94 419 ASN A C 1
ATOM 3338 O O . ASN A 1 419 ? 13.391 -30.266 -14.828 1 96.94 419 ASN A O 1
ATOM 3342 N N . GLU A 1 420 ? 12.664 -30.891 -16.828 1 97.44 420 GLU A N 1
ATOM 3343 C CA . GLU A 1 420 ? 12.039 -32.125 -16.422 1 97.44 420 GLU A CA 1
ATOM 3344 C C . GLU A 1 420 ? 13.07 -33.125 -15.883 1 97.44 420 GLU A C 1
ATOM 3346 O O . GLU A 1 420 ? 12.773 -33.906 -14.992 1 97.44 420 GLU A O 1
ATOM 3351 N N . LEU A 1 421 ? 14.25 -33.062 -16.453 1 97.06 421 LEU A N 1
ATOM 3352 C CA . LEU A 1 421 ? 15.297 -33.969 -15.977 1 97.06 421 LEU A CA 1
ATOM 3353 C C . LEU A 1 421 ? 15.766 -33.594 -14.586 1 97.06 421 LEU A C 1
ATOM 3355 O O . LEU A 1 421 ? 15.938 -34.438 -13.719 1 97.06 421 LEU A O 1
ATOM 3359 N N . GLN A 1 422 ? 16 -32.281 -14.359 1 97.38 422 GLN A N 1
ATOM 3360 C CA . GLN A 1 422 ? 16.391 -31.797 -13.047 1 97.38 422 GLN A CA 1
ATOM 3361 C C . GLN A 1 422 ? 15.32 -32.094 -12.008 1 97.38 422 GLN A C 1
ATOM 3363 O O . GLN A 1 422 ? 15.633 -32.438 -10.859 1 97.38 422 GLN A O 1
ATOM 3368 N N . PHE A 1 423 ? 14.102 -31.953 -12.438 1 98.06 423 PHE A N 1
ATOM 3369 C CA . PHE A 1 423 ? 12.992 -32.281 -11.555 1 98.06 423 PHE A CA 1
ATOM 3370 C C . PHE A 1 423 ? 13.039 -33.75 -11.133 1 98.06 423 PHE A C 1
ATOM 3372 O O . PHE A 1 423 ? 12.984 -34.031 -9.938 1 98.06 423 PHE A O 1
ATOM 3379 N N . LYS A 1 424 ? 13.133 -34.625 -12.062 1 98.12 424 LYS A N 1
ATOM 3380 C CA . LYS A 1 424 ? 13.188 -36.062 -11.797 1 98.12 424 LYS A CA 1
ATOM 3381 C C . LYS A 1 424 ? 14.375 -36.406 -10.914 1 98.12 424 LYS A C 1
ATOM 3383 O O . LYS A 1 424 ? 14.242 -37.156 -9.938 1 98.12 424 LYS A O 1
ATOM 3388 N N . GLU A 1 425 ? 15.414 -35.844 -11.281 1 97.81 425 GLU A N 1
ATOM 3389 C CA . GLU A 1 425 ? 16.625 -36.094 -10.5 1 97.81 425 GLU A CA 1
ATOM 3390 C C . GLU A 1 425 ? 16.453 -35.625 -9.055 1 97.81 425 GLU A C 1
ATOM 3392 O O . GLU A 1 425 ? 16.906 -36.281 -8.125 1 97.81 425 GLU A O 1
ATOM 3397 N N . THR A 1 426 ? 15.922 -34.5 -8.875 1 98.19 426 THR A N 1
ATOM 3398 C CA . THR A 1 426 ? 15.719 -33.938 -7.535 1 98.19 426 THR A CA 1
ATOM 3399 C C . THR A 1 426 ? 14.758 -34.812 -6.738 1 98.19 426 THR A C 1
ATOM 3401 O O . THR A 1 426 ? 14.922 -35 -5.523 1 98.19 426 THR A O 1
ATOM 3404 N N . LEU A 1 427 ? 13.68 -35.438 -7.414 1 98.38 427 LEU A N 1
ATOM 3405 C CA . LEU A 1 427 ? 12.797 -36.375 -6.758 1 98.38 427 LEU A CA 1
ATOM 3406 C C . LEU A 1 427 ? 13.594 -37.562 -6.203 1 98.38 427 LEU A C 1
ATOM 3408 O O . LEU A 1 427 ? 13.438 -37.906 -5.031 1 98.38 427 LEU A O 1
ATOM 3412 N N . TYR A 1 428 ? 14.477 -38.094 -7.078 1 97.94 428 TYR A N 1
ATOM 3413 C CA . TYR A 1 428 ? 15.273 -39.25 -6.668 1 97.94 428 TYR A CA 1
ATOM 3414 C C . TYR A 1 428 ? 16.25 -38.875 -5.555 1 97.94 428 TYR A C 1
ATOM 3416 O O . TYR A 1 428 ? 16.422 -39.625 -4.602 1 97.94 428 TYR A O 1
ATOM 3424 N N . GLU A 1 429 ? 16.734 -37.688 -5.648 1 98.44 429 GLU A N 1
ATOM 3425 C CA . GLU A 1 429 ? 17.641 -37.188 -4.617 1 98.44 429 GLU A CA 1
ATOM 3426 C C . GLU A 1 429 ? 16.953 -37.094 -3.262 1 98.44 429 GLU A C 1
ATOM 3428 O O . GLU A 1 429 ? 17.5 -37.531 -2.246 1 98.44 429 GLU A O 1
ATOM 3433 N N . PHE A 1 430 ? 15.906 -36.625 -3.316 1 97.94 430 PHE A N 1
ATOM 3434 C CA . PHE A 1 430 ? 15.18 -36.375 -2.076 1 97.94 430 PHE A CA 1
ATOM 3435 C C . PHE A 1 430 ? 14.695 -37.688 -1.472 1 97.94 430 PHE A C 1
ATOM 3437 O O . PHE A 1 430 ? 14.711 -37.844 -0.251 1 97.94 430 PHE A O 1
ATOM 3444 N N . PHE A 1 431 ? 14.078 -38.656 -2.141 1 98.38 431 PHE A N 1
ATOM 3445 C CA . PHE A 1 431 ? 13.383 -39.812 -1.608 1 98.38 431 PHE A CA 1
ATOM 3446 C C . PHE A 1 431 ? 14.336 -41 -1.469 1 98.38 431 PHE A C 1
ATOM 3448 O O . PHE A 1 431 ? 14 -42 -0.825 1 98.38 431 PHE A O 1
ATOM 3455 N N . LYS A 1 432 ? 15.656 -40.844 -2.049 1 96.75 432 LYS A N 1
ATOM 3456 C CA . LYS A 1 432 ? 16.656 -41.906 -1.939 1 96.75 432 LYS A CA 1
ATOM 3457 C C . LYS A 1 432 ? 16.969 -42.188 -0.479 1 96.75 432 LYS A C 1
ATOM 3459 O O . LYS A 1 432 ? 16.906 -43.344 -0.057 1 96.75 432 LYS A O 1
ATOM 3464 N N . PRO A 1 433 ? 17.141 -41.25 0.337 1 97.94 433 PRO A N 1
ATOM 3465 C CA . PRO A 1 433 ? 17.453 -41.562 1.736 1 97.94 433 PRO A CA 1
ATOM 3466 C C . PRO A 1 433 ? 16.266 -42.188 2.465 1 97.94 433 PRO A C 1
ATOM 3468 O O . PRO A 1 433 ? 16.453 -42.812 3.51 1 97.94 433 PRO A O 1
ATOM 3471 N N . GLN A 1 434 ? 15.297 -42.031 1.908 1 94.88 434 GLN A N 1
ATOM 3472 C CA . GLN A 1 434 ? 14.102 -42.594 2.549 1 94.88 434 GLN A CA 1
ATOM 3473 C C . GLN A 1 434 ? 13.781 -44 2.008 1 94.88 434 GLN A C 1
ATOM 3475 O O . GLN A 1 434 ? 12.789 -44.594 2.4 1 94.88 434 GLN A O 1
ATOM 3480 N N . GLY A 1 435 ? 14.422 -44.438 1.102 1 96.75 435 GLY A N 1
ATOM 3481 C CA . GLY A 1 435 ? 14.273 -45.75 0.538 1 96.75 435 GLY A CA 1
ATOM 3482 C C . GLY A 1 435 ? 13.094 -45.875 -0.405 1 96.75 435 GLY A C 1
ATOM 3483 O O . GLY A 1 435 ? 12.508 -46.938 -0.541 1 96.75 435 GLY A O 1
ATOM 3484 N N . LEU A 1 436 ? 12.891 -44.875 -1.041 1 97 436 LEU A N 1
ATOM 3485 C CA . LEU A 1 436 ? 11.664 -44.875 -1.822 1 97 436 LEU A CA 1
ATOM 3486 C C . LEU A 1 436 ? 11.961 -44.75 -3.312 1 97 436 LEU A C 1
ATOM 3488 O O . LEU A 1 436 ? 11.062 -44.5 -4.113 1 97 436 LEU A O 1
ATOM 3492 N N . THR A 1 437 ? 13.109 -44.906 -3.777 1 96.69 437 THR A N 1
ATOM 3493 C CA . THR A 1 437 ? 13.492 -44.812 -5.18 1 96.69 437 THR A CA 1
ATOM 3494 C C . THR A 1 437 ? 12.828 -45.938 -6 1 96.69 437 THR A C 1
ATOM 3496 O O . THR A 1 437 ? 12.539 -45.75 -7.184 1 96.69 437 THR A O 1
ATOM 3499 N N . GLY A 1 438 ? 12.703 -47.062 -5.395 1 96.5 438 GLY A N 1
ATOM 3500 C CA . GLY A 1 438 ? 12.023 -48.156 -6.086 1 96.5 438 GLY A CA 1
ATOM 3501 C C . GLY A 1 438 ? 10.609 -47.812 -6.512 1 96.5 438 GLY A C 1
ATOM 3502 O O . GLY A 1 438 ? 10.156 -48.219 -7.578 1 96.5 438 GLY A O 1
ATOM 3503 N N . GLN A 1 439 ? 9.953 -47.094 -5.598 1 97.38 439 GLN A N 1
ATOM 3504 C CA . GLN A 1 439 ? 8.609 -46.656 -5.934 1 97.38 439 GLN A CA 1
ATOM 3505 C C . GLN A 1 439 ? 8.633 -45.688 -7.129 1 97.38 439 GLN A C 1
ATOM 3507 O O . GLN A 1 439 ? 7.77 -45.781 -8.008 1 97.38 439 GLN A O 1
ATOM 3512 N N . LEU A 1 440 ? 9.578 -44.906 -7.227 1 98 440 LEU A N 1
ATOM 3513 C CA . LEU A 1 440 ? 9.727 -43.969 -8.336 1 98 440 LEU A CA 1
ATOM 3514 C C . LEU A 1 440 ? 10.016 -44.719 -9.641 1 98 440 LEU A C 1
ATOM 3516 O O . LEU A 1 440 ? 9.578 -44.281 -10.711 1 98 440 LEU A O 1
ATOM 3520 N N . ASP A 1 441 ? 10.68 -45.812 -9.477 1 97.44 441 ASP A N 1
ATOM 3521 C CA . ASP A 1 441 ? 11.055 -46.594 -10.641 1 97.44 441 ASP A CA 1
ATOM 3522 C C . ASP A 1 441 ? 9.82 -47.219 -11.297 1 97.44 441 ASP A C 1
ATOM 3524 O O . ASP A 1 441 ? 9.875 -47.625 -12.461 1 97.44 441 ASP A O 1
ATOM 3528 N N . LYS A 1 442 ? 8.898 -47.219 -10.609 1 96.88 442 LYS A N 1
ATOM 3529 C CA . LYS A 1 442 ? 7.676 -47.844 -11.125 1 96.88 442 LYS A CA 1
ATOM 3530 C C . LYS A 1 442 ? 6.945 -46.906 -12.07 1 96.88 442 LYS A C 1
ATOM 3532 O O . LYS A 1 442 ? 6.062 -47.312 -12.82 1 96.88 442 LYS A O 1
ATOM 3537 N N . ILE A 1 443 ? 7.199 -45.812 -12.086 1 97.81 443 ILE A N 1
ATOM 3538 C CA . ILE A 1 443 ? 6.555 -44.812 -12.922 1 97.81 443 ILE A CA 1
ATOM 3539 C C . ILE A 1 443 ? 7.09 -44.875 -14.344 1 97.81 443 ILE A C 1
ATOM 3541 O O . ILE A 1 443 ? 8.305 -44.969 -14.555 1 97.81 443 ILE A O 1
ATOM 3545 N N . ASP A 1 444 ? 6.258 -44.875 -15.281 1 98.19 444 ASP A N 1
ATOM 3546 C CA . ASP A 1 444 ? 6.66 -44.812 -16.688 1 98.19 444 ASP A CA 1
ATOM 3547 C C . ASP A 1 444 ? 6.98 -43.375 -17.109 1 98.19 444 ASP A C 1
ATOM 3549 O O . ASP A 1 444 ? 6.219 -42.781 -17.859 1 98.19 444 ASP A O 1
ATOM 3553 N N . TRP A 1 445 ? 8.086 -43.031 -16.766 1 98.12 445 TRP A N 1
ATOM 3554 C CA . TRP A 1 445 ? 8.523 -41.656 -16.984 1 98.12 445 TRP A CA 1
ATOM 3555 C C . TRP A 1 445 ? 8.484 -41.312 -18.469 1 98.12 445 TRP A C 1
ATOM 3557 O O . TRP A 1 445 ? 8.133 -40.188 -18.844 1 98.12 445 TRP A O 1
ATOM 3567 N N . GLN A 1 446 ? 8.812 -42.188 -19.297 1 98 446 GLN A N 1
ATOM 3568 C CA . GLN A 1 446 ? 8.82 -41.938 -20.734 1 98 446 GLN A CA 1
ATOM 3569 C C . GLN A 1 446 ? 7.418 -41.656 -21.25 1 98 446 GLN A C 1
ATOM 3571 O O . GLN A 1 446 ? 7.207 -40.719 -22.016 1 98 446 GLN A O 1
ATOM 3576 N N . ALA A 1 447 ? 6.496 -42.469 -20.922 1 98.19 447 ALA A N 1
ATOM 3577 C CA . ALA A 1 447 ? 5.113 -42.281 -21.359 1 98.19 447 ALA A CA 1
ATOM 3578 C C . ALA A 1 447 ? 4.531 -41 -20.797 1 98.19 447 ALA A C 1
ATOM 3580 O O . ALA A 1 447 ? 3.803 -40.281 -21.484 1 98.19 447 ALA A O 1
ATOM 3581 N N . TRP A 1 448 ? 4.848 -40.688 -19.531 1 98.44 448 TRP A N 1
ATOM 3582 C CA . TRP A 1 448 ? 4.293 -39.5 -18.891 1 98.44 448 TRP A CA 1
ATOM 3583 C C . TRP A 1 448 ? 4.863 -38.219 -19.5 1 98.44 448 TRP A C 1
ATOM 3585 O O . TRP A 1 448 ? 4.121 -37.312 -19.812 1 98.44 448 TRP A O 1
ATOM 3595 N N . LEU A 1 449 ? 6.156 -38.156 -19.75 1 98.44 449 LEU A N 1
ATOM 3596 C CA . LEU A 1 449 ? 6.824 -36.906 -20.109 1 98.44 449 LEU A CA 1
ATOM 3597 C C . LEU A 1 449 ? 6.832 -36.719 -21.625 1 98.44 449 LEU A C 1
ATOM 3599 O O . LEU A 1 449 ? 6.68 -35.594 -22.109 1 98.44 449 LEU A O 1
ATOM 3603 N N . TYR A 1 450 ? 6.934 -37.812 -22.359 1 98 450 TYR A N 1
ATOM 3604 C CA . TYR A 1 450 ? 7.227 -37.656 -23.781 1 98 450 TYR A CA 1
ATOM 3605 C C . TYR A 1 450 ? 6.152 -38.312 -24.625 1 98 450 TYR A C 1
ATOM 3607 O O . TYR A 1 450 ? 6.133 -38.188 -25.859 1 98 450 TYR A O 1
ATOM 3615 N N . GLY A 1 451 ? 5.285 -39.031 -24 1 98.31 451 GLY A N 1
ATOM 3616 C CA . GLY A 1 451 ? 4.211 -39.688 -24.734 1 98.31 451 GLY A CA 1
ATOM 3617 C C . GLY A 1 451 ? 3.053 -38.75 -25.047 1 98.31 451 GLY A C 1
ATOM 3618 O O . GLY A 1 451 ? 2.643 -37.969 -24.188 1 98.31 451 GLY A O 1
ATOM 3619 N N . PRO A 1 452 ? 2.58 -38.812 -26.359 1 98.19 452 PRO A N 1
ATOM 3620 C CA . PRO A 1 452 ? 1.407 -38 -26.688 1 98.19 452 PRO A CA 1
ATOM 3621 C C . PRO A 1 452 ? 0.106 -38.594 -26.156 1 98.19 452 PRO A C 1
ATOM 3623 O O . PRO A 1 452 ? 0.081 -39.75 -25.734 1 98.19 452 PRO A O 1
ATOM 3626 N N . GLY A 1 453 ? -0.925 -37.75 -26.094 1 98 453 GLY A N 1
ATOM 3627 C CA . GLY A 1 453 ? -2.248 -38.219 -25.719 1 98 453 GLY A CA 1
ATOM 3628 C C . GLY A 1 453 ? -2.475 -38.219 -24.219 1 98 453 GLY A C 1
ATOM 3629 O O . GLY A 1 453 ? -1.898 -37.438 -23.484 1 98 453 GLY A O 1
ATOM 3630 N N . MET A 1 454 ? -3.408 -39.094 -23.781 1 98.12 454 MET A N 1
ATOM 3631 C CA . MET A 1 454 ? -3.752 -39.188 -22.375 1 98.12 454 MET A CA 1
ATOM 3632 C C . MET A 1 454 ? -2.617 -39.844 -21.578 1 98.12 454 MET A C 1
ATOM 3634 O O . MET A 1 454 ? -1.791 -40.562 -22.156 1 98.12 454 MET A O 1
ATOM 3638 N N . PRO A 1 455 ? -2.494 -39.562 -20.281 1 97.62 455 PRO A N 1
ATOM 3639 C CA . PRO A 1 455 ? -1.515 -40.25 -19.438 1 97.62 455 PRO A CA 1
ATOM 3640 C C . PRO A 1 455 ? -1.654 -41.781 -19.5 1 97.62 455 PRO A C 1
ATOM 3642 O O . PRO A 1 455 ? -2.744 -42.281 -19.75 1 97.62 455 PRO A O 1
ATOM 3645 N N . PRO A 1 456 ? -0.551 -42.531 -19.219 1 97.19 456 PRO A N 1
ATOM 3646 C CA . PRO A 1 456 ? -0.582 -44 -19.266 1 97.19 456 PRO A CA 1
ATOM 3647 C C . PRO A 1 456 ? -1.395 -44.594 -18.109 1 97.19 456 PRO A C 1
ATOM 3649 O O . PRO A 1 456 ? -1.719 -45.781 -18.141 1 97.19 456 PRO A O 1
ATOM 3652 N N . VAL A 1 457 ? -1.564 -43.719 -17.141 1 96.12 457 VAL A N 1
ATOM 3653 C CA . VAL A 1 457 ? -2.322 -44.188 -15.984 1 96.12 457 VAL A CA 1
ATOM 3654 C C . VAL A 1 457 ? -3.521 -43.25 -15.758 1 96.12 457 VAL A C 1
ATOM 3656 O O . VAL A 1 457 ? -3.391 -42.031 -15.812 1 96.12 457 VAL A O 1
ATOM 3659 N N . THR A 1 458 ? -4.809 -43.812 -15.672 1 95.75 458 THR A N 1
ATOM 3660 C CA . THR A 1 458 ? -5.984 -43.062 -15.266 1 95.75 458 THR A CA 1
ATOM 3661 C C . THR A 1 458 ? -6.098 -43.031 -13.742 1 95.75 458 THR A C 1
ATOM 3663 O O . THR A 1 458 ? -6.184 -44.062 -13.094 1 95.75 458 THR A O 1
ATOM 3666 N N . PRO A 1 459 ? -5.973 -41.812 -13.148 1 94.75 459 PRO A N 1
ATOM 3667 C CA . PRO A 1 459 ? -6.051 -41.719 -11.688 1 94.75 459 PRO A CA 1
ATOM 3668 C C . PRO A 1 459 ? -7.398 -42.188 -11.141 1 94.75 459 PRO A C 1
ATOM 3670 O O . PRO A 1 459 ? -8.422 -42.062 -11.812 1 94.75 459 PRO A O 1
ATOM 3673 N N . ASN A 1 460 ? -7.32 -42.719 -10.031 1 91.88 460 ASN A N 1
ATOM 3674 C CA . ASN A 1 460 ? -8.523 -43.094 -9.297 1 91.88 460 ASN A CA 1
ATOM 3675 C C . ASN A 1 460 ? -8.922 -42.031 -8.281 1 91.88 460 ASN A C 1
ATOM 3677 O O . ASN A 1 460 ? -8.633 -42.156 -7.09 1 91.88 460 ASN A O 1
ATOM 3681 N N . PHE A 1 461 ? -9.633 -41.094 -8.773 1 95.12 461 PHE A N 1
ATOM 3682 C CA . PHE A 1 461 ? -10.023 -39.969 -7.922 1 95.12 461 PHE A CA 1
ATOM 3683 C C . PHE A 1 461 ? -11.227 -40.344 -7.062 1 95.12 461 PHE A C 1
ATOM 3685 O O . PHE A 1 461 ? -12.031 -41.188 -7.441 1 95.12 461 PHE A O 1
ATOM 3692 N N . ASP A 1 462 ? -11.328 -39.656 -5.887 1 95.56 462 ASP A N 1
ATOM 3693 C CA . ASP A 1 462 ? -12.539 -39.719 -5.07 1 95.56 462 ASP A CA 1
ATOM 3694 C C . ASP A 1 462 ? -13.688 -38.969 -5.723 1 95.56 462 ASP A C 1
ATOM 3696 O O . ASP A 1 462 ? -13.633 -37.719 -5.844 1 95.56 462 ASP A O 1
ATOM 3700 N N . THR A 1 463 ? -14.672 -39.75 -6.137 1 92.56 463 THR A N 1
ATOM 3701 C CA . THR A 1 463 ? -15.742 -39.156 -6.922 1 92.56 463 THR A CA 1
ATOM 3702 C C . THR A 1 463 ? -16.891 -38.688 -6.02 1 92.56 463 THR A C 1
ATOM 3704 O O . THR A 1 463 ? -17.984 -38.375 -6.5 1 92.56 463 THR A O 1
ATOM 3707 N N . THR A 1 464 ? -16.625 -38.594 -4.746 1 95.5 464 THR A N 1
ATOM 3708 C CA . THR A 1 464 ? -17.688 -38.312 -3.777 1 95.5 464 THR A CA 1
ATOM 3709 C C . THR A 1 464 ? -18.391 -37 -4.121 1 95.5 464 THR A C 1
ATOM 3711 O O . THR A 1 464 ? -19.625 -36.938 -4.148 1 95.5 464 THR A O 1
ATOM 3714 N N . LEU A 1 465 ? -17.672 -35.969 -4.402 1 96.19 465 LEU A N 1
ATOM 3715 C CA . LEU A 1 465 ? -18.281 -34.656 -4.676 1 96.19 465 LEU A CA 1
ATOM 3716 C C . LEU A 1 465 ? -18.797 -34.594 -6.109 1 96.19 465 LEU A C 1
ATOM 3718 O O . LEU A 1 465 ? -19.625 -33.75 -6.438 1 96.19 465 LEU A O 1
ATOM 3722 N N . ALA A 1 466 ? -18.391 -35.469 -7.016 1 94.12 466 ALA A N 1
ATOM 3723 C CA . ALA A 1 466 ? -18.812 -35.469 -8.414 1 94.12 466 ALA A CA 1
ATOM 3724 C C . ALA A 1 466 ? -20.078 -36.312 -8.594 1 94.12 466 ALA A C 1
ATOM 3726 O O . ALA A 1 466 ? -20.906 -36.031 -9.477 1 94.12 466 ALA A O 1
ATOM 3727 N N . ASN A 1 467 ? -20.359 -37.219 -7.926 1 95.12 467 ASN A N 1
ATOM 3728 C CA . ASN A 1 467 ? -21.438 -38.188 -8.086 1 95.12 467 ASN A CA 1
ATOM 3729 C C . ASN A 1 467 ? -22.797 -37.531 -8.148 1 95.12 467 ASN A C 1
ATOM 3731 O O . ASN A 1 467 ? -23.594 -37.812 -9.039 1 95.12 467 ASN A O 1
ATOM 3735 N N . PRO A 1 468 ? -22.969 -36.656 -7.062 1 93.31 468 PRO A N 1
ATOM 3736 C CA . PRO A 1 468 ? -24.281 -36 -7.156 1 93.31 468 PRO A CA 1
ATOM 3737 C C . PRO A 1 468 ? -24.484 -35.281 -8.484 1 93.31 468 PRO A C 1
ATOM 3739 O O . PRO A 1 468 ? -25.594 -35.188 -8.984 1 93.31 468 PRO A O 1
ATOM 3742 N N . CYS A 1 469 ? -23.5 -34.656 -9.148 1 94.06 469 CYS A N 1
ATOM 3743 C CA . CYS A 1 469 ? -23.594 -33.969 -10.43 1 94.06 469 CYS A CA 1
ATOM 3744 C C . CYS A 1 469 ? -23.922 -34.938 -11.555 1 94.06 469 CYS A C 1
ATOM 3746 O O . CYS A 1 469 ? -24.766 -34.656 -12.398 1 94.06 469 CYS A O 1
ATOM 3748 N N . TYR A 1 470 ? -23.344 -36.188 -11.586 1 91.56 470 TYR A N 1
ATOM 3749 C CA . TYR A 1 470 ? -23.609 -37.219 -12.586 1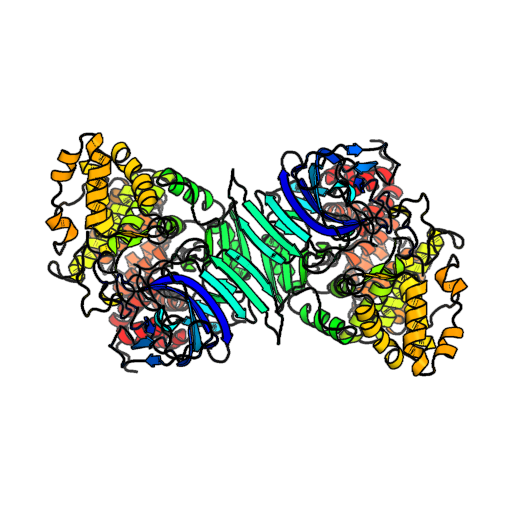 91.56 470 TYR A CA 1
ATOM 3750 C C . TYR A 1 470 ? -25.047 -37.688 -12.492 1 91.56 470 TYR A C 1
ATOM 3752 O O . TYR A 1 470 ? -25.734 -37.812 -13.508 1 91.56 470 TYR A O 1
ATOM 3760 N N . THR A 1 471 ? -25.438 -37.875 -11.352 1 91.19 471 THR A N 1
ATOM 3761 C CA . THR A 1 471 ? -26.781 -38.406 -11.117 1 91.19 471 THR A CA 1
ATOM 3762 C C . THR A 1 471 ? -27.844 -37.406 -11.617 1 91.19 471 THR A C 1
ATOM 3764 O O . THR A 1 471 ? -28.766 -37.781 -12.344 1 91.19 471 THR A O 1
ATOM 3767 N N . LEU A 1 472 ? -27.75 -36.094 -11.211 1 92.25 472 LEU A N 1
ATOM 3768 C CA . LEU A 1 472 ? -28.734 -35.125 -11.633 1 92.25 472 LEU A CA 1
ATOM 3769 C C . LEU A 1 472 ? -28.703 -34.906 -13.148 1 92.25 472 LEU A C 1
ATOM 3771 O O . LEU A 1 472 ? -29.75 -34.781 -13.781 1 92.25 472 LEU A O 1
ATOM 3775 N N . ALA A 1 473 ? -27.469 -34.938 -13.773 1 91.44 473 ALA A N 1
ATOM 3776 C CA . ALA A 1 473 ? -27.359 -34.781 -15.219 1 91.44 473 ALA A CA 1
ATOM 3777 C C . ALA A 1 473 ? -28.047 -35.938 -15.945 1 91.44 473 ALA A C 1
ATOM 3779 O O . ALA A 1 473 ? -28.719 -35.719 -16.953 1 91.44 473 ALA A O 1
ATOM 3780 N N . GLU A 1 474 ? -27.938 -37.188 -15.516 1 89.88 474 GLU A N 1
ATOM 3781 C CA . GLU A 1 474 ? -28.594 -38.344 -16.109 1 89.88 474 GLU A CA 1
ATOM 3782 C C . GLU A 1 474 ? -30.125 -38.219 -16.016 1 89.88 474 GLU A C 1
ATOM 3784 O O . GLU A 1 474 ? -30.844 -38.562 -16.953 1 89.88 474 GLU A O 1
ATOM 3789 N N . LYS A 1 475 ? -30.641 -37.688 -14.812 1 87.56 475 LYS A N 1
ATOM 3790 C CA . LYS A 1 475 ? -32.062 -37.438 -14.648 1 87.56 475 LYS A CA 1
ATOM 3791 C C . LYS A 1 475 ? -32.594 -36.469 -15.703 1 87.56 475 LYS A C 1
ATOM 3793 O O . LYS A 1 475 ? -33.625 -36.688 -16.312 1 87.56 475 LYS A O 1
ATOM 3798 N N . TRP A 1 476 ? -31.812 -35.375 -16 1 88.38 476 TRP A N 1
ATOM 3799 C CA . TRP A 1 476 ? -32.219 -34.375 -17 1 88.38 476 TRP A CA 1
ATOM 3800 C C . TRP A 1 476 ? -32.188 -34.969 -18.406 1 88.38 476 TRP A C 1
ATOM 3802 O O . TRP A 1 476 ? -33.125 -34.781 -19.172 1 88.38 476 TRP A O 1
ATOM 3812 N N . ARG A 1 477 ? -31.172 -35.75 -18.719 1 87.69 477 ARG A N 1
ATOM 3813 C CA . ARG A 1 477 ? -31.047 -36.375 -20.047 1 87.69 477 ARG A CA 1
ATOM 3814 C C . ARG A 1 477 ? -32.219 -37.312 -20.312 1 87.69 477 ARG A C 1
ATOM 3816 O O . ARG A 1 477 ? -32.844 -37.25 -21.375 1 87.69 477 ARG A O 1
ATOM 3823 N N . THR A 1 478 ? -32.594 -38.062 -19.578 1 86.06 478 THR A N 1
ATOM 3824 C CA . THR A 1 478 ? -33.656 -39.031 -19.719 1 86.06 478 THR A CA 1
ATOM 3825 C C . THR A 1 478 ? -35 -38.344 -19.891 1 86.06 478 THR A C 1
ATOM 3827 O O . THR A 1 478 ? -35.812 -38.719 -20.734 1 86.06 478 THR A O 1
ATOM 3830 N N . ALA A 1 479 ? -35.219 -37.5 -18.938 1 83.81 479 ALA A N 1
ATOM 3831 C CA . ALA A 1 479 ? -36.469 -36.719 -19.016 1 83.81 479 ALA A CA 1
ATOM 3832 C C . ALA A 1 479 ? -36.594 -36.031 -20.375 1 83.81 479 ALA A C 1
ATOM 3834 O O . ALA A 1 479 ? -37.688 -36 -20.953 1 83.81 479 ALA A O 1
ATOM 3835 N N . ALA A 1 480 ? -35.5 -35.312 -20.922 1 82.94 480 ALA A N 1
ATOM 3836 C CA . ALA A 1 480 ? -35.562 -34.625 -22.203 1 82.94 480 ALA A CA 1
ATOM 3837 C C . ALA A 1 480 ? -35.844 -35.594 -23.344 1 82.94 480 ALA A C 1
ATOM 3839 O O . ALA A 1 480 ? -36.562 -35.281 -24.281 1 82.94 480 ALA A O 1
ATOM 3840 N N . GLU A 1 481 ? -35.375 -36.781 -23.359 1 83.06 481 GLU A N 1
ATOM 3841 C CA . GLU A 1 481 ? -35.562 -37.781 -24.422 1 83.06 481 GLU A CA 1
ATOM 3842 C C . GLU A 1 481 ? -37 -38.312 -24.422 1 83.06 481 GLU A C 1
ATOM 3844 O O . GLU A 1 481 ? -37.531 -38.625 -25.484 1 83.06 481 GLU A O 1
ATOM 3849 N N . ALA A 1 482 ? -37.625 -38.375 -23.578 1 78.62 482 ALA A N 1
ATOM 3850 C CA . ALA A 1 482 ? -39 -38.906 -23.469 1 78.62 482 ALA A CA 1
ATOM 3851 C C . ALA A 1 482 ? -40.031 -37.844 -23.844 1 78.62 482 ALA A C 1
ATOM 3853 O O . ALA A 1 482 ? -41.219 -38.125 -23.953 1 78.62 482 ALA A O 1
ATOM 3854 N N . HIS A 1 483 ? -39.656 -36.812 -24.391 1 68.44 483 HIS A N 1
ATOM 3855 C CA . HIS A 1 483 ? -40.531 -35.688 -24.703 1 68.44 483 HIS A CA 1
ATOM 3856 C C . HIS A 1 483 ? -41.594 -35.5 -23.625 1 68.44 483 HIS A C 1
ATOM 3858 O O . HIS A 1 483 ? -42.75 -35.219 -23.922 1 68.44 483 HIS A O 1
ATOM 3864 N N . THR A 1 484 ? -41.5 -35.969 -22.594 1 61.78 484 THR A N 1
ATOM 3865 C CA . THR A 1 484 ? -42.438 -35.812 -21.484 1 61.78 484 THR A CA 1
ATOM 3866 C C . THR A 1 484 ? -42.281 -34.438 -20.828 1 61.78 484 THR A C 1
ATOM 3868 O O . THR A 1 484 ? -41.25 -33.812 -20.938 1 61.78 484 THR A O 1
ATOM 3871 N N . ALA A 1 485 ? -43.375 -33.75 -20.781 1 54.59 485 ALA A N 1
ATOM 3872 C CA . ALA A 1 485 ? -43.312 -32.531 -19.984 1 54.59 485 ALA A CA 1
ATOM 3873 C C . ALA A 1 485 ? -42.312 -32.656 -18.844 1 54.59 485 ALA A C 1
ATOM 3875 O O . ALA A 1 485 ? -42.156 -33.75 -18.281 1 54.59 485 ALA A O 1
ATOM 3876 N N . PRO A 1 486 ? -41.375 -31.547 -18.766 1 58 486 PRO A N 1
ATOM 3877 C CA . PRO A 1 486 ? -40.344 -31.672 -17.734 1 58 486 PRO A CA 1
ATOM 3878 C C . PRO A 1 486 ? -40.906 -32.188 -16.406 1 58 486 PRO A C 1
ATOM 3880 O O . PRO A 1 486 ? -42 -31.766 -15.984 1 58 486 PRO A O 1
ATOM 3883 N N . VAL A 1 487 ? -40.5 -33.469 -16.078 1 60.31 487 VAL A N 1
ATOM 3884 C CA . VAL A 1 487 ? -40.781 -34.094 -14.805 1 60.31 487 VAL A CA 1
ATOM 3885 C C . VAL A 1 487 ? -40.562 -33.094 -13.672 1 60.31 487 VAL A C 1
ATOM 3887 O O . VAL A 1 487 ? -39.844 -32.125 -13.828 1 60.31 487 VAL A O 1
ATOM 3890 N N . PRO A 1 488 ? -40.969 -33.156 -12.508 1 74.94 488 PRO A N 1
ATOM 3891 C CA . PRO A 1 488 ? -40.938 -32.219 -11.383 1 74.94 488 PRO A CA 1
ATOM 3892 C C . PRO A 1 488 ? -39.531 -31.906 -10.922 1 74.94 488 PRO A C 1
ATOM 3894 O O . PRO A 1 488 ? -38.906 -32.688 -10.203 1 74.94 488 PRO A O 1
ATOM 3897 N N . PHE A 1 489 ? -38.469 -31.125 -11.328 1 87 489 PHE A N 1
ATOM 3898 C CA . PHE A 1 489 ? -37.219 -30.547 -10.867 1 87 489 PHE A CA 1
ATOM 3899 C C . PHE A 1 489 ? -37.469 -29.422 -9.867 1 87 489 PHE A C 1
ATOM 3901 O O . PHE A 1 489 ? -38.438 -28.672 -10.008 1 87 489 PHE A O 1
ATOM 3908 N N . ALA A 1 490 ? -36.281 -29.516 -8.719 1 89.06 490 ALA A N 1
ATOM 3909 C CA . ALA A 1 490 ? -36.469 -28.562 -7.625 1 89.06 490 ALA A CA 1
ATOM 3910 C C . ALA A 1 490 ? -35.156 -27.859 -7.289 1 89.06 490 ALA A C 1
ATOM 3912 O O . ALA A 1 490 ? -34.062 -28.391 -7.551 1 89.06 490 ALA A O 1
ATOM 3913 N N . ALA A 1 491 ? -35.312 -26.688 -6.449 1 88.75 491 ALA A N 1
ATOM 3914 C CA . ALA A 1 491 ? -34.156 -25.875 -6.074 1 88.75 491 ALA A CA 1
ATOM 3915 C C . ALA A 1 491 ? -33.25 -26.641 -5.117 1 88.75 491 ALA A C 1
ATOM 3917 O O . ALA A 1 491 ? -32 -26.5 -5.152 1 88.75 491 ALA A O 1
ATOM 3918 N N . ASP A 1 492 ? -33.75 -27.594 -4.578 1 91.5 492 ASP A N 1
ATOM 3919 C CA . ASP A 1 492 ? -33.031 -28.344 -3.559 1 91.5 492 ASP A CA 1
ATOM 3920 C C . ASP A 1 492 ? -32.031 -29.297 -4.195 1 91.5 492 ASP A C 1
ATOM 3922 O O . ASP A 1 492 ? -31.109 -29.766 -3.531 1 91.5 492 ASP A O 1
ATOM 3926 N N . ASP A 1 493 ? -32.188 -29.5 -5.387 1 88.81 493 ASP A N 1
ATOM 3927 C CA . ASP A 1 493 ? -31.312 -30.422 -6.098 1 88.81 493 ASP A CA 1
ATOM 3928 C C . ASP A 1 493 ? -29.859 -29.922 -6.059 1 88.81 493 ASP A C 1
ATOM 3930 O O . ASP A 1 493 ? -28.922 -30.734 -6.086 1 88.81 493 ASP A O 1
ATOM 3934 N N . VAL A 1 494 ? -29.719 -28.516 -5.953 1 89.56 494 VAL A N 1
ATOM 3935 C CA . VAL A 1 494 ? -28.359 -27.984 -6.09 1 89.56 494 VAL A CA 1
ATOM 3936 C C . VAL A 1 494 ? -28.062 -27.031 -4.934 1 89.56 494 VAL A C 1
ATOM 3938 O O . VAL A 1 494 ? -27.109 -26.266 -4.988 1 89.56 494 VAL A O 1
ATOM 3941 N N . LYS A 1 495 ? -28.781 -26.953 -3.812 1 88.12 495 LYS A N 1
ATOM 3942 C CA . LYS A 1 495 ? -28.688 -26 -2.711 1 88.12 495 LYS A CA 1
ATOM 3943 C C . LYS A 1 495 ? -27.359 -26.141 -1.969 1 88.12 495 LYS A C 1
ATOM 3945 O O . LYS A 1 495 ? -26.812 -25.156 -1.479 1 88.12 495 LYS A O 1
ATOM 3950 N N . ARG A 1 496 ? -26.891 -27.281 -1.885 1 85.44 496 ARG A N 1
ATOM 3951 C CA . ARG A 1 496 ? -25.672 -27.484 -1.102 1 85.44 496 ARG A CA 1
ATOM 3952 C C . ARG A 1 496 ? -24.453 -27.656 -2.008 1 85.44 496 ARG A C 1
ATOM 3954 O O . ARG A 1 496 ? -23.375 -28.031 -1.548 1 85.44 496 ARG A O 1
ATOM 3961 N N . TRP A 1 497 ? -24.609 -27.375 -3.312 1 90.88 497 TRP A N 1
ATOM 3962 C CA . TRP A 1 497 ? -23.516 -27.531 -4.273 1 90.88 497 TRP A CA 1
ATOM 3963 C C . TRP A 1 497 ? -22.594 -26.328 -4.262 1 90.88 497 TRP A C 1
ATOM 3965 O O . TRP A 1 497 ? -23.031 -25.188 -4.062 1 90.88 497 TRP A O 1
ATOM 3975 N N . SER A 1 498 ? -21.312 -26.656 -4.324 1 88.5 498 SER A N 1
ATOM 3976 C CA . SER A 1 498 ? -20.375 -25.594 -4.648 1 88.5 498 SER A CA 1
ATOM 3977 C C . SER A 1 498 ? -20.578 -25.094 -6.078 1 88.5 498 SER A C 1
ATOM 3979 O O . SER A 1 498 ? -21.281 -25.734 -6.867 1 88.5 498 SER A O 1
ATOM 3981 N N . ALA A 1 499 ? -20.062 -23.922 -6.289 1 89 499 ALA A N 1
ATOM 3982 C CA . ALA A 1 499 ? -20.094 -23.406 -7.656 1 89 499 ALA A CA 1
ATOM 3983 C C . ALA A 1 499 ? -19.438 -24.391 -8.625 1 89 499 ALA A C 1
ATOM 3985 O O . ALA A 1 499 ? -19.859 -24.516 -9.773 1 89 499 ALA A O 1
ATOM 3986 N N . GLY A 1 500 ? -18.422 -25.156 -8.188 1 90.81 500 GLY A N 1
ATOM 3987 C CA . GLY A 1 500 ? -17.766 -26.172 -9 1 90.81 500 GLY A CA 1
ATOM 3988 C C . GLY A 1 500 ? -18.688 -27.312 -9.375 1 90.81 500 GLY A C 1
ATOM 3989 O O . GLY A 1 500 ? -18.688 -27.766 -10.523 1 90.81 500 GLY A O 1
ATOM 3990 N N . GLN A 1 501 ? -19.547 -27.672 -8.391 1 91.62 501 GLN A N 1
ATOM 3991 C CA . GLN A 1 501 ? -20.5 -28.734 -8.656 1 91.62 501 GLN A CA 1
ATOM 3992 C C . GLN A 1 501 ? -21.562 -28.297 -9.656 1 91.62 501 GLN A C 1
ATOM 3994 O O . GLN A 1 501 ? -21.922 -29.031 -10.578 1 91.62 501 GLN A O 1
ATOM 3999 N N . SER A 1 502 ? -21.875 -27.266 -9.5 1 92.69 502 SER A N 1
ATOM 4000 C CA . SER A 1 502 ? -22.844 -26.734 -10.453 1 92.69 502 SER A CA 1
ATOM 4001 C C . SER A 1 502 ? -22.234 -26.594 -11.844 1 92.69 502 SER A C 1
ATOM 4003 O O . SER A 1 502 ? -22.891 -26.891 -12.844 1 92.69 502 SER A O 1
ATOM 4005 N N . SER A 1 503 ? -21.188 -26.062 -11.812 1 92.25 503 SER A N 1
ATOM 4006 C CA . SER A 1 503 ? -20.484 -25.953 -13.094 1 92.25 503 SER A CA 1
ATOM 4007 C C . SER A 1 503 ? -20.375 -27.312 -13.773 1 92.25 503 SER A C 1
ATOM 4009 O O . SER A 1 503 ? -20.641 -27.438 -14.969 1 92.25 503 SER A O 1
ATOM 4011 N N . LEU A 1 504 ? -19.906 -28.359 -13.148 1 93.38 504 LEU A N 1
ATOM 4012 C CA . LEU A 1 504 ? -19.812 -29.719 -13.688 1 93.38 504 LEU A CA 1
ATOM 4013 C C . LEU A 1 504 ? -21.156 -30.188 -14.211 1 93.38 504 LEU A C 1
ATOM 4015 O O . LEU A 1 504 ? -21.25 -30.75 -15.305 1 93.38 504 LEU A O 1
ATOM 4019 N N . PHE A 1 505 ? -22.344 -29.969 -13.453 1 92.31 505 PHE A N 1
ATOM 4020 C CA . PHE A 1 505 ? -23.703 -30.344 -13.852 1 92.31 505 PHE A CA 1
ATOM 4021 C C . PHE A 1 505 ? -24.062 -29.703 -15.188 1 92.31 505 PHE A C 1
ATOM 4023 O O . PHE A 1 505 ? -24.516 -30.391 -16.109 1 92.31 505 PHE A O 1
ATOM 4030 N N . LEU A 1 506 ? -23.75 -28.422 -15.32 1 94.31 506 LEU A N 1
ATOM 4031 C CA . LEU A 1 506 ? -24.094 -27.688 -16.531 1 94.31 506 LEU A CA 1
ATOM 4032 C C . LEU A 1 506 ? -23.266 -28.156 -17.719 1 94.31 506 LEU A C 1
ATOM 4034 O O . LEU A 1 506 ? -23.766 -28.234 -18.844 1 94.31 506 LEU A O 1
ATOM 4038 N N . ASP A 1 507 ? -22.094 -28.484 -17.375 1 91.56 507 ASP A N 1
ATOM 4039 C CA . ASP A 1 507 ? -21.234 -29.016 -18.438 1 91.56 507 ASP A CA 1
ATOM 4040 C C . ASP A 1 507 ? -21.75 -30.359 -18.922 1 91.56 507 ASP A C 1
ATOM 4042 O O . ASP A 1 507 ? -21.734 -30.641 -20.125 1 91.56 507 ASP A O 1
ATOM 4046 N N . LEU A 1 508 ? -22.188 -31.203 -18.125 1 92.06 508 LEU A N 1
ATOM 4047 C CA . LEU A 1 508 ? -22.75 -32.5 -18.469 1 92.06 508 LEU A CA 1
ATOM 4048 C C . LEU A 1 508 ? -24.031 -32.344 -19.297 1 92.06 508 LEU A C 1
ATOM 4050 O O . LEU A 1 508 ? -24.219 -33.062 -20.281 1 92.06 508 LEU A O 1
ATOM 4054 N N . LEU A 1 509 ? -24.75 -31.422 -18.984 1 93.44 509 LEU A N 1
ATOM 4055 C CA . LEU A 1 509 ? -25.953 -31.172 -19.75 1 93.44 509 LEU A CA 1
ATOM 4056 C C . LEU A 1 509 ? -25.625 -30.703 -21.172 1 93.44 509 LEU A C 1
ATOM 4058 O O . LEU A 1 509 ? -26.328 -31.031 -22.125 1 93.44 509 LEU A O 1
ATOM 4062 N N . PHE A 1 510 ? -24.719 -29.828 -21.219 1 91.62 510 PHE A N 1
ATOM 4063 C CA . PHE A 1 510 ? -24.312 -29.312 -22.531 1 91.62 510 PHE A CA 1
ATOM 4064 C C . PHE A 1 510 ? -23.938 -30.453 -23.469 1 91.62 510 PHE A C 1
ATOM 4066 O O . PHE A 1 510 ? -24.219 -30.406 -24.656 1 91.62 510 PHE A O 1
ATOM 4073 N N . GLU A 1 511 ? -23.375 -31.547 -22.969 1 87.62 511 GLU A N 1
ATOM 4074 C CA . GLU A 1 511 ? -22.969 -32.688 -23.781 1 87.62 511 GLU A CA 1
ATOM 4075 C C . GLU A 1 511 ? -24.188 -33.406 -24.359 1 87.62 511 GLU A C 1
ATOM 4077 O O . GLU A 1 511 ? -24.094 -34.031 -25.422 1 87.62 511 GLU A O 1
ATOM 4082 N N . THR A 1 512 ? -25.219 -33.281 -23.781 1 85.69 512 THR A N 1
ATOM 4083 C CA . THR A 1 512 ? -26.422 -33.969 -24.234 1 85.69 512 THR A CA 1
ATOM 4084 C C . THR A 1 512 ? -27.359 -33 -24.953 1 85.69 512 THR A C 1
ATOM 4086 O O . THR A 1 512 ? -28.469 -33.375 -25.328 1 85.69 512 THR A O 1
ATOM 4089 N N . SER A 1 513 ? -27.094 -31.953 -25.156 1 82.19 513 SER A N 1
ATOM 4090 C CA . SER A 1 513 ? -27.891 -30.906 -25.812 1 82.19 513 SER A CA 1
ATOM 4091 C C . SER A 1 513 ? -28.094 -31.203 -27.297 1 82.19 513 SER A C 1
ATOM 4093 O O . SER A 1 513 ? -27.312 -31.953 -27.891 1 82.19 513 SER A O 1
ATOM 4095 N N . PRO A 1 514 ? -29.078 -30.625 -27.906 1 88.81 514 PRO A N 1
ATOM 4096 C CA . PRO A 1 514 ? -29.906 -29.547 -27.375 1 88.81 514 PRO A CA 1
ATOM 4097 C C . PRO A 1 514 ? -31.031 -30.047 -26.484 1 88.81 514 PRO A C 1
ATOM 4099 O O . PRO A 1 514 ? -31.609 -31.109 -26.75 1 88.81 514 PRO A O 1
ATOM 4102 N N . LEU A 1 515 ? -31.312 -29.359 -25.516 1 90.38 515 LEU A N 1
ATOM 4103 C CA . LEU A 1 515 ? -32.469 -29.578 -24.656 1 90.38 515 LEU A CA 1
ATOM 4104 C C . LEU A 1 515 ? -33.688 -28.844 -25.188 1 90.38 515 LEU A C 1
ATOM 4106 O O . LEU A 1 515 ? -33.562 -27.797 -25.812 1 90.38 515 LEU A O 1
ATOM 4110 N N . PRO A 1 516 ? -34.75 -29.219 -25.062 1 89.69 516 PRO A N 1
ATOM 4111 C CA . PRO A 1 516 ? -35.969 -28.453 -25.359 1 89.69 516 PRO A CA 1
ATOM 4112 C C . PRO A 1 516 ? -36.031 -27.125 -24.594 1 89.69 516 PRO A C 1
ATOM 4114 O O . PRO A 1 516 ? -35.531 -27.047 -23.469 1 89.69 516 PRO A O 1
ATOM 4117 N N . ASN A 1 517 ? -36.75 -26.266 -25.031 1 89.88 517 ASN A N 1
ATOM 4118 C CA . ASN A 1 517 ? -36.812 -24.906 -24.5 1 89.88 517 ASN A CA 1
ATOM 4119 C C . ASN A 1 517 ? -37.375 -24.891 -23.078 1 89.88 517 ASN A C 1
ATOM 4121 O O . ASN A 1 517 ? -36.969 -24.078 -22.266 1 89.88 517 ASN A O 1
ATOM 4125 N N . GLN A 1 518 ? -38.312 -25.719 -22.922 1 85.62 518 GLN A N 1
ATOM 4126 C CA . GLN A 1 518 ? -38.938 -25.781 -21.594 1 85.62 518 GLN A CA 1
ATOM 4127 C C . GLN A 1 518 ? -37.906 -26.141 -20.531 1 85.62 518 GLN A C 1
ATOM 4129 O O . GLN A 1 518 ? -38 -25.703 -19.375 1 85.62 518 GLN A O 1
ATOM 4134 N N . TYR A 1 519 ? -36.875 -26.828 -21.031 1 87.44 519 TYR A N 1
ATOM 4135 C CA . TYR A 1 519 ? -35.844 -27.219 -20.078 1 87.44 519 TYR A CA 1
ATOM 4136 C C . TYR A 1 519 ? -34.906 -26.047 -19.781 1 87.44 519 TYR A C 1
ATOM 4138 O O . TYR A 1 519 ? -34.375 -25.922 -18.672 1 87.44 519 TYR A O 1
ATOM 4146 N N . ILE A 1 520 ? -34.75 -25.203 -20.594 1 91.94 520 ILE A N 1
ATOM 4147 C CA . ILE A 1 520 ? -33.969 -24 -20.375 1 91.94 520 ILE A CA 1
ATOM 4148 C C . ILE A 1 520 ? -34.656 -23.094 -19.359 1 91.94 520 ILE A C 1
ATOM 4150 O O . ILE A 1 520 ? -34.031 -22.547 -18.469 1 91.94 520 ILE A O 1
ATOM 4154 N N . GLU A 1 521 ? -35.875 -23.062 -19.438 1 89.88 521 GLU A N 1
ATOM 4155 C CA . GLU A 1 521 ? -36.688 -22.281 -18.484 1 89.88 521 GLU A CA 1
ATOM 4156 C C . GLU A 1 521 ? -36.562 -22.859 -17.078 1 89.88 521 GLU A C 1
ATOM 4158 O O . GLU A 1 521 ? -36.469 -22.109 -16.094 1 89.88 521 GLU A O 1
ATOM 4163 N N . THR A 1 522 ? -36.562 -24.016 -17.109 1 85.5 522 THR A N 1
ATOM 4164 C CA . THR A 1 522 ? -36.469 -24.688 -15.812 1 85.5 522 THR A CA 1
ATOM 4165 C C . THR A 1 522 ? -35.094 -24.438 -15.172 1 85.5 522 THR A C 1
ATOM 4167 O O . THR A 1 522 ? -35.031 -24.188 -13.969 1 85.5 522 THR A O 1
ATOM 4170 N N . LEU A 1 523 ? -34.062 -24.578 -15.922 1 91 523 LEU A N 1
ATOM 4171 C CA . LEU A 1 523 ? -32.75 -24.297 -15.406 1 91 523 LEU A CA 1
ATOM 4172 C C . LEU A 1 523 ? -32.656 -22.875 -14.836 1 91 523 LEU A C 1
ATOM 4174 O O . LEU A 1 523 ? -32.062 -22.656 -13.789 1 91 523 LEU A O 1
ATOM 4178 N N . SER A 1 524 ? -33.281 -21.875 -15.422 1 91.25 524 SER A N 1
ATOM 4179 C CA . SER A 1 524 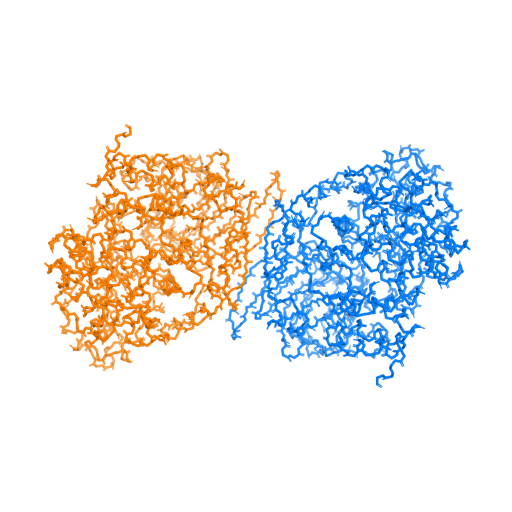? -33.25 -20.469 -15.023 1 91.25 524 SER A CA 1
ATOM 4180 C C . SER A 1 524 ? -34.094 -20.234 -13.766 1 91.25 524 SER A C 1
ATOM 4182 O O . SER A 1 524 ? -33.656 -19.547 -12.844 1 91.25 524 SER A O 1
ATOM 4184 N N . ASP A 1 525 ? -35.25 -20.938 -13.812 1 87.62 525 ASP A N 1
ATOM 4185 C CA . ASP A 1 525 ? -36.25 -20.578 -12.789 1 87.62 525 ASP A CA 1
ATOM 4186 C C . ASP A 1 525 ? -36.062 -21.438 -11.539 1 87.62 525 ASP A C 1
ATOM 4188 O O . ASP A 1 525 ? -36.219 -20.953 -10.422 1 87.62 525 ASP A O 1
ATOM 4192 N N . VAL A 1 526 ? -35.688 -22.531 -11.742 1 87.75 526 VAL A N 1
ATOM 4193 C CA . VAL A 1 526 ? -35.656 -23.453 -10.602 1 87.75 526 VAL A CA 1
ATOM 4194 C C . VAL A 1 526 ? -34.281 -23.391 -9.938 1 87.75 526 VAL A C 1
ATOM 4196 O O . VAL A 1 526 ? -34.188 -23.328 -8.711 1 87.75 526 VAL A O 1
ATOM 4199 N N . TYR A 1 527 ? -33.281 -23.562 -10.734 1 90.94 527 TYR A N 1
ATOM 4200 C CA . TYR A 1 527 ? -31.922 -23.594 -10.172 1 90.94 527 TYR A CA 1
ATOM 4201 C C . TYR A 1 527 ? -31.297 -22.188 -10.164 1 90.94 527 TYR A C 1
ATOM 4203 O O . TYR A 1 527 ? -30.203 -22 -9.656 1 90.94 527 TYR A O 1
ATOM 4211 N N . ALA A 1 528 ? -31.875 -21.125 -10.68 1 90.25 528 ALA A N 1
ATOM 4212 C CA . ALA A 1 528 ? -31.516 -19.719 -10.672 1 90.25 528 ALA A CA 1
ATOM 4213 C C . ALA A 1 528 ? -30.203 -19.469 -11.414 1 90.25 528 ALA A C 1
ATOM 4215 O O . ALA A 1 528 ? -29.469 -18.547 -11.086 1 90.25 528 ALA A O 1
ATOM 4216 N N . TYR A 1 529 ? -29.828 -20.391 -12.32 1 90.69 529 TYR A N 1
ATOM 4217 C CA . TYR A 1 529 ? -28.594 -20.203 -13.062 1 90.69 529 TYR A CA 1
ATOM 4218 C C . TYR A 1 529 ? -28.656 -18.984 -13.969 1 90.69 529 TYR A C 1
ATOM 4220 O O . TYR A 1 529 ? -27.641 -18.344 -14.234 1 90.69 529 TYR A O 1
ATOM 4228 N N . GLY A 1 530 ? -29.859 -18.516 -14.375 1 90.25 530 GLY A N 1
ATOM 4229 C CA . GLY A 1 530 ? -30.031 -17.359 -15.227 1 90.25 530 GLY A CA 1
ATOM 4230 C C . GLY A 1 530 ? -29.875 -16.047 -14.477 1 90.25 530 GLY A C 1
ATOM 4231 O O . GLY A 1 530 ? -29.719 -14.992 -15.094 1 90.25 530 GLY A O 1
ATOM 4232 N N . LYS A 1 531 ? -29.875 -16.047 -13.18 1 87.25 531 LYS A N 1
ATOM 4233 C CA . LYS A 1 531 ? -29.812 -14.844 -12.344 1 87.25 531 LYS A CA 1
ATOM 4234 C C . LYS A 1 531 ? -28.516 -14.805 -11.547 1 87.25 531 LYS A C 1
ATOM 4236 O O . LYS A 1 531 ? -28.359 -14 -10.625 1 87.25 531 LYS A O 1
ATOM 4241 N N . SER A 1 532 ? -27.656 -15.727 -11.93 1 89.19 532 SER A N 1
ATOM 4242 C CA . SER A 1 532 ? -26.406 -15.82 -11.164 1 89.19 532 SER A CA 1
ATOM 4243 C C . SER A 1 532 ? -25.5 -14.625 -11.43 1 89.19 532 SER A C 1
ATOM 4245 O O . SER A 1 532 ? -25.406 -14.156 -12.562 1 89.19 532 SER A O 1
ATOM 4247 N N . GLU A 1 533 ? -24.812 -14.219 -10.234 1 87.75 533 GLU A N 1
ATOM 4248 C CA . GLU A 1 533 ? -23.781 -13.195 -10.398 1 87.75 533 GLU A CA 1
ATOM 4249 C C . GLU A 1 533 ? -22.406 -13.812 -10.648 1 87.75 533 GLU A C 1
ATOM 4251 O O . GLU A 1 533 ? -21.438 -13.094 -10.875 1 87.75 533 GLU A O 1
ATOM 4256 N N . ASN A 1 534 ? -22.422 -15.141 -10.609 1 91 534 ASN A N 1
ATOM 4257 C CA . ASN A 1 534 ? -21.219 -15.891 -10.945 1 91 534 ASN A CA 1
ATOM 4258 C C . ASN A 1 534 ? -21.094 -16.109 -12.453 1 91 534 ASN A C 1
ATOM 4260 O O . ASN A 1 534 ? -21.844 -16.875 -13.039 1 91 534 ASN A O 1
ATOM 4264 N N . ALA A 1 535 ? -20.062 -15.414 -12.953 1 90.5 535 ALA A N 1
ATOM 4265 C CA . ALA A 1 535 ? -19.906 -15.438 -14.398 1 90.5 535 ALA A CA 1
ATOM 4266 C C . ALA A 1 535 ? -19.703 -16.859 -14.914 1 90.5 535 ALA A C 1
ATOM 4268 O O . ALA A 1 535 ? -20.188 -17.203 -15.992 1 90.5 535 ALA A O 1
ATOM 4269 N N . GLU A 1 536 ? -19.047 -17.766 -14.273 1 90.94 536 GLU A N 1
ATOM 4270 C CA . GLU A 1 536 ? -18.828 -19.141 -14.68 1 90.94 536 GLU A CA 1
ATOM 4271 C C . GLU A 1 536 ? -20.156 -19.891 -14.844 1 90.94 536 GLU A C 1
ATOM 4273 O O . GLU A 1 536 ? -20.359 -20.578 -15.844 1 90.94 536 GLU A O 1
ATOM 4278 N N . LEU A 1 537 ? -21.078 -19.703 -13.898 1 92.12 537 LEU A N 1
ATOM 4279 C CA . LEU A 1 537 ? -22.359 -20.391 -13.945 1 92.12 537 LEU A CA 1
ATOM 4280 C C . LEU A 1 537 ? -23.266 -19.766 -15.016 1 92.12 537 LEU A C 1
ATOM 4282 O O . LEU A 1 537 ? -23.875 -20.5 -15.805 1 92.12 537 LEU A O 1
ATOM 4286 N N . LEU A 1 538 ? -23.234 -18.438 -15.086 1 93.94 538 LEU A N 1
ATOM 4287 C CA . LEU A 1 538 ? -24.109 -17.703 -16 1 93.94 538 LEU A CA 1
ATOM 4288 C C . LEU A 1 538 ? -23.797 -18.047 -17.453 1 93.94 538 LEU A C 1
ATOM 4290 O O . LEU A 1 538 ? -24.688 -18.375 -18.234 1 93.94 538 LEU A O 1
ATOM 4294 N N . PHE A 1 539 ? -22.562 -18.078 -17.766 1 93.38 539 PHE A N 1
ATOM 4295 C CA . PHE A 1 539 ? -22.188 -18.266 -19.156 1 93.38 539 PHE A CA 1
ATOM 4296 C C . PHE A 1 539 ? -22.359 -19.734 -19.562 1 93.38 539 PHE A C 1
ATOM 4298 O O . PHE A 1 539 ? -22.656 -20.031 -20.719 1 93.38 539 PHE A O 1
ATOM 4305 N N . ARG A 1 540 ? -22.266 -20.625 -18.781 1 94 540 ARG A N 1
ATOM 4306 C CA . ARG A 1 540 ? -22.594 -22.031 -19.047 1 94 540 ARG A CA 1
ATOM 4307 C C . ARG A 1 540 ? -24.078 -22.203 -19.328 1 94 540 ARG A C 1
ATOM 4309 O O . ARG A 1 540 ? -24.469 -22.938 -20.234 1 94 540 ARG A O 1
ATOM 4316 N N . PHE A 1 541 ? -24.875 -21.656 -18.391 1 93.19 541 PHE A N 1
ATOM 4317 C CA . PHE A 1 541 ? -26.312 -21.641 -18.609 1 93.19 541 PHE A CA 1
ATOM 4318 C C . PHE A 1 541 ? -26.656 -21.094 -19.984 1 93.19 541 PHE A C 1
ATOM 4320 O O . PHE A 1 541 ? -27.469 -21.656 -20.719 1 93.19 541 PHE A O 1
ATOM 4327 N N . TYR A 1 542 ? -26 -19.828 -20.531 1 96.56 542 TYR A N 1
ATOM 4328 C CA . TYR A 1 542 ? -26.266 -19.203 -21.812 1 96.56 542 TYR A CA 1
ATOM 4329 C C . TYR A 1 542 ? -25.891 -20.125 -22.969 1 96.56 542 TYR A C 1
ATOM 4331 O O . TYR A 1 542 ? -26.562 -20.141 -24 1 96.56 542 TYR A O 1
ATOM 4339 N N . LYS A 1 543 ? -24.859 -20.875 -22.719 1 94.75 543 LYS A N 1
ATOM 4340 C CA . LYS A 1 543 ? -24.484 -21.828 -23.75 1 94.75 543 LYS A CA 1
ATOM 4341 C C . LYS A 1 543 ? -25.594 -22.859 -23.969 1 94.75 543 LYS A C 1
ATOM 4343 O O . LYS A 1 543 ? -25.906 -23.203 -25.109 1 94.75 543 LYS A O 1
ATOM 4348 N N . LEU A 1 544 ? -26.172 -23.375 -22.953 1 94 544 LEU A N 1
ATOM 4349 C CA . LEU A 1 544 ? -27.297 -24.312 -23.047 1 94 544 LEU A CA 1
ATOM 4350 C C . LEU A 1 544 ? -28.484 -23.672 -23.75 1 94 544 LEU A C 1
ATOM 4352 O O . LEU A 1 544 ? -29.109 -24.297 -24.609 1 94 544 LEU A O 1
ATOM 4356 N N . ALA A 1 545 ? -28.719 -22.375 -23.438 1 96.25 545 ALA A N 1
ATOM 4357 C CA . ALA A 1 545 ? -29.828 -21.641 -24.047 1 96.25 545 ALA A CA 1
ATOM 4358 C C . ALA A 1 545 ? -29.625 -21.469 -25.547 1 96.25 545 ALA A C 1
ATOM 4360 O O . ALA A 1 545 ? -30.562 -21.625 -26.328 1 96.25 545 ALA A O 1
ATOM 4361 N N . LEU A 1 546 ? -28.453 -21.281 -25.812 1 95.19 546 LEU A N 1
ATOM 4362 C CA . LEU A 1 546 ? -28.156 -21.062 -27.219 1 95.19 546 LEU A CA 1
ATOM 4363 C C . LEU A 1 546 ? -28.234 -22.375 -28 1 95.19 546 LEU A C 1
ATOM 4365 O O . LEU A 1 546 ? -28.828 -22.406 -29.094 1 95.19 546 LEU A O 1
ATOM 4369 N N . LYS A 1 547 ? -27.812 -23.266 -27.578 1 93.44 547 LYS A N 1
ATOM 4370 C CA . LYS A 1 547 ? -27.922 -24.578 -28.234 1 93.44 547 LYS A CA 1
ATOM 4371 C C . LYS A 1 547 ? -29.375 -24.984 -28.406 1 93.44 547 LYS A C 1
ATOM 4373 O O . LYS A 1 547 ? -29.734 -25.656 -29.375 1 93.44 547 LYS A O 1
ATOM 4378 N N . ALA A 1 548 ? -30.156 -24.719 -27.578 1 92.56 548 ALA A N 1
ATOM 4379 C CA . ALA A 1 548 ? -31.578 -25.031 -27.594 1 92.56 548 ALA A CA 1
ATOM 4380 C C . ALA A 1 548 ? -32.344 -24.062 -28.484 1 92.56 548 ALA A C 1
ATOM 4382 O O . ALA A 1 548 ? -33.562 -24.172 -28.641 1 92.56 548 ALA A O 1
ATOM 4383 N N . LYS A 1 549 ? -31.719 -23.062 -29.016 1 95.19 549 LYS A N 1
ATOM 4384 C CA . LYS A 1 549 ? -32.344 -22 -29.797 1 95.19 549 LYS A CA 1
ATOM 4385 C C . LYS A 1 549 ? -33.438 -21.312 -29 1 95.19 549 LYS A C 1
ATOM 4387 O O . LYS A 1 549 ? -34.531 -21.078 -29.516 1 95.19 549 LYS A O 1
ATOM 4392 N N . TYR A 1 550 ? -33.094 -21.156 -27.844 1 94.75 550 TYR A N 1
ATOM 4393 C CA . TYR A 1 550 ? -34.031 -20.438 -26.984 1 94.75 550 TYR A CA 1
ATOM 4394 C C . TYR A 1 550 ? -33.938 -18.938 -27.234 1 94.75 550 TYR A C 1
ATOM 4396 O O . TYR A 1 550 ? -33.281 -18.203 -26.5 1 94.75 550 TYR A O 1
ATOM 4404 N N . THR A 1 551 ? -34.656 -18.328 -28.047 1 94.69 551 THR A N 1
ATOM 4405 C CA . THR A 1 551 ? -34.531 -16.984 -28.609 1 94.69 551 THR A CA 1
ATOM 4406 C C . THR A 1 551 ? -34.875 -15.93 -27.562 1 94.69 551 THR A C 1
ATOM 4408 O O . THR A 1 551 ? -34.469 -14.781 -27.656 1 94.69 551 THR A O 1
ATOM 4411 N N . ARG A 1 552 ? -35.594 -16.203 -26.469 1 92.19 552 ARG A N 1
ATOM 4412 C CA . ARG A 1 552 ? -36 -15.258 -25.438 1 92.19 552 ARG A CA 1
ATOM 4413 C C . ARG A 1 552 ? -34.812 -14.68 -24.703 1 92.19 552 ARG A C 1
ATOM 4415 O O . ARG A 1 552 ? -34.875 -13.617 -24.094 1 92.19 552 ARG A O 1
ATOM 4422 N N . LEU A 1 553 ? -33.688 -15.539 -24.828 1 95.62 553 LEU A N 1
ATOM 4423 C CA . LEU A 1 553 ? -32.531 -15.109 -24.047 1 95.62 553 LEU A CA 1
ATOM 4424 C C . LEU A 1 553 ? -31.469 -14.453 -24.953 1 95.62 553 LEU A C 1
ATOM 4426 O O . LEU A 1 553 ? -30.422 -14.008 -24.484 1 95.62 553 LEU A O 1
ATOM 4430 N N . TYR A 1 554 ? -31.797 -14.266 -26.203 1 96.19 554 TYR A N 1
ATOM 4431 C CA . TYR A 1 554 ? -30.781 -13.773 -27.125 1 96.19 554 TYR A CA 1
ATOM 4432 C C . TYR A 1 554 ? -30.344 -12.367 -26.75 1 96.19 554 TYR A C 1
ATOM 4434 O O . TYR A 1 554 ? -29.141 -12.086 -26.672 1 96.19 554 TYR A O 1
ATOM 4442 N N . ASP A 1 555 ? -31.297 -11.516 -26.328 1 96.56 555 ASP A N 1
ATOM 4443 C CA . ASP A 1 555 ? -30.953 -10.148 -25.953 1 96.56 555 ASP A CA 1
ATOM 4444 C C . ASP A 1 555 ? -30.156 -10.117 -24.656 1 96.56 555 ASP A C 1
ATOM 4446 O O . ASP A 1 555 ? -29.203 -9.352 -24.516 1 96.56 555 ASP A O 1
ATOM 4450 N N . THR A 1 556 ? -30.594 -10.914 -23.797 1 96 556 THR A N 1
ATOM 4451 C CA . THR A 1 556 ? -29.906 -10.992 -22.516 1 96 556 THR A CA 1
ATOM 4452 C C . THR A 1 556 ? -28.469 -11.477 -22.688 1 96 556 THR A C 1
ATOM 4454 O O . THR A 1 556 ? -27.547 -10.945 -22.078 1 96 556 THR A O 1
ATOM 4457 N N . ILE A 1 557 ? -28.375 -12.398 -23.469 1 96.75 557 ILE A N 1
ATOM 4458 C CA . ILE A 1 557 ? -27.062 -12.961 -23.75 1 96.75 557 ILE A CA 1
ATOM 4459 C C . ILE A 1 557 ? -26.188 -11.93 -24.453 1 96.75 557 ILE A C 1
ATOM 4461 O O . ILE A 1 557 ? -25 -11.789 -24.156 1 96.75 557 ILE A O 1
ATOM 4465 N N . ALA A 1 558 ? -26.812 -11.203 -25.297 1 96.12 558 ALA A N 1
ATOM 4466 C CA . ALA A 1 558 ? -26.109 -10.133 -25.984 1 96.12 558 ALA A CA 1
ATOM 4467 C C . ALA A 1 558 ? -25.594 -9.094 -25 1 96.12 558 ALA A C 1
ATOM 4469 O O . ALA A 1 558 ? -24.438 -8.656 -25.094 1 96.12 558 ALA A O 1
ATOM 4470 N N . GLN A 1 559 ? -26.359 -8.828 -24.094 1 95.25 559 GLN A N 1
ATOM 4471 C CA . GLN A 1 559 ? -25.969 -7.848 -23.078 1 95.25 559 GLN A CA 1
ATOM 4472 C C . GLN A 1 559 ? -24.828 -8.383 -22.219 1 95.25 559 GLN A C 1
ATOM 4474 O O . GLN A 1 559 ? -23.906 -7.633 -21.859 1 95.25 559 GLN A O 1
ATOM 4479 N N . ALA A 1 560 ? -24.891 -9.602 -21.906 1 94.56 560 ALA A N 1
ATOM 4480 C CA . ALA A 1 560 ? -23.875 -10.219 -21.047 1 94.56 560 ALA A CA 1
ATOM 4481 C C . ALA A 1 560 ? -22.516 -10.219 -21.734 1 94.56 560 ALA A C 1
ATOM 4483 O O . ALA A 1 560 ? -21.516 -9.836 -21.141 1 94.56 560 ALA A O 1
ATOM 4484 N N . VAL A 1 561 ? -22.531 -10.562 -22.969 1 94.62 561 VAL A N 1
ATOM 4485 C CA . VAL A 1 561 ? -21.25 -10.602 -23.672 1 94.62 561 VAL A CA 1
ATOM 4486 C C . VAL A 1 561 ? -20.766 -9.18 -23.953 1 94.62 561 VAL A C 1
ATOM 4488 O O . VAL A 1 561 ? -19.594 -8.969 -24.281 1 94.62 561 VAL A O 1
ATOM 4491 N N . GLY A 1 562 ? -21.688 -8.234 -23.797 1 93.31 562 GLY A N 1
ATOM 4492 C CA . GLY A 1 562 ? -21.297 -6.836 -23.922 1 93.31 562 GLY A CA 1
ATOM 4493 C C . GLY A 1 562 ? -20.703 -6.262 -22.641 1 93.31 562 GLY A C 1
ATOM 4494 O O . GLY A 1 562 ? -20.156 -5.164 -22.656 1 93.31 562 GLY A O 1
ATOM 4495 N N . SER A 1 563 ? -20.781 -7.012 -21.609 1 91.25 563 SER A N 1
ATOM 4496 C CA . SER A 1 563 ? -20.359 -6.488 -20.312 1 91.25 563 SER A CA 1
ATOM 4497 C C . SER A 1 563 ? -19.094 -7.188 -19.828 1 91.25 563 SER A C 1
ATOM 4499 O O . SER A 1 563 ? -18.516 -6.793 -18.812 1 91.25 563 SER A O 1
ATOM 4501 N N . VAL A 1 564 ? -18.688 -8.289 -20.547 1 91.19 564 VAL A N 1
ATOM 4502 C CA . VAL A 1 564 ? -17.516 -9.07 -20.156 1 91.19 564 VAL A CA 1
ATOM 4503 C C . VAL A 1 564 ? -16.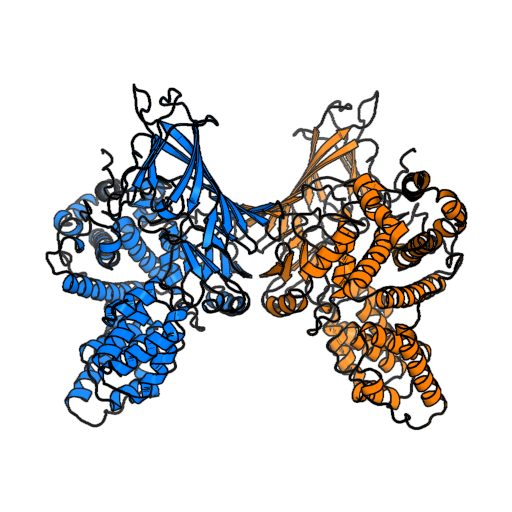609 -9.273 -21.359 1 91.19 564 VAL A C 1
ATOM 4505 O O . VAL A 1 564 ? -17.062 -9.641 -22.438 1 91.19 564 VAL A O 1
ATOM 4508 N N . GLY A 1 565 ? -15.352 -9 -21.094 1 91.06 565 GLY A N 1
ATOM 4509 C CA . GLY A 1 565 ? -14.422 -9.117 -22.203 1 91.06 565 GLY A CA 1
ATOM 4510 C C . GLY A 1 565 ? -13.609 -10.406 -22.172 1 91.06 565 GLY A C 1
ATOM 4511 O O . GLY A 1 565 ? -12.852 -10.695 -23.094 1 91.06 565 GLY A O 1
ATOM 4512 N N . ARG A 1 566 ? -13.797 -11.203 -21.25 1 91.62 566 ARG A N 1
ATOM 4513 C CA . ARG A 1 566 ? -13.031 -12.438 -21.109 1 91.62 566 ARG A CA 1
ATOM 4514 C C . ARG A 1 566 ? -13.352 -13.422 -22.219 1 91.62 566 ARG A C 1
ATOM 4516 O O . ARG A 1 566 ? -14.484 -13.891 -22.328 1 91.62 566 ARG A O 1
ATOM 4523 N N . MET A 1 567 ? -12.352 -13.883 -22.922 1 88.56 567 MET A N 1
ATOM 4524 C CA . MET A 1 567 ? -12.531 -14.68 -24.125 1 88.56 567 MET A CA 1
ATOM 4525 C C . MET A 1 567 ? -13.094 -16.062 -23.797 1 88.56 567 MET A C 1
ATOM 4527 O O . MET A 1 567 ? -13.859 -16.641 -24.578 1 88.56 567 MET A O 1
ATOM 4531 N N . LYS A 1 568 ? -12.773 -16.562 -22.625 1 87.88 568 LYS A N 1
ATOM 4532 C CA . LYS A 1 568 ? -13.312 -17.844 -22.172 1 87.88 568 LYS A CA 1
ATOM 4533 C C . LYS A 1 568 ? -14.844 -17.859 -22.25 1 87.88 568 LYS A C 1
ATOM 4535 O O . LYS A 1 568 ? -15.445 -18.906 -22.484 1 87.88 568 LYS A O 1
ATOM 4540 N N . PHE A 1 569 ? -15.531 -16.734 -22.047 1 92.69 569 PHE A N 1
ATOM 4541 C CA . PHE A 1 569 ? -16.984 -16.609 -22.062 1 92.69 569 PHE A CA 1
ATOM 4542 C C . PHE A 1 569 ? -17.453 -16.094 -23.422 1 92.69 569 PHE A C 1
ATOM 4544 O O . PHE A 1 569 ? -18.359 -16.688 -24.031 1 92.69 569 PHE A O 1
ATOM 4551 N N . VAL A 1 570 ? -16.703 -15.086 -24 1 94.25 570 VAL A N 1
ATOM 4552 C CA . VAL A 1 570 ? -17.188 -14.328 -25.156 1 94.25 570 VAL A CA 1
ATOM 4553 C C . VAL A 1 570 ? -17.125 -15.211 -26.391 1 94.25 570 VAL A C 1
ATOM 4555 O O . VAL A 1 570 ? -18.125 -15.328 -27.125 1 94.25 570 VAL A O 1
ATOM 4558 N N . ARG A 1 571 ? -16.125 -15.867 -26.578 1 92.19 571 ARG A N 1
ATOM 4559 C CA . ARG A 1 571 ? -15.922 -16.562 -27.859 1 92.19 571 ARG A CA 1
ATOM 4560 C C . ARG A 1 571 ? -16.891 -17.734 -28 1 92.19 571 ARG A C 1
ATOM 4562 O O . ARG A 1 571 ? -17.594 -17.844 -29 1 92.19 571 ARG A O 1
ATOM 4569 N N . PRO A 1 572 ? -16.969 -18.562 -27.062 1 92.44 572 PRO A N 1
ATOM 4570 C CA . PRO A 1 572 ? -17.953 -19.641 -27.203 1 92.44 572 PRO A CA 1
ATOM 4571 C C . PRO A 1 572 ? -19.375 -19.141 -27.422 1 92.44 572 PRO A C 1
ATOM 4573 O O . PRO A 1 572 ? -20.125 -19.734 -28.188 1 92.44 572 PRO A O 1
ATOM 4576 N N . ILE A 1 573 ? -19.797 -18.078 -26.719 1 96.56 573 ILE A N 1
ATOM 4577 C CA . ILE A 1 573 ? -21.125 -17.531 -26.875 1 96.56 573 ILE A CA 1
ATOM 4578 C C . ILE A 1 573 ? -21.328 -17.047 -28.312 1 96.56 573 ILE A C 1
ATOM 4580 O O . ILE A 1 573 ? -22.359 -17.359 -28.938 1 96.56 573 ILE A O 1
ATOM 4584 N N . TYR A 1 574 ? -20.312 -16.344 -28.891 1 96.12 574 TYR A N 1
ATOM 4585 C CA . TYR A 1 574 ? -20.453 -15.852 -30.25 1 96.12 574 TYR A CA 1
ATOM 4586 C C . TYR A 1 574 ? -20.469 -17 -31.25 1 96.12 574 TYR A C 1
ATOM 4588 O O . TYR A 1 574 ? -21.203 -16.969 -32.25 1 96.12 574 TYR A O 1
ATOM 4596 N N . ARG A 1 575 ? -19.766 -17.984 -31.016 1 93.19 575 ARG A N 1
ATOM 4597 C CA . ARG A 1 575 ? -19.797 -19.141 -31.891 1 93.19 575 ARG A CA 1
ATOM 4598 C C . ARG A 1 575 ? -21.156 -19.812 -31.875 1 93.19 575 ARG A C 1
ATOM 4600 O O . ARG A 1 575 ? -21.703 -20.172 -32.938 1 93.19 575 ARG A O 1
ATOM 4607 N N . LEU A 1 576 ? -21.578 -19.984 -30.75 1 94.69 576 LEU A N 1
ATOM 4608 C CA . LEU A 1 576 ? -22.906 -20.578 -30.625 1 94.69 576 LEU A CA 1
ATOM 4609 C C . LEU A 1 576 ? -23.969 -19.688 -31.266 1 94.69 576 LEU A C 1
ATOM 4611 O O . LEU A 1 576 ? -24.844 -20.172 -31.984 1 94.69 576 LEU A O 1
ATOM 4615 N N . LEU A 1 577 ? -23.922 -18.375 -30.953 1 95.94 577 LEU A N 1
ATOM 4616 C CA . LEU A 1 577 ? -24.844 -17.438 -31.562 1 95.94 577 LEU A CA 1
ATOM 4617 C C . LEU A 1 577 ? -24.781 -17.531 -33.094 1 95.94 577 LEU A C 1
ATOM 4619 O O . LEU A 1 577 ? -25.812 -17.516 -33.781 1 95.94 577 LEU A O 1
ATOM 4623 N N . ASN A 1 578 ? -23.656 -17.5 -33.562 1 95.06 578 ASN A N 1
ATOM 4624 C CA . ASN A 1 578 ? -23.453 -17.578 -35 1 95.06 578 ASN A CA 1
ATOM 4625 C C . ASN A 1 578 ? -24.109 -18.828 -35.594 1 95.06 578 ASN A C 1
ATOM 4627 O O . ASN A 1 578 ? -24.641 -18.797 -36.688 1 95.06 578 ASN A O 1
ATOM 4631 N N . SER A 1 579 ? -24 -19.906 -35.031 1 94.25 579 SER A N 1
ATOM 4632 C CA . SER A 1 579 ? -24.547 -21.172 -35.5 1 94.25 579 SER A CA 1
ATOM 4633 C C . SER A 1 579 ? -26.078 -21.141 -35.469 1 94.25 579 SER A C 1
ATOM 4635 O O . SER A 1 579 ? -26.719 -21.828 -36.281 1 94.25 579 SER A O 1
ATOM 4637 N N . VAL A 1 580 ? -26.656 -20.438 -34.656 1 94.94 580 VAL A N 1
ATOM 4638 C CA . VAL A 1 580 ? -28.109 -20.469 -34.5 1 94.94 580 VAL A CA 1
ATOM 4639 C C . VAL A 1 580 ? -28.719 -19.25 -35.219 1 94.94 580 VAL A C 1
ATOM 4641 O O . VAL A 1 580 ? -29.859 -19.297 -35.688 1 94.94 580 VAL A O 1
ATOM 4644 N N . ASP A 1 581 ? -28.062 -18.125 -35.219 1 96.31 581 ASP A N 1
ATOM 4645 C CA . ASP A 1 581 ? -28.516 -16.875 -35.812 1 96.31 581 ASP A CA 1
ATOM 4646 C C . ASP A 1 581 ? -27.344 -16 -36.219 1 96.31 581 ASP A C 1
ATOM 4648 O O . ASP A 1 581 ? -26.891 -15.148 -35.469 1 96.31 581 ASP A O 1
ATOM 4652 N N . HIS A 1 582 ? -27.016 -16.125 -37.312 1 94.5 582 HIS A N 1
ATOM 4653 C CA . HIS A 1 582 ? -25.812 -15.445 -37.781 1 94.5 582 HIS A CA 1
ATOM 4654 C C . HIS A 1 582 ? -26 -13.93 -37.781 1 94.5 582 HIS A C 1
ATOM 4656 O O . HIS A 1 582 ? -25.125 -13.203 -37.281 1 94.5 582 HIS A O 1
ATOM 4662 N N . ASP A 1 583 ? -27.141 -13.492 -38.281 1 95.62 583 ASP A N 1
ATOM 4663 C CA . ASP A 1 583 ? -27.375 -12.055 -38.344 1 95.62 583 ASP A CA 1
ATOM 4664 C C . ASP A 1 583 ? -27.359 -11.438 -36.938 1 95.62 583 ASP A C 1
ATOM 4666 O O . ASP A 1 583 ? -26.781 -10.367 -36.75 1 95.62 583 ASP A O 1
ATOM 4670 N N . PHE A 1 584 ? -27.891 -12.117 -36.031 1 96.25 584 PHE A N 1
ATOM 4671 C CA . PHE A 1 584 ? -27.938 -11.633 -34.656 1 96.25 584 PHE A CA 1
ATOM 4672 C C . PHE A 1 584 ? -26.547 -11.625 -34.031 1 96.25 584 PHE A C 1
ATOM 4674 O O . PHE A 1 584 ? -26.188 -10.695 -33.312 1 96.25 584 PHE A O 1
ATOM 4681 N N . ALA A 1 585 ? -25.812 -12.594 -34.344 1 97.5 585 ALA A N 1
ATOM 4682 C CA . ALA A 1 585 ? -24.438 -12.664 -33.875 1 97.5 585 ALA A CA 1
ATOM 4683 C C . ALA A 1 585 ? -23.609 -11.484 -34.375 1 97.5 585 ALA A C 1
ATOM 4685 O O . ALA A 1 585 ? -22.922 -10.82 -33.594 1 97.5 585 ALA A O 1
ATOM 4686 N N . VAL A 1 586 ? -23.812 -11.234 -35.562 1 96.69 586 VAL A N 1
ATOM 4687 C CA . VAL A 1 586 ? -23.047 -10.172 -36.188 1 96.69 586 VAL A CA 1
ATOM 4688 C C . VAL A 1 586 ? -23.5 -8.812 -35.656 1 96.69 586 VAL A C 1
ATOM 4690 O O . VAL A 1 586 ? -22.672 -7.961 -35.312 1 96.69 586 VAL A O 1
ATOM 4693 N N . LYS A 1 587 ? -24.812 -8.617 -35.531 1 96.31 587 LYS A N 1
ATOM 4694 C CA . LYS A 1 587 ? -25.344 -7.387 -34.969 1 96.31 587 LYS A CA 1
ATOM 4695 C C . LYS A 1 587 ? -24.844 -7.156 -33.562 1 96.31 587 LYS A C 1
ATOM 4697 O O . LYS A 1 587 ? -24.438 -6.043 -33.219 1 96.31 587 LYS A O 1
ATOM 4702 N N . THR A 1 588 ? -24.75 -8.164 -32.844 1 97 588 THR A N 1
ATOM 4703 C CA . THR A 1 588 ? -24.297 -8.07 -31.469 1 97 588 THR A CA 1
ATOM 4704 C C . THR A 1 588 ? -22.812 -7.719 -31.422 1 97 588 THR A C 1
ATOM 4706 O O . THR A 1 588 ? -22.406 -6.82 -30.672 1 97 588 THR A O 1
ATOM 4709 N N . PHE A 1 589 ? -22.188 -8.398 -32.156 1 96.31 589 PHE A N 1
ATOM 4710 C CA . PHE A 1 589 ? -20.75 -8.164 -32.156 1 96.31 589 PHE A CA 1
ATOM 4711 C C . PHE A 1 589 ? -20.438 -6.734 -32.594 1 96.31 589 PHE A C 1
ATOM 4713 O O . PHE A 1 589 ? -19.625 -6.047 -31.969 1 96.31 589 PHE A O 1
ATOM 4720 N N . LEU A 1 590 ? -21.094 -6.301 -33.625 1 95.12 590 LEU A N 1
ATOM 4721 C CA . LEU A 1 590 ? -20.844 -4.949 -34.094 1 95.12 590 LEU A CA 1
ATOM 4722 C C . LEU A 1 590 ? -21.219 -3.912 -33.062 1 95.12 590 LEU A C 1
ATOM 4724 O O . LEU A 1 590 ? -20.531 -2.887 -32.906 1 95.12 590 LEU A O 1
ATOM 4728 N N . LYS A 1 591 ? -22.188 -4.164 -32.281 1 95.56 591 LYS A N 1
ATOM 4729 C CA . LYS A 1 591 ? -22.641 -3.262 -31.203 1 95.56 591 LYS A CA 1
ATOM 4730 C C . LYS A 1 591 ? -21.578 -3.137 -30.109 1 95.56 591 LYS A C 1
ATOM 4732 O O . LYS A 1 591 ? -21.375 -2.055 -29.562 1 95.56 591 LYS A O 1
ATOM 4737 N N . TYR A 1 592 ? -20.891 -4.246 -29.875 1 94.19 592 TYR A N 1
ATOM 4738 C CA . TYR A 1 592 ? -20.031 -4.258 -28.703 1 94.19 592 TYR A CA 1
ATOM 4739 C C . TYR A 1 592 ? -18.562 -4.379 -29.094 1 94.19 592 TYR A C 1
ATOM 4741 O O . TYR A 1 592 ? -17.688 -4.543 -28.234 1 94.19 592 TYR A O 1
ATOM 4749 N N . ARG A 1 593 ? -18.344 -4.246 -30.328 1 91.75 593 ARG A N 1
ATOM 4750 C CA . ARG A 1 593 ? -17 -4.422 -30.875 1 91.75 593 ARG A CA 1
ATOM 4751 C C . ARG A 1 593 ? -16.016 -3.484 -30.188 1 91.75 593 ARG A C 1
ATOM 4753 O O . ARG A 1 593 ? -14.898 -3.889 -29.844 1 91.75 593 ARG A O 1
ATOM 4760 N N . ASP A 1 594 ? -16.562 -2.309 -29.828 1 89 594 ASP A N 1
ATOM 4761 C CA . ASP A 1 594 ? -15.656 -1.29 -29.312 1 89 594 ASP A CA 1
ATOM 4762 C C . ASP A 1 594 ? -15.414 -1.48 -27.812 1 89 594 ASP A C 1
ATOM 4764 O O . ASP A 1 594 ? -14.477 -0.907 -27.25 1 89 594 ASP A O 1
ATOM 4768 N N . PHE A 1 595 ? -16.156 -2.262 -27.297 1 89.69 595 PHE A N 1
ATOM 4769 C CA . PHE A 1 595 ? -16 -2.576 -25.891 1 89.69 595 PHE A CA 1
ATOM 4770 C C . PHE A 1 595 ? -14.914 -3.621 -25.688 1 89.69 595 PHE A C 1
ATOM 4772 O O . PHE A 1 595 ? -14.156 -3.551 -24.719 1 89.69 595 PHE A O 1
ATOM 4779 N N . TYR A 1 596 ? -14.812 -4.516 -26.578 1 90.44 596 TYR A N 1
ATOM 4780 C CA . TYR A 1 596 ? -13.883 -5.629 -26.422 1 90.44 596 TYR A CA 1
ATOM 4781 C C . TYR A 1 596 ? -12.445 -5.164 -26.625 1 90.44 596 TYR A C 1
ATOM 4783 O O . TYR A 1 596 ? -12.18 -4.266 -27.422 1 90.44 596 TYR A O 1
ATOM 4791 N N . HIS A 1 597 ? -11.602 -5.84 -25.828 1 86.25 597 HIS A N 1
ATOM 4792 C CA . HIS A 1 597 ? -10.188 -5.75 -26.156 1 86.25 597 HIS A CA 1
ATOM 4793 C C . HIS A 1 597 ? -9.922 -6.18 -27.594 1 86.25 597 HIS A C 1
ATOM 4795 O O . HIS A 1 597 ? -10.609 -7.051 -28.125 1 86.25 597 HIS A O 1
ATOM 4801 N N . LYS A 1 598 ? -8.992 -5.594 -28.172 1 80 598 LYS A N 1
ATOM 4802 C CA . LYS A 1 598 ? -8.688 -5.82 -29.578 1 80 598 LYS A CA 1
ATOM 4803 C C . LYS A 1 598 ? -8.5 -7.309 -29.859 1 80 598 LYS A C 1
ATOM 4805 O O . LYS A 1 598 ? -8.945 -7.805 -30.906 1 80 598 LYS A O 1
ATOM 4810 N N . ILE A 1 599 ? -7.785 -7.945 -29.016 1 79.19 599 ILE A N 1
ATOM 4811 C CA . ILE A 1 599 ? -7.551 -9.375 -29.219 1 79.19 599 ILE A CA 1
ATOM 4812 C C . ILE A 1 599 ? -8.883 -10.117 -29.219 1 79.19 599 ILE A C 1
ATOM 4814 O O . ILE A 1 599 ? -9.125 -10.953 -30.094 1 79.19 599 ILE A O 1
ATOM 4818 N N . CYS A 1 600 ? -9.727 -9.906 -28.266 1 87.69 600 CYS A N 1
ATOM 4819 C CA . CYS A 1 600 ? -11.039 -10.531 -28.203 1 87.69 600 CYS A CA 1
ATOM 4820 C C . CYS A 1 600 ? -11.867 -10.195 -29.438 1 87.69 600 CYS A C 1
ATOM 4822 O O . CYS A 1 600 ? -12.453 -11.086 -30.062 1 87.69 600 CYS A O 1
ATOM 4824 N N . SER A 1 601 ? -11.859 -8.875 -29.797 1 90.06 601 SER A N 1
ATOM 4825 C CA . SER A 1 601 ? -12.617 -8.445 -30.953 1 90.06 601 SER A CA 1
ATOM 4826 C C . SER A 1 601 ? -12.148 -9.164 -32.219 1 90.06 601 SER A C 1
ATOM 4828 O O . SER A 1 601 ? -12.969 -9.633 -33 1 90.06 601 SER A O 1
ATOM 4830 N N . SER A 1 602 ? -10.93 -9.227 -32.406 1 84.88 602 SER A N 1
ATOM 4831 C CA . SER A 1 602 ? -10.375 -9.875 -33.594 1 84.88 602 SER A CA 1
ATOM 4832 C C . SER A 1 602 ? -10.711 -11.359 -33.625 1 84.88 602 SER A C 1
ATOM 4834 O O . SER A 1 602 ? -11.07 -11.898 -34.656 1 84.88 602 SER A O 1
ATOM 4836 N N . MET A 1 603 ? -10.547 -12.008 -32.531 1 86 603 MET A N 1
ATOM 4837 C CA . MET A 1 603 ? -10.828 -13.438 -32.469 1 86 603 MET A CA 1
ATOM 4838 C C . MET A 1 603 ? -12.305 -13.711 -32.719 1 86 603 MET A C 1
ATOM 4840 O O . MET A 1 603 ? -12.656 -14.68 -33.406 1 86 603 MET A O 1
ATOM 4844 N N . VAL A 1 604 ? -13.141 -12.977 -32.156 1 91.38 604 VAL A N 1
ATOM 4845 C CA . VAL A 1 604 ? -14.57 -13.141 -32.375 1 91.38 604 VAL A CA 1
ATOM 4846 C C . VAL A 1 604 ? -14.898 -12.922 -33.844 1 91.38 604 VAL A C 1
ATOM 4848 O O . VAL A 1 604 ? -15.688 -13.672 -34.438 1 91.38 604 VAL A O 1
ATOM 4851 N N . ALA A 1 605 ? -14.289 -11.781 -34.469 1 91.75 605 ALA A N 1
ATOM 4852 C CA . ALA A 1 605 ? -14.492 -11.531 -35.906 1 91.75 605 ALA A CA 1
ATOM 4853 C C . ALA A 1 605 ? -14.102 -12.75 -36.719 1 91.75 605 ALA A C 1
ATOM 4855 O O . ALA A 1 605 ? -14.797 -13.102 -37.688 1 91.75 605 ALA A O 1
ATOM 4856 N N . LYS A 1 606 ? -13.062 -13.32 -36.375 1 87.19 606 LYS A N 1
ATOM 4857 C CA . LYS A 1 606 ? -12.633 -14.539 -37.062 1 87.19 606 LYS A CA 1
ATOM 4858 C C . LYS A 1 606 ? -13.633 -15.672 -36.875 1 87.19 606 LYS A C 1
ATOM 4860 O O . LYS A 1 606 ? -13.977 -16.375 -37.812 1 87.19 606 LYS A O 1
ATOM 4865 N N . ASP A 1 607 ? -13.984 -15.867 -35.625 1 89.88 607 ASP A N 1
ATOM 4866 C CA . ASP A 1 607 ? -14.977 -16.891 -35.312 1 89.88 607 ASP A CA 1
ATOM 4867 C C . ASP A 1 607 ? -16.234 -16.703 -36.156 1 89.88 607 ASP A C 1
ATOM 4869 O O . ASP A 1 607 ? -16.875 -17.688 -36.562 1 89.88 607 ASP A O 1
ATOM 4873 N N . LEU A 1 608 ? -16.656 -15.469 -36.344 1 92.62 608 LEU A N 1
ATOM 4874 C CA . LEU A 1 608 ? -17.859 -15.125 -37.094 1 92.62 608 LEU A CA 1
ATOM 4875 C C . LEU A 1 608 ? -17.578 -15.078 -38.594 1 92.62 608 LEU A C 1
ATOM 4877 O O . LEU A 1 608 ? -18.484 -14.828 -39.375 1 92.62 608 LEU A O 1
ATOM 4881 N N . LYS A 1 609 ? -16.312 -15.148 -39.094 1 88.12 609 LYS A N 1
ATOM 4882 C CA . LYS A 1 609 ? -15.875 -15.094 -40.469 1 88.12 609 LYS A CA 1
ATOM 4883 C C . LYS A 1 609 ? -16.188 -13.734 -41.094 1 88.12 609 LYS A C 1
ATOM 4885 O O . LYS A 1 609 ? -16.719 -13.656 -42.219 1 88.12 609 LYS A O 1
ATOM 4890 N N . LEU A 1 610 ? -16.016 -12.719 -40.25 1 83.5 610 LEU A N 1
ATOM 4891 C CA . LEU A 1 610 ? -16.203 -11.367 -40.75 1 83.5 610 LEU A CA 1
ATOM 4892 C C . LEU A 1 610 ? -14.914 -10.836 -41.375 1 83.5 610 LEU A C 1
ATOM 4894 O O . LEU A 1 610 ? -13.812 -11.125 -40.906 1 83.5 610 LEU A O 1
ATOM 4898 N N . THR A 1 611 ? -14.625 -10.812 -42.656 1 62.28 611 THR A N 1
ATOM 4899 C CA . THR A 1 611 ? -13.461 -10.242 -43.344 1 62.28 611 THR A CA 1
ATOM 4900 C C . THR A 1 611 ? -13.242 -8.797 -42.906 1 62.28 611 THR A C 1
ATOM 4902 O O . THR A 1 611 ? -14.195 -8.023 -42.781 1 62.28 611 THR A O 1
ATOM 4905 N N . GLU A 1 612 ? -12.039 -8.5 -42.219 1 47.81 612 GLU A N 1
ATOM 4906 C CA . GLU A 1 612 ? -11.688 -7.102 -42.031 1 47.81 612 GLU A CA 1
ATOM 4907 C C . GLU A 1 612 ? -11.742 -6.32 -43.344 1 47.81 612 GLU A C 1
ATOM 4909 O O . GLU A 1 612 ? -11.477 -6.879 -44.406 1 47.81 612 GLU A O 1
ATOM 4914 N N . MET B 1 1 ? 22.219 39.312 11.359 1 45.03 1 MET B N 1
ATOM 4915 C CA . MET B 1 1 ? 21.5 39.469 12.633 1 45.03 1 MET B CA 1
ATOM 4916 C C . MET B 1 1 ? 21.656 38.219 13.484 1 45.03 1 MET B C 1
ATOM 4918 O O . MET B 1 1 ? 21.734 37.094 12.953 1 45.03 1 MET B O 1
ATOM 4922 N N . LYS B 1 2 ? 21.844 38.375 14.672 1 56.81 2 LYS B N 1
ATOM 4923 C CA . LYS B 1 2 ? 22.047 37.281 15.617 1 56.81 2 LYS B CA 1
ATOM 4924 C C . LYS B 1 2 ? 20.766 36.469 15.789 1 56.81 2 LYS B C 1
ATOM 4926 O O . LYS B 1 2 ? 19.688 37.031 15.977 1 56.81 2 LYS B O 1
ATOM 4931 N N . VAL B 1 3 ? 20.75 35.25 15.648 1 69.19 3 VAL B N 1
ATOM 4932 C CA . VAL B 1 3 ? 19.656 34.281 15.812 1 69.19 3 VAL B CA 1
ATOM 4933 C C . VAL B 1 3 ? 19.141 34.344 17.25 1 69.19 3 VAL B C 1
ATOM 4935 O O . VAL B 1 3 ? 19.938 34.375 18.203 1 69.19 3 VAL B O 1
ATOM 4938 N N . ARG B 1 4 ? 17.875 34.625 17.484 1 81.75 4 ARG B N 1
ATOM 4939 C CA . ARG B 1 4 ? 17.234 34.625 18.797 1 81.75 4 ARG B CA 1
ATOM 4940 C C . ARG B 1 4 ? 16.906 33.219 19.25 1 81.75 4 ARG B C 1
ATOM 4942 O O . ARG B 1 4 ? 16.406 32.406 18.469 1 81.75 4 ARG B O 1
ATOM 4949 N N . GLN B 1 5 ? 17.266 33 20.469 1 90.06 5 GLN B N 1
ATOM 4950 C CA . GLN B 1 5 ? 16.953 31.688 21.031 1 90.06 5 GLN B CA 1
ATOM 4951 C C . GLN B 1 5 ? 15.445 31.484 21.188 1 90.06 5 GLN B C 1
ATOM 4953 O O . GLN B 1 5 ? 14.734 32.406 21.625 1 90.06 5 GLN B O 1
ATOM 4958 N N . ASP B 1 6 ? 14.945 30.391 20.781 1 95.69 6 ASP B N 1
ATOM 4959 C CA . ASP B 1 6 ? 13.539 30.047 20.969 1 95.69 6 ASP B CA 1
ATOM 4960 C C . ASP B 1 6 ? 13.258 29.672 22.422 1 95.69 6 ASP B C 1
ATOM 4962 O O . ASP B 1 6 ? 13.852 28.719 22.938 1 95.69 6 ASP B O 1
ATOM 4966 N N . PRO B 1 7 ? 12.398 30.375 23.062 1 96.31 7 PRO B N 1
ATOM 4967 C CA . PRO B 1 7 ? 12.148 30.078 24.484 1 96.31 7 PRO B CA 1
ATOM 4968 C C . PRO B 1 7 ? 11.359 28.797 24.672 1 96.31 7 PRO B C 1
ATOM 4970 O O . PRO B 1 7 ? 11.219 28.328 25.812 1 96.31 7 PRO B O 1
ATOM 4973 N N . SER B 1 8 ? 10.852 28.188 23.609 1 96.94 8 SER B N 1
ATOM 4974 C CA . SER B 1 8 ? 9.969 27.031 23.734 1 96.94 8 SER B CA 1
ATOM 4975 C C . SER B 1 8 ? 10.758 25.719 23.594 1 96.94 8 SER B C 1
ATOM 4977 O O . SER B 1 8 ? 10.172 24.656 23.375 1 96.94 8 SER B O 1
ATOM 4979 N N . THR B 1 9 ? 12.07 25.688 23.625 1 97.81 9 THR B N 1
ATOM 4980 C CA . THR B 1 9 ? 12.898 24.5 23.547 1 97.81 9 THR B CA 1
ATOM 4981 C C . THR B 1 9 ? 13.984 24.516 24.625 1 97.81 9 THR B C 1
ATOM 4983 O O . THR B 1 9 ? 14.438 25.578 25.031 1 97.81 9 THR B O 1
ATOM 4986 N N . LEU B 1 10 ? 14.32 23.328 25.078 1 97.94 10 LEU B N 1
ATOM 4987 C CA . LEU B 1 10 ? 15.406 23.188 26.047 1 97.94 10 LEU B CA 1
ATOM 4988 C C . LEU B 1 10 ? 16.703 22.781 25.344 1 97.94 10 LEU B C 1
ATOM 4990 O O . LEU B 1 10 ? 17.766 22.719 25.969 1 97.94 10 LEU B O 1
ATOM 4994 N N . SER B 1 11 ? 16.609 22.547 24.094 1 98.31 11 SER B N 1
ATOM 4995 C CA . SER B 1 11 ? 17.766 22 23.375 1 98.31 11 SER B CA 1
ATOM 4996 C C . SER B 1 11 ? 18.812 23.062 23.109 1 98.31 11 SER B C 1
ATOM 4998 O O . SER B 1 11 ? 18.516 24.266 23.141 1 98.31 11 SER B O 1
ATOM 5000 N N . ASN B 1 12 ? 20.062 22.625 22.953 1 97.31 12 ASN B N 1
ATOM 5001 C CA . ASN B 1 12 ? 21.125 23.547 22.562 1 97.31 12 ASN B CA 1
ATOM 5002 C C . ASN B 1 12 ? 21.328 23.562 21.062 1 97.31 12 ASN B C 1
ATOM 5004 O O . ASN B 1 12 ? 22.453 23.438 20.578 1 97.31 12 ASN B O 1
ATOM 5008 N N . TYR B 1 13 ? 20.203 23.828 20.328 1 97 13 TYR B N 1
ATOM 5009 C CA . TYR B 1 13 ? 20.141 23.672 18.875 1 97 13 TYR B CA 1
ATOM 5010 C C . TYR B 1 13 ? 21.047 24.688 18.188 1 97 13 TYR B C 1
ATOM 5012 O O . TYR B 1 13 ? 21.391 24.516 17.016 1 97 13 TYR B O 1
ATOM 5020 N N . LEU B 1 14 ? 21.5 25.75 18.812 1 94.56 14 LEU B N 1
ATOM 5021 C CA . LEU B 1 14 ? 22.406 26.734 18.219 1 94.56 14 LEU B CA 1
ATOM 5022 C C . LEU B 1 14 ? 23.844 26.234 18.234 1 94.56 14 LEU B C 1
ATOM 5024 O O . LEU B 1 14 ? 24.703 26.766 17.531 1 94.56 14 LEU B O 1
ATOM 5028 N N . GLU B 1 15 ? 24.125 25.141 19.078 1 94.88 15 GLU B N 1
ATOM 5029 C CA . GLU B 1 15 ? 25.484 24.641 19.219 1 94.88 15 GLU B CA 1
ATOM 5030 C C . GLU B 1 15 ? 25.703 23.391 18.375 1 94.88 15 GLU B C 1
ATOM 5032 O O . GLU B 1 15 ? 26.844 22.969 18.156 1 94.88 15 GLU B O 1
ATOM 5037 N N . VAL B 1 16 ? 24.719 22.781 18.016 1 96.06 16 VAL B N 1
ATOM 5038 C CA . VAL B 1 16 ? 24.812 21.547 17.266 1 96.06 16 VAL B CA 1
ATOM 5039 C C . VAL B 1 16 ? 23.688 21.484 16.219 1 96.06 16 VAL B C 1
ATOM 5041 O O . VAL B 1 16 ? 22.516 21.703 16.547 1 96.06 16 VAL B O 1
ATOM 5044 N N . GLU B 1 17 ? 24.062 21.172 15.023 1 96.25 17 GLU B N 1
ATOM 5045 C CA . GLU B 1 17 ? 23.125 21.172 13.906 1 96.25 17 GLU B CA 1
ATOM 5046 C C . GLU B 1 17 ? 22.641 19.75 13.594 1 96.25 17 GLU B C 1
ATOM 5048 O O . GLU B 1 17 ? 23.453 18.812 13.555 1 96.25 17 GLU B O 1
ATOM 5053 N N . LEU B 1 18 ? 21.359 19.562 13.5 1 98 18 LEU B N 1
ATOM 5054 C CA . LEU B 1 18 ? 20.766 18.312 13.055 1 98 18 LEU B CA 1
ATOM 5055 C C . LEU B 1 18 ? 20.719 18.234 11.539 1 98 18 LEU B C 1
ATOM 5057 O O . LEU B 1 18 ? 20.125 19.094 10.883 1 98 18 LEU B O 1
ATOM 5061 N N . GLN B 1 19 ? 21.359 17.141 11.023 1 98 19 GLN B N 1
ATOM 5062 C CA . GLN B 1 19 ? 21.484 17.047 9.57 1 98 19 GLN B CA 1
ATOM 5063 C C . GLN B 1 19 ? 20.469 16.062 9 1 98 19 GLN B C 1
ATOM 5065 O O . GLN B 1 19 ? 20.062 16.188 7.84 1 98 19 GLN B O 1
ATOM 5070 N N . HIS B 1 20 ? 20.125 15.086 9.734 1 98.62 20 HIS B N 1
ATOM 5071 C CA . HIS B 1 20 ? 19.203 14.055 9.289 1 98.62 20 HIS B CA 1
ATOM 5072 C C . HIS B 1 20 ? 18.625 13.281 10.469 1 98.62 20 HIS B C 1
ATOM 5074 O O . HIS B 1 20 ? 19.312 13.062 11.469 1 98.62 20 HIS B O 1
ATOM 5080 N N . MET B 1 21 ? 17.391 12.828 10.359 1 98.81 21 MET B N 1
ATOM 5081 C CA . MET B 1 21 ? 16.75 11.977 11.367 1 98.81 21 MET B CA 1
ATOM 5082 C C . MET B 1 21 ? 16.25 10.68 10.742 1 98.81 21 MET B C 1
ATOM 5084 O O . MET B 1 21 ? 15.547 10.703 9.734 1 98.81 21 MET B O 1
ATOM 5088 N N . LEU B 1 22 ? 16.625 9.555 11.266 1 98.81 22 LEU B N 1
ATOM 5089 C CA . LEU B 1 22 ? 16.062 8.242 10.984 1 98.81 22 LEU B CA 1
ATOM 5090 C C . LEU B 1 22 ? 15.234 7.742 12.156 1 98.81 22 LEU B C 1
ATOM 5092 O O . LEU B 1 22 ? 15.766 7.484 13.242 1 98.81 22 LEU B O 1
ATOM 5096 N N . LEU B 1 23 ? 13.938 7.652 12 1 98.88 23 LEU B N 1
ATOM 5097 C CA . LEU B 1 23 ? 13.055 7.105 13.016 1 98.88 23 LEU B CA 1
ATOM 5098 C C . LEU B 1 23 ? 12.695 5.656 12.711 1 98.88 23 LEU B C 1
ATOM 5100 O O . LEU B 1 23 ? 12.07 5.371 11.688 1 98.88 23 LEU B O 1
ATOM 5104 N N . GLU B 1 24 ? 13.117 4.703 13.523 1 98.81 24 GLU B N 1
ATOM 5105 C CA . GLU B 1 24 ? 12.773 3.285 13.461 1 98.81 24 GLU B CA 1
ATOM 5106 C C . GLU B 1 24 ? 11.914 2.873 14.656 1 98.81 24 GLU B C 1
ATOM 5108 O O . GLU B 1 24 ? 12.406 2.781 15.781 1 98.81 24 GLU B O 1
ATOM 5113 N N . THR B 1 25 ? 10.664 2.594 14.375 1 98.62 25 THR B N 1
ATOM 5114 C CA . THR B 1 25 ? 9.789 2.344 15.508 1 98.62 25 THR B CA 1
ATOM 5115 C C . THR B 1 25 ? 8.719 1.316 15.156 1 98.62 25 THR B C 1
ATOM 5117 O O . THR B 1 25 ? 8.5 1.023 13.977 1 98.62 25 THR B O 1
ATOM 5120 N N . SER B 1 26 ? 8.156 0.64 16.172 1 98.69 26 SER B N 1
ATOM 5121 C CA . SER B 1 26 ? 7.023 -0.275 16.078 1 98.69 26 SER B CA 1
ATOM 5122 C C . SER B 1 26 ? 5.797 0.281 16.797 1 98.69 26 SER B C 1
ATOM 5124 O O . SER B 1 26 ? 5.898 0.775 17.922 1 98.69 26 SER B O 1
ATOM 5126 N N . ILE B 1 27 ? 4.684 0.226 16.141 1 98.69 27 ILE B N 1
ATOM 5127 C CA . ILE B 1 27 ? 3.416 0.613 16.75 1 98.69 27 ILE B CA 1
ATOM 5128 C C . ILE B 1 27 ? 2.803 -0.586 17.469 1 98.69 27 ILE B C 1
ATOM 5130 O O . ILE B 1 27 ? 2.473 -1.594 16.828 1 98.69 27 ILE B O 1
ATOM 5134 N N . ILE B 1 28 ? 2.68 -0.482 18.719 1 98.31 28 ILE B N 1
ATOM 5135 C CA . ILE B 1 28 ? 2.053 -1.528 19.516 1 98.31 28 ILE B CA 1
ATOM 5136 C C . ILE B 1 28 ? 0.655 -1.085 19.953 1 98.31 28 ILE B C 1
ATOM 5138 O O . ILE B 1 28 ? 0.49 -0.432 20.984 1 98.31 28 ILE B O 1
ATOM 5142 N N . PHE B 1 29 ? -0.366 -1.493 19.234 1 97.75 29 PHE B N 1
ATOM 5143 C CA . PHE B 1 29 ? -1.733 -1.032 19.438 1 97.75 29 PHE B CA 1
ATOM 5144 C C . PHE B 1 29 ? -2.256 -1.501 20.797 1 97.75 29 PHE B C 1
ATOM 5146 O O . PHE B 1 29 ? -2.953 -0.757 21.484 1 97.75 29 PHE B O 1
ATOM 5153 N N . SER B 1 30 ? -1.876 -2.709 21.203 1 96.81 30 SER B N 1
ATOM 5154 C CA . SER B 1 30 ? -2.377 -3.27 22.453 1 96.81 30 SER B CA 1
ATOM 5155 C C . SER B 1 30 ? -1.881 -2.471 23.656 1 96.81 30 SER B C 1
ATOM 5157 O O . SER B 1 30 ? -2.564 -2.389 24.672 1 96.81 30 SER B O 1
ATOM 5159 N N . GLU B 1 31 ? -0.743 -1.841 23.484 1 97.44 31 GLU B N 1
ATOM 5160 C CA . GLU B 1 31 ? -0.152 -1.082 24.594 1 97.44 31 GLU B CA 1
ATOM 5161 C C . GLU B 1 31 ? -0.26 0.42 24.344 1 97.44 31 GLU B C 1
ATOM 5163 O O . GLU B 1 31 ? 0.132 1.223 25.188 1 97.44 31 GLU B O 1
ATOM 5168 N N . LYS B 1 32 ? -0.731 0.762 23.188 1 96.81 32 LYS B N 1
ATOM 5169 C CA . LYS B 1 32 ? -0.893 2.16 22.797 1 96.81 32 LYS B CA 1
ATOM 5170 C C . LYS B 1 32 ? 0.418 2.928 22.953 1 96.81 32 LYS B C 1
ATOM 5172 O O . LYS B 1 32 ? 0.458 3.982 23.594 1 96.81 32 LYS B O 1
ATOM 5177 N N . ARG B 1 33 ? 1.442 2.391 22.344 1 97.81 33 ARG B N 1
ATOM 5178 C CA . ARG B 1 33 ? 2.742 3.049 22.438 1 97.81 33 ARG B CA 1
ATOM 5179 C C . ARG B 1 33 ? 3.604 2.738 21.219 1 97.81 33 ARG B C 1
ATOM 5181 O O . ARG B 1 33 ? 3.281 1.842 20.438 1 97.81 33 ARG B O 1
ATOM 5188 N N . LEU B 1 34 ? 4.617 3.504 21.031 1 98.62 34 LEU B N 1
ATOM 5189 C CA . LEU B 1 34 ? 5.711 3.229 20.109 1 98.62 34 LEU B CA 1
ATOM 5190 C C . LEU B 1 34 ? 6.93 2.697 20.859 1 98.62 34 LEU B C 1
ATOM 5192 O O . LEU B 1 34 ? 7.234 3.15 21.969 1 98.62 34 LEU B O 1
ATOM 5196 N N . THR B 1 35 ? 7.633 1.768 20.266 1 98.62 35 THR B N 1
ATOM 5197 C CA . THR B 1 35 ? 8.906 1.265 20.781 1 98.62 35 THR B CA 1
ATOM 5198 C C . THR B 1 35 ? 9.945 1.207 19.656 1 98.62 35 THR B C 1
ATOM 5200 O O . THR B 1 35 ? 9.633 0.795 18.531 1 98.62 35 THR B O 1
ATOM 5203 N N . GLY B 1 36 ? 11.078 1.748 19.922 1 98.44 36 GLY B N 1
ATOM 5204 C CA . GLY B 1 36 ? 12.117 1.691 18.906 1 98.44 36 GLY B CA 1
ATOM 5205 C C . GLY B 1 36 ? 13.289 2.609 19.203 1 98.44 36 GLY B C 1
ATOM 5206 O O . GLY B 1 36 ? 13.789 2.639 20.328 1 98.44 36 GLY B O 1
ATOM 5207 N N . GLN B 1 37 ? 13.82 3.252 18.156 1 98.81 37 GLN B N 1
ATOM 5208 C CA . GLN B 1 37 ? 15 4.105 18.281 1 98.81 37 GLN B CA 1
ATOM 5209 C C . GLN B 1 37 ? 14.984 5.223 17.25 1 98.81 37 GLN B C 1
ATOM 5211 O O . GLN B 1 37 ? 14.305 5.125 16.219 1 98.81 37 GLN B O 1
ATOM 5216 N N . VAL B 1 38 ? 15.648 6.301 17.547 1 98.88 38 VAL B N 1
ATOM 5217 C CA . VAL B 1 38 ? 15.914 7.387 16.609 1 98.88 38 VAL B CA 1
ATOM 5218 C C . VAL B 1 38 ? 17.422 7.562 16.438 1 98.88 38 VAL B C 1
ATOM 5220 O O . VAL B 1 38 ? 18.188 7.438 17.391 1 98.88 38 VAL B O 1
ATOM 5223 N N . THR B 1 39 ? 17.828 7.723 15.211 1 98.88 39 THR B N 1
ATOM 5224 C CA . THR B 1 39 ? 19.203 8.062 14.875 1 98.88 39 THR B CA 1
ATOM 5225 C C . THR B 1 39 ? 19.281 9.461 14.273 1 98.88 39 THR B C 1
ATOM 5227 O O . THR B 1 39 ? 18.641 9.75 13.266 1 98.88 39 THR B O 1
ATOM 5230 N N . LEU B 1 40 ? 20.031 10.328 14.898 1 98.81 40 LEU B N 1
ATOM 5231 C CA . LEU B 1 40 ? 20.234 11.711 14.477 1 98.81 40 LEU B CA 1
ATOM 5232 C C . LEU B 1 40 ? 21.641 11.914 13.938 1 98.81 40 LEU B C 1
ATOM 5234 O O . LEU B 1 40 ? 22.625 11.648 14.648 1 98.81 40 LEU B O 1
ATOM 5238 N N . SER B 1 41 ? 21.781 12.312 12.68 1 98.69 41 SER B N 1
ATOM 5239 C CA . SER B 1 41 ? 23.062 12.789 12.148 1 98.69 41 SER B CA 1
ATOM 5240 C C . SER B 1 41 ? 23.281 14.258 12.469 1 98.69 41 SER B C 1
ATOM 5242 O O . SER B 1 41 ? 22.5 15.117 12.047 1 98.69 41 SER B O 1
ATOM 5244 N N . MET B 1 42 ? 24.359 14.547 13.148 1 97.88 42 MET B N 1
ATOM 5245 C CA . MET B 1 42 ? 24.531 15.898 13.68 1 97.88 42 MET B CA 1
ATOM 5246 C C . MET B 1 42 ? 25.938 16.406 13.414 1 97.88 42 MET B C 1
ATOM 5248 O O . MET B 1 42 ? 26.844 15.625 13.109 1 97.88 42 MET B O 1
ATOM 5252 N N . GLU B 1 43 ? 26.109 17.734 13.578 1 96.56 43 GLU B N 1
ATOM 5253 C CA . GLU B 1 43 ? 27.391 18.422 13.445 1 96.56 43 GLU B CA 1
ATOM 5254 C C . GLU B 1 43 ? 27.5 19.594 14.422 1 96.56 43 GLU B C 1
ATOM 5256 O O . GLU B 1 43 ? 26.625 20.453 14.469 1 96.56 43 GLU B O 1
ATOM 5261 N N . PRO B 1 44 ? 28.594 19.609 15.117 1 96.19 44 PRO B N 1
ATOM 5262 C CA . PRO B 1 44 ? 28.781 20.766 16.016 1 96.19 44 PRO B CA 1
ATOM 5263 C C . PRO B 1 44 ? 28.891 22.094 15.25 1 96.19 44 PRO B C 1
ATOM 5265 O O . PRO B 1 44 ? 29.484 22.141 14.18 1 96.19 44 PRO B O 1
ATOM 5268 N N . ARG B 1 45 ? 28.297 23.172 15.781 1 93.06 45 ARG B N 1
ATOM 5269 C CA . ARG B 1 45 ? 28.359 24.5 15.203 1 93.06 45 ARG B CA 1
ATOM 5270 C C . ARG B 1 45 ? 29.281 25.406 16.016 1 93.06 45 ARG B C 1
ATOM 5272 O O . ARG B 1 45 ? 29.625 26.5 15.562 1 93.06 45 ARG B O 1
ATOM 5279 N N . VAL B 1 46 ? 29.641 24.953 17.094 1 88.5 46 VAL B N 1
ATOM 5280 C CA . VAL B 1 46 ? 30.5 25.75 17.953 1 88.5 46 VAL B CA 1
ATOM 5281 C C . VAL B 1 46 ? 31.875 25.906 17.312 1 88.5 46 VAL B C 1
ATOM 5283 O O . VAL B 1 46 ? 32.438 24.938 16.781 1 88.5 46 VAL B O 1
ATOM 5286 N N . VAL B 1 47 ? 32.375 27.109 17.359 1 87.12 47 VAL B N 1
ATOM 5287 C CA . VAL B 1 47 ? 33.656 27.422 16.75 1 87.12 47 VAL B CA 1
ATOM 5288 C C . VAL B 1 47 ? 34.75 27.484 17.828 1 87.12 47 VAL B C 1
ATOM 5290 O O . VAL B 1 47 ? 34.531 28.062 18.906 1 87.12 47 VAL B O 1
ATOM 5293 N N . GLY B 1 48 ? 35.906 27.016 17.516 1 85.94 48 GLY B N 1
ATOM 5294 C CA . GLY B 1 48 ? 37.094 27.172 18.344 1 85.94 48 GLY B CA 1
ATOM 5295 C C . GLY B 1 48 ? 37.125 26.219 19.516 1 85.94 48 GLY B C 1
ATOM 5296 O O . GLY B 1 48 ? 38.125 26.125 20.219 1 85.94 48 GLY B O 1
ATOM 5297 N N . LYS B 1 49 ? 36 25.516 19.812 1 87.38 49 LYS B N 1
ATOM 5298 C CA . LYS B 1 49 ? 35.969 24.562 20.922 1 87.38 49 LYS B CA 1
ATOM 5299 C C . LYS B 1 49 ? 35.188 23.312 20.547 1 87.38 49 LYS B C 1
ATOM 5301 O O . LYS B 1 49 ? 34.5 23.297 19.516 1 87.38 49 LYS B O 1
ATOM 5306 N N . ALA B 1 50 ? 35.375 22.375 21.406 1 89.88 50 ALA B N 1
ATOM 5307 C CA . ALA B 1 50 ? 34.625 21.141 21.234 1 89.88 50 ALA B CA 1
ATOM 5308 C C . ALA B 1 50 ? 33.219 21.266 21.828 1 89.88 50 ALA B C 1
ATOM 5310 O O . ALA B 1 50 ? 33 22.031 22.766 1 89.88 50 ALA B O 1
ATOM 5311 N N . LEU B 1 51 ? 32.312 20.484 21.188 1 93.31 51 LEU B N 1
ATOM 5312 C CA . LEU B 1 51 ? 30.969 20.406 21.719 1 93.31 51 LEU B CA 1
ATOM 5313 C C . LEU B 1 51 ? 30.953 19.75 23.094 1 93.31 51 LEU B C 1
ATOM 5315 O O . LEU B 1 51 ? 31.422 18.609 23.25 1 93.31 51 LEU B O 1
ATOM 5319 N N . GLU B 1 52 ? 30.531 20.359 24.141 1 91.19 52 GLU B N 1
ATOM 5320 C CA . GLU B 1 52 ? 30.578 19.859 25.516 1 91.19 52 GLU B CA 1
ATOM 5321 C C . GLU B 1 52 ? 29.422 18.906 25.797 1 91.19 52 GLU B C 1
ATOM 5323 O O . GLU B 1 52 ? 29.578 17.938 26.547 1 91.19 52 GLU B O 1
ATOM 5328 N N . GLN B 1 53 ? 28.297 19.219 25.234 1 95.62 53 GLN B N 1
ATOM 5329 C CA . GLN B 1 53 ? 27.109 18.406 25.438 1 95.62 53 GLN B CA 1
ATOM 5330 C C . GLN B 1 53 ? 26.109 18.578 24.297 1 95.62 53 GLN B C 1
ATOM 5332 O O . GLN B 1 53 ? 26.141 19.594 23.594 1 95.62 53 GLN B O 1
ATOM 5337 N N . ILE B 1 54 ? 25.406 17.562 24.109 1 97.19 54 ILE B N 1
ATOM 5338 C CA . ILE B 1 54 ? 24.234 17.625 23.25 1 97.19 54 ILE B CA 1
ATOM 5339 C C . ILE B 1 54 ? 22.953 17.609 24.094 1 97.19 54 ILE B C 1
ATOM 5341 O O . ILE B 1 54 ? 22.781 16.75 24.953 1 97.19 54 ILE B O 1
ATOM 5345 N N . VAL B 1 55 ? 22.094 18.625 23.953 1 98.44 55 VAL B N 1
ATOM 5346 C CA . VAL B 1 55 ? 20.859 18.703 24.703 1 98.44 55 VAL B CA 1
ATOM 5347 C C . VAL B 1 55 ? 19.672 18.594 23.766 1 98.44 55 VAL B C 1
ATOM 5349 O O . VAL B 1 55 ? 19.562 19.344 22.781 1 98.44 55 VAL B O 1
ATOM 5352 N N . LEU B 1 56 ? 18.797 17.594 24.016 1 98.81 56 LEU B N 1
ATOM 5353 C CA . LEU B 1 56 ? 17.578 17.391 23.234 1 98.81 56 LEU B CA 1
ATOM 5354 C C . LEU B 1 56 ? 16.344 17.578 24.109 1 98.81 56 LEU B C 1
ATOM 5356 O O . LEU B 1 56 ? 16.422 17.484 25.328 1 98.81 56 LEU B O 1
ATOM 5360 N N . ASP B 1 57 ? 15.219 17.891 23.469 1 98.81 57 ASP B N 1
ATOM 5361 C CA . ASP B 1 57 ? 13.922 17.969 24.125 1 98.81 57 ASP B CA 1
ATOM 5362 C C . ASP B 1 57 ? 13.297 16.578 24.266 1 98.81 57 ASP B C 1
ATOM 5364 O O . ASP B 1 57 ? 13.289 15.797 23.312 1 98.81 57 ASP B O 1
ATOM 5368 N N . THR B 1 58 ? 12.766 16.25 25.406 1 98.69 58 THR B N 1
ATOM 5369 C CA . THR B 1 58 ? 11.945 15.078 25.641 1 98.69 58 THR B CA 1
ATOM 5370 C C . THR B 1 58 ? 10.773 15.406 26.562 1 98.69 58 THR B C 1
ATOM 5372 O O . THR B 1 58 ? 10.797 16.422 27.266 1 98.69 58 THR B O 1
ATOM 5375 N N . SER B 1 59 ? 9.727 14.68 26.438 1 98.25 59 SER B N 1
ATOM 5376 C CA . SER B 1 59 ? 8.57 14.727 27.328 1 98.25 59 SER B CA 1
ATOM 5377 C C . SER B 1 59 ? 7.938 13.352 27.5 1 98.25 59 SER B C 1
ATOM 5379 O O . SER B 1 59 ? 7.441 12.766 26.531 1 98.25 59 SER B O 1
ATOM 5381 N N . PHE B 1 60 ? 7.992 12.727 28.656 1 97.12 60 PHE B N 1
ATOM 5382 C CA . PHE B 1 60 ? 7.355 11.461 29 1 97.12 60 PHE B CA 1
ATOM 5383 C C . PHE B 1 60 ? 7.918 10.32 28.156 1 97.12 60 PHE B C 1
ATOM 5385 O O . PHE B 1 60 ? 7.168 9.461 27.688 1 97.12 60 PHE B O 1
ATOM 5392 N N . LEU B 1 61 ? 9.188 10.328 27.812 1 98.5 61 LEU B N 1
ATOM 5393 C CA . LEU B 1 61 ? 9.828 9.234 27.078 1 98.5 61 LEU B CA 1
ATOM 5394 C C . LEU B 1 61 ? 10.609 8.328 28.016 1 98.5 61 LEU B C 1
ATOM 5396 O O . LEU B 1 61 ? 11.203 8.805 29 1 98.5 61 LEU B O 1
ATOM 5400 N N . ASP B 1 62 ? 10.492 7.055 27.766 1 98.5 62 ASP B N 1
ATOM 5401 C CA . ASP B 1 62 ? 11.344 6.078 28.438 1 98.5 62 ASP B CA 1
ATOM 5402 C C . ASP B 1 62 ? 12.617 5.824 27.641 1 98.5 62 ASP B C 1
ATOM 5404 O O . ASP B 1 62 ? 12.625 5.031 26.703 1 98.5 62 ASP B O 1
ATOM 5408 N N . ILE B 1 63 ? 13.734 6.527 28.031 1 98.62 63 ILE B N 1
ATOM 5409 C CA . ILE B 1 63 ? 15.008 6.402 27.344 1 98.62 63 ILE B CA 1
ATOM 5410 C C . ILE B 1 63 ? 15.797 5.223 27.906 1 98.62 63 ILE B C 1
ATOM 5412 O O . ILE B 1 63 ? 16.078 5.176 29.109 1 98.62 63 ILE B O 1
ATOM 5416 N N . SER B 1 64 ? 16.172 4.309 27.062 1 98.38 64 SER B N 1
ATOM 5417 C CA . SER B 1 64 ? 16.859 3.115 27.531 1 98.38 64 SER B CA 1
ATOM 5418 C C . SER B 1 64 ? 18.359 3.229 27.297 1 98.38 64 SER B C 1
ATOM 5420 O O . SER B 1 64 ? 19.156 2.92 28.188 1 98.38 64 SER B O 1
ATOM 5422 N N . ASN B 1 65 ? 18.766 3.531 26.109 1 98.19 65 ASN B N 1
ATOM 5423 C CA . ASN B 1 65 ? 20.188 3.611 25.75 1 98.19 65 ASN B CA 1
ATOM 5424 C C . ASN B 1 65 ? 20.453 4.754 24.781 1 98.19 65 ASN B C 1
ATOM 5426 O O . ASN B 1 65 ? 19.562 5.137 24.016 1 98.19 65 ASN B O 1
ATOM 5430 N N . VAL B 1 66 ? 21.688 5.309 24.906 1 98.5 66 VAL B N 1
ATOM 5431 C CA . VAL B 1 66 ? 22.156 6.34 24 1 98.5 66 VAL B CA 1
ATOM 5432 C C . VAL B 1 66 ? 23.531 5.957 23.453 1 98.5 66 VAL B C 1
ATOM 5434 O O . VAL B 1 66 ? 24.391 5.453 24.188 1 98.5 66 VAL B O 1
ATOM 5437 N N . TYR B 1 67 ? 23.703 6.152 22.156 1 98.19 67 TYR B N 1
ATOM 5438 C CA . TYR B 1 67 ? 24.969 5.855 21.5 1 98.19 67 TYR B CA 1
ATOM 5439 C C . TYR B 1 67 ? 25.438 7.039 20.656 1 98.19 67 TYR B C 1
ATOM 5441 O O . TYR B 1 67 ? 24.641 7.664 19.953 1 98.19 67 TYR B O 1
ATOM 5449 N N . VAL B 1 68 ? 26.672 7.449 20.75 1 97.5 68 VAL B N 1
ATOM 5450 C CA . VAL B 1 68 ? 27.344 8.359 19.812 1 97.5 68 VAL B CA 1
ATOM 5451 C C . VAL B 1 68 ? 28.359 7.582 18.984 1 97.5 68 VAL B C 1
ATOM 5453 O O . VAL B 1 68 ? 29.297 6.996 19.516 1 97.5 68 VAL B O 1
ATOM 5456 N N . ASP B 1 69 ? 28.141 7.57 17.688 1 96.44 69 ASP B N 1
ATOM 5457 C CA . ASP B 1 69 ? 28.953 6.773 16.781 1 96.44 69 ASP B CA 1
ATOM 5458 C C . ASP B 1 69 ? 29.094 5.34 17.297 1 96.44 69 ASP B C 1
ATOM 5460 O O . ASP B 1 69 ? 30.203 4.82 17.406 1 96.44 69 ASP B O 1
ATOM 5464 N N . GLU B 1 70 ? 28.047 4.828 17.688 1 94.69 70 GLU B N 1
ATOM 5465 C CA . GLU B 1 70 ? 27.875 3.43 18.078 1 94.69 70 GLU B CA 1
ATOM 5466 C C . GLU B 1 70 ? 28.578 3.135 19.406 1 94.69 70 GLU B C 1
ATOM 5468 O O . GLU B 1 70 ? 28.656 1.979 19.828 1 94.69 70 GLU B O 1
ATOM 5473 N N . GLN B 1 71 ? 29 4.09 20.062 1 95.38 71 GLN B N 1
ATOM 5474 C CA . GLN B 1 71 ? 29.547 3.924 21.406 1 95.38 71 GLN B CA 1
ATOM 5475 C C . GLN B 1 71 ? 28.516 4.34 22.469 1 95.38 71 GLN B C 1
ATOM 5477 O O . GLN B 1 71 ? 27.984 5.453 22.422 1 95.38 71 GLN B O 1
ATOM 5482 N N . GLU B 1 72 ? 28.297 3.43 23.281 1 96.38 72 GLU B N 1
ATOM 5483 C CA . GLU B 1 72 ? 27.391 3.758 24.359 1 96.38 72 GLU B CA 1
ATOM 5484 C C . GLU B 1 72 ? 27.844 5.012 25.109 1 96.38 72 GLU B C 1
ATOM 5486 O O . GLU B 1 72 ? 29.031 5.156 25.422 1 96.38 72 GLU B O 1
ATOM 5491 N N . THR B 1 73 ? 26.938 5.871 25.375 1 96.75 73 THR B N 1
ATOM 5492 C CA . THR B 1 73 ? 27.281 7.184 25.906 1 96.75 73 THR B CA 1
ATOM 5493 C C . THR B 1 73 ? 26.391 7.523 27.109 1 96.75 73 THR B C 1
ATOM 5495 O O . THR B 1 73 ? 25.203 7.23 27.109 1 96.75 73 THR B O 1
ATOM 5498 N N . ALA B 1 74 ? 27.094 8.219 28.062 1 95 74 ALA B N 1
ATOM 5499 C CA . ALA B 1 74 ? 26.375 8.633 29.25 1 95 74 ALA B CA 1
ATOM 5500 C C . ALA B 1 74 ? 25.359 9.734 28.938 1 95 74 ALA B C 1
ATOM 5502 O O . ALA B 1 74 ? 25.641 10.617 28.109 1 95 74 ALA B O 1
ATOM 5503 N N . PHE B 1 75 ? 24.188 9.625 29.562 1 97.81 75 PHE B N 1
ATOM 5504 C CA . PHE B 1 75 ? 23.141 10.625 29.375 1 97.81 75 PHE B CA 1
ATOM 5505 C C . PHE B 1 75 ? 22.359 10.844 30.656 1 97.81 75 PHE B C 1
ATOM 5507 O O . PHE B 1 75 ? 22.469 10.047 31.594 1 97.81 75 PHE B O 1
ATOM 5514 N N . CYS B 1 76 ? 21.703 11.953 30.75 1 97.31 76 CYS B N 1
ATOM 5515 C CA . CYS B 1 76 ? 20.844 12.297 31.875 1 97.31 76 CYS B CA 1
ATOM 5516 C C . CYS B 1 76 ? 19.594 13.047 31.406 1 97.31 76 CYS B C 1
ATOM 5518 O O . CYS B 1 76 ? 19.703 14.008 30.641 1 97.31 76 CYS B O 1
ATOM 5520 N N . VAL B 1 77 ? 18.469 12.5 31.797 1 98.12 77 VAL B N 1
ATOM 5521 C CA . VAL B 1 77 ? 17.219 13.25 31.594 1 98.12 77 VAL B CA 1
ATOM 5522 C C . VAL B 1 77 ? 16.969 14.164 32.781 1 98.12 77 VAL B C 1
ATOM 5524 O O . VAL B 1 77 ? 16.75 13.695 33.906 1 98.12 77 VAL B O 1
ATOM 5527 N N . LYS B 1 78 ? 17 15.438 32.625 1 98.19 78 LYS B N 1
ATOM 5528 C CA . LYS B 1 78 ? 16.875 16.406 33.688 1 98.19 78 LYS B CA 1
ATOM 5529 C C . LYS B 1 78 ? 15.43 16.5 34.188 1 98.19 78 LYS B C 1
ATOM 5531 O O . LYS B 1 78 ? 14.516 15.953 33.562 1 98.19 78 LYS B O 1
ATOM 5536 N N . GLU B 1 79 ? 15.32 17.172 35.25 1 97.44 79 GLU B N 1
ATOM 5537 C CA . GLU B 1 79 ? 13.992 17.375 35.812 1 97.44 79 GLU B CA 1
ATOM 5538 C C . GLU B 1 79 ? 13.086 18.125 34.844 1 97.44 79 GLU B C 1
ATOM 5540 O O . GLU B 1 79 ? 13.547 19 34.125 1 97.44 79 GLU B O 1
ATOM 5545 N N . ARG B 1 80 ? 11.906 17.734 34.906 1 96.88 80 ARG B N 1
ATOM 5546 C CA . ARG B 1 80 ? 10.914 18.328 34.031 1 96.88 80 ARG B CA 1
ATOM 5547 C C . ARG B 1 80 ? 10.734 19.812 34.312 1 96.88 80 ARG B C 1
ATOM 5549 O O . ARG B 1 80 ? 10.68 20.219 35.469 1 96.88 80 ARG B O 1
ATOM 5556 N N . LYS B 1 81 ? 10.672 20.594 33.344 1 96.62 81 LYS B N 1
ATOM 5557 C CA . LYS B 1 81 ? 10.375 22.031 33.406 1 96.62 81 LYS B CA 1
ATOM 5558 C C . LYS B 1 81 ? 8.992 22.328 32.812 1 96.62 81 LYS B C 1
ATOM 5560 O O . LYS B 1 81 ? 8.883 22.891 31.734 1 96.62 81 LYS B O 1
ATOM 5565 N N . SER B 1 82 ? 7.949 21.953 33.531 1 92.62 82 SER B N 1
ATOM 5566 C CA . SER B 1 82 ? 6.559 22.203 33.188 1 92.62 82 SER B CA 1
ATOM 5567 C C . SER B 1 82 ? 6.254 21.734 31.766 1 92.62 82 SER B C 1
ATOM 5569 O O . SER B 1 82 ? 6.531 20.594 31.406 1 92.62 82 SER B O 1
ATOM 5571 N N . PHE B 1 83 ? 5.668 22.688 31 1 92.38 83 PHE B N 1
ATOM 5572 C CA . PHE B 1 83 ? 5.211 22.375 29.656 1 92.38 83 PHE B CA 1
ATOM 5573 C C . PHE B 1 83 ? 6.391 22.094 28.734 1 92.38 83 PHE B C 1
ATOM 5575 O O . PHE B 1 83 ? 6.223 21.5 27.656 1 92.38 83 PHE B O 1
ATOM 5582 N N . LEU B 1 84 ? 7.609 22.422 29.078 1 97.38 84 LEU B N 1
ATOM 5583 C CA . LEU B 1 84 ? 8.781 22.234 28.219 1 97.38 84 LEU B CA 1
ATOM 5584 C C . LEU B 1 84 ? 9.297 20.812 28.297 1 97.38 84 LEU B C 1
ATOM 5586 O O . LEU B 1 84 ? 10.141 20.406 27.5 1 97.38 84 LEU B O 1
ATOM 5590 N N . GLY B 1 85 ? 8.781 20.094 29.219 1 97.69 85 GLY B N 1
ATOM 5591 C CA . GLY B 1 85 ? 9.242 18.719 29.375 1 97.69 85 GLY B CA 1
ATOM 5592 C C . GLY B 1 85 ? 10.586 18.625 30.078 1 97.69 85 GLY B C 1
ATOM 5593 O O . GLY B 1 85 ? 10.828 19.312 31.078 1 97.69 85 GLY B O 1
ATOM 5594 N N . SER B 1 86 ? 11.375 17.547 29.641 1 98.38 86 SER B N 1
ATOM 5595 C CA . SER B 1 86 ? 12.672 17.281 30.25 1 98.38 86 SER B CA 1
ATOM 5596 C C . SER B 1 86 ? 13.797 17.312 29.234 1 98.38 86 SER B C 1
ATOM 5598 O O . SER B 1 86 ? 13.656 16.766 28.125 1 98.38 86 SER B O 1
ATOM 5600 N N . ALA B 1 87 ? 14.852 18 29.578 1 98.5 87 ALA B N 1
ATOM 5601 C CA . ALA B 1 87 ? 16.031 18.031 28.719 1 98.5 87 ALA B CA 1
ATOM 5602 C C . ALA B 1 87 ? 16.812 16.734 28.812 1 98.5 87 ALA B C 1
ATOM 5604 O O . ALA B 1 87 ? 17.078 16.234 29.906 1 98.5 87 ALA B O 1
ATOM 5605 N N . LEU B 1 88 ? 17.094 16.125 27.703 1 98.88 88 LEU B N 1
ATOM 5606 C CA . LEU B 1 88 ? 18.016 15 27.625 1 98.88 88 LEU B CA 1
ATOM 5607 C C . LEU B 1 88 ? 19.438 15.477 27.391 1 98.88 88 LEU B C 1
ATOM 5609 O O . LEU B 1 88 ? 19.75 15.977 26.297 1 98.88 88 LEU B O 1
ATOM 5613 N N . HIS B 1 89 ? 20.281 15.359 28.375 1 98.31 89 HIS B N 1
ATOM 5614 C CA . HIS B 1 89 ? 21.688 15.758 28.297 1 98.31 89 HIS B CA 1
ATOM 5615 C C . HIS B 1 89 ? 22.578 14.578 27.938 1 98.31 89 HIS B C 1
ATOM 5617 O O . HIS B 1 89 ? 22.531 13.539 28.594 1 98.31 89 HIS B O 1
ATOM 5623 N N . ILE B 1 90 ? 23.266 14.75 26.844 1 98.19 90 ILE B N 1
ATOM 5624 C CA . ILE B 1 90 ? 24.188 13.719 26.391 1 98.19 90 ILE B CA 1
ATOM 5625 C C . ILE B 1 90 ? 25.609 14.266 26.375 1 98.19 90 ILE B C 1
ATOM 5627 O O . ILE B 1 90 ? 25.875 15.312 25.781 1 98.19 90 ILE B O 1
ATOM 5631 N N . VAL B 1 91 ? 26.5 13.586 27.031 1 93.75 91 VAL B N 1
ATOM 5632 C CA . VAL B 1 91 ? 27.891 14 27.094 1 93.75 91 VAL B CA 1
ATOM 5633 C C . VAL B 1 91 ? 28.766 13.039 26.281 1 93.75 91 VAL B C 1
ATOM 5635 O O . VAL B 1 91 ? 29.141 11.969 26.766 1 93.75 91 VAL B O 1
ATOM 5638 N N . PRO B 1 92 ? 29.078 13.516 25.062 1 91.75 92 PRO B N 1
ATOM 5639 C CA . PRO B 1 92 ? 29.875 12.609 24.234 1 91.75 92 PRO B CA 1
ATOM 5640 C C . PRO B 1 92 ? 31.25 12.336 24.828 1 91.75 92 PRO B C 1
ATOM 5642 O O . PRO B 1 92 ? 31.859 13.219 25.438 1 91.75 92 PRO B O 1
ATOM 5645 N N . SER B 1 93 ? 31.703 11.141 24.641 1 89.31 93 SER B N 1
ATOM 5646 C CA . SER B 1 93 ? 33.062 10.781 25.078 1 89.31 93 SER B CA 1
ATOM 5647 C C . SER B 1 93 ? 34.094 11.25 24.078 1 89.31 93 SER B C 1
ATOM 5649 O O . SER B 1 93 ? 35.219 11.578 24.453 1 89.31 93 SER B O 1
ATOM 5651 N N . ALA B 1 94 ? 33.719 11.25 22.891 1 87.44 94 ALA B N 1
ATOM 5652 C CA . ALA B 1 94 ? 34.625 11.68 21.844 1 87.44 94 ALA B CA 1
ATOM 5653 C C . ALA B 1 94 ? 34.625 13.203 21.703 1 87.44 94 ALA B C 1
ATOM 5655 O O . ALA B 1 94 ? 33.656 13.859 22.062 1 87.44 94 ALA B O 1
ATOM 5656 N N . VAL B 1 95 ? 35.781 13.742 21.266 1 89.5 95 VAL B N 1
ATOM 5657 C CA . VAL B 1 95 ? 35.875 15.172 20.969 1 89.5 95 VAL B CA 1
ATOM 5658 C C . VAL B 1 95 ? 35.188 15.484 19.656 1 89.5 95 VAL B C 1
ATOM 5660 O O . VAL B 1 95 ? 35.594 15.008 18.594 1 89.5 95 VAL B O 1
ATOM 5663 N N . LEU B 1 96 ? 34.125 16.219 19.812 1 92.88 96 LEU B N 1
ATOM 5664 C CA . LEU B 1 96 ? 33.344 16.609 18.656 1 92.88 96 LEU B CA 1
ATOM 5665 C C . LEU B 1 96 ? 33.562 18.094 18.328 1 92.88 96 LEU B C 1
ATOM 5667 O O . LEU B 1 96 ? 33.219 18.953 19.141 1 92.88 96 LEU B O 1
ATOM 5671 N N . ARG B 1 97 ? 34.188 18.359 17.172 1 91.25 97 ARG B N 1
ATOM 5672 C CA . ARG B 1 97 ? 34.469 19.719 16.734 1 91.25 97 ARG B CA 1
ATOM 5673 C C . ARG B 1 97 ? 33.75 20.016 15.406 1 91.25 97 ARG B C 1
ATOM 5675 O O . ARG B 1 97 ? 33.281 19.109 14.734 1 91.25 97 ARG B O 1
ATOM 5682 N N . LYS B 1 98 ? 33.719 21.328 15.211 1 90.44 98 LYS B N 1
ATOM 5683 C CA . LYS B 1 98 ? 33.125 21.766 13.945 1 90.44 98 LYS B CA 1
ATOM 5684 C C . LYS B 1 98 ? 33.781 21.047 12.766 1 90.44 98 LYS B C 1
ATOM 5686 O O . LYS B 1 98 ? 35 20.875 12.734 1 90.44 98 LYS B O 1
ATOM 5691 N N . GLY B 1 99 ? 32.906 20.562 11.836 1 89.25 99 GLY B N 1
ATOM 5692 C CA . GLY B 1 99 ? 33.438 19.859 10.672 1 89.25 99 GLY B CA 1
ATOM 5693 C C . GLY B 1 99 ? 33.312 18.359 10.789 1 89.25 99 GLY B C 1
ATOM 5694 O O . GLY B 1 99 ? 33.406 17.641 9.781 1 89.25 99 GLY B O 1
ATOM 5695 N N . LYS B 1 100 ? 33.188 17.938 11.992 1 91.25 100 LYS B N 1
ATOM 5696 C CA . LYS B 1 100 ? 33.062 16.5 12.188 1 91.25 100 LYS B CA 1
ATOM 5697 C C . LYS B 1 100 ? 31.594 16.109 12.398 1 91.25 100 LYS B C 1
ATOM 5699 O O . LYS B 1 100 ? 31 16.438 13.422 1 91.25 100 LYS B O 1
ATOM 5704 N N . GLN B 1 101 ? 31.094 15.359 11.492 1 95.94 101 GLN B N 1
ATOM 5705 C CA . GLN B 1 101 ? 29.75 14.812 11.633 1 95.94 101 GLN B CA 1
ATOM 5706 C C . GLN B 1 101 ? 29.75 13.57 12.523 1 95.94 101 GLN B C 1
ATOM 5708 O O . GLN B 1 101 ? 30.734 12.836 12.57 1 95.94 101 GLN B O 1
ATOM 5713 N N . PHE B 1 102 ? 28.672 13.328 13.297 1 97.12 102 PHE B N 1
ATOM 5714 C CA . PHE B 1 102 ? 28.5 12.148 14.141 1 97.12 102 PHE B CA 1
ATOM 5715 C C . PHE B 1 102 ? 27.047 11.695 14.156 1 97.12 102 PHE B C 1
ATOM 5717 O O . PHE B 1 102 ? 26.156 12.438 13.742 1 97.12 102 PHE B O 1
ATOM 5724 N N . LYS B 1 103 ? 26.906 10.414 14.531 1 98.06 103 LYS B N 1
ATOM 5725 C CA . LYS B 1 103 ? 25.562 9.836 14.664 1 98.06 103 LYS B CA 1
ATOM 5726 C C . LYS B 1 103 ? 25.188 9.664 16.141 1 98.06 103 LYS B C 1
ATOM 5728 O O . LYS B 1 103 ? 25.969 9.125 16.922 1 98.06 103 LYS B O 1
ATOM 5733 N N . LEU B 1 104 ? 24.062 10.234 16.5 1 98.44 104 LEU B N 1
ATOM 5734 C CA . LEU B 1 104 ? 23.469 10.047 17.828 1 98.44 104 LEU B CA 1
ATOM 5735 C C . LEU B 1 104 ? 22.266 9.117 17.75 1 98.44 104 LEU B C 1
ATOM 5737 O O . LEU B 1 104 ? 21.25 9.453 17.156 1 98.44 104 LEU B O 1
ATOM 5741 N N . ARG B 1 105 ? 22.406 7.91 18.281 1 98.75 105 ARG B N 1
ATOM 5742 C CA . ARG B 1 105 ? 21.328 6.934 18.297 1 98.75 105 ARG B CA 1
ATOM 5743 C C . ARG B 1 105 ? 20.734 6.801 19.703 1 98.75 105 ARG B C 1
ATOM 5745 O O . ARG B 1 105 ? 21.469 6.605 20.672 1 98.75 105 ARG B O 1
ATOM 5752 N N . ILE B 1 106 ? 19.406 6.945 19.859 1 98.88 106 ILE B N 1
ATOM 5753 C CA . ILE B 1 106 ? 18.703 6.875 21.141 1 98.88 106 ILE B CA 1
ATOM 5754 C C . ILE B 1 106 ? 17.625 5.785 21.094 1 98.88 106 ILE B C 1
ATOM 5756 O O . ILE B 1 106 ? 16.75 5.816 20.219 1 98.88 106 ILE B O 1
ATOM 5760 N N . VAL B 1 107 ? 17.703 4.789 21.953 1 98.81 107 VAL B N 1
ATOM 5761 C CA . VAL B 1 107 ? 16.703 3.742 22.094 1 98.81 107 VAL B CA 1
ATOM 5762 C C . VAL B 1 107 ? 15.68 4.148 23.156 1 98.81 107 VAL B C 1
ATOM 5764 O O . VAL B 1 107 ? 16.047 4.5 24.281 1 98.81 107 VAL B O 1
ATOM 5767 N N . TYR B 1 108 ? 14.375 4.113 22.828 1 98.88 108 TYR B N 1
ATOM 5768 C CA . TYR B 1 108 ? 13.375 4.641 23.734 1 98.88 108 TYR B CA 1
ATOM 5769 C C . TYR B 1 108 ? 12 4.059 23.438 1 98.88 108 TYR B C 1
ATOM 5771 O O . TYR B 1 108 ? 11.844 3.271 22.5 1 98.88 108 TYR B O 1
ATOM 5779 N N . ALA B 1 109 ? 11.031 4.352 24.234 1 98.75 109 ALA B N 1
ATOM 5780 C CA . ALA B 1 109 ? 9.609 4.062 24.062 1 98.75 109 ALA B CA 1
ATOM 5781 C C . ALA B 1 109 ? 8.742 5.227 24.531 1 98.75 109 ALA B C 1
ATOM 5783 O O . ALA B 1 109 ? 9.125 5.957 25.453 1 98.75 109 ALA B O 1
ATOM 5784 N N . THR B 1 110 ? 7.652 5.453 23.828 1 98.62 110 THR B N 1
ATOM 5785 C CA . THR B 1 110 ? 6.68 6.402 24.359 1 98.62 110 THR B CA 1
ATOM 5786 C C . THR B 1 110 ? 5.918 5.801 25.531 1 98.62 110 THR B C 1
ATOM 5788 O O . THR B 1 110 ? 5.996 4.598 25.781 1 98.62 110 THR B O 1
ATOM 5791 N N . THR B 1 111 ? 5.285 6.605 26.25 1 97.5 111 THR B N 1
ATOM 5792 C CA . THR B 1 111 ? 4.547 6.16 27.422 1 97.5 111 THR B CA 1
ATOM 5793 C C . THR B 1 111 ? 3.072 6.531 27.312 1 97.5 111 THR B C 1
ATOM 5795 O O . THR B 1 111 ? 2.658 7.156 26.328 1 97.5 111 THR B O 1
ATOM 5798 N N . LYS B 1 112 ? 2.324 6.164 28.281 1 93.75 112 LYS B N 1
ATOM 5799 C CA . LYS B 1 112 ? 0.892 6.449 28.312 1 93.75 112 LYS B CA 1
ATOM 5800 C C . LYS B 1 112 ? 0.63 7.949 28.391 1 93.75 112 LYS B C 1
ATOM 5802 O O . LYS B 1 112 ? -0.484 8.406 28.125 1 93.75 112 LYS B O 1
ATOM 5807 N N . ASP B 1 113 ? 1.696 8.727 28.781 1 93.94 113 ASP B N 1
ATOM 5808 C CA . ASP B 1 113 ? 1.531 10.164 28.969 1 93.94 113 ASP B CA 1
ATOM 5809 C C . ASP B 1 113 ? 1.936 10.938 27.719 1 93.94 113 ASP B C 1
ATOM 5811 O O . ASP B 1 113 ? 1.979 12.172 27.719 1 93.94 113 ASP B O 1
ATOM 5815 N N . CYS B 1 114 ? 2.232 10.18 26.703 1 95.31 114 CYS B N 1
ATOM 5816 C CA . CYS B 1 114 ? 2.586 10.82 25.438 1 95.31 114 CYS B CA 1
ATOM 5817 C C . CYS B 1 114 ? 1.487 11.773 24.984 1 95.31 114 CYS B C 1
ATOM 5819 O O . CYS B 1 114 ? 0.314 11.398 24.953 1 95.31 114 CYS B O 1
ATOM 5821 N N . THR B 1 115 ? 1.88 13.016 24.625 1 93.31 115 THR B N 1
ATOM 5822 C CA . THR B 1 115 ? 0.893 14.008 24.219 1 93.31 115 THR B CA 1
ATOM 5823 C C . THR B 1 115 ? 0.815 14.109 22.703 1 93.31 115 THR B C 1
ATOM 5825 O O . THR B 1 115 ? -0.116 14.711 22.172 1 93.31 115 THR B O 1
ATOM 5828 N N . ALA B 1 116 ? 1.712 13.508 21.984 1 95.94 116 ALA B N 1
ATOM 5829 C CA . ALA B 1 116 ? 1.776 13.625 20.531 1 95.94 116 ALA B CA 1
ATOM 5830 C C . ALA B 1 116 ? 0.91 12.562 19.859 1 95.94 116 ALA B C 1
ATOM 5832 O O . ALA B 1 116 ? 0.384 12.789 18.766 1 95.94 116 ALA B O 1
ATOM 5833 N N . LEU B 1 117 ? 0.731 11.414 20.469 1 96.56 117 LEU B N 1
ATOM 5834 C CA . LEU B 1 117 ? 0.073 10.281 19.828 1 96.56 117 LEU B CA 1
ATOM 5835 C C . LEU B 1 117 ? -1.35 10.117 20.359 1 96.56 117 LEU B C 1
ATOM 5837 O O . LEU B 1 117 ? -1.582 10.18 21.562 1 96.56 117 LEU B O 1
ATOM 5841 N N . GLN B 1 118 ? -2.225 9.852 19.422 1 93.19 118 GLN B N 1
ATOM 5842 C CA . GLN B 1 118 ? -3.621 9.562 19.734 1 93.19 118 GLN B CA 1
ATOM 5843 C C . GLN B 1 118 ? -4.039 8.195 19.203 1 93.19 118 GLN B C 1
ATOM 5845 O O . GLN B 1 118 ? -4.141 8 18 1 93.19 118 GLN B O 1
ATOM 5850 N N . PHE B 1 119 ? -4.285 7.27 20.125 1 95.81 119 PHE B N 1
ATOM 5851 C CA . PHE B 1 119 ? -4.781 5.949 19.766 1 95.81 119 PHE B CA 1
ATOM 5852 C C . PHE B 1 119 ? -6.301 5.898 19.859 1 95.81 119 PHE B C 1
ATOM 5854 O O . PHE B 1 119 ? -6.887 6.324 20.844 1 95.81 119 PHE B O 1
ATOM 5861 N N . LEU B 1 120 ? -6.938 5.473 18.828 1 95 120 LEU B N 1
ATOM 5862 C CA . LEU B 1 120 ? -8.391 5.305 18.797 1 95 120 LEU B CA 1
ATOM 5863 C C . LEU B 1 120 ? -8.766 3.83 18.844 1 95 120 LEU B C 1
ATOM 5865 O O . LEU B 1 120 ? -8.117 2.992 18.219 1 95 120 LEU B O 1
ATOM 5869 N N . SER B 1 121 ? -9.758 3.525 19.625 1 94.5 121 SER B N 1
ATOM 5870 C CA . SER B 1 121 ? -10.367 2.201 19.578 1 94.5 121 SER B CA 1
ATOM 5871 C C . SER B 1 121 ? -11.242 2.029 18.344 1 94.5 121 SER B C 1
ATOM 5873 O O . SER B 1 121 ? -11.594 3.01 17.688 1 94.5 121 SER B O 1
ATOM 5875 N N . PRO B 1 122 ? -11.617 0.796 18.031 1 94.31 122 PRO B N 1
ATOM 5876 C CA . PRO B 1 122 ? -12.469 0.541 16.859 1 94.31 122 PRO B CA 1
ATOM 5877 C C . PRO B 1 122 ? -13.773 1.33 16.891 1 94.31 122 PRO B C 1
ATOM 5879 O O . PRO B 1 122 ? -14.227 1.817 15.859 1 94.31 122 PRO B O 1
ATOM 5882 N N . ASN B 1 123 ? -14.305 1.654 18.016 1 91.81 123 ASN B N 1
ATOM 5883 C CA . ASN B 1 123 ? -15.578 2.357 18.141 1 91.81 123 ASN B CA 1
ATOM 5884 C C . ASN B 1 123 ? -15.461 3.816 17.703 1 91.81 123 ASN B C 1
ATOM 5886 O O . ASN B 1 123 ? -16.469 4.469 17.422 1 91.81 123 ASN B O 1
ATOM 5890 N N . GLN B 1 124 ? -14.234 4.277 17.641 1 93.12 124 GLN B N 1
ATOM 5891 C CA . GLN B 1 124 ? -14 5.68 17.328 1 93.12 124 GLN B CA 1
ATOM 5892 C C . GLN B 1 124 ? -13.672 5.859 15.844 1 93.12 124 GLN B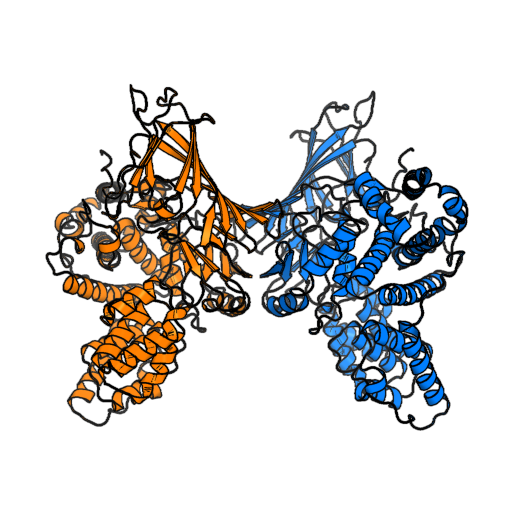 C 1
ATOM 5894 O O . GLN B 1 124 ? -13.438 6.98 15.383 1 93.12 124 GLN B O 1
ATOM 5899 N N . THR B 1 125 ? -13.648 4.758 15.102 1 94.38 125 THR B N 1
ATOM 5900 C CA . THR B 1 125 ? -13.312 4.797 13.68 1 94.38 125 THR B CA 1
ATOM 5901 C C . THR B 1 125 ? -14.57 4.652 12.828 1 94.38 125 THR B C 1
ATOM 5903 O O . THR B 1 125 ? -15.648 4.371 13.344 1 94.38 125 THR B O 1
ATOM 5906 N N . ILE B 1 126 ? -14.523 4.848 11.508 1 92.38 126 ILE B N 1
ATOM 5907 C CA . ILE B 1 126 ? -15.656 4.738 10.594 1 92.38 126 ILE B CA 1
ATOM 5908 C C . ILE B 1 126 ? -16.109 3.281 10.5 1 92.38 126 ILE B C 1
ATOM 5910 O O . ILE B 1 126 ? -17.297 2.979 10.617 1 92.38 126 ILE B O 1
ATOM 5914 N N . GLY B 1 127 ? -15.172 2.365 10.242 1 91.75 127 GLY B N 1
ATOM 5915 C CA . GLY B 1 127 ? -15.469 0.958 10.023 1 91.75 127 GLY B CA 1
ATOM 5916 C C . GLY B 1 127 ? -15.812 0.219 11.305 1 91.75 127 GLY B C 1
ATOM 5917 O O . GLY B 1 127 ? -16.375 -0.874 11.258 1 91.75 127 GLY B O 1
ATOM 5918 N N . LYS B 1 128 ? -15.398 0.763 12.508 1 93.56 128 LYS B N 1
ATOM 5919 C CA . LYS B 1 128 ? -15.688 0.209 13.828 1 93.56 128 LYS B CA 1
ATOM 5920 C C . LYS B 1 128 ? -15.078 -1.181 13.992 1 93.56 128 LYS B C 1
ATOM 5922 O O . LYS B 1 128 ? -15.57 -1.992 14.773 1 93.56 128 LYS B O 1
ATOM 5927 N N . LYS B 1 129 ? -14.188 -1.523 13.219 1 93.5 129 LYS B N 1
ATOM 5928 C CA . LYS B 1 129 ? -13.609 -2.865 13.242 1 93.5 129 LYS B CA 1
ATOM 5929 C C . LYS B 1 129 ? -12.156 -2.832 13.695 1 93.5 129 LYS B C 1
ATOM 5931 O O . LYS B 1 129 ? -11.703 -3.725 14.414 1 93.5 129 LYS B O 1
ATOM 5936 N N . HIS B 1 130 ? -11.375 -1.881 13.297 1 95.69 130 HIS B N 1
ATOM 5937 C CA . HIS B 1 130 ? -9.938 -1.829 13.539 1 95.69 130 HIS B CA 1
ATOM 5938 C C . HIS B 1 130 ? -9.555 -0.577 14.32 1 95.69 130 HIS B C 1
ATOM 5940 O O . HIS B 1 130 ? -10.227 0.455 14.211 1 95.69 130 HIS B O 1
ATOM 5946 N N . PRO B 1 131 ? -8.453 -0.646 15.117 1 97.06 131 PRO B N 1
ATOM 5947 C CA . PRO B 1 131 ? -7.938 0.551 15.781 1 97.06 131 PRO B CA 1
ATOM 5948 C C . PRO B 1 131 ? -7.25 1.516 14.82 1 97.06 131 PRO B C 1
ATOM 5950 O O . PRO B 1 131 ? -7.066 1.195 13.648 1 97.06 131 PRO B O 1
ATOM 5953 N N . TYR B 1 132 ? -6.98 2.646 15.383 1 96.81 132 TYR B N 1
ATOM 5954 C CA . TYR B 1 132 ? -6.371 3.734 14.625 1 96.81 132 TYR B CA 1
ATOM 5955 C C . TYR B 1 132 ? -5.41 4.535 15.5 1 96.81 132 TYR B C 1
ATOM 5957 O O . TYR B 1 132 ? -5.578 4.602 16.719 1 96.81 132 TYR B O 1
ATOM 5965 N N . VAL B 1 133 ? -4.289 5.023 14.891 1 97.88 133 VAL B N 1
ATOM 5966 C CA . VAL B 1 133 ? -3.426 5.953 15.617 1 97.88 133 VAL B CA 1
ATOM 5967 C C . VAL B 1 133 ? -2.977 7.074 14.68 1 97.88 133 VAL B C 1
ATOM 5969 O O . VAL B 1 133 ? -2.754 6.844 13.484 1 97.88 133 VAL B O 1
ATOM 5972 N N . PHE B 1 134 ? -2.844 8.289 15.18 1 97.12 134 PHE B N 1
ATOM 5973 C CA . PHE B 1 134 ? -2.26 9.406 14.445 1 97.12 134 PHE B CA 1
ATOM 5974 C C . PHE B 1 134 ? -1.517 10.344 15.391 1 97.12 134 PHE B C 1
ATOM 5976 O O . PHE B 1 134 ? -1.792 10.375 16.594 1 97.12 134 PHE B O 1
ATOM 5983 N N . SER B 1 135 ? -0.604 11.102 14.867 1 96.62 135 SER B N 1
ATOM 5984 C CA . SER B 1 135 ? 0.198 12.023 15.672 1 96.62 135 SER B CA 1
ATOM 5985 C C . SER B 1 135 ? -0.276 13.461 15.5 1 96.62 135 SER B C 1
ATOM 5987 O O . SER B 1 135 ? -0.922 13.797 14.5 1 96.62 135 SER B O 1
ATOM 5989 N N . GLN B 1 136 ? -0.081 14.227 16.453 1 94.31 136 GLN B N 1
ATOM 5990 C CA . GLN B 1 136 ? -0.183 15.68 16.484 1 94.31 136 GLN B CA 1
ATOM 5991 C C . GLN B 1 136 ? 0.974 16.297 17.266 1 94.31 136 GLN B C 1
ATOM 5993 O O . GLN B 1 136 ? 0.952 16.312 18.5 1 94.31 136 GLN B O 1
ATOM 5998 N N . CYS B 1 137 ? 1.85 16.953 16.547 1 96.31 137 CYS B N 1
ATOM 5999 C CA . CYS B 1 137 ? 3.094 17.344 17.203 1 96.31 137 CYS B CA 1
ATOM 6000 C C . CYS B 1 137 ? 3.145 18.844 17.453 1 96.31 137 CYS B C 1
ATOM 6002 O O . CYS B 1 137 ? 3.982 19.328 18.219 1 96.31 137 CYS B O 1
ATOM 6004 N N . GLN B 1 138 ? 2.309 19.578 16.797 1 93.75 138 GLN B N 1
ATOM 6005 C CA . GLN B 1 138 ? 2.271 21.016 17.031 1 93.75 138 GLN B CA 1
ATOM 6006 C C . GLN B 1 138 ? 1.615 21.344 18.375 1 93.75 138 GLN B C 1
ATOM 6008 O O . GLN B 1 138 ? 0.583 20.781 18.719 1 93.75 138 GLN B O 1
ATOM 6013 N N . ALA B 1 139 ? 2.148 22.344 19.156 1 93.75 139 ALA B N 1
ATOM 6014 C CA . ALA B 1 139 ? 3.303 23.172 18.812 1 93.75 139 ALA B CA 1
ATOM 6015 C C . ALA B 1 139 ? 4.605 22.484 19.219 1 93.75 139 ALA B C 1
ATOM 6017 O O . ALA B 1 139 ? 5.531 22.375 18.406 1 93.75 139 ALA B O 1
ATOM 6018 N N . ILE B 1 140 ? 4.734 21.984 20.484 1 97 140 ILE B N 1
ATOM 6019 C CA . ILE B 1 140 ? 5.984 21.406 20.969 1 97 140 ILE B CA 1
ATOM 6020 C C . ILE B 1 140 ? 5.719 20.016 21.516 1 97 140 ILE B C 1
ATOM 6022 O O . ILE B 1 140 ? 6.227 19.656 22.578 1 97 140 ILE B O 1
ATOM 6026 N N . HIS B 1 141 ? 4.887 19.219 20.828 1 96.19 141 HIS B N 1
ATOM 6027 C CA . HIS B 1 141 ? 4.504 17.891 21.312 1 96.19 141 HIS B CA 1
ATOM 6028 C C . HIS B 1 141 ? 5.391 16.812 20.703 1 96.19 141 HIS B C 1
ATOM 6030 O O . HIS B 1 141 ? 5.383 15.664 21.172 1 96.19 141 HIS B O 1
ATOM 6036 N N . ALA B 1 142 ? 6.176 17.141 19.719 1 98.25 142 ALA B N 1
ATOM 6037 C CA . ALA B 1 142 ? 7.059 16.156 19.109 1 98.25 142 ALA B CA 1
ATOM 6038 C C . ALA B 1 142 ? 7.973 15.523 20.156 1 98.25 142 ALA B C 1
ATOM 6040 O O . ALA B 1 142 ? 8.312 14.336 20.062 1 98.25 142 ALA B O 1
ATOM 6041 N N . ARG B 1 143 ? 8.328 16.25 21.156 1 98.62 143 ARG B N 1
ATOM 6042 C CA . ARG B 1 143 ? 9.242 15.828 22.219 1 98.62 143 ARG B CA 1
ATOM 6043 C C . ARG B 1 143 ? 8.656 14.664 23 1 98.62 143 ARG B C 1
ATOM 6045 O O . ARG B 1 143 ? 9.375 13.984 23.75 1 98.62 143 ARG B O 1
ATOM 6052 N N . SER B 1 144 ? 7.363 14.43 22.875 1 98 144 SER B N 1
ATOM 6053 C CA . SER B 1 144 ? 6.762 13.297 23.562 1 98 144 SER B CA 1
ATOM 6054 C C . SER B 1 144 ? 6.715 12.07 22.656 1 98 144 SER B C 1
ATOM 6056 O O . SER B 1 144 ? 6.402 10.969 23.109 1 98 144 SER B O 1
ATOM 6058 N N . MET B 1 145 ? 6.992 12.18 21.438 1 98.38 145 MET B N 1
ATOM 6059 C CA . MET B 1 145 ? 7.008 11.07 20.484 1 98.38 145 MET B CA 1
ATOM 6060 C C . MET B 1 145 ? 8.438 10.641 20.188 1 98.38 145 MET B C 1
ATOM 6062 O O . MET B 1 145 ? 8.711 9.453 20.016 1 98.38 145 MET B O 1
ATOM 6066 N N . VAL B 1 146 ? 9.359 11.586 20.078 1 98.69 146 VAL B N 1
ATOM 6067 C CA . VAL B 1 146 ? 10.75 11.312 19.719 1 98.69 146 VAL B CA 1
ATOM 6068 C C . VAL B 1 146 ? 11.664 12.336 20.406 1 98.69 146 VAL B C 1
ATOM 6070 O O . VAL B 1 146 ? 11.352 13.523 20.438 1 98.69 146 VAL B O 1
ATOM 6073 N N . PRO B 1 147 ? 12.844 11.867 21 1 98.81 147 PRO B N 1
ATOM 6074 C CA . PRO B 1 147 ? 13.836 12.859 21.422 1 98.81 147 PRO B CA 1
ATOM 6075 C C . PRO B 1 147 ? 14.32 13.727 20.25 1 98.81 147 PRO B C 1
ATOM 6077 O O . PRO B 1 147 ? 14.766 13.195 19.234 1 98.81 147 PRO B O 1
ATOM 6080 N N . CYS B 1 148 ? 14.219 15.07 20.422 1 98.56 148 CYS B N 1
ATOM 6081 C CA . CYS B 1 148 ? 14.531 15.906 19.266 1 98.56 148 CYS B CA 1
ATOM 6082 C C . CYS B 1 148 ? 14.781 17.344 19.688 1 98.56 148 CYS B C 1
ATOM 6084 O O . CYS B 1 148 ? 14.758 17.656 20.875 1 98.56 148 CYS B O 1
ATOM 6086 N N . GLN B 1 149 ? 15.273 18.156 18.812 1 98.5 149 GLN B N 1
ATOM 6087 C CA . GLN B 1 149 ? 15.25 19.609 18.938 1 98.5 149 GLN B CA 1
ATOM 6088 C C . GLN B 1 149 ? 13.891 20.188 18.547 1 98.5 149 GLN B C 1
ATOM 6090 O O . GLN B 1 149 ? 13.641 20.453 17.359 1 98.5 149 GLN B O 1
ATOM 6095 N N . ASP B 1 150 ? 13.062 20.344 19.531 1 98.25 150 ASP B N 1
ATOM 6096 C CA . ASP B 1 150 ? 11.656 20.625 19.281 1 98.25 150 ASP B CA 1
ATOM 6097 C C . ASP B 1 150 ? 11.422 22.125 19.141 1 98.25 150 ASP B C 1
ATOM 6099 O O . ASP B 1 150 ? 10.859 22.766 20.031 1 98.25 150 ASP B O 1
ATOM 6103 N N . THR B 1 151 ? 11.766 22.672 18.062 1 97.69 151 THR B N 1
ATOM 6104 C CA . THR B 1 151 ? 11.625 24.062 17.688 1 97.69 151 THR B CA 1
ATOM 6105 C C . THR B 1 151 ? 11.43 24.203 16.188 1 97.69 151 THR B C 1
ATOM 6107 O O . THR B 1 151 ? 11.984 23.422 15.406 1 97.69 151 THR B O 1
ATOM 6110 N N . PRO B 1 152 ? 10.602 25.172 15.766 1 96.88 152 PRO B N 1
ATOM 6111 C CA . PRO B 1 152 ? 10.445 25.375 14.32 1 96.88 152 PRO B CA 1
ATOM 6112 C C . PRO B 1 152 ? 11.711 25.906 13.656 1 96.88 152 PRO B C 1
ATOM 6114 O O . PRO B 1 152 ? 11.797 25.938 12.422 1 96.88 152 PRO B O 1
ATOM 6117 N N . SER B 1 153 ? 12.711 26.281 14.406 1 96.12 153 SER B N 1
ATOM 6118 C CA . SER B 1 153 ? 13.938 26.859 13.891 1 96.12 153 SER B CA 1
ATOM 6119 C C . SER B 1 153 ? 14.82 25.797 13.234 1 96.12 153 SER B C 1
ATOM 6121 O O . SER B 1 153 ? 15.688 26.125 12.422 1 96.12 153 SER B O 1
ATOM 6123 N N . VAL B 1 154 ? 14.664 24.594 13.695 1 97.25 154 VAL B N 1
ATOM 6124 C CA . VAL B 1 154 ? 15.5 23.5 13.203 1 97.25 154 VAL B CA 1
ATOM 6125 C C . VAL B 1 154 ? 14.719 22.656 12.188 1 97.25 154 VAL B C 1
ATOM 6127 O O . VAL B 1 154 ? 13.625 22.172 12.492 1 97.25 154 VAL B O 1
ATOM 6130 N N . LYS B 1 155 ? 15.266 22.562 11.031 1 97.88 155 LYS B N 1
ATOM 6131 C CA . LYS B 1 155 ? 14.664 21.75 9.977 1 97.88 155 LYS B CA 1
ATOM 6132 C C . LYS B 1 155 ? 15.648 20.703 9.469 1 97.88 155 LYS B C 1
ATOM 6134 O O . LYS B 1 155 ? 16.859 20.938 9.422 1 97.88 155 LYS B O 1
ATOM 6139 N N . PHE B 1 156 ? 15.172 19.547 9.125 1 98.12 156 PHE B N 1
ATOM 6140 C CA . PHE B 1 156 ? 16.031 18.453 8.711 1 98.12 156 PHE B CA 1
ATOM 6141 C C . PHE B 1 156 ? 15.273 17.438 7.859 1 98.12 156 PHE B C 1
ATOM 6143 O O . PHE B 1 156 ? 14.047 17.312 7.988 1 98.12 156 PHE B O 1
ATOM 6150 N N . PRO B 1 157 ? 16 16.75 6.906 1 98.38 157 PRO B N 1
ATOM 6151 C CA . PRO B 1 157 ? 15.383 15.625 6.207 1 98.38 157 PRO B CA 1
ATOM 6152 C C . PRO B 1 157 ? 15.148 14.422 7.121 1 98.38 157 PRO B C 1
ATOM 6154 O O . PRO B 1 157 ? 15.844 14.266 8.125 1 98.38 157 PRO B O 1
ATOM 6157 N N . CYS B 1 158 ? 14.172 13.578 6.797 1 98.38 158 CYS B N 1
ATOM 6158 C CA . CYS B 1 158 ? 13.789 12.461 7.648 1 98.38 158 CYS B CA 1
ATOM 6159 C C . CYS B 1 158 ? 13.633 11.18 6.832 1 98.38 158 CYS B C 1
ATOM 6161 O O . CYS B 1 158 ? 13.195 11.227 5.68 1 98.38 158 CYS B O 1
ATOM 6163 N N . THR B 1 159 ? 13.992 10.07 7.438 1 98.69 159 THR B N 1
ATOM 6164 C CA . THR B 1 159 ? 13.617 8.727 7.008 1 98.69 159 THR B CA 1
ATOM 6165 C C . THR B 1 159 ? 12.828 8.016 8.094 1 98.69 159 THR B C 1
ATOM 6167 O O . THR B 1 159 ? 13.172 8.086 9.273 1 98.69 159 THR B O 1
ATOM 6170 N N . PHE B 1 160 ? 11.773 7.32 7.742 1 98.75 160 PHE B N 1
ATOM 6171 C CA . PHE B 1 160 ? 10.93 6.586 8.672 1 98.75 160 PHE B CA 1
ATOM 6172 C C . PHE B 1 160 ? 10.914 5.098 8.336 1 98.75 160 PHE B C 1
ATOM 6174 O O . PHE B 1 160 ? 10.773 4.723 7.172 1 98.75 160 PHE B O 1
ATOM 6181 N N . ARG B 1 161 ? 11.117 4.27 9.266 1 98.75 161 ARG B N 1
ATOM 6182 C CA . ARG B 1 161 ? 10.875 2.83 9.234 1 98.75 161 ARG B CA 1
ATOM 6183 C C . ARG B 1 161 ? 9.93 2.406 10.352 1 98.75 161 ARG B C 1
ATOM 6185 O O . ARG B 1 161 ? 10.352 2.242 11.5 1 98.75 161 ARG B O 1
ATOM 6192 N N . ILE B 1 162 ? 8.719 2.131 10.008 1 98.88 162 ILE B N 1
ATOM 6193 C CA . ILE B 1 162 ? 7.68 1.949 11.016 1 98.88 162 ILE B CA 1
ATOM 6194 C C . ILE B 1 162 ? 7.035 0.574 10.852 1 98.88 162 ILE B C 1
ATOM 6196 O O . ILE B 1 162 ? 6.445 0.277 9.812 1 98.88 162 ILE B O 1
ATOM 6200 N N . ARG B 1 163 ? 7.145 -0.321 11.844 1 98.75 163 ARG B N 1
ATOM 6201 C CA . ARG B 1 163 ? 6.484 -1.624 11.852 1 98.75 163 ARG B CA 1
ATOM 6202 C C . ARG B 1 163 ? 5.043 -1.506 12.328 1 98.75 163 ARG B C 1
ATOM 6204 O O . ARG B 1 163 ? 4.777 -0.901 13.375 1 98.75 163 ARG B O 1
ATOM 6211 N N . SER B 1 164 ? 4.102 -2.057 11.594 1 98.75 164 SER B N 1
ATOM 6212 C CA . SER B 1 164 ? 2.686 -1.984 11.938 1 98.75 164 SER B CA 1
ATOM 6213 C C . SER B 1 164 ? 1.901 -3.127 11.297 1 98.75 164 SER B C 1
ATOM 6215 O O . SER B 1 164 ? 2.238 -3.582 10.203 1 98.75 164 SER B O 1
ATOM 6217 N N . PRO B 1 165 ? 0.89 -3.654 11.984 1 97.69 165 PRO B N 1
ATOM 6218 C CA . PRO B 1 165 ? -0.009 -4.629 11.359 1 97.69 165 PRO B CA 1
ATOM 6219 C C . PRO B 1 165 ? -0.953 -3.99 10.344 1 97.69 165 PRO B C 1
ATOM 6221 O O . PRO B 1 165 ? -1.621 -4.699 9.586 1 97.69 165 PRO B O 1
ATOM 6224 N N . PHE B 1 166 ? -1.037 -2.609 10.297 1 98 166 PHE B N 1
ATOM 6225 C CA . PHE B 1 166 ? -1.892 -1.869 9.375 1 98 166 PHE B CA 1
ATOM 6226 C C . PHE B 1 166 ? -1.064 -0.924 8.508 1 98 166 PHE B C 1
ATOM 6228 O O . PHE B 1 166 ? 0.062 -0.574 8.867 1 98 166 PHE B O 1
ATOM 6235 N N . PRO B 1 167 ? -1.633 -0.512 7.387 1 97.81 167 PRO B N 1
ATOM 6236 C CA . PRO B 1 167 ? -0.939 0.485 6.57 1 97.81 167 PRO B CA 1
ATOM 6237 C C . PRO B 1 167 ? -0.547 1.729 7.363 1 97.81 167 PRO B C 1
ATOM 6239 O O . PRO B 1 167 ? -1.247 2.113 8.305 1 97.81 167 PRO B O 1
ATOM 6242 N N . VAL B 1 168 ? 0.584 2.328 6.949 1 98.5 168 VAL B N 1
ATOM 6243 C CA . VAL B 1 168 ? 1.147 3.484 7.641 1 98.5 168 VAL B CA 1
ATOM 6244 C C . VAL B 1 168 ? 1.235 4.668 6.68 1 98.5 168 VAL B C 1
ATOM 6246 O O . VAL B 1 168 ? 1.425 4.484 5.477 1 98.5 168 VAL B O 1
ATOM 6249 N N . ILE B 1 169 ? 1.021 5.875 7.23 1 98.19 169 ILE B N 1
ATOM 6250 C CA . ILE B 1 169 ? 1.358 7.141 6.586 1 98.19 169 ILE B CA 1
ATOM 6251 C C . ILE B 1 169 ? 2.311 7.938 7.473 1 98.19 169 ILE B C 1
ATOM 6253 O O . ILE B 1 169 ? 2.131 7.992 8.695 1 98.19 169 ILE B O 1
ATOM 6257 N N . ALA B 1 170 ? 3.309 8.5 6.895 1 98.25 170 ALA B N 1
ATOM 6258 C CA . ALA B 1 170 ? 4.242 9.391 7.578 1 98.25 170 ALA B CA 1
ATOM 6259 C C . ALA B 1 170 ? 4.555 10.617 6.727 1 98.25 170 ALA B C 1
ATOM 6261 O O . ALA B 1 170 ? 4.133 10.711 5.57 1 98.25 170 ALA B O 1
ATOM 6262 N N . SER B 1 171 ? 5.188 11.609 7.332 1 97.38 171 SER B N 1
ATOM 6263 C CA . SER B 1 171 ? 5.52 12.859 6.652 1 97.38 171 SER B CA 1
ATOM 6264 C C . SER B 1 171 ? 6.645 12.656 5.645 1 97.38 171 SER B C 1
ATOM 6266 O O . SER B 1 171 ? 7.738 13.203 5.805 1 97.38 171 SER B O 1
ATOM 6268 N N . GLY B 1 172 ? 6.387 11.977 4.574 1 97.5 172 GLY B N 1
ATOM 6269 C CA . GLY B 1 172 ? 7.328 11.68 3.506 1 97.5 172 GLY B CA 1
ATOM 6270 C C . GLY B 1 172 ? 6.711 10.883 2.371 1 97.5 172 GLY B C 1
ATOM 6271 O O . GLY B 1 172 ? 5.555 10.461 2.457 1 97.5 172 GLY B O 1
ATOM 6272 N N . ILE B 1 173 ? 7.531 10.68 1.35 1 97.69 173 ILE B N 1
ATOM 6273 C CA . ILE B 1 173 ? 7.129 9.867 0.208 1 97.69 173 ILE B CA 1
ATOM 6274 C C . ILE B 1 173 ? 7.324 8.391 0.537 1 97.69 173 ILE B C 1
ATOM 6276 O O . ILE B 1 173 ? 8.367 7.992 1.06 1 97.69 173 ILE B O 1
ATOM 6280 N N . PRO B 1 174 ? 6.207 7.484 0.328 1 96.94 174 PRO B N 1
ATOM 6281 C CA . PRO B 1 174 ? 6.402 6.047 0.534 1 96.94 174 PRO B CA 1
ATOM 6282 C C . PRO B 1 174 ? 7.59 5.496 -0.248 1 96.94 174 PRO B C 1
ATOM 6284 O O . PRO B 1 174 ? 7.742 5.789 -1.438 1 96.94 174 PRO B O 1
ATOM 6287 N N . ALA B 1 175 ? 8.461 4.715 0.495 1 96.88 175 ALA B N 1
ATOM 6288 C CA . ALA B 1 175 ? 9.695 4.246 -0.119 1 96.88 175 ALA B CA 1
ATOM 6289 C C . ALA B 1 175 ? 9.859 2.738 0.06 1 96.88 175 ALA B C 1
ATOM 6291 O O . ALA B 1 175 ? 10.984 2.236 0.145 1 96.88 175 ALA B O 1
ATOM 6292 N N . GLY B 1 176 ? 8.766 2.059 0.249 1 95.06 176 GLY B N 1
ATOM 6293 C CA . GLY B 1 176 ? 8.836 0.607 0.278 1 95.06 176 GLY B CA 1
ATOM 6294 C C . GLY B 1 176 ? 8.25 0.005 1.54 1 95.06 176 GLY B C 1
ATOM 6295 O O . GLY B 1 176 ? 7.84 0.731 2.449 1 95.06 176 GLY B O 1
ATOM 6296 N N . SER B 1 177 ? 8.133 -1.333 1.557 1 96 177 SER B N 1
ATOM 6297 C CA . SER B 1 177 ? 7.77 -2.184 2.684 1 96 177 SER B CA 1
ATOM 6298 C C . SER B 1 177 ? 8.664 -3.418 2.758 1 96 177 SER B C 1
ATOM 6300 O O . SER B 1 177 ? 9.156 -3.895 1.735 1 96 177 SER B O 1
ATOM 6302 N N . GLN B 1 178 ? 8.82 -3.992 3.953 1 97.19 178 GLN B N 1
ATOM 6303 C CA . GLN B 1 178 ? 9.742 -5.117 4.105 1 97.19 178 GLN B CA 1
ATOM 6304 C C . GLN B 1 178 ? 9.492 -5.852 5.418 1 97.19 178 GLN B C 1
ATOM 6306 O O . GLN B 1 178 ? 8.695 -5.41 6.242 1 97.19 178 GLN B O 1
ATOM 6311 N N . ASP B 1 179 ? 10.078 -7.012 5.52 1 96.75 179 ASP B N 1
ATOM 6312 C CA . ASP B 1 179 ? 10.273 -7.73 6.773 1 96.75 179 ASP B CA 1
ATOM 6313 C C . ASP B 1 179 ? 8.93 -8.109 7.406 1 96.75 179 ASP B C 1
ATOM 6315 O O . ASP B 1 179 ? 8.641 -7.723 8.539 1 96.75 179 ASP B O 1
ATOM 6319 N N . PHE B 1 180 ? 8.125 -8.898 6.703 1 96.75 180 PHE B N 1
ATOM 6320 C CA . PHE B 1 180 ? 6.914 -9.422 7.324 1 96.75 180 PHE B CA 1
ATOM 6321 C C . PHE B 1 180 ? 7.254 -10.359 8.477 1 96.75 180 PHE B C 1
ATOM 6323 O O . PHE B 1 180 ? 7.961 -11.352 8.289 1 96.75 180 PHE B O 1
ATOM 6330 N N . ASN B 1 181 ? 6.758 -10 9.625 1 96.12 181 ASN B N 1
ATOM 6331 C CA . ASN B 1 181 ? 6.988 -10.773 10.844 1 96.12 181 ASN B CA 1
ATOM 6332 C C . ASN B 1 181 ? 5.812 -10.648 11.812 1 96.12 181 ASN B C 1
ATOM 6334 O O . ASN B 1 181 ? 5.363 -9.547 12.117 1 96.12 181 ASN B O 1
ATOM 6338 N N . ASN B 1 182 ? 5.285 -11.82 12.211 1 94.56 182 ASN B N 1
ATOM 6339 C CA . ASN B 1 182 ? 4.223 -11.875 13.211 1 94.56 182 ASN B CA 1
ATOM 6340 C C . ASN B 1 182 ? 3.035 -11 12.82 1 94.56 182 ASN B C 1
ATOM 6342 O O . ASN B 1 182 ? 2.57 -10.188 13.617 1 94.56 182 ASN B O 1
ATOM 6346 N N . GLY B 1 183 ? 2.717 -10.984 11.648 1 95.94 183 GLY B N 1
ATOM 6347 C CA . GLY B 1 183 ? 1.495 -10.336 11.203 1 95.94 183 GLY B CA 1
ATOM 6348 C C . GLY B 1 183 ? 1.677 -8.852 10.922 1 95.94 183 GLY B C 1
ATOM 6349 O O . GLY B 1 183 ? 0.698 -8.109 10.828 1 95.94 183 GLY B O 1
ATOM 6350 N N . SER B 1 184 ? 2.918 -8.445 10.773 1 97.5 184 SER B N 1
ATOM 6351 C CA . SER B 1 184 ? 3.166 -7.023 10.539 1 97.5 184 SER B CA 1
ATOM 6352 C C . SER B 1 184 ? 4.27 -6.816 9.508 1 97.5 184 SER B C 1
ATOM 6354 O O . SER B 1 184 ? 5.066 -7.723 9.258 1 97.5 184 SER B O 1
ATOM 6356 N N . LEU B 1 185 ? 4.34 -5.621 8.938 1 97.94 185 LEU B N 1
ATOM 6357 C CA . LEU B 1 185 ? 5.34 -5.188 7.969 1 97.94 185 LEU B CA 1
ATOM 6358 C C . LEU B 1 185 ? 6.062 -3.938 8.461 1 97.94 185 LEU B C 1
ATOM 6360 O O . LEU B 1 185 ? 5.559 -3.223 9.328 1 97.94 185 LEU B O 1
ATOM 6364 N N . VAL B 1 186 ? 7.184 -3.682 7.953 1 98.62 186 VAL B N 1
ATOM 6365 C CA . VAL B 1 186 ? 7.855 -2.395 8.102 1 98.62 186 VAL B CA 1
ATOM 6366 C C . VAL B 1 186 ? 7.562 -1.516 6.887 1 98.62 186 VAL B C 1
ATOM 6368 O O . VAL B 1 186 ? 7.855 -1.896 5.754 1 98.62 186 VAL B O 1
ATOM 6371 N N . TYR B 1 187 ? 6.98 -0.378 7.125 1 98.5 187 TYR B N 1
ATOM 6372 C CA . TYR B 1 187 ? 6.727 0.623 6.098 1 98.5 187 TYR B CA 1
ATOM 6373 C C . TYR B 1 187 ? 7.805 1.699 6.102 1 98.5 187 TYR B C 1
ATOM 6375 O O . TYR B 1 187 ? 8.156 2.23 7.16 1 98.5 187 TYR B O 1
ATOM 6383 N N . VAL B 1 188 ? 8.32 2.066 4.945 1 98.56 188 VAL B N 1
ATOM 6384 C CA . VAL B 1 188 ? 9.43 3.008 4.836 1 98.56 188 VAL B CA 1
ATOM 6385 C C . VAL B 1 188 ? 8.953 4.285 4.145 1 98.56 188 VAL B C 1
ATOM 6387 O O . VAL B 1 188 ? 8.219 4.227 3.156 1 98.56 188 VAL B O 1
ATOM 6390 N N . PHE B 1 189 ? 9.328 5.465 4.668 1 98.56 189 PHE B N 1
ATOM 6391 C CA . PHE B 1 189 ? 9.055 6.773 4.078 1 98.56 189 PHE B CA 1
ATOM 6392 C C . PHE B 1 189 ? 10.312 7.633 4.07 1 98.56 189 PHE B C 1
ATOM 6394 O O . PHE B 1 189 ? 11.133 7.551 4.98 1 98.56 189 PHE B O 1
ATOM 6401 N N . GLU B 1 190 ? 10.43 8.508 3.051 1 98.12 190 GLU B N 1
ATOM 6402 C CA . GLU B 1 190 ? 11.547 9.43 2.934 1 98.12 190 GLU B CA 1
ATOM 6403 C C . GLU B 1 190 ? 11.07 10.859 2.715 1 98.12 190 GLU B C 1
ATOM 6405 O O . GLU B 1 190 ? 10.266 11.117 1.816 1 98.12 190 GLU B O 1
ATOM 6410 N N . GLN B 1 191 ? 11.469 11.766 3.549 1 98 191 GLN B N 1
ATOM 6411 C CA . GLN B 1 191 ? 11.289 13.211 3.391 1 98 191 GLN B CA 1
ATOM 6412 C C . GLN B 1 191 ? 12.617 13.906 3.1 1 98 191 GLN B C 1
ATOM 6414 O O . GLN B 1 191 ? 13.398 14.172 4.016 1 98 191 GLN B O 1
ATOM 6419 N N . ARG B 1 192 ? 12.852 14.367 1.919 1 95.31 192 ARG B N 1
ATOM 6420 C CA . ARG B 1 192 ? 14.125 14.938 1.502 1 95.31 192 ARG B CA 1
ATOM 6421 C C . ARG B 1 192 ? 14.18 16.438 1.803 1 95.31 192 ARG B C 1
ATOM 6423 O O . ARG B 1 192 ? 15.266 16.984 1.998 1 95.31 192 ARG B O 1
ATOM 6430 N N . ASN B 1 193 ? 12.953 17.047 1.756 1 97.19 193 ASN B N 1
ATOM 6431 C CA . ASN B 1 193 ? 12.898 18.438 2.209 1 97.19 193 ASN B CA 1
ATOM 6432 C C . ASN B 1 193 ? 13.055 18.547 3.723 1 97.19 193 ASN B C 1
ATOM 6434 O O . ASN B 1 193 ? 12.641 17.641 4.457 1 97.19 193 ASN B O 1
ATOM 6438 N N . LYS B 1 194 ? 13.617 19.625 4.141 1 98.31 194 LYS B N 1
ATOM 6439 C CA . LYS B 1 194 ? 13.773 19.828 5.578 1 98.31 194 LYS B CA 1
ATOM 6440 C C . LYS B 1 194 ? 12.445 20.219 6.223 1 98.31 194 LYS B C 1
ATOM 6442 O O . LYS B 1 194 ? 11.727 21.062 5.703 1 98.31 194 LYS B O 1
ATOM 6447 N N . ILE B 1 195 ? 12.117 19.531 7.258 1 98.25 195 ILE B N 1
ATOM 6448 C CA . ILE B 1 195 ? 10.914 19.875 8.008 1 98.25 195 ILE B CA 1
ATOM 6449 C C . ILE B 1 195 ? 11.258 20.031 9.492 1 98.25 195 ILE B C 1
ATOM 6451 O O . ILE B 1 195 ? 12.227 19.438 9.969 1 98.25 195 ILE B O 1
ATOM 6455 N N . PRO B 1 196 ? 10.547 20.859 10.188 1 97.94 196 PRO B N 1
ATOM 6456 C CA . PRO B 1 196 ? 10.75 20.938 11.633 1 97.94 196 PRO B CA 1
ATOM 6457 C C . PRO B 1 196 ? 10.086 19.781 12.383 1 97.94 196 PRO B C 1
ATOM 6459 O O . PRO B 1 196 ? 9.32 19.016 11.789 1 97.94 196 PRO B O 1
ATOM 6462 N N . SER B 1 197 ? 10.391 19.656 13.641 1 98.12 197 SER B N 1
ATOM 6463 C CA . SER B 1 197 ? 9.969 18.516 14.445 1 98.12 197 SER B CA 1
ATOM 6464 C C . SER B 1 197 ? 8.445 18.438 14.523 1 98.12 197 SER B C 1
ATOM 6466 O O . SER B 1 197 ? 7.883 17.344 14.562 1 98.12 197 SER B O 1
ATOM 6468 N N . TYR B 1 198 ? 7.77 19.594 14.562 1 97.38 198 TYR B N 1
ATOM 6469 C CA . TYR B 1 198 ? 6.328 19.547 14.766 1 97.38 198 TYR B CA 1
ATOM 6470 C C . TYR B 1 198 ? 5.621 19 13.531 1 97.38 198 TYR B C 1
ATOM 6472 O O . TYR B 1 198 ? 4.441 18.641 13.594 1 97.38 198 TYR B O 1
ATOM 6480 N N . LEU B 1 199 ? 6.332 18.812 12.406 1 98.25 199 LEU B N 1
ATOM 6481 C CA . LEU B 1 199 ? 5.754 18.297 11.172 1 98.25 199 LEU B CA 1
ATOM 6482 C C . LEU B 1 199 ? 6.066 16.812 11.008 1 98.25 199 LEU B C 1
ATOM 6484 O O . LEU B 1 199 ? 5.668 16.188 10.016 1 98.25 199 LEU B O 1
ATOM 6488 N N . ILE B 1 200 ? 6.781 16.203 11.945 1 98.25 200 ILE B N 1
ATOM 6489 C CA . ILE B 1 200 ? 6.898 14.75 11.969 1 98.25 200 ILE B CA 1
ATOM 6490 C C . ILE B 1 200 ? 5.535 14.125 12.258 1 98.25 200 ILE B C 1
ATOM 6492 O O . ILE B 1 200 ? 4.902 14.43 13.266 1 98.25 200 ILE B O 1
ATOM 6496 N N . SER B 1 201 ? 5.152 13.297 11.328 1 97.44 201 SER B N 1
ATOM 6497 C CA . SER B 1 201 ? 3.824 12.719 11.5 1 97.44 201 SER B CA 1
ATOM 6498 C C . SER B 1 201 ? 3.85 11.211 11.289 1 97.44 201 SER B C 1
ATOM 6500 O O . SER B 1 201 ? 4.727 10.688 10.594 1 97.44 201 SER B O 1
ATOM 6502 N N . LEU B 1 202 ? 2.967 10.555 11.945 1 97.38 202 LEU B N 1
ATOM 6503 C CA . LEU B 1 202 ? 2.74 9.117 11.883 1 97.38 202 LEU B CA 1
ATOM 6504 C C . LEU B 1 202 ? 1.253 8.797 12 1 97.38 202 LEU B C 1
ATOM 6506 O O . LEU B 1 202 ? 0.557 9.359 12.844 1 97.38 202 LEU B O 1
ATOM 6510 N N . LEU B 1 203 ? 0.758 7.969 11.117 1 98.38 203 LEU B N 1
ATOM 6511 C CA . LEU B 1 203 ? -0.619 7.488 11.133 1 98.38 203 LEU B CA 1
ATOM 6512 C C . LEU B 1 203 ? -0.692 6.035 10.688 1 98.38 203 LEU B C 1
ATOM 6514 O O . LEU B 1 203 ? 0.014 5.629 9.758 1 98.38 203 LEU B O 1
ATOM 6518 N N . SER B 1 204 ? -1.497 5.195 11.375 1 98.75 204 SER B N 1
ATOM 6519 C CA . SER B 1 204 ? -1.697 3.807 10.977 1 98.75 204 SER B CA 1
ATOM 6520 C C . SER B 1 204 ? -3.129 3.355 11.25 1 98.75 204 SER B C 1
ATOM 6522 O O . SER B 1 204 ? -3.703 3.684 12.289 1 98.75 204 SER B O 1
ATOM 6524 N N . GLY B 1 205 ? -3.707 2.662 10.359 1 98.19 205 GLY B N 1
ATOM 6525 C CA . GLY B 1 205 ? -5.059 2.131 10.445 1 98.19 205 GLY B CA 1
ATOM 6526 C C . GLY B 1 205 ? -5.535 1.501 9.148 1 98.19 205 GLY B C 1
ATOM 6527 O O . GLY B 1 205 ? -4.742 1.272 8.234 1 98.19 205 GLY B O 1
ATOM 6528 N N . ASP B 1 206 ? -6.793 1.095 9.117 1 97.5 206 ASP B N 1
ATOM 6529 C CA . ASP B 1 206 ? -7.426 0.555 7.914 1 97.5 206 ASP B CA 1
ATOM 6530 C C . ASP B 1 206 ? -7.625 1.645 6.863 1 97.5 206 ASP B C 1
ATOM 6532 O O . ASP B 1 206 ? -8.648 2.328 6.859 1 97.5 206 ASP B O 1
ATOM 6536 N N . LEU B 1 207 ? -6.637 1.738 5.91 1 98 207 LEU B N 1
ATOM 6537 C CA . LEU B 1 207 ? -6.602 2.885 5.008 1 98 207 LEU B CA 1
ATOM 6538 C C . LEU B 1 207 ? -6.758 2.439 3.557 1 98 207 LEU B C 1
ATOM 6540 O O . LEU B 1 207 ? -6.191 1.423 3.15 1 98 207 LEU B O 1
ATOM 6544 N N . ALA B 1 208 ? -7.586 3.154 2.844 1 98.06 208 ALA B N 1
ATOM 6545 C CA . ALA B 1 208 ? -7.664 3.119 1.386 1 98.06 208 ALA B CA 1
ATOM 6546 C C . ALA B 1 208 ? -7.164 4.426 0.777 1 98.06 208 ALA B C 1
ATOM 6548 O O . ALA B 1 208 ? -7.105 5.453 1.458 1 98.06 208 ALA B O 1
ATOM 6549 N N . SER B 1 209 ? -6.727 4.41 -0.453 1 98.06 209 SER B N 1
ATOM 6550 C CA . SER B 1 209 ? -6.25 5.621 -1.109 1 98.06 209 SER B CA 1
ATOM 6551 C C . SER B 1 209 ? -6.629 5.637 -2.586 1 98.06 209 SER B C 1
ATOM 6553 O O . SER B 1 209 ? -6.836 4.586 -3.191 1 98.06 209 SER B O 1
ATOM 6555 N N . CYS B 1 210 ? -6.789 6.734 -3.197 1 97.75 210 CYS B N 1
ATOM 6556 C CA . CYS B 1 210 ? -6.961 6.938 -4.633 1 97.75 210 CYS B CA 1
ATOM 6557 C C . CYS B 1 210 ? -6.48 8.32 -5.047 1 97.75 210 CYS B C 1
ATOM 6559 O O . CYS B 1 210 ? -6.316 9.203 -4.203 1 97.75 210 CYS B O 1
ATOM 6561 N N . PRO B 1 211 ? -6.188 8.555 -6.305 1 97.5 211 PRO B N 1
ATOM 6562 C CA . PRO B 1 211 ? -5.77 9.875 -6.77 1 97.5 211 PRO B CA 1
ATOM 6563 C C . PRO B 1 211 ? -6.918 10.883 -6.801 1 97.5 211 PRO B C 1
ATOM 6565 O O . PRO B 1 211 ? -8.055 10.516 -7.113 1 97.5 211 PRO B O 1
ATOM 6568 N N . VAL B 1 212 ? -6.629 12.086 -6.496 1 97.25 212 VAL B N 1
ATOM 6569 C CA . VAL B 1 212 ? -7.574 13.18 -6.656 1 97.25 212 VAL B CA 1
ATOM 6570 C C . VAL B 1 212 ? -6.969 14.258 -7.559 1 97.25 212 VAL B C 1
ATOM 6572 O O . VAL B 1 212 ? -7.434 15.398 -7.57 1 97.25 212 VAL B O 1
ATOM 6575 N N . GLY B 1 213 ? -5.93 13.977 -8.242 1 96.5 213 GLY B N 1
ATOM 6576 C CA . GLY B 1 213 ? -5.176 14.734 -9.227 1 96.5 213 GLY B CA 1
ATOM 6577 C C . GLY B 1 213 ? -3.926 14.016 -9.703 1 96.5 213 GLY B C 1
ATOM 6578 O O . GLY B 1 213 ? -3.635 12.906 -9.258 1 96.5 213 GLY B O 1
ATOM 6579 N N . PRO B 1 214 ? -3.168 14.641 -10.602 1 96.5 214 PRO B N 1
ATOM 6580 C CA . PRO B 1 214 ? -1.99 13.977 -11.172 1 96.5 214 PRO B CA 1
ATOM 6581 C C . PRO B 1 214 ? -0.848 13.844 -10.172 1 96.5 214 PRO B C 1
ATOM 6583 O O . PRO B 1 214 ? 0.08 13.062 -10.383 1 96.5 214 PRO B O 1
ATOM 6586 N N . ARG B 1 215 ? -0.892 14.586 -9.047 1 97.75 215 ARG B N 1
ATOM 6587 C CA . ARG B 1 215 ? 0.173 14.531 -8.047 1 97.75 215 ARG B CA 1
ATOM 6588 C C . ARG B 1 215 ? -0.396 14.594 -6.633 1 97.75 215 ARG B C 1
ATOM 6590 O O . ARG B 1 215 ? 0.267 15.07 -5.711 1 97.75 215 ARG B O 1
ATOM 6597 N N . SER B 1 216 ? -1.653 14.227 -6.484 1 97.75 216 SER B N 1
ATOM 6598 C CA . SER B 1 216 ? -2.309 14.297 -5.184 1 97.75 216 SER B CA 1
ATOM 6599 C C . SER B 1 216 ? -3.145 13.047 -4.914 1 97.75 216 SER B C 1
ATOM 6601 O O . SER B 1 216 ? -3.811 12.539 -5.816 1 97.75 216 SER B O 1
ATOM 6603 N N . PHE B 1 217 ? -3.117 12.594 -3.658 1 97.75 217 PHE B N 1
ATOM 6604 C CA . PHE B 1 217 ? -3.881 11.438 -3.219 1 97.75 217 PHE B CA 1
ATOM 6605 C C . PHE B 1 217 ? -4.68 11.758 -1.963 1 97.75 217 PHE B C 1
ATOM 6607 O O . PHE B 1 217 ? -4.289 12.617 -1.174 1 97.75 217 PHE B O 1
ATOM 6614 N N . VAL B 1 218 ? -5.789 11.078 -1.828 1 98.06 218 VAL B N 1
ATOM 6615 C CA . VAL B 1 218 ? -6.547 11.125 -0.58 1 98.06 218 VAL B CA 1
ATOM 6616 C C . VAL B 1 218 ? -6.504 9.75 0.095 1 98.06 218 VAL B C 1
ATOM 6618 O O . VAL B 1 218 ? -6.586 8.719 -0.575 1 98.06 218 VAL B O 1
ATOM 6621 N N . TYR B 1 219 ? -6.312 9.719 1.362 1 98.25 219 TYR B N 1
ATOM 6622 C CA . TYR B 1 219 ? -6.352 8.531 2.211 1 98.25 219 TYR B CA 1
ATOM 6623 C C . TYR B 1 219 ? -7.508 8.609 3.201 1 98.25 219 TYR B C 1
ATOM 6625 O O . TYR B 1 219 ? -7.805 9.672 3.738 1 98.25 219 TYR B O 1
ATOM 6633 N N . THR B 1 220 ? -8.164 7.57 3.451 1 98.12 220 THR B N 1
ATOM 6634 C CA . THR B 1 220 ? -9.242 7.457 4.43 1 98.12 220 THR B CA 1
ATOM 6635 C C . THR B 1 220 ? -9.633 5.996 4.641 1 98.12 220 THR B C 1
ATOM 6637 O O . THR B 1 220 ? -9.047 5.098 4.031 1 98.12 220 THR B O 1
ATOM 6640 N N . GLU B 1 221 ? -10.484 5.727 5.582 1 97.62 221 GLU B N 1
ATOM 6641 C CA . GLU B 1 221 ? -11.039 4.379 5.691 1 97.62 221 GLU B CA 1
ATOM 6642 C C . GLU B 1 221 ? -11.82 4.004 4.438 1 97.62 221 GLU B C 1
ATOM 6644 O O . GLU B 1 221 ? -12.5 4.848 3.85 1 97.62 221 GLU B O 1
ATOM 6649 N N . PRO B 1 222 ? -11.805 2.76 4.031 1 97.12 222 PRO B N 1
ATOM 6650 C CA . PRO B 1 222 ? -12.273 2.322 2.715 1 97.12 222 PRO B CA 1
ATOM 6651 C C . PRO B 1 222 ? -13.703 2.771 2.416 1 97.12 222 PRO B C 1
ATOM 6653 O O . PRO B 1 222 ? -13.984 3.246 1.314 1 97.12 222 PRO B O 1
ATOM 6656 N N . SER B 1 223 ? -14.594 2.734 3.281 1 95.88 223 SER B N 1
ATOM 6657 C CA . SER B 1 223 ? -16 3.018 3.029 1 95.88 223 SER B CA 1
ATOM 6658 C C . SER B 1 223 ? -16.234 4.5 2.756 1 95.88 223 SER B C 1
ATOM 6660 O O . SER B 1 223 ? -17.281 4.891 2.242 1 95.88 223 SER B O 1
ATOM 6662 N N . ASN B 1 224 ? -15.242 5.285 3.133 1 96.5 224 ASN B N 1
ATOM 6663 C CA . ASN B 1 224 ? -15.359 6.73 2.969 1 96.5 224 ASN B CA 1
ATOM 6664 C C . ASN B 1 224 ? -14.633 7.211 1.713 1 96.5 224 ASN B C 1
ATOM 6666 O O . ASN B 1 224 ? -14.68 8.398 1.378 1 96.5 224 ASN B O 1
ATOM 6670 N N . LEU B 1 225 ? -14.055 6.359 0.949 1 97.69 225 LEU B N 1
ATOM 6671 C CA . LEU B 1 225 ? -13.102 6.73 -0.094 1 97.69 225 LEU B CA 1
ATOM 6672 C C . LEU B 1 225 ? -13.805 7.461 -1.233 1 97.69 225 LEU B C 1
ATOM 6674 O O . LEU B 1 225 ? -13.336 8.5 -1.694 1 97.69 225 LEU B O 1
ATOM 6678 N N . MET B 1 226 ? -14.953 6.957 -1.736 1 97 226 MET B N 1
ATOM 6679 C CA . MET B 1 226 ? -15.633 7.539 -2.889 1 97 226 MET B CA 1
ATOM 6680 C C . MET B 1 226 ? -16.141 8.938 -2.57 1 97 226 MET B C 1
ATOM 6682 O O . MET B 1 226 ? -16.109 9.828 -3.424 1 97 226 MET B O 1
ATOM 6686 N N . ALA B 1 227 ? -16.656 9.109 -1.318 1 96.88 227 ALA B N 1
ATOM 6687 C CA . ALA B 1 227 ? -17.109 10.438 -0.901 1 96.88 227 ALA B CA 1
ATOM 6688 C C . ALA B 1 227 ? -15.945 11.43 -0.914 1 96.88 227 ALA B C 1
ATOM 6690 O O . ALA B 1 227 ? -16.094 12.562 -1.373 1 96.88 227 ALA B O 1
ATOM 6691 N N . CYS B 1 228 ? -14.836 11 -0.402 1 97.12 228 CYS B N 1
ATOM 6692 C CA . CYS B 1 228 ? -13.664 11.859 -0.372 1 97.12 228 CYS B CA 1
ATOM 6693 C C . CYS B 1 228 ? -13.172 12.172 -1.783 1 97.12 228 CYS B C 1
ATOM 6695 O O . CYS B 1 228 ? -12.844 13.312 -2.096 1 97.12 228 CYS B O 1
ATOM 6697 N N . LYS B 1 229 ? -13.117 11.102 -2.633 1 96.94 229 LYS B N 1
ATOM 6698 C CA . LYS B 1 229 ? -12.711 11.312 -4.016 1 96.94 229 LYS B CA 1
ATOM 6699 C C . LYS B 1 229 ? -13.602 12.352 -4.699 1 96.94 229 LYS B C 1
ATOM 6701 O O . LYS B 1 229 ? -13.102 13.281 -5.332 1 96.94 229 LYS B O 1
ATOM 6706 N N . TYR B 1 230 ? -14.883 12.195 -4.566 1 96.31 230 TYR B N 1
ATOM 6707 C CA . TYR B 1 230 ? -15.836 13.125 -5.16 1 96.31 230 TYR B CA 1
ATOM 6708 C C . TYR B 1 230 ? -15.578 14.555 -4.695 1 96.31 230 TYR B C 1
ATOM 6710 O O . TYR B 1 230 ? -15.57 15.484 -5.508 1 96.31 230 TYR B O 1
ATOM 6718 N N . GLU B 1 231 ? -15.328 14.695 -3.422 1 96.56 231 GLU B N 1
ATOM 6719 C CA . GLU B 1 231 ? -15.195 16.016 -2.824 1 96.56 231 GLU B CA 1
ATOM 6720 C C . GLU B 1 231 ? -14 16.766 -3.4 1 96.56 231 GLU B C 1
ATOM 6722 O O . GLU B 1 231 ? -14.07 17.984 -3.613 1 96.56 231 GLU B O 1
ATOM 6727 N N . PHE B 1 232 ? -12.953 16.047 -3.795 1 96.31 232 PHE B N 1
ATOM 6728 C CA . PHE B 1 232 ? -11.703 16.766 -3.979 1 96.31 232 PHE B CA 1
ATOM 6729 C C . PHE B 1 232 ? -11.227 16.656 -5.422 1 96.31 232 PHE B C 1
ATOM 6731 O O . PHE B 1 232 ? -10.391 17.453 -5.867 1 96.31 232 PHE B O 1
ATOM 6738 N N . GLU B 1 233 ? -11.633 15.625 -6.191 1 94.88 233 GLU B N 1
ATOM 6739 C CA . GLU B 1 233 ? -11.047 15.289 -7.484 1 94.88 233 GLU B CA 1
ATOM 6740 C C . GLU B 1 233 ? -11.211 16.438 -8.477 1 94.88 233 GLU B C 1
ATOM 6742 O O . GLU B 1 233 ? -10.398 16.594 -9.391 1 94.88 233 GLU B O 1
ATOM 6747 N N . GLN B 1 234 ? -12.219 17.25 -8.273 1 93.25 234 GLN B N 1
ATOM 6748 C CA . GLN B 1 234 ? -12.516 18.297 -9.234 1 93.25 234 GLN B CA 1
ATOM 6749 C C . GLN B 1 234 ? -11.578 19.484 -9.055 1 93.25 234 GLN B C 1
ATOM 6751 O O . GLN B 1 234 ? -11.148 20.109 -10.031 1 93.25 234 GLN B O 1
ATOM 6756 N N . ASP B 1 235 ? -11.266 19.766 -7.758 1 93.81 235 ASP B N 1
ATOM 6757 C CA . ASP B 1 235 ? -10.719 21.094 -7.5 1 93.81 235 ASP B CA 1
ATOM 6758 C C . ASP B 1 235 ? -9.281 21.016 -6.988 1 93.81 235 ASP B C 1
ATOM 6760 O O . ASP B 1 235 ? -8.555 22.016 -6.996 1 93.81 235 ASP B O 1
ATOM 6764 N N . MET B 1 236 ? -8.789 19.906 -6.617 1 96.5 236 MET B N 1
ATOM 6765 C CA . MET B 1 236 ? -7.504 19.797 -5.934 1 96.5 236 MET B CA 1
ATOM 6766 C C . MET B 1 236 ? -6.387 20.375 -6.789 1 96.5 236 MET B C 1
ATOM 6768 O O . MET B 1 236 ? -5.629 21.234 -6.332 1 96.5 236 MET B O 1
ATOM 6772 N N . GLU B 1 237 ? -6.305 19.953 -8.016 1 96.5 237 GLU B N 1
ATOM 6773 C CA . GLU B 1 237 ? -5.219 20.406 -8.875 1 96.5 237 GLU B CA 1
ATOM 6774 C C . GLU B 1 237 ? -5.344 21.906 -9.188 1 96.5 237 GLU B C 1
ATOM 6776 O O . GLU B 1 237 ? -4.332 22.594 -9.305 1 96.5 237 GLU B O 1
ATOM 6781 N N . ARG B 1 238 ? -6.598 22.359 -9.352 1 95.75 238 ARG B N 1
ATOM 6782 C CA . ARG B 1 238 ? -6.84 23.781 -9.578 1 95.75 238 ARG B CA 1
ATOM 6783 C C . ARG B 1 238 ? -6.273 24.625 -8.43 1 95.75 238 ARG B C 1
ATOM 6785 O O . ARG B 1 238 ? -5.68 25.672 -8.664 1 95.75 238 ARG B O 1
ATOM 6792 N N . PHE B 1 239 ? -6.465 24.141 -7.23 1 97.81 239 PHE B N 1
ATOM 6793 C CA . PHE B 1 239 ? -5.941 24.844 -6.062 1 97.81 239 PHE B CA 1
ATOM 6794 C C . PHE B 1 239 ? -4.418 24.844 -6.066 1 97.81 239 PHE B C 1
ATOM 6796 O O . PHE B 1 239 ? -3.791 25.859 -5.777 1 97.81 239 PHE B O 1
ATOM 6803 N N . ILE B 1 240 ? -3.826 23.703 -6.391 1 97.88 240 ILE B N 1
ATOM 6804 C CA . ILE B 1 240 ? -2.369 23.609 -6.422 1 97.88 240 ILE B CA 1
ATOM 6805 C C . ILE B 1 240 ? -1.813 24.562 -7.473 1 97.88 240 ILE B C 1
ATOM 6807 O O . ILE B 1 240 ? -0.865 25.312 -7.203 1 97.88 240 ILE B O 1
ATOM 6811 N N . GLN B 1 241 ? -2.439 24.625 -8.633 1 97.69 241 GLN B N 1
ATOM 6812 C CA . GLN B 1 241 ? -1.992 25.5 -9.703 1 97.69 241 GLN B CA 1
ATOM 6813 C C . GLN B 1 241 ? -2.129 26.969 -9.305 1 97.69 241 GLN B C 1
ATOM 6815 O O . GLN B 1 241 ? -1.264 27.797 -9.625 1 97.69 241 GLN B O 1
ATOM 6820 N N . ALA B 1 242 ? -3.252 27.25 -8.68 1 98.06 242 ALA B N 1
ATOM 6821 C CA . ALA B 1 242 ? -3.441 28.609 -8.203 1 98.06 242 ALA B CA 1
ATOM 6822 C C . ALA B 1 242 ? -2.342 29 -7.215 1 98.06 242 ALA B C 1
ATOM 6824 O O . ALA B 1 242 ? -1.778 30.094 -7.309 1 98.06 242 ALA B O 1
ATOM 6825 N N . ALA B 1 243 ? -2.078 28.125 -6.297 1 98.31 243 ALA B N 1
ATOM 6826 C CA . ALA B 1 243 ? -1.017 28.406 -5.328 1 98.31 243 ALA B CA 1
ATOM 6827 C C . ALA B 1 243 ? 0.326 28.594 -6.027 1 98.31 243 ALA B C 1
ATOM 6829 O O . ALA B 1 243 ? 1.082 29.516 -5.688 1 98.31 243 ALA B O 1
ATOM 6830 N N . GLU B 1 244 ? 0.591 27.734 -7.008 1 98 244 GLU B N 1
ATOM 6831 C CA . GLU B 1 244 ? 1.84 27.828 -7.762 1 98 244 GLU B CA 1
ATOM 6832 C C . GLU B 1 244 ? 1.938 29.141 -8.516 1 98 244 GLU B C 1
ATOM 6834 O O . GLU B 1 244 ? 3.025 29.703 -8.656 1 98 244 GLU B O 1
ATOM 6839 N N . SER B 1 245 ? 0.848 29.641 -9.023 1 97.62 245 SER B N 1
ATOM 6840 C CA . SER B 1 245 ? 0.842 30.875 -9.789 1 97.62 245 SER B CA 1
ATOM 6841 C C . SER B 1 245 ? 1.177 32.062 -8.906 1 97.62 245 SER B C 1
ATOM 6843 O O . SER B 1 245 ? 1.626 33.125 -9.398 1 97.62 245 SER B O 1
ATOM 6845 N N . ILE B 1 246 ? 0.919 31.922 -7.648 1 97.81 246 ILE B N 1
ATOM 6846 C CA . ILE B 1 246 ? 1.142 33 -6.707 1 97.81 246 ILE B CA 1
ATOM 6847 C C . ILE B 1 246 ? 2.535 32.875 -6.094 1 97.81 246 ILE B C 1
ATOM 6849 O O . ILE B 1 246 ? 3.154 33.875 -5.734 1 97.81 246 ILE B O 1
ATOM 6853 N N . THR B 1 247 ? 2.982 31.734 -5.945 1 97.88 247 THR B N 1
ATOM 6854 C CA . THR B 1 247 ? 4.27 31.438 -5.328 1 97.88 247 THR B CA 1
ATOM 6855 C C . THR B 1 247 ? 5.25 30.891 -6.359 1 97.88 247 THR B C 1
ATOM 6857 O O . THR B 1 247 ? 5.785 31.641 -7.18 1 97.88 247 THR B O 1
ATOM 6860 N N . PHE B 1 248 ? 5.578 29.594 -6.418 1 97.69 248 PHE B N 1
ATOM 6861 C CA . PHE B 1 248 ? 6.34 28.844 -7.41 1 97.69 248 PHE B CA 1
ATOM 6862 C C . PHE B 1 248 ? 5.98 27.375 -7.371 1 97.69 248 PHE B C 1
ATOM 6864 O O . PHE B 1 248 ? 5.07 26.969 -6.641 1 97.69 248 PHE B O 1
ATOM 6871 N N . ALA B 1 249 ? 6.637 26.578 -8.094 1 96.75 249 ALA B N 1
ATOM 6872 C CA . ALA B 1 249 ? 6.285 25.172 -8.289 1 96.75 249 ALA B CA 1
ATOM 6873 C C . ALA B 1 249 ? 6.211 24.438 -6.949 1 96.75 249 ALA B C 1
ATOM 6875 O O . ALA B 1 249 ? 7.043 24.656 -6.07 1 96.75 249 ALA B O 1
ATOM 6876 N N . TYR B 1 250 ? 5.203 23.578 -6.777 1 97.31 250 TYR B N 1
ATOM 6877 C CA . TYR B 1 250 ? 4.977 22.812 -5.555 1 97.31 250 TYR B CA 1
ATOM 6878 C C . TYR B 1 250 ? 6.223 22.031 -5.164 1 97.31 250 TYR B C 1
ATOM 6880 O O . TYR B 1 250 ? 6.715 21.203 -5.941 1 97.31 250 TYR B O 1
ATOM 6888 N N . PRO B 1 251 ? 6.75 22.125 -3.984 1 96.25 251 PRO B N 1
ATOM 6889 C CA . PRO B 1 251 ? 8.109 21.656 -3.705 1 96.25 251 PRO B CA 1
ATOM 6890 C C . PRO B 1 251 ? 8.125 20.266 -3.07 1 96.25 251 PRO B C 1
ATOM 6892 O O . PRO B 1 251 ? 9.203 19.719 -2.807 1 96.25 251 PRO B O 1
ATOM 6895 N N . TRP B 1 252 ? 7.031 19.641 -2.752 1 97 252 TRP B N 1
ATOM 6896 C CA . TRP B 1 252 ? 7.02 18.438 -1.924 1 97 252 TRP B CA 1
ATOM 6897 C C . TRP B 1 252 ? 6.703 17.203 -2.76 1 97 252 TRP B C 1
ATOM 6899 O O . TRP B 1 252 ? 6.418 16.141 -2.217 1 97 252 TRP B O 1
ATOM 6909 N N . THR B 1 253 ? 6.703 17.234 -4.016 1 95.56 253 THR B N 1
ATOM 6910 C CA . THR B 1 253 ? 6.5 16.156 -4.973 1 95.56 253 THR B CA 1
ATOM 6911 C C . THR B 1 253 ? 5.02 15.797 -5.082 1 95.56 253 THR B C 1
ATOM 6913 O O . THR B 1 253 ? 4.414 15.945 -6.145 1 95.56 253 THR B O 1
ATOM 6916 N N . ARG B 1 254 ? 4.445 15.344 -3.969 1 96.69 254 ARG B N 1
ATOM 6917 C CA . ARG B 1 254 ? 3.031 14.992 -3.9 1 96.69 254 ARG B CA 1
ATOM 6918 C C . ARG B 1 254 ? 2.33 15.75 -2.779 1 96.69 254 ARG B C 1
ATOM 6920 O O . ARG B 1 254 ? 2.955 16.109 -1.777 1 96.69 254 ARG B O 1
ATOM 6927 N N . TYR B 1 255 ? 1.072 16.031 -3.051 1 97.38 255 TYR B N 1
ATOM 6928 C CA . TYR B 1 255 ? 0.222 16.578 -2.002 1 97.38 255 TYR B CA 1
ATOM 6929 C C . TYR B 1 255 ? -0.818 15.562 -1.552 1 97.38 255 TYR B C 1
ATOM 6931 O O . TYR B 1 255 ? -1.883 15.445 -2.162 1 97.38 255 TYR B O 1
ATOM 6939 N N . ASP B 1 256 ? -0.558 14.859 -0.43 1 95.81 256 ASP B N 1
ATOM 6940 C CA . ASP B 1 256 ? -1.438 13.812 0.091 1 95.81 256 ASP B CA 1
ATOM 6941 C C . ASP B 1 256 ? -2.219 14.312 1.306 1 95.81 256 ASP B C 1
ATOM 6943 O O . ASP B 1 256 ? -1.668 15.008 2.16 1 95.81 256 ASP B O 1
ATOM 6947 N N . PHE B 1 257 ? -3.494 13.953 1.284 1 93.62 257 PHE B N 1
ATOM 6948 C CA . PHE B 1 257 ? -4.418 14.328 2.35 1 93.62 257 PHE B CA 1
ATOM 6949 C C . PHE B 1 257 ? -5.012 13.086 3.008 1 93.62 257 PHE B C 1
ATOM 6951 O O . PHE B 1 257 ? -5.344 12.117 2.328 1 93.62 257 PHE B O 1
ATOM 6958 N N . VAL B 1 258 ? -5.086 13.078 4.328 1 97.19 258 VAL B N 1
ATOM 6959 C CA . VAL B 1 258 ? -5.727 11.992 5.07 1 97.19 258 VAL B CA 1
ATOM 6960 C C . VAL B 1 258 ? -6.98 12.516 5.77 1 97.19 258 VAL B C 1
ATOM 6962 O O . VAL B 1 258 ? -6.902 13.43 6.598 1 97.19 258 VAL B O 1
ATOM 6965 N N . ILE B 1 259 ? -8.117 12.047 5.398 1 97.19 259 ILE B N 1
ATOM 6966 C CA . ILE B 1 259 ? -9.352 12.352 6.113 1 97.19 259 ILE B CA 1
ATOM 6967 C C . ILE B 1 259 ? -9.492 11.422 7.316 1 97.19 259 ILE B C 1
ATOM 6969 O O . ILE B 1 259 ? -9.688 10.211 7.156 1 97.19 259 ILE B O 1
ATOM 6973 N N . LEU B 1 260 ? -9.375 11.992 8.477 1 96.69 260 LEU B N 1
ATOM 6974 C CA . LEU B 1 260 ? -9.312 11.242 9.719 1 96.69 260 LEU B CA 1
ATOM 6975 C C . LEU B 1 260 ? -10.703 10.766 10.141 1 96.69 260 LEU B C 1
ATOM 6977 O O . LEU B 1 260 ? -11.703 11.164 9.539 1 96.69 260 LEU B O 1
ATOM 6981 N N . PRO B 1 261 ? -10.766 9.891 11.125 1 94.94 261 PRO B N 1
ATOM 6982 C CA . PRO B 1 261 ? -12.055 9.406 11.625 1 94.94 261 PRO B CA 1
ATOM 6983 C C . PRO B 1 261 ? -12.898 10.516 12.25 1 94.94 261 PRO B C 1
ATOM 6985 O O . PRO B 1 261 ? -12.375 11.586 12.57 1 94.94 261 PRO B O 1
ATOM 6988 N N . PRO B 1 262 ? -14.109 10.266 12.422 1 91.5 262 PRO B N 1
ATOM 6989 C CA . PRO B 1 262 ? -15.039 11.297 12.898 1 91.5 262 PRO B CA 1
ATOM 6990 C C . PRO B 1 262 ? -14.688 11.805 14.297 1 91.5 262 PRO B C 1
ATOM 6992 O O . PRO B 1 262 ? -15.047 12.922 14.664 1 91.5 262 PRO B O 1
ATOM 6995 N N . SER B 1 263 ? -14.016 11.125 15.047 1 90.31 263 SER B N 1
ATOM 6996 C CA . SER B 1 263 ? -13.68 11.508 16.406 1 90.31 263 SER B CA 1
ATOM 6997 C C . SER B 1 263 ? -12.523 12.508 16.438 1 90.31 263 SER B C 1
ATOM 6999 O O . SER B 1 263 ? -12.188 13.039 17.5 1 90.31 263 SER B O 1
ATOM 7001 N N . PHE B 1 264 ? -11.93 12.766 15.359 1 89.56 264 PHE B N 1
ATOM 7002 C CA . PHE B 1 264 ? -10.812 13.695 15.258 1 89.56 264 PHE B CA 1
ATOM 7003 C C . PHE B 1 264 ? -11.211 15.07 15.789 1 89.56 264 PHE B C 1
ATOM 7005 O O . PHE B 1 264 ? -12.18 15.672 15.312 1 89.56 264 PHE B O 1
ATOM 7012 N N . PRO B 1 265 ? -10.453 15.633 16.719 1 89.31 265 PRO B N 1
ATOM 7013 C CA . PRO B 1 265 ? -10.945 16.812 17.438 1 89.31 265 PRO B CA 1
ATOM 7014 C C . PRO B 1 265 ? -10.508 18.125 16.797 1 89.31 265 PRO B C 1
ATOM 7016 O O . PRO B 1 265 ? -10.93 19.188 17.234 1 89.31 265 PRO B O 1
ATOM 7019 N N . TYR B 1 266 ? -9.648 18.047 15.75 1 86.31 266 TYR B N 1
ATOM 7020 C CA . TYR B 1 266 ? -9.062 19.25 15.18 1 86.31 266 TYR B CA 1
ATOM 7021 C C . TYR B 1 266 ? -9.57 19.484 13.758 1 86.31 266 TYR B C 1
ATOM 7023 O O . TYR B 1 266 ? -10.422 18.734 13.266 1 86.31 266 TYR B O 1
ATOM 7031 N N . GLY B 1 267 ? -9.102 20.625 13.219 1 85.25 267 GLY B N 1
ATOM 7032 C CA . GLY B 1 267 ? -9.438 20.938 11.836 1 85.25 267 GLY B CA 1
ATOM 7033 C C . GLY B 1 267 ? -8.508 20.266 10.844 1 85.25 267 GLY B C 1
ATOM 7034 O O . GLY B 1 267 ? -8.961 19.578 9.93 1 85.25 267 GLY B O 1
ATOM 7035 N N . GLY B 1 268 ? -7.285 20.516 11.094 1 91.38 268 GLY B N 1
ATOM 7036 C CA . GLY B 1 268 ? -6.285 19.922 10.211 1 91.38 268 GLY B CA 1
ATOM 7037 C C . GLY B 1 268 ? -4.863 20.141 10.695 1 91.38 268 GLY B C 1
ATOM 7038 O O . GLY B 1 268 ? -4.637 20.891 11.656 1 91.38 268 GLY B O 1
ATOM 7039 N N . MET B 1 269 ? -3.953 19.406 10.164 1 94.62 269 MET B N 1
ATOM 7040 C CA . MET B 1 269 ? -2.512 19.547 10.359 1 94.62 269 MET B CA 1
ATOM 7041 C C . MET B 1 269 ? -1.775 19.422 9.023 1 94.62 269 MET B C 1
ATOM 7043 O O . MET B 1 269 ? -1.999 18.469 8.273 1 94.62 269 MET B O 1
ATOM 7047 N N . GLU B 1 270 ? -0.946 20.344 8.68 1 96.56 270 GLU B N 1
ATOM 7048 C CA . GLU B 1 270 ? -0.356 20.562 7.363 1 96.56 270 GLU B CA 1
ATOM 7049 C C . GLU B 1 270 ? 0.831 19.641 7.125 1 96.56 270 GLU B C 1
ATOM 7051 O O . GLU B 1 270 ? 1.69 19.922 6.289 1 96.56 270 GLU B O 1
ATOM 7056 N N . ASN B 1 271 ? 0.951 18.516 7.801 1 97.06 271 ASN B N 1
ATOM 7057 C CA . ASN B 1 271 ? 2.09 17.609 7.613 1 97.06 271 ASN B CA 1
ATOM 7058 C C . ASN B 1 271 ? 2.367 17.359 6.137 1 97.06 271 ASN B C 1
ATOM 7060 O O . ASN B 1 271 ? 1.462 17 5.383 1 97.06 271 ASN B O 1
ATOM 7064 N N . PRO B 1 272 ? 3.695 17.578 5.742 1 97.19 272 PRO B N 1
ATOM 7065 C CA . PRO B 1 272 ? 4 17.359 4.324 1 97.19 272 PRO B CA 1
ATOM 7066 C C . PRO B 1 272 ? 3.766 15.922 3.887 1 97.19 272 PRO B C 1
ATOM 7068 O O . PRO B 1 272 ? 4.121 14.992 4.609 1 97.19 272 PRO B O 1
ATOM 7071 N N . ASN B 1 273 ? 3.148 15.727 2.744 1 96.62 273 ASN B N 1
ATOM 7072 C CA . ASN B 1 273 ? 2.807 14.43 2.156 1 96.62 273 ASN B CA 1
ATOM 7073 C C . ASN B 1 273 ? 1.856 13.641 3.053 1 96.62 273 ASN B C 1
ATOM 7075 O O . ASN B 1 273 ? 1.702 12.43 2.887 1 96.62 273 ASN B O 1
ATOM 7079 N N . ALA B 1 274 ? 1.307 14.281 4.039 1 96.69 274 ALA B N 1
ATOM 7080 C CA . ALA B 1 274 ? 0.428 13.648 5.02 1 96.69 274 ALA B CA 1
ATOM 7081 C C . ALA B 1 274 ? -0.437 14.688 5.73 1 96.69 274 ALA B C 1
ATOM 7083 O O . ALA B 1 274 ? -0.499 14.719 6.961 1 96.69 274 ALA B O 1
ATOM 7084 N N . THR B 1 275 ? -1.103 15.531 4.949 1 97 275 THR B N 1
ATOM 7085 C CA . THR B 1 275 ? -1.984 16.516 5.566 1 97 275 THR B CA 1
ATOM 7086 C C . THR B 1 275 ? -3.172 15.828 6.238 1 97 275 THR B C 1
ATOM 7088 O O . THR B 1 275 ? -3.904 15.078 5.598 1 97 275 THR B O 1
ATOM 7091 N N . PHE B 1 276 ? -3.307 16 7.562 1 96.5 276 PHE B N 1
ATOM 7092 C CA . PHE B 1 276 ? -4.453 15.484 8.305 1 96.5 276 PHE B CA 1
ATOM 7093 C C . PHE B 1 276 ? -5.625 16.453 8.227 1 96.5 276 PHE B C 1
ATOM 7095 O O . PHE B 1 276 ? -5.457 17.656 8.414 1 96.5 276 PHE B O 1
ATOM 7102 N N . ALA B 1 277 ? -6.758 15.977 7.941 1 94.81 277 ALA B N 1
ATOM 7103 C CA . ALA B 1 277 ? -7.926 16.844 7.836 1 94.81 277 ALA B CA 1
ATOM 7104 C C . ALA B 1 277 ? -9.141 16.219 8.508 1 94.81 277 ALA B C 1
ATOM 7106 O O . ALA B 1 277 ? -9.266 14.992 8.555 1 94.81 277 ALA B O 1
ATOM 7107 N N . THR B 1 278 ? -10 17.047 8.945 1 92.94 278 THR B N 1
ATOM 7108 C CA . THR B 1 278 ? -11.234 16.625 9.602 1 92.94 278 THR B CA 1
ATOM 7109 C C . THR B 1 278 ? -12.211 16.016 8.594 1 92.94 278 THR B C 1
ATOM 7111 O O . THR B 1 278 ? -12.312 16.484 7.465 1 92.94 278 THR B O 1
ATOM 7114 N N . PRO B 1 279 ? -12.953 15.055 9.047 1 93 279 PRO B N 1
ATOM 7115 C CA . PRO B 1 279 ? -13.953 14.461 8.156 1 93 279 PRO B CA 1
ATOM 7116 C C . PRO B 1 279 ? -15.109 15.414 7.84 1 93 279 PRO B C 1
ATOM 7118 O O . PRO B 1 279 ? -15.859 15.188 6.887 1 93 279 PRO B O 1
ATOM 7121 N N . THR B 1 280 ? -15.227 16.469 8.586 1 91.56 280 THR B N 1
ATOM 7122 C CA . THR B 1 280 ? -16.344 17.391 8.383 1 91.56 280 THR B CA 1
ATOM 7123 C C . THR B 1 280 ? -16.141 18.188 7.09 1 91.56 280 THR B C 1
ATOM 7125 O O . THR B 1 280 ? -17.062 18.891 6.648 1 91.56 280 THR B O 1
ATOM 7128 N N . LEU B 1 281 ? -15 18.047 6.484 1 92.06 281 LEU B N 1
ATOM 7129 C CA . LEU B 1 281 ? -14.766 18.672 5.184 1 92.06 281 LEU B CA 1
ATOM 7130 C C . LEU B 1 281 ? -15.617 18.016 4.105 1 92.06 281 LEU B C 1
ATOM 7132 O O . LEU B 1 281 ? -15.828 18.578 3.035 1 92.06 281 LEU B O 1
ATOM 7136 N N . ILE B 1 282 ? -16.031 16.781 4.367 1 94.06 282 ILE B N 1
ATOM 7137 C CA . ILE B 1 282 ? -16.812 16.031 3.393 1 94.06 282 ILE B CA 1
ATOM 7138 C C . ILE B 1 282 ? -18.281 16.422 3.502 1 94.06 282 ILE B C 1
ATOM 7140 O O . ILE B 1 282 ? -19.062 15.781 4.223 1 94.06 282 ILE B O 1
ATOM 7144 N N . ALA B 1 283 ? -18.672 17.406 2.75 1 90.88 283 ALA B N 1
ATOM 7145 C CA . ALA B 1 283 ? -20.031 17.953 2.803 1 90.88 283 ALA B CA 1
ATOM 7146 C C . ALA B 1 283 ? -20.922 17.297 1.752 1 90.88 283 ALA B C 1
ATOM 7148 O O . ALA B 1 283 ? -22.141 17.375 1.836 1 90.88 283 ALA B O 1
ATOM 7149 N N . GLY B 1 284 ? -20.312 16.719 0.751 1 91.62 284 GLY B N 1
ATOM 7150 C CA . GLY B 1 284 ? -21.078 16.094 -0.317 1 91.62 284 GLY B CA 1
ATOM 7151 C C . GLY B 1 284 ? -21.422 17.047 -1.444 1 91.62 284 GLY B C 1
ATOM 7152 O O . GLY B 1 284 ? -21.859 16.641 -2.514 1 91.62 284 GLY B O 1
ATOM 7153 N N . ASP B 1 285 ? -21.109 18.344 -1.238 1 90.12 285 ASP B N 1
ATOM 7154 C CA . ASP B 1 285 ? -21.406 19.312 -2.281 1 90.12 285 ASP B CA 1
ATOM 7155 C C . ASP B 1 285 ? -20.188 20.188 -2.582 1 90.12 285 ASP B C 1
ATOM 7157 O O . ASP B 1 285 ? -20.312 21.234 -3.221 1 90.12 285 ASP B O 1
ATOM 7161 N N . ARG B 1 286 ? -19.062 19.797 -2.074 1 90.56 286 ARG B N 1
ATOM 7162 C CA . ARG B 1 286 ? -17.766 20.422 -2.322 1 90.56 286 ARG B CA 1
ATOM 7163 C C . ARG B 1 286 ? -17.75 21.859 -1.795 1 90.56 286 ARG B C 1
ATOM 7165 O O . ARG B 1 286 ? -16.984 22.703 -2.293 1 90.56 286 ARG B O 1
ATOM 7172 N N . SER B 1 287 ? -18.609 22.172 -0.771 1 88.19 287 SER B N 1
ATOM 7173 C CA . SER B 1 287 ? -18.719 23.531 -0.26 1 88.19 287 SER B CA 1
ATOM 7174 C C . SER B 1 287 ? -17.625 23.844 0.744 1 88.19 287 SER B C 1
ATOM 7176 O O . SER B 1 287 ? -17.359 25.016 1.044 1 88.19 287 SER B O 1
ATOM 7178 N N . ASN B 1 288 ? -17 22.812 1.261 1 88.12 288 ASN B N 1
ATOM 7179 C CA . ASN B 1 288 ? -15.992 23.031 2.297 1 88.12 288 ASN B CA 1
ATOM 7180 C C . ASN B 1 288 ? -14.578 22.812 1.764 1 88.12 288 ASN B C 1
ATOM 7182 O O . ASN B 1 288 ? -13.617 22.766 2.535 1 88.12 288 ASN B O 1
ATOM 7186 N N . VAL B 1 289 ? -14.359 22.688 0.457 1 87.56 289 VAL B N 1
ATOM 7187 C CA . VAL B 1 289 ? -13.094 22.312 -0.144 1 87.56 289 VAL B CA 1
ATOM 7188 C C . VAL B 1 289 ? -12.086 23.453 -0.01 1 87.56 289 VAL B C 1
ATOM 7190 O O . VAL B 1 289 ? -10.883 23.25 -0.168 1 87.56 289 VAL B O 1
ATOM 7193 N N . ASN B 1 290 ? -12.586 24.641 0.399 1 84.88 290 ASN B N 1
ATOM 7194 C CA . ASN B 1 290 ? -11.719 25.797 0.52 1 84.88 290 ASN B CA 1
ATOM 7195 C C . ASN B 1 290 ? -10.648 25.578 1.588 1 84.88 290 ASN B C 1
ATOM 7197 O O . ASN B 1 290 ? -9.625 26.281 1.596 1 84.88 290 ASN B O 1
ATOM 7201 N N . VAL B 1 291 ? -11 24.688 2.502 1 83.81 291 VAL B N 1
ATOM 7202 C CA . VAL B 1 291 ? -10.031 24.391 3.551 1 83.81 291 VAL B CA 1
ATOM 7203 C C . VAL B 1 291 ? -8.734 23.875 2.926 1 83.81 291 VAL B C 1
ATOM 7205 O O . VAL B 1 291 ? -7.656 24.016 3.502 1 83.81 291 VAL B O 1
ATOM 7208 N N . ILE B 1 292 ? -8.805 23.312 1.714 1 88.56 292 ILE B N 1
ATOM 7209 C CA . ILE B 1 292 ? -7.637 22.844 0.97 1 88.56 292 ILE B CA 1
ATOM 7210 C C . ILE B 1 292 ? -6.664 24 0.754 1 88.56 292 ILE B C 1
ATOM 7212 O O . ILE B 1 292 ? -5.449 23.828 0.87 1 88.56 292 ILE B O 1
ATOM 7216 N N . ALA B 1 293 ? -7.277 25.172 0.458 1 95 293 ALA B N 1
ATOM 7217 C CA . ALA B 1 293 ? -6.434 26.328 0.181 1 95 293 ALA B CA 1
ATOM 7218 C C . ALA B 1 293 ? -5.539 26.656 1.374 1 95 293 ALA B C 1
ATOM 7220 O O . ALA B 1 293 ? -4.352 26.938 1.207 1 95 293 ALA B O 1
ATOM 7221 N N . HIS B 1 294 ? -6.117 26.547 2.562 1 95.5 294 HIS B N 1
ATOM 7222 C CA . HIS B 1 294 ? -5.371 26.859 3.775 1 95.5 294 HIS B CA 1
ATOM 7223 C C . HIS B 1 294 ? -4.242 25.859 4.008 1 95.5 294 HIS B C 1
ATOM 7225 O O . HIS B 1 294 ? -3.078 26.266 4.129 1 95.5 294 HIS B O 1
ATOM 7231 N N . GLU B 1 295 ? -4.594 24.547 4.031 1 95.69 295 GLU B N 1
ATOM 7232 C CA . GLU B 1 295 ? -3.604 23.516 4.301 1 95.69 295 GLU B CA 1
ATOM 7233 C C . GLU B 1 295 ? -2.551 23.453 3.197 1 95.69 295 GLU B C 1
ATOM 7235 O O . GLU B 1 295 ? -1.374 23.203 3.467 1 95.69 295 GLU B O 1
ATOM 7240 N N . LEU B 1 296 ? -2.977 23.703 2.006 1 97.38 296 LEU B N 1
ATOM 7241 C CA . LEU B 1 296 ? -2.061 23.734 0.872 1 97.38 296 LEU B CA 1
ATOM 7242 C C . LEU B 1 296 ? -1.092 24.906 0.995 1 97.38 296 LEU B C 1
ATOM 7244 O O . LEU B 1 296 ? 0.1 24.766 0.715 1 97.38 296 LEU B O 1
ATOM 7248 N N . ALA B 1 297 ? -1.619 26.047 1.363 1 98.12 297 ALA B N 1
ATOM 7249 C CA . ALA B 1 297 ? -0.791 27.25 1.501 1 98.12 297 ALA B CA 1
ATOM 7250 C C . ALA B 1 297 ? 0.367 27 2.465 1 98.12 297 ALA B C 1
ATOM 7252 O O . ALA B 1 297 ? 1.466 27.531 2.27 1 98.12 297 ALA B O 1
ATOM 7253 N N . HIS B 1 298 ? 0.142 26.156 3.471 1 98 298 HIS B N 1
ATOM 7254 C CA . HIS B 1 298 ? 1.185 25.828 4.438 1 98 298 HIS B CA 1
ATOM 7255 C C . HIS B 1 298 ? 2.385 25.188 3.754 1 98 298 HIS B C 1
ATOM 7257 O O . HIS B 1 298 ? 3.5 25.234 4.277 1 98 298 HIS B O 1
ATOM 7263 N N . SER B 1 299 ? 2.16 24.562 2.607 1 97.94 299 SER B N 1
ATOM 7264 C CA . SER B 1 299 ? 3.26 23.906 1.913 1 97.94 299 SER B CA 1
ATOM 7265 C C . SER B 1 299 ? 4.422 24.859 1.674 1 97.94 299 SER B C 1
ATOM 7267 O O . SER B 1 299 ? 5.582 24.438 1.644 1 97.94 299 SER B O 1
ATOM 7269 N N . TRP B 1 300 ? 4.074 26.156 1.443 1 98.25 300 TRP B N 1
ATOM 7270 C CA . TRP B 1 300 ? 5.094 27.188 1.312 1 98.25 300 TRP B CA 1
ATOM 7271 C C . TRP B 1 300 ? 5.297 27.922 2.633 1 98.25 300 TRP B C 1
ATOM 7273 O O . TRP B 1 300 ? 6.422 28.047 3.119 1 98.25 300 TRP B O 1
ATOM 7283 N N . SER B 1 301 ? 4.086 28.312 3.117 1 96.25 301 SER B N 1
ATOM 7284 C CA . SER B 1 301 ? 4.102 29.109 4.344 1 96.25 301 SER B CA 1
ATOM 7285 C C . SER B 1 301 ? 3.912 28.219 5.574 1 96.25 301 SER B C 1
ATOM 7287 O O . SER B 1 301 ? 2.84 27.641 5.77 1 96.25 301 SER B O 1
ATOM 7289 N N . GLY B 1 302 ? 4.91 27.938 6.32 1 93.38 302 GLY B N 1
ATOM 7290 C CA . GLY B 1 302 ? 4.781 27.109 7.516 1 93.38 302 GLY B CA 1
ATOM 7291 C C . GLY B 1 302 ? 5.535 25.797 7.426 1 93.38 302 GLY B C 1
ATOM 7292 O O . GLY B 1 302 ? 5.887 25.203 8.445 1 93.38 302 GLY B O 1
ATOM 7293 N N . ASN B 1 303 ? 5.594 25.266 6.156 1 97.44 303 ASN B N 1
ATOM 7294 C CA . ASN B 1 303 ? 6.352 24.031 5.98 1 97.44 303 ASN B CA 1
ATOM 7295 C C . ASN B 1 303 ? 7.719 24.297 5.355 1 97.44 303 ASN B C 1
ATOM 7297 O O . ASN B 1 303 ? 8.75 24.125 6.008 1 97.44 303 ASN B O 1
ATOM 7301 N N . LEU B 1 304 ? 7.719 24.844 4.105 1 98 304 LEU B N 1
ATOM 7302 C CA . LEU B 1 304 ? 8.961 25.141 3.408 1 98 304 LEU B CA 1
ATOM 7303 C C . LEU B 1 304 ? 9.734 26.25 4.117 1 98 304 LEU B C 1
ATOM 7305 O O . LEU B 1 304 ? 10.945 26.141 4.32 1 98 304 LEU B O 1
ATOM 7309 N N . VAL B 1 305 ? 9.016 27.312 4.398 1 98.19 305 VAL B N 1
ATOM 7310 C CA . VAL B 1 305 ? 9.508 28.406 5.23 1 98.19 305 VAL B CA 1
ATOM 7311 C C . VAL B 1 305 ? 8.75 28.422 6.555 1 98.19 305 VAL B C 1
ATOM 7313 O O . VAL B 1 305 ? 7.52 28.531 6.57 1 98.19 305 VAL B O 1
ATOM 7316 N N . THR B 1 306 ? 9.438 28.297 7.625 1 96.44 306 THR B N 1
ATOM 7317 C CA . THR B 1 306 ? 8.781 28.266 8.93 1 96.44 306 THR B CA 1
ATOM 7318 C C . THR B 1 306 ? 9.188 29.484 9.766 1 96.44 306 THR B C 1
ATOM 7320 O O . THR B 1 306 ? 10.164 30.156 9.445 1 96.44 306 THR B O 1
ATOM 7323 N N . ASN B 1 307 ? 8.336 29.766 10.75 1 97.31 307 ASN B N 1
ATOM 7324 C CA . ASN B 1 307 ? 8.719 30.797 11.711 1 97.31 307 ASN B CA 1
ATOM 7325 C C . ASN B 1 307 ? 9.898 30.344 12.57 1 97.31 307 ASN B C 1
ATOM 7327 O O . ASN B 1 307 ? 10.023 29.156 12.898 1 97.31 307 ASN B O 1
ATOM 7331 N N . GLU B 1 308 ? 10.688 31.281 12.891 1 96.19 308 GLU B N 1
ATOM 7332 C CA . GLU B 1 308 ? 11.883 31 13.68 1 96.19 308 GLU B CA 1
ATOM 7333 C C . GLU B 1 308 ? 11.516 30.453 15.062 1 96.19 308 GLU B C 1
ATOM 7335 O O . GLU B 1 308 ? 12.227 29.609 15.609 1 96.19 308 GLU B O 1
ATOM 7340 N N . SER B 1 309 ? 10.516 31.016 15.617 1 96.31 309 SER B N 1
ATOM 7341 C CA . SER B 1 309 ? 9.961 30.578 16.891 1 96.31 309 SER B CA 1
ATOM 7342 C C . SER B 1 309 ? 8.445 30.734 16.938 1 96.31 309 SER B C 1
ATOM 7344 O O . SER B 1 309 ? 7.863 31.359 16.047 1 96.31 309 SER B O 1
ATOM 7346 N N . TRP B 1 310 ? 7.855 30.156 17.938 1 96.31 310 TRP B N 1
ATOM 7347 C CA . TRP B 1 310 ? 6.406 30.266 18.062 1 96.31 310 TRP B CA 1
ATOM 7348 C C . TRP B 1 310 ? 5.996 31.703 18.406 1 96.31 310 TRP B C 1
ATOM 7350 O O . TRP B 1 310 ? 4.816 32.062 18.328 1 96.31 310 TRP B O 1
ATOM 7360 N N . GLN B 1 311 ? 6.957 32.562 18.703 1 96.56 311 GLN B N 1
ATOM 7361 C CA . GLN B 1 311 ? 6.695 33.938 19.031 1 96.56 311 GLN B CA 1
ATOM 7362 C C . GLN B 1 311 ? 6.293 34.75 17.797 1 96.56 311 GLN B C 1
ATOM 7364 O O . GLN B 1 311 ? 5.719 35.844 17.922 1 96.56 311 GLN B O 1
ATOM 7369 N N . THR B 1 312 ? 6.664 34.312 16.656 1 96.94 312 THR B N 1
ATOM 7370 C CA . THR B 1 312 ? 6.32 34.938 15.391 1 96.94 312 THR B CA 1
ATOM 7371 C C . THR B 1 312 ? 5.445 34.031 14.547 1 96.94 312 THR B C 1
ATOM 7373 O O . THR B 1 312 ? 5.637 33.906 13.336 1 96.94 312 THR B O 1
ATOM 7376 N N . PHE B 1 313 ? 4.523 33.375 15.242 1 97.31 313 PHE B N 1
ATOM 7377 C CA . PHE B 1 313 ? 3.648 32.344 14.648 1 97.31 313 PHE B CA 1
ATOM 7378 C C . PHE B 1 313 ? 2.879 32.938 13.469 1 97.31 313 PHE B C 1
ATOM 7380 O O . PHE B 1 313 ? 2.457 32.188 12.57 1 97.31 313 PHE B O 1
ATOM 7387 N N . TRP B 1 314 ? 2.693 34.281 13.359 1 98 314 TRP B N 1
ATOM 7388 C CA . TRP B 1 314 ? 1.965 34.938 12.266 1 98 314 TRP B CA 1
ATOM 7389 C C . TRP B 1 314 ? 2.691 34.75 10.938 1 98 314 TRP B C 1
ATOM 7391 O O . TRP B 1 314 ? 2.072 34.781 9.875 1 98 314 TRP B O 1
ATOM 7401 N N . LEU B 1 315 ? 4.027 34.469 10.945 1 98.38 315 LEU B N 1
ATOM 7402 C CA . LEU B 1 315 ? 4.781 34.219 9.719 1 98.38 315 LEU B CA 1
ATOM 7403 C C . LEU B 1 315 ? 4.426 32.875 9.125 1 98.38 315 LEU B C 1
ATOM 7405 O O . LEU B 1 315 ? 4.715 32.594 7.953 1 98.38 315 LEU B O 1
ATOM 7409 N N . ASN B 1 316 ? 3.895 32.031 9.977 1 97.88 316 ASN B N 1
ATOM 7410 C CA . ASN B 1 316 ? 3.273 30.781 9.516 1 97.88 316 ASN B CA 1
ATOM 7411 C C . ASN B 1 316 ? 1.803 31 9.172 1 97.88 316 ASN B C 1
ATOM 7413 O O . ASN B 1 316 ? 1.447 31.094 7.992 1 97.88 316 ASN B O 1
ATOM 7417 N N . GLU B 1 317 ? 1.018 31.281 10.156 1 97.75 317 GLU B N 1
ATOM 7418 C CA . GLU B 1 317 ? -0.435 31.266 10.016 1 97.75 317 GLU B CA 1
ATOM 7419 C C . GLU B 1 317 ? -0.933 32.531 9.289 1 97.75 317 GLU B C 1
ATOM 7421 O O . GLU B 1 317 ? -1.849 32.438 8.469 1 97.75 317 GLU B O 1
ATOM 7426 N N . GLY B 1 318 ? -0.422 33.688 9.617 1 98.38 318 GLY B N 1
ATOM 7427 C CA . GLY B 1 318 ? -0.818 34.906 8.93 1 98.38 318 GLY B CA 1
ATOM 7428 C C . GLY B 1 318 ? -0.515 34.875 7.441 1 98.38 318 GLY B C 1
ATOM 7429 O O . GLY B 1 318 ? -1.364 35.219 6.621 1 98.38 318 GLY B O 1
ATOM 7430 N N . MET B 1 319 ? 0.75 34.469 7.191 1 98.5 319 MET B N 1
ATOM 7431 C CA . MET B 1 319 ? 1.144 34.312 5.797 1 98.5 319 MET B CA 1
ATOM 7432 C C . MET B 1 319 ? 0.256 33.281 5.098 1 98.5 319 MET B C 1
ATOM 7434 O O . MET B 1 319 ? -0.151 33.469 3.953 1 98.5 319 MET B O 1
ATOM 7438 N N . THR B 1 320 ? -0.066 32.219 5.793 1 98.31 320 THR B N 1
ATOM 7439 C CA . THR B 1 320 ? -0.889 31.141 5.23 1 98.31 320 THR B CA 1
ATOM 7440 C C . THR B 1 320 ? -2.291 31.656 4.91 1 98.31 320 THR B C 1
ATOM 7442 O O . THR B 1 320 ? -2.816 31.406 3.824 1 98.31 320 THR B O 1
ATOM 7445 N N . VAL B 1 321 ? -2.879 32.406 5.828 1 98.06 321 VAL B N 1
ATOM 7446 C CA . VAL B 1 321 ? -4.219 32.938 5.613 1 98.06 321 VAL B CA 1
ATOM 7447 C C . VAL B 1 321 ? -4.199 33.906 4.453 1 98.06 321 VAL B C 1
ATOM 7449 O O . VAL B 1 321 ? -5.117 33.938 3.625 1 98.06 321 VAL B O 1
ATOM 7452 N N . PHE B 1 322 ? -3.135 34.75 4.367 1 98.38 322 PHE B N 1
ATOM 7453 C CA . PHE B 1 322 ? -2.984 35.688 3.256 1 98.38 322 PHE B CA 1
ATOM 7454 C C . PHE B 1 322 ? -2.924 34.938 1.929 1 98.38 322 PHE B C 1
ATOM 7456 O O . PHE B 1 322 ? -3.639 35.281 0.984 1 98.38 322 PHE B O 1
ATOM 7463 N N . LEU B 1 323 ? -2.137 33.875 1.892 1 98.44 323 LEU B N 1
ATOM 7464 C CA . LEU B 1 323 ? -1.99 33.062 0.686 1 98.44 323 LEU B CA 1
ATOM 7465 C C . LEU B 1 323 ? -3.287 32.312 0.364 1 98.44 323 LEU B C 1
ATOM 7467 O O . LEU B 1 323 ? -3.689 32.25 -0.799 1 98.44 323 LEU B O 1
ATOM 7471 N N . GLU B 1 324 ? -3.865 31.734 1.387 1 97.75 324 GLU B N 1
ATOM 7472 C CA . GLU B 1 324 ? -5.16 31.078 1.249 1 97.75 324 GLU B CA 1
ATOM 7473 C C . GLU B 1 324 ? -6.168 31.984 0.54 1 97.75 324 GLU B C 1
ATOM 7475 O O . GLU B 1 324 ? -6.832 31.547 -0.407 1 97.75 324 GLU B O 1
ATOM 7480 N N . ARG B 1 325 ? -6.246 33.156 1.006 1 97.75 325 ARG B N 1
ATOM 7481 C CA . ARG B 1 325 ? -7.227 34.094 0.458 1 97.75 325 ARG B CA 1
ATOM 7482 C C . ARG B 1 325 ? -6.848 34.531 -0.955 1 97.75 325 ARG B C 1
ATOM 7484 O O . ARG B 1 325 ? -7.719 34.75 -1.798 1 97.75 325 ARG B O 1
ATOM 7491 N N . LYS B 1 326 ? -5.57 34.625 -1.232 1 98.12 326 LYS B N 1
ATOM 7492 C CA . LYS B 1 326 ? -5.148 34.906 -2.604 1 98.12 326 LYS B CA 1
ATOM 7493 C C . LYS B 1 326 ? -5.52 33.75 -3.531 1 98.12 326 LYS B C 1
ATOM 7495 O O . LYS B 1 326 ? -5.949 33.969 -4.664 1 98.12 326 LYS B O 1
ATOM 7500 N N . ILE B 1 327 ? -5.344 32.531 -3.035 1 97.94 327 ILE B N 1
ATOM 7501 C CA . ILE B 1 327 ? -5.734 31.344 -3.807 1 97.94 327 ILE B CA 1
ATOM 7502 C C . ILE B 1 327 ? -7.234 31.391 -4.086 1 97.94 327 ILE B C 1
ATOM 7504 O O . ILE B 1 327 ? -7.664 31.188 -5.227 1 97.94 327 ILE B O 1
ATOM 7508 N N . ILE B 1 328 ? -7.977 31.719 -3.088 1 96.31 328 ILE B N 1
ATOM 7509 C CA . ILE B 1 328 ? -9.422 31.828 -3.229 1 96.31 328 ILE B CA 1
ATOM 7510 C C . ILE B 1 328 ? -9.758 32.938 -4.238 1 96.31 328 ILE B C 1
ATOM 7512 O O . ILE B 1 328 ? -10.633 32.75 -5.09 1 96.31 328 ILE B O 1
ATOM 7516 N N . GLY B 1 329 ? -9.094 33.969 -4.164 1 96.62 329 GLY B N 1
ATOM 7517 C CA . GLY B 1 329 ? -9.273 35.062 -5.113 1 96.62 329 GLY B CA 1
ATOM 7518 C C . GLY B 1 329 ? -8.977 34.656 -6.547 1 96.62 329 GLY B C 1
ATOM 7519 O O . GLY B 1 329 ? -9.664 35.094 -7.473 1 96.62 329 GLY B O 1
ATOM 7520 N N . ARG B 1 330 ? -7.918 33.906 -6.715 1 96.88 330 ARG B N 1
ATOM 7521 C CA . ARG B 1 330 ? -7.559 33.438 -8.047 1 96.88 330 ARG B CA 1
ATOM 7522 C C . ARG B 1 330 ? -8.648 32.531 -8.625 1 96.88 330 ARG B C 1
ATOM 7524 O O . ARG B 1 330 ? -8.938 32.562 -9.82 1 96.88 330 ARG B O 1
ATOM 7531 N N . ILE B 1 331 ? -9.258 31.75 -7.758 1 95.38 331 ILE B N 1
ATOM 7532 C CA . ILE B 1 331 ? -10.188 30.719 -8.211 1 95.38 331 ILE B CA 1
ATOM 7533 C C . ILE B 1 331 ? -11.586 31.312 -8.328 1 95.38 331 ILE B C 1
ATOM 7535 O O . ILE B 1 331 ? -12.297 31.047 -9.297 1 95.38 331 ILE B O 1
ATOM 7539 N N . TYR B 1 332 ? -12.016 32.156 -7.332 1 93.81 332 TYR B N 1
ATOM 7540 C CA . TYR B 1 332 ? -13.414 32.562 -7.262 1 93.81 332 TYR B CA 1
ATOM 7541 C C . TYR B 1 332 ? -13.555 34.062 -7.492 1 93.81 332 TYR B C 1
ATOM 7543 O O . TYR B 1 332 ? -14.672 34.594 -7.629 1 93.81 332 TYR B O 1
ATOM 7551 N N . GLY B 1 333 ? -12.477 34.719 -7.539 1 95.69 333 GLY B N 1
ATOM 7552 C CA . GLY B 1 333 ? -12.508 36.156 -7.785 1 95.69 333 GLY B CA 1
ATOM 7553 C C . GLY B 1 333 ? -12.133 37 -6.566 1 95.69 333 GLY B C 1
ATOM 7554 O O . GLY B 1 333 ? -12.266 36.531 -5.434 1 95.69 333 GLY B O 1
ATOM 7555 N N . GLU B 1 334 ? -11.805 38.125 -6.77 1 96.5 334 GLU B N 1
ATOM 7556 C CA . GLU B 1 334 ? -11.289 39.031 -5.738 1 96.5 334 GLU B CA 1
ATOM 7557 C C . GLU B 1 334 ? -12.344 39.312 -4.68 1 96.5 334 GLU B C 1
ATOM 7559 O O . GLU B 1 334 ? -12.023 39.469 -3.498 1 96.5 334 GLU B O 1
ATOM 7564 N N . LYS B 1 335 ? -13.57 39.469 -5.043 1 96.81 335 LYS B N 1
ATOM 7565 C CA . LYS B 1 335 ? -14.633 39.75 -4.082 1 96.81 335 LYS B CA 1
ATOM 7566 C C . LYS B 1 335 ? -14.703 38.656 -3.014 1 96.81 335 LYS B C 1
ATOM 7568 O O . LYS B 1 335 ? -15 38.938 -1.851 1 96.81 335 LYS B O 1
ATOM 7573 N N . TYR B 1 336 ? -14.422 37.5 -3.441 1 95.31 336 TYR B N 1
ATOM 7574 C CA . TYR B 1 336 ? -14.445 36.406 -2.488 1 95.31 336 TYR B CA 1
ATOM 7575 C C . TYR B 1 336 ? -13.273 36.5 -1.519 1 95.31 336 TYR B C 1
ATOM 7577 O O . TYR B 1 336 ? -13.414 36.188 -0.329 1 95.31 336 TYR B O 1
ATOM 7585 N N . ARG B 1 337 ? -12.164 36.844 -2.029 1 96.81 337 ARG B N 1
ATOM 7586 C CA . ARG B 1 337 ? -11.016 37.094 -1.159 1 96.81 337 ARG B CA 1
ATOM 7587 C C . ARG B 1 337 ? -11.352 38.125 -0.089 1 96.81 337 ARG B C 1
ATOM 7589 O O . ARG B 1 337 ? -11.094 37.906 1.096 1 96.81 337 ARG B O 1
ATOM 7596 N N . GLN B 1 338 ? -11.961 39.188 -0.508 1 97.56 338 GLN B N 1
ATOM 7597 C CA . GLN B 1 338 ? -12.328 40.281 0.396 1 97.56 338 GLN B CA 1
ATOM 7598 C C . GLN B 1 338 ? -13.391 39.812 1.396 1 97.56 338 GLN B C 1
ATOM 7600 O O . GLN B 1 338 ? -13.336 40.188 2.572 1 97.56 338 GLN B O 1
ATOM 7605 N N . PHE B 1 339 ? -14.305 39.062 0.912 1 96.44 339 PHE B N 1
ATOM 7606 C CA . PHE B 1 339 ? -15.344 38.531 1.779 1 96.44 339 PHE B CA 1
ATOM 7607 C C . PHE B 1 339 ? -14.742 37.688 2.893 1 96.44 339 PHE B C 1
ATOM 7609 O O . PHE B 1 339 ? -15.086 37.844 4.062 1 96.44 339 PHE B O 1
ATOM 7616 N N . ASP B 1 340 ? -13.844 36.875 2.559 1 95.75 340 ASP B N 1
ATOM 7617 C CA . ASP B 1 340 ? -13.172 36.031 3.553 1 95.75 340 ASP B CA 1
ATOM 7618 C C . ASP B 1 340 ? -12.398 36.906 4.551 1 95.75 340 ASP B C 1
ATOM 7620 O O . ASP B 1 340 ? -12.344 36.562 5.738 1 95.75 340 ASP B O 1
ATOM 7624 N N . ALA B 1 341 ? -11.844 37.906 4.031 1 97.25 341 ALA B N 1
ATOM 7625 C CA . ALA B 1 341 ? -11.102 38.812 4.902 1 97.25 341 ALA B CA 1
ATOM 7626 C C . ALA B 1 341 ? -12.023 39.5 5.906 1 97.25 341 ALA B C 1
ATOM 7628 O O . ALA B 1 341 ? -11.641 39.75 7.055 1 97.25 341 ALA B O 1
ATOM 7629 N N . ILE B 1 342 ? -13.211 39.812 5.457 1 96.88 342 ILE B N 1
ATOM 7630 C CA . ILE B 1 342 ? -14.203 40.438 6.336 1 96.88 342 ILE B CA 1
ATOM 7631 C C . ILE B 1 342 ? -14.539 39.469 7.48 1 96.88 342 ILE B C 1
ATOM 7633 O O . ILE B 1 342 ? -14.562 39.875 8.648 1 96.88 342 ILE B O 1
ATOM 7637 N N . ILE B 1 343 ? -14.75 38.25 7.098 1 93.81 343 ILE B N 1
ATOM 7638 C CA . ILE B 1 343 ? -15.055 37.25 8.102 1 93.81 343 ILE B CA 1
ATOM 7639 C C . ILE B 1 343 ? -13.883 37.125 9.078 1 93.81 343 ILE B C 1
ATOM 7641 O O . ILE B 1 343 ? -14.078 37.094 10.297 1 93.81 343 ILE B O 1
ATOM 7645 N N . GLY B 1 344 ? -12.727 37.062 8.594 1 95.5 344 GLY B N 1
ATOM 7646 C CA . GLY B 1 344 ? -11.539 36.969 9.422 1 95.5 344 GLY B CA 1
ATOM 7647 C C . GLY B 1 344 ? -11.352 38.156 10.352 1 95.5 344 GLY B C 1
ATOM 7648 O O . GLY B 1 344 ? -10.938 38 11.5 1 95.5 344 GLY B O 1
ATOM 7649 N N . TRP B 1 345 ? -11.633 39.344 9.828 1 96.19 345 TRP B N 1
ATOM 7650 C CA . TRP B 1 345 ? -11.531 40.531 10.633 1 96.19 345 TRP B CA 1
ATOM 7651 C C . TRP B 1 345 ? -12.477 40.469 11.828 1 96.19 345 TRP B C 1
ATOM 7653 O O . TRP B 1 345 ? -12.117 40.875 12.938 1 96.19 345 TRP B O 1
ATOM 7663 N N . GLY B 1 346 ? -13.703 39.969 11.562 1 92.94 346 GLY B N 1
ATOM 7664 C CA . GLY B 1 346 ? -14.633 39.75 12.664 1 92.94 346 GLY B CA 1
ATOM 7665 C C . GLY B 1 346 ? -14.094 38.812 13.711 1 92.94 346 GLY B C 1
ATOM 7666 O O . GLY B 1 346 ? -14.219 39.062 14.914 1 92.94 346 GLY B O 1
ATOM 7667 N N . GLU B 1 347 ? -13.516 37.75 13.281 1 92.44 347 GLU B N 1
ATOM 7668 C CA . GLU B 1 347 ? -12.922 36.781 14.195 1 92.44 347 GLU B CA 1
ATOM 7669 C C . GLU B 1 347 ? -11.781 37.406 15 1 92.44 347 GLU B C 1
ATOM 7671 O O . GLU B 1 347 ? -11.602 37.094 16.172 1 92.44 347 GLU B O 1
ATOM 7676 N N . LEU B 1 348 ? -10.992 38.219 14.344 1 96.69 348 LEU B N 1
ATOM 7677 C CA . LEU B 1 348 ? -9.914 38.938 15.023 1 96.69 348 LEU B CA 1
ATOM 7678 C C . LEU B 1 348 ? -10.461 39.812 16.156 1 96.69 348 LEU B C 1
ATOM 7680 O O . LEU B 1 348 ? -9.953 39.75 17.266 1 96.69 348 LEU B O 1
ATOM 7684 N N . LYS B 1 349 ? -11.484 40.531 15.844 1 95.06 349 LYS B N 1
ATOM 7685 C CA . LYS B 1 349 ? -12.109 41.406 16.844 1 95.06 349 LYS B CA 1
ATOM 7686 C C . LYS B 1 349 ? -12.586 40.594 18.047 1 95.06 349 LYS B C 1
ATOM 7688 O O . LYS B 1 349 ? -12.344 40.969 19.188 1 95.06 349 LYS B O 1
ATOM 7693 N N . GLU B 1 350 ? -13.172 39.531 17.734 1 90.44 350 GLU B N 1
ATOM 7694 C CA . GLU B 1 350 ? -13.664 38.656 18.812 1 90.44 350 GLU B CA 1
ATOM 7695 C C . GLU B 1 350 ? -12.508 38.156 19.672 1 90.44 350 GLU B C 1
ATOM 7697 O O . GLU B 1 350 ? -12.617 38.125 20.891 1 90.44 350 GLU B O 1
ATOM 7702 N N . ALA B 1 351 ? -11.469 37.719 19.078 1 93.12 351 ALA B N 1
ATOM 7703 C CA . ALA B 1 351 ? -10.32 37.188 19.812 1 93.12 351 ALA B CA 1
ATOM 7704 C C . ALA B 1 351 ? -9.688 38.281 20.688 1 93.12 351 ALA B C 1
ATOM 7706 O O . ALA B 1 351 ? -9.328 38.031 21.844 1 93.12 351 ALA B O 1
ATOM 7707 N N . VAL B 1 352 ? -9.539 39.5 20.156 1 96.12 352 VAL B N 1
ATOM 7708 C CA . VAL B 1 352 ? -8.961 40.625 20.906 1 96.12 352 VAL B CA 1
ATOM 7709 C C . VAL B 1 352 ? -9.844 40.938 22.109 1 96.12 352 VAL B C 1
ATOM 7711 O O . VAL B 1 352 ? -9.328 41.188 23.203 1 96.12 352 VAL B O 1
ATOM 7714 N N . GLU B 1 353 ? -11.133 40.875 21.844 1 93.31 353 GLU B N 1
ATOM 7715 C CA . GLU B 1 353 ? -12.07 41.156 22.938 1 93.31 353 GLU B CA 1
ATOM 7716 C C . GLU B 1 353 ? -11.953 40.062 24.016 1 93.31 353 GLU B C 1
ATOM 7718 O O . GLU B 1 353 ? -11.977 40.375 25.203 1 93.31 353 GLU B O 1
ATOM 7723 N N . LEU B 1 354 ? -11.82 38.906 23.609 1 88 354 LEU B N 1
ATOM 7724 C CA . LEU B 1 354 ? -11.727 37.812 24.547 1 88 354 LEU B CA 1
ATOM 7725 C C . LEU B 1 354 ? -10.461 37.906 25.391 1 88 354 LEU B C 1
ATOM 7727 O O . LEU B 1 354 ? -10.508 37.719 26.609 1 88 354 LEU B O 1
ATOM 7731 N N . PHE B 1 355 ? -9.305 38.219 24.828 1 92.56 355 PHE B N 1
ATOM 7732 C CA . PHE B 1 355 ? -8.039 38.344 25.547 1 92.56 355 PHE B CA 1
ATOM 7733 C C . PHE B 1 355 ? -8.008 39.656 26.344 1 92.56 355 PHE B C 1
ATOM 7735 O O . PHE B 1 355 ? -7.5 39.688 27.469 1 92.56 355 PHE B O 1
ATOM 7742 N N . GLY B 1 356 ? -8.57 40.656 25.812 1 96.19 356 GLY B N 1
ATOM 7743 C CA . GLY B 1 356 ? -8.391 42.031 26.234 1 96.19 356 GLY B CA 1
ATOM 7744 C C . GLY B 1 356 ? -7.469 42.844 25.328 1 96.19 356 GLY B C 1
ATOM 7745 O O . GLY B 1 356 ? -6.438 42.312 24.891 1 96.19 356 GLY B O 1
ATOM 7746 N N . PRO B 1 357 ? -7.809 44.031 25.016 1 95.88 357 PRO B N 1
ATOM 7747 C CA . PRO B 1 357 ? -7.121 44.812 23.984 1 95.88 357 PRO B CA 1
ATOM 7748 C C . PRO B 1 357 ? -5.66 45.094 24.328 1 95.88 357 PRO B C 1
ATOM 7750 O O . PRO B 1 357 ? -4.887 45.5 23.469 1 95.88 357 PRO B O 1
ATOM 7753 N N . ASN B 1 358 ? -5.262 44.906 25.562 1 97.12 358 ASN B N 1
ATOM 7754 C CA . ASN B 1 358 ? -3.885 45.188 25.953 1 97.12 358 ASN B CA 1
ATOM 7755 C C . ASN B 1 358 ? -3.109 43.906 26.25 1 97.12 358 ASN B C 1
ATOM 7757 O O . ASN B 1 358 ? -1.984 43.969 26.75 1 97.12 358 ASN B O 1
ATOM 7761 N N . HIS B 1 359 ? -3.713 42.812 25.953 1 97.25 359 HIS B N 1
ATOM 7762 C CA . HIS B 1 359 ? -3.107 41.531 26.312 1 97.25 359 HIS B CA 1
ATOM 7763 C C . HIS B 1 359 ? -1.927 41.219 25.406 1 97.25 359 HIS B C 1
ATOM 7765 O O . HIS B 1 359 ? -1.989 41.438 24.188 1 97.25 359 HIS B O 1
ATOM 7771 N N . GLU B 1 360 ? -0.869 40.531 25.922 1 97 360 GLU B N 1
ATOM 7772 C CA . GLU B 1 360 ? 0.364 40.156 25.25 1 97 360 GLU B CA 1
ATOM 7773 C C . GLU B 1 360 ? 0.073 39.281 24.031 1 97 360 GLU B C 1
ATOM 7775 O O . GLU B 1 360 ? 0.708 39.438 22.984 1 97 360 GLU B O 1
ATOM 7780 N N . PHE B 1 361 ? -0.939 38.406 24.109 1 97.12 361 PHE B N 1
ATOM 7781 C CA . PHE B 1 361 ? -1.22 37.406 23.078 1 97.12 361 PHE B CA 1
ATOM 7782 C C . PHE B 1 361 ? -1.915 38.062 21.891 1 97.12 361 PHE B C 1
ATOM 7784 O O . PHE B 1 361 ? -2.121 37.406 20.859 1 97.12 361 PHE B O 1
ATOM 7791 N N . THR B 1 362 ? -2.256 39.375 21.922 1 98.06 362 THR B N 1
ATOM 7792 C CA . THR B 1 362 ? -2.881 40.062 20.781 1 98.06 362 THR B CA 1
ATOM 7793 C C . THR B 1 362 ? -1.826 40.688 19.891 1 98.06 362 THR B C 1
ATOM 7795 O O . THR B 1 362 ? -2.156 41.281 18.859 1 98.06 362 THR B O 1
ATOM 7798 N N . LYS B 1 363 ? -0.577 40.562 20.266 1 98.44 363 LYS B N 1
ATOM 7799 C CA . LYS B 1 363 ? 0.527 41.062 19.453 1 98.44 363 LYS B CA 1
ATOM 7800 C C . LYS B 1 363 ? 0.887 40.031 18.359 1 98.44 363 LYS B C 1
ATOM 7802 O O . LYS B 1 363 ? 0.653 38.844 18.531 1 98.44 363 LYS B O 1
ATOM 7807 N N . LEU B 1 364 ? 1.46 40.5 17.219 1 98.38 364 LEU B N 1
ATOM 7808 C CA . LEU B 1 364 ? 1.973 39.594 16.203 1 98.38 364 LEU B CA 1
ATOM 7809 C C . LEU B 1 364 ? 3.291 38.969 16.656 1 98.38 364 LEU B C 1
ATOM 7811 O O . LEU B 1 364 ? 3.578 37.812 16.328 1 98.38 364 LEU B O 1
ATOM 7815 N N . VAL B 1 365 ? 4.125 39.781 17.25 1 98 365 VAL B N 1
ATOM 7816 C CA . VAL B 1 365 ? 5.328 39.25 17.906 1 98 365 VAL B CA 1
ATOM 7817 C C . VAL B 1 365 ? 5.086 39.094 19.406 1 98 365 VAL B C 1
ATOM 7819 O O . VAL B 1 365 ? 5.043 40.094 20.125 1 98 365 VAL B O 1
ATOM 7822 N N . GLN B 1 366 ? 4.941 37.875 19.828 1 97.38 366 GLN B N 1
ATOM 7823 C CA . GLN B 1 366 ? 4.547 37.562 21.203 1 97.38 366 GLN B CA 1
ATOM 7824 C C . GLN B 1 366 ? 5.75 37.156 22.031 1 97.38 366 GLN B C 1
ATOM 7826 O O . GLN B 1 366 ? 6.699 36.562 21.516 1 97.38 366 GLN B O 1
ATOM 7831 N N . ASN B 1 367 ? 5.711 37.531 23.281 1 96.25 367 ASN B N 1
ATOM 7832 C CA . ASN B 1 367 ? 6.691 37 24.234 1 96.25 367 ASN B CA 1
ATOM 7833 C C . ASN B 1 367 ? 6.215 35.719 24.891 1 96.25 367 ASN B C 1
ATOM 7835 O O . ASN B 1 367 ? 5.289 35.719 25.703 1 96.25 367 ASN B O 1
ATOM 7839 N N . LEU B 1 368 ? 6.941 34.625 24.578 1 95.62 368 LEU B N 1
ATOM 7840 C CA . LEU B 1 368 ? 6.504 33.344 25.094 1 95.62 368 LEU B CA 1
ATOM 7841 C C . LEU B 1 368 ? 7.5 32.812 26.109 1 95.62 368 LEU B C 1
ATOM 7843 O O . LEU B 1 368 ? 7.551 31.594 26.344 1 95.62 368 LEU B O 1
ATOM 7847 N N . ASP B 1 369 ? 8.328 33.656 26.641 1 94.69 369 ASP B N 1
ATOM 7848 C CA . ASP B 1 369 ? 9.195 33.25 27.734 1 94.69 369 ASP B CA 1
ATOM 7849 C C . ASP B 1 369 ? 8.375 32.75 28.938 1 94.69 369 ASP B C 1
ATOM 7851 O O . ASP B 1 369 ? 7.59 33.531 29.5 1 94.69 369 ASP B O 1
ATOM 7855 N N . GLY B 1 370 ? 8.555 31.5 29.203 1 93.38 370 GLY B N 1
ATOM 7856 C CA . GLY B 1 370 ? 7.84 30.906 30.328 1 93.38 370 GLY B CA 1
ATOM 7857 C C . GLY B 1 370 ? 6.375 30.641 30.031 1 93.38 370 GLY B C 1
ATOM 7858 O O . GLY B 1 370 ? 5.586 30.391 30.938 1 93.38 370 GLY B O 1
ATOM 7859 N N . VAL B 1 371 ? 6.035 30.688 28.828 1 94.06 371 VAL B N 1
ATOM 7860 C CA . VAL B 1 371 ? 4.648 30.5 28.422 1 94.06 371 VAL B CA 1
ATOM 7861 C C . VAL B 1 371 ? 4.535 29.297 27.484 1 94.06 371 VAL B C 1
ATOM 7863 O O . VAL B 1 371 ? 5.379 29.109 26.594 1 94.06 371 VAL B O 1
ATOM 7866 N N . ASP B 1 372 ? 3.551 28.484 27.766 1 93.69 372 ASP B N 1
ATOM 7867 C CA . ASP B 1 372 ? 3.24 27.375 26.859 1 93.69 372 ASP B CA 1
ATOM 7868 C C . ASP B 1 372 ? 2.701 27.906 25.531 1 93.69 372 ASP B C 1
ATOM 7870 O O . ASP B 1 372 ? 1.683 28.594 25.5 1 93.69 372 ASP B O 1
ATOM 7874 N N . PRO B 1 373 ? 3.395 27.562 24.469 1 94.12 373 PRO B N 1
ATOM 7875 C CA . PRO B 1 373 ? 2.904 28.062 23.188 1 94.12 373 PRO B CA 1
ATOM 7876 C C . PRO B 1 373 ? 1.448 27.688 22.922 1 94.12 373 PRO B C 1
ATOM 7878 O O . PRO B 1 373 ? 0.735 28.406 22.219 1 94.12 373 PRO B O 1
ATOM 7881 N N . ASP B 1 374 ? 0.948 26.562 23.406 1 89.31 374 ASP B N 1
ATOM 7882 C CA . ASP B 1 374 ? -0.436 26.141 23.203 1 89.31 374 ASP B CA 1
ATOM 7883 C C . ASP B 1 374 ? -1.409 27.156 23.797 1 89.31 374 ASP B C 1
ATOM 7885 O O . ASP B 1 374 ? -2.537 27.297 23.312 1 89.31 374 ASP B O 1
ATOM 7889 N N . ASP B 1 375 ? -0.994 27.859 24.75 1 86.88 375 ASP B N 1
ATOM 7890 C CA . ASP B 1 375 ? -1.849 28.844 25.406 1 86.88 375 ASP B CA 1
ATOM 7891 C C . ASP B 1 375 ? -2.018 30.078 24.531 1 86.88 375 ASP B C 1
ATOM 7893 O O . ASP B 1 375 ? -2.953 30.859 24.734 1 86.88 375 ASP B O 1
ATOM 7897 N N . ALA B 1 376 ? -1.107 30.219 23.703 1 89.69 376 ALA B N 1
ATOM 7898 C CA . ALA B 1 376 ? -1.109 31.438 22.875 1 89.69 376 ALA B CA 1
ATOM 7899 C C . ALA B 1 376 ? -1.885 31.219 21.578 1 89.69 376 ALA B C 1
ATOM 7901 O O . ALA B 1 376 ? -2.1 32.156 20.812 1 89.69 376 ALA B O 1
ATOM 7902 N N . PHE B 1 377 ? -2.311 29.938 21.375 1 84.69 377 PHE B N 1
ATOM 7903 C CA . PHE B 1 377 ? -2.986 29.641 20.109 1 84.69 377 PHE B CA 1
ATOM 7904 C C . PHE B 1 377 ? -4.336 30.344 20.047 1 84.69 377 PHE B C 1
ATOM 7906 O O . PHE B 1 377 ? -5.133 30.266 20.984 1 84.69 377 PHE B O 1
ATOM 7913 N N . SER B 1 378 ? -4.523 31.172 19.047 1 89.88 378 SER B N 1
ATOM 7914 C CA . SER B 1 378 ? -5.746 31.922 18.75 1 89.88 378 SER B CA 1
ATOM 7915 C C . SER B 1 378 ? -5.812 32.344 17.297 1 89.88 378 SER B C 1
ATOM 7917 O O . SER B 1 378 ? -4.949 31.953 16.5 1 89.88 378 SER B O 1
ATOM 7919 N N . THR B 1 379 ? -6.801 33.031 16.938 1 94.12 379 THR B N 1
ATOM 7920 C CA . THR B 1 379 ? -6.949 33.5 15.57 1 94.12 379 THR B CA 1
ATOM 7921 C C . THR B 1 379 ? -6.086 34.75 15.32 1 94.12 379 THR B C 1
ATOM 7923 O O . THR B 1 379 ? -5.945 35.188 14.18 1 94.12 379 THR B O 1
ATOM 7926 N N . ILE B 1 380 ? -5.434 35.25 16.391 1 97.19 380 ILE B N 1
ATOM 7927 C CA . ILE B 1 380 ? -4.688 36.5 16.281 1 97.19 380 ILE B CA 1
ATOM 7928 C C . ILE B 1 380 ? -3.559 36.375 15.266 1 97.19 380 ILE B C 1
ATOM 7930 O O . ILE B 1 380 ? -3.502 37.094 14.281 1 97.19 380 ILE B O 1
ATOM 7934 N N . PRO B 1 381 ? -2.682 35.344 15.438 1 97.69 381 PRO B N 1
ATOM 7935 C CA . PRO B 1 381 ? -1.618 35.219 14.43 1 97.69 381 PRO B CA 1
ATOM 7936 C C . PRO B 1 381 ? -2.158 35.031 13.016 1 97.69 381 PRO B C 1
ATOM 7938 O O . PRO B 1 381 ? -1.512 35.406 12.047 1 97.69 381 PRO B O 1
ATOM 7941 N N . TYR B 1 382 ? -3.354 34.438 12.875 1 97.31 382 TYR B N 1
ATOM 7942 C CA . TYR B 1 382 ? -3.973 34.188 11.586 1 97.31 382 TYR B CA 1
ATOM 7943 C C . TYR B 1 382 ? -4.461 35.469 10.938 1 97.31 382 TYR B C 1
ATOM 7945 O O . TYR B 1 382 ? -3.971 35.875 9.875 1 97.31 382 TYR B O 1
ATOM 7953 N N . GLU B 1 383 ? -5.324 36.156 11.602 1 98.31 383 GLU B N 1
ATOM 7954 C CA . GLU B 1 383 ? -6.09 37.25 10.992 1 98.31 383 GLU B CA 1
ATOM 7955 C C . GLU B 1 383 ? -5.344 38.562 11.094 1 98.31 383 GLU B C 1
ATOM 7957 O O . GLU B 1 383 ? -5.383 39.375 10.164 1 98.31 383 GLU B O 1
ATOM 7962 N N . LYS B 1 384 ? -4.711 38.844 12.234 1 98.62 384 LYS B N 1
ATOM 7963 C CA . LYS B 1 384 ? -3.912 40.062 12.32 1 98.62 384 LYS B CA 1
ATOM 7964 C C . LYS B 1 384 ? -2.715 40.031 11.375 1 98.62 384 LYS B C 1
ATOM 7966 O O . LYS B 1 384 ? -2.369 41.031 10.742 1 98.62 384 LYS B O 1
ATOM 7971 N N . GLY B 1 385 ? -2.127 38.812 11.352 1 98.5 385 GLY B N 1
ATOM 7972 C CA . GLY B 1 385 ? -1.031 38.656 10.414 1 98.5 385 GLY B CA 1
ATOM 7973 C C . GLY B 1 385 ? -1.449 38.812 8.969 1 98.5 385 GLY B C 1
ATOM 7974 O O . GLY B 1 385 ? -0.786 39.531 8.211 1 98.5 385 GLY B O 1
ATOM 7975 N N . SER B 1 386 ? -2.49 38.188 8.578 1 98.44 386 SER B N 1
ATOM 7976 C CA . SER B 1 386 ? -3 38.312 7.215 1 98.44 386 SER B CA 1
ATOM 7977 C C . SER B 1 386 ? -3.379 39.75 6.91 1 98.44 386 SER B C 1
ATOM 7979 O O . SER B 1 386 ? -3.152 40.25 5.797 1 98.44 386 SER B O 1
ATOM 7981 N N . SER B 1 387 ? -3.92 40.469 7.816 1 98.31 387 SER B N 1
ATOM 7982 C CA . SER B 1 387 ? -4.305 41.844 7.637 1 98.31 387 SER B CA 1
ATOM 7983 C C . SER B 1 387 ? -3.082 42.75 7.43 1 98.31 387 SER B C 1
ATOM 7985 O O . SER B 1 387 ? -3.137 43.719 6.68 1 98.31 387 SER B O 1
ATOM 7987 N N . LEU B 1 388 ? -2.053 42.438 8.18 1 98.62 388 LEU B N 1
ATOM 7988 C CA . LEU B 1 388 ? -0.82 43.188 7.945 1 98.62 388 LEU B CA 1
ATOM 7989 C C . LEU B 1 388 ? -0.354 43.031 6.504 1 98.62 388 LEU B C 1
ATOM 7991 O O . LEU B 1 388 ? -0.009 44.031 5.844 1 98.62 388 LEU B O 1
ATOM 7995 N N . LEU B 1 389 ? -0.331 41.781 6.012 1 98.56 389 LEU B N 1
ATOM 7996 C CA . LEU B 1 389 ? 0.102 41.531 4.641 1 98.56 389 LEU B CA 1
ATOM 7997 C C . LEU B 1 389 ? -0.809 42.25 3.641 1 98.56 389 LEU B C 1
ATOM 7999 O O . LEU B 1 389 ? -0.336 42.781 2.646 1 98.56 389 LEU B O 1
ATOM 8003 N N . TYR B 1 390 ? -2.082 42.219 3.898 1 98.19 390 TYR B N 1
ATOM 8004 C CA . TYR B 1 390 ? -3.029 42.938 3.059 1 98.19 390 TYR B CA 1
ATOM 8005 C C . TYR B 1 390 ? -2.748 44.438 3.086 1 98.19 390 TYR B C 1
ATOM 8007 O O . TYR B 1 390 ? -2.803 45.094 2.051 1 98.19 390 TYR B O 1
ATOM 8015 N N . HIS B 1 391 ? -2.488 44.938 4.223 1 98 391 HIS B N 1
ATOM 8016 C CA . HIS B 1 391 ? -2.143 46.344 4.363 1 98 391 HIS B CA 1
ATOM 8017 C C . HIS B 1 391 ? -0.901 46.688 3.549 1 98 391 HIS B C 1
ATOM 8019 O O . HIS B 1 391 ? -0.88 47.719 2.84 1 98 391 HIS B O 1
ATOM 8025 N N . ILE B 1 392 ? 0.107 45.875 3.648 1 98.44 392 ILE B N 1
ATOM 8026 C CA . ILE B 1 392 ? 1.329 46.062 2.879 1 98.44 392 ILE B CA 1
ATOM 8027 C C . ILE B 1 392 ? 1.003 46.094 1.388 1 98.44 392 ILE B C 1
ATOM 8029 O O . ILE B 1 392 ? 1.449 46.969 0.658 1 98.44 392 ILE B O 1
ATOM 8033 N N . GLU B 1 393 ? 0.26 45.094 0.966 1 97.88 393 GLU B N 1
ATOM 8034 C CA . GLU B 1 393 ? -0.178 45.031 -0.425 1 97.88 393 GLU B CA 1
ATOM 8035 C C . GLU B 1 393 ? -0.861 46.312 -0.859 1 97.88 393 GLU B C 1
ATOM 8037 O O . GLU B 1 393 ? -0.568 46.844 -1.932 1 97.88 393 GLU B O 1
ATOM 8042 N N . THR B 1 394 ? -1.718 46.844 -0.039 1 96.81 394 THR B N 1
ATOM 8043 C CA . THR B 1 394 ? -2.488 48.031 -0.356 1 96.81 394 THR B CA 1
ATOM 8044 C C . THR B 1 394 ? -1.583 49.25 -0.403 1 96.81 394 THR B C 1
ATOM 8046 O O . THR B 1 394 ? -1.665 50.062 -1.334 1 96.81 394 THR B O 1
ATOM 8049 N N . VAL B 1 395 ? -0.736 49.344 0.534 1 97.31 395 VAL B N 1
ATOM 8050 C CA . VAL B 1 395 ? 0.154 50.5 0.638 1 97.31 395 VAL B CA 1
ATOM 8051 C C . VAL B 1 395 ? 1.088 50.562 -0.57 1 97.31 395 VAL B C 1
ATOM 8053 O O . VAL B 1 395 ? 1.437 51.625 -1.055 1 97.31 395 VAL B O 1
ATOM 8056 N N . LEU B 1 396 ? 1.434 49.438 -1.05 1 97.88 396 LEU B N 1
ATOM 8057 C CA . LEU B 1 396 ? 2.373 49.312 -2.162 1 97.88 396 LEU B CA 1
ATOM 8058 C C . LEU B 1 396 ? 1.669 49.594 -3.492 1 97.88 396 LEU B C 1
ATOM 8060 O O . LEU B 1 396 ? 2.322 49.781 -4.516 1 97.88 396 LEU B O 1
ATOM 8064 N N . GLY B 1 397 ? 0.442 49.5 -3.525 1 95.75 397 GLY B N 1
ATOM 8065 C CA . GLY B 1 397 ? -0.268 49.844 -4.746 1 95.75 397 GLY B CA 1
ATOM 8066 C C . GLY B 1 397 ? -1.116 48.688 -5.285 1 95.75 397 GLY B C 1
ATOM 8067 O O . GLY B 1 397 ? -1.668 48.781 -6.383 1 95.75 397 GLY B O 1
ATOM 8068 N N . GLY B 1 398 ? -1.106 47.656 -4.578 1 95.88 398 GLY B N 1
ATOM 8069 C CA . GLY B 1 398 ? -2.023 46.594 -4.992 1 95.88 398 GLY B CA 1
ATOM 8070 C C . GLY B 1 398 ? -1.338 45.25 -5.23 1 95.88 398 GLY B C 1
ATOM 8071 O O . GLY B 1 398 ? -0.121 45.156 -5.07 1 95.88 398 GLY B O 1
ATOM 8072 N N . ALA B 1 399 ? -2.1 44.25 -5.602 1 95.81 399 ALA B N 1
ATOM 8073 C CA . ALA B 1 399 ? -1.663 42.875 -5.746 1 95.81 399 ALA B CA 1
ATOM 8074 C C . ALA B 1 399 ? -0.599 42.75 -6.832 1 95.81 399 ALA B C 1
ATOM 8076 O O . ALA B 1 399 ? 0.37 42 -6.676 1 95.81 399 ALA B O 1
ATOM 8077 N N . HIS B 1 400 ? -0.791 43.469 -7.922 1 95.38 400 HIS B N 1
ATOM 8078 C CA . HIS B 1 400 ? 0.121 43.344 -9.055 1 95.38 400 HIS B CA 1
ATOM 8079 C C . HIS B 1 400 ? 1.537 43.781 -8.664 1 95.38 400 HIS B C 1
ATOM 8081 O O . HIS B 1 400 ? 2.512 43.25 -9.219 1 95.38 400 HIS B O 1
ATOM 8087 N N . ILE B 1 401 ? 1.646 44.656 -7.773 1 96.94 401 ILE B N 1
ATOM 8088 C CA . ILE B 1 401 ? 2.949 45.125 -7.324 1 96.94 401 ILE B CA 1
ATOM 8089 C C . ILE B 1 401 ? 3.5 44.188 -6.25 1 96.94 401 ILE B C 1
ATOM 8091 O O . ILE B 1 401 ? 4.68 43.844 -6.277 1 96.94 401 ILE B O 1
ATOM 8095 N N . PHE B 1 402 ? 2.668 43.719 -5.32 1 98.06 402 PHE B N 1
ATOM 8096 C CA . PHE B 1 402 ? 3.096 43 -4.137 1 98.06 402 PHE B CA 1
ATOM 8097 C C . PHE B 1 402 ? 3.35 41.531 -4.473 1 98.06 402 PHE B C 1
ATOM 8099 O O . PHE B 1 402 ? 4.277 40.906 -3.941 1 98.06 402 PHE B O 1
ATOM 8106 N N . GLU B 1 403 ? 2.66 40.906 -5.332 1 98 403 GLU B N 1
ATOM 8107 C CA . GLU B 1 403 ? 2.619 39.438 -5.543 1 98 403 GLU B CA 1
ATOM 8108 C C . GLU B 1 403 ? 3.984 38.906 -5.965 1 98 403 GLU B C 1
ATOM 8110 O O . GLU B 1 403 ? 4.395 37.844 -5.531 1 98 403 GLU B O 1
ATOM 8115 N N . PRO B 1 404 ? 4.723 39.656 -6.781 1 98.19 404 PRO B N 1
ATOM 8116 C CA . PRO B 1 404 ? 6.047 39.156 -7.152 1 98.19 404 PRO B CA 1
ATOM 8117 C C . PRO B 1 404 ? 6.965 38.969 -5.945 1 98.19 404 PRO B C 1
ATOM 8119 O O . PRO B 1 404 ? 7.953 38.219 -6.027 1 98.19 404 PRO B O 1
ATOM 8122 N N . PHE B 1 405 ? 6.684 39.656 -4.871 1 98.19 405 PHE B N 1
ATOM 8123 C CA . PHE B 1 405 ? 7.465 39.5 -3.646 1 98.19 405 PHE B CA 1
ATOM 8124 C C . PHE B 1 405 ? 7.312 38.094 -3.068 1 98.19 405 PHE B C 1
ATOM 8126 O O . PHE B 1 405 ? 8.25 37.562 -2.471 1 98.19 405 PHE B O 1
ATOM 8133 N N . LEU B 1 406 ? 6.184 37.438 -3.219 1 98.62 406 LEU B N 1
ATOM 8134 C CA . LEU B 1 406 ? 5.863 36.188 -2.549 1 98.62 406 LEU B CA 1
ATOM 8135 C C . LEU B 1 406 ? 6.793 35.094 -3.014 1 98.62 406 LEU B C 1
ATOM 8137 O O . LEU B 1 406 ? 7.473 34.438 -2.199 1 98.62 406 LEU B O 1
ATOM 8141 N N . PRO B 1 407 ? 6.922 34.812 -4.328 1 98.5 407 PRO B N 1
ATOM 8142 C CA . PRO B 1 407 ? 7.883 33.781 -4.73 1 98.5 407 PRO B CA 1
ATOM 8143 C C . PRO B 1 407 ? 9.32 34.125 -4.348 1 98.5 407 PRO B C 1
ATOM 8145 O O . PRO B 1 407 ? 10.117 33.25 -4.055 1 98.5 407 PRO B O 1
ATOM 8148 N N . TYR B 1 408 ? 9.656 35.406 -4.434 1 98.44 408 TYR B N 1
ATOM 8149 C CA . TYR B 1 408 ? 10.984 35.812 -4.02 1 98.44 408 TYR B CA 1
ATOM 8150 C C . TYR B 1 408 ? 11.242 35.438 -2.561 1 98.44 408 TYR B C 1
ATOM 8152 O O . TYR B 1 408 ? 12.273 34.844 -2.238 1 98.44 408 TYR B O 1
ATOM 8160 N N . TYR B 1 409 ? 10.273 35.844 -1.706 1 98.31 409 TYR B N 1
ATOM 8161 C CA . TYR B 1 409 ? 10.344 35.562 -0.273 1 98.31 409 TYR B CA 1
ATOM 8162 C C . TYR B 1 409 ? 10.477 34.062 0.003 1 98.31 409 TYR B C 1
ATOM 8164 O O . TYR B 1 409 ? 11.367 33.656 0.748 1 98.31 409 TYR B O 1
ATOM 8172 N N . PHE B 1 410 ? 9.703 33.188 -0.58 1 98.44 410 PHE B N 1
ATOM 8173 C CA . PHE B 1 410 ? 9.688 31.766 -0.303 1 98.44 410 PHE B CA 1
ATOM 8174 C C . PHE B 1 410 ? 10.938 31.094 -0.861 1 98.44 410 PHE B C 1
ATOM 8176 O O . PHE B 1 410 ? 11.445 30.141 -0.282 1 98.44 410 PHE B O 1
ATOM 8183 N N . ARG B 1 411 ? 11.469 31.578 -1.97 1 98.25 411 ARG B N 1
ATOM 8184 C CA . ARG B 1 411 ? 12.719 31.047 -2.5 1 98.25 411 ARG B CA 1
ATOM 8185 C C . ARG B 1 411 ? 13.891 31.406 -1.604 1 98.25 411 ARG B C 1
ATOM 8187 O O . ARG B 1 411 ? 14.758 30.578 -1.328 1 98.25 411 ARG B O 1
ATOM 8194 N N . LYS B 1 412 ? 13.875 32.594 -1.174 1 98.06 412 LYS B N 1
ATOM 8195 C CA . LYS B 1 412 ? 14.977 33.094 -0.358 1 98.06 412 LYS B CA 1
ATOM 8196 C C . LYS B 1 412 ? 15.125 32.281 0.926 1 98.06 412 LYS B C 1
ATOM 8198 O O . LYS B 1 412 ? 16.234 32 1.365 1 98.06 412 LYS B O 1
ATOM 8203 N N . PHE B 1 413 ? 14.023 31.906 1.505 1 98 413 PHE B N 1
ATOM 8204 C CA . PHE B 1 413 ? 14.086 31.266 2.814 1 98 413 PHE B CA 1
ATOM 8205 C C . PHE B 1 413 ? 13.703 29.797 2.715 1 98 413 PHE B C 1
ATOM 8207 O O . PHE B 1 413 ? 13.375 29.172 3.721 1 98 413 PHE B O 1
ATOM 8214 N N . SER B 1 414 ? 13.766 29.203 1.545 1 97.5 414 SER B N 1
ATOM 8215 C CA . SER B 1 414 ? 13.438 27.781 1.364 1 97.5 414 SER B CA 1
ATOM 8216 C C . SER B 1 414 ? 14.25 26.906 2.311 1 97.5 414 SER B C 1
ATOM 8218 O O . SER B 1 414 ? 15.461 27.078 2.443 1 97.5 414 SER B O 1
ATOM 8220 N N . ASN B 1 415 ? 13.516 26 3.047 1 96.69 415 ASN B N 1
ATOM 8221 C CA . ASN B 1 415 ? 14.109 25.016 3.947 1 96.69 415 ASN B CA 1
ATOM 8222 C C . ASN B 1 415 ? 14.734 25.688 5.168 1 96.69 415 ASN B C 1
ATOM 8224 O O . ASN B 1 415 ? 15.68 25.156 5.75 1 96.69 415 ASN B O 1
ATOM 8228 N N . SER B 1 416 ? 14.25 26.875 5.441 1 96.56 416 SER B N 1
ATOM 8229 C CA . SER B 1 416 ? 14.773 27.562 6.617 1 96.56 416 SER B CA 1
ATOM 8230 C C . SER B 1 416 ? 13.656 28.266 7.387 1 96.56 416 SER B C 1
ATOM 8232 O O . SER B 1 416 ? 12.477 28.125 7.047 1 96.56 416 SER B O 1
ATOM 8234 N N . SER B 1 417 ? 14.008 28.906 8.438 1 96.5 417 SER B N 1
ATOM 8235 C CA . SER B 1 417 ? 13.07 29.672 9.242 1 96.5 417 SER B CA 1
ATOM 8236 C C . SER B 1 417 ? 13.312 31.172 9.094 1 96.5 417 SER B C 1
ATOM 8238 O O . SER B 1 417 ? 14.359 31.594 8.594 1 96.5 417 SER B O 1
ATOM 8240 N N . VAL B 1 418 ? 12.336 31.953 9.406 1 97.12 418 VAL B N 1
ATOM 8241 C CA . VAL B 1 418 ? 12.398 33.406 9.258 1 97.12 418 VAL B CA 1
ATOM 8242 C C . VAL B 1 418 ? 11.758 34.094 10.469 1 97.12 418 VAL B C 1
ATOM 8244 O O . VAL B 1 418 ? 10.852 33.531 11.094 1 97.12 418 VAL B O 1
ATOM 8247 N N . ASN B 1 419 ? 12.258 35.219 10.883 1 96.88 419 ASN B N 1
ATOM 8248 C CA . ASN B 1 419 ? 11.609 36.031 11.914 1 96.88 419 ASN B CA 1
ATOM 8249 C C . ASN B 1 419 ? 11.094 37.344 11.344 1 96.88 419 ASN B C 1
ATOM 8251 O O . ASN B 1 419 ? 11.242 37.594 10.148 1 96.88 419 ASN B O 1
ATOM 8255 N N . GLU B 1 420 ? 10.445 38.188 12.156 1 97.12 420 GLU B N 1
ATOM 8256 C CA . GLU B 1 420 ? 9.75 39.406 11.703 1 97.12 420 GLU B CA 1
ATOM 8257 C C . GLU B 1 420 ? 10.742 40.406 11.148 1 97.12 420 GLU B C 1
ATOM 8259 O O . GLU B 1 420 ? 10.414 41.156 10.219 1 97.12 420 GLU B O 1
ATOM 8264 N N . LEU B 1 421 ? 11.914 40.5 11.68 1 96.81 421 LEU B N 1
ATOM 8265 C CA . LEU B 1 421 ? 12.914 41.438 11.203 1 96.81 421 LEU B CA 1
ATOM 8266 C C . LEU B 1 421 ? 13.43 41.031 9.828 1 96.81 421 LEU B C 1
ATOM 8268 O O . LEU B 1 421 ? 13.562 41.906 8.945 1 96.81 421 LEU B O 1
ATOM 8272 N N . GLN B 1 422 ? 13.75 39.75 9.703 1 97.38 422 GLN B N 1
ATOM 8273 C CA . GLN B 1 422 ? 14.188 39.25 8.406 1 97.38 422 GLN B CA 1
ATOM 8274 C C . GLN B 1 422 ? 13.109 39.469 7.344 1 97.38 422 GLN B C 1
ATOM 8276 O O . GLN B 1 422 ? 13.422 39.812 6.199 1 97.38 422 GLN B O 1
ATOM 8281 N N . PHE B 1 423 ? 11.906 39.281 7.684 1 97.94 423 PHE B N 1
ATOM 8282 C CA . PHE B 1 423 ? 10.789 39.5 6.773 1 97.94 423 PHE B CA 1
ATOM 8283 C C . PHE B 1 423 ? 10.758 40.969 6.312 1 97.94 423 PHE B C 1
ATOM 8285 O O . PHE B 1 423 ? 10.734 41.219 5.109 1 97.94 423 PHE B O 1
ATOM 8292 N N . LYS B 1 424 ? 10.727 41.875 7.246 1 98 424 LYS B N 1
ATOM 8293 C CA . LYS B 1 424 ? 10.695 43.312 6.938 1 98 424 LYS B CA 1
ATOM 8294 C C . LYS B 1 424 ? 11.883 43.688 6.062 1 98 424 LYS B C 1
ATOM 8296 O O . LYS B 1 424 ? 11.719 44.375 5.059 1 98 424 LYS B O 1
ATOM 8301 N N . GLU B 1 425 ? 13.031 43.219 6.449 1 97.69 425 GLU B N 1
ATOM 8302 C CA . GLU B 1 425 ? 14.234 43.531 5.676 1 97.69 425 GLU B CA 1
ATOM 8303 C C . GLU B 1 425 ? 14.109 43 4.242 1 97.69 425 GLU B C 1
ATOM 8305 O O . GLU B 1 425 ? 14.539 43.688 3.301 1 97.69 425 GLU B O 1
ATOM 8310 N N . THR B 1 426 ? 13.578 41.844 4.137 1 98.25 426 THR B N 1
ATOM 8311 C CA . THR B 1 426 ? 13.422 41.25 2.812 1 98.25 426 THR B CA 1
ATOM 8312 C C . THR B 1 426 ? 12.43 42.062 1.977 1 98.25 426 THR B C 1
ATOM 8314 O O . THR B 1 426 ? 12.602 42.188 0.763 1 98.25 426 THR B O 1
ATOM 8317 N N . LEU B 1 427 ? 11.367 42.625 2.572 1 98.19 427 LEU B N 1
ATOM 8318 C CA . LEU B 1 427 ? 10.445 43.5 1.879 1 98.19 427 LEU B CA 1
ATOM 8319 C C . LEU B 1 427 ? 11.172 44.719 1.305 1 98.19 427 LEU B C 1
ATOM 8321 O O . LEU B 1 427 ? 11.031 45.031 0.122 1 98.19 427 LEU B O 1
ATOM 8325 N N . TYR B 1 428 ? 11.93 45.312 2.139 1 97.94 428 TYR B N 1
ATOM 8326 C CA . TYR B 1 428 ? 12.656 46.5 1.71 1 97.94 428 TYR B CA 1
ATOM 8327 C C . TYR B 1 428 ? 13.656 46.156 0.617 1 97.94 428 TYR B C 1
ATOM 8329 O O . TYR B 1 428 ? 13.805 46.906 -0.354 1 97.94 428 TYR B O 1
ATOM 8337 N N . GLU B 1 429 ? 14.32 45.031 0.812 1 98.38 429 GLU B N 1
ATOM 8338 C CA . GLU B 1 429 ? 15.273 44.562 -0.191 1 98.38 429 GLU B CA 1
ATOM 8339 C C . GLU B 1 429 ? 14.609 44.406 -1.555 1 98.38 429 GLU B C 1
ATOM 8341 O O . GLU B 1 429 ? 15.156 44.844 -2.572 1 98.38 429 GLU B O 1
ATOM 8346 N N . PHE B 1 430 ? 13.469 43.812 -1.611 1 98.31 430 PHE B N 1
ATOM 8347 C CA . PHE B 1 430 ? 12.773 43.5 -2.854 1 98.31 430 PHE B CA 1
ATOM 8348 C C . PHE B 1 430 ? 12.227 44.781 -3.506 1 98.31 430 PHE B C 1
ATOM 8350 O O . PHE B 1 430 ? 12.266 44.906 -4.73 1 98.31 430 PHE B O 1
ATOM 8357 N N . PHE B 1 431 ? 11.719 45.719 -2.785 1 98.12 431 PHE B N 1
ATOM 8358 C CA . PHE B 1 431 ? 10.961 46.812 -3.352 1 98.12 431 PHE B CA 1
ATOM 8359 C C . PHE B 1 431 ? 11.844 48.062 -3.516 1 98.12 431 PHE B C 1
ATOM 8361 O O . PHE B 1 431 ? 11.469 49 -4.195 1 98.12 431 PHE B O 1
ATOM 8368 N N . LYS B 1 432 ? 13 48.062 -2.994 1 97.81 432 LYS B N 1
ATOM 8369 C CA . LYS B 1 432 ? 13.922 49.188 -3.119 1 97.81 432 LYS B CA 1
ATOM 8370 C C . LYS B 1 432 ? 14.242 49.469 -4.582 1 97.81 432 LYS B C 1
ATOM 8372 O O . LYS B 1 432 ? 14.109 50.594 -5.039 1 97.81 432 LYS B O 1
ATOM 8377 N N . PRO B 1 433 ? 14.641 48.469 -5.336 1 97.69 433 PRO B N 1
ATOM 8378 C CA . PRO B 1 433 ? 14.938 48.75 -6.742 1 97.69 433 PRO B CA 1
ATOM 8379 C C . PRO B 1 433 ? 13.734 49.312 -7.508 1 97.69 433 PRO B C 1
ATOM 8381 O O . PRO B 1 433 ? 13.898 49.906 -8.57 1 97.69 433 PRO B O 1
ATOM 8384 N N . GLN B 1 434 ? 12.602 49.125 -7.02 1 96.25 434 GLN B N 1
ATOM 8385 C CA . GLN B 1 434 ? 11.383 49.594 -7.684 1 96.25 434 GLN B CA 1
ATOM 8386 C C . GLN B 1 434 ? 10.969 50.969 -7.188 1 96.25 434 GLN B C 1
ATOM 8388 O O . GLN B 1 434 ? 9.945 51.5 -7.613 1 96.25 434 GLN B O 1
ATOM 8393 N N . GLY B 1 435 ? 11.688 51.5 -6.262 1 96.69 435 GLY B N 1
ATOM 8394 C CA . GLY B 1 435 ? 11.438 52.812 -5.738 1 96.69 435 GLY B CA 1
ATOM 8395 C C . GLY B 1 435 ? 10.234 52.875 -4.816 1 96.69 435 GLY B C 1
ATOM 8396 O O . GLY B 1 435 ? 9.57 53.906 -4.719 1 96.69 435 GLY B O 1
ATOM 8397 N N . LEU B 1 436 ? 9.945 51.844 -4.184 1 97.25 436 LEU B N 1
ATOM 8398 C CA . LEU B 1 436 ? 8.711 51.812 -3.416 1 97.25 436 LEU B CA 1
ATOM 8399 C C . LEU B 1 436 ? 9 51.75 -1.92 1 97.25 436 LEU B C 1
ATOM 8401 O O . LEU B 1 436 ? 8.102 51.469 -1.121 1 97.25 436 LEU B O 1
ATOM 8405 N N . THR B 1 437 ? 10.227 51.969 -1.453 1 96.75 437 THR B N 1
ATOM 8406 C CA . THR B 1 437 ? 10.586 51.938 -0.04 1 96.75 437 THR B CA 1
ATOM 8407 C C . THR B 1 437 ? 9.852 53 0.736 1 96.75 437 THR B C 1
ATOM 8409 O O . THR B 1 437 ? 9.539 52.844 1.916 1 96.75 437 THR B O 1
ATOM 8412 N N . GLY B 1 438 ? 9.641 54.125 0.076 1 96.75 438 GLY B N 1
ATOM 8413 C CA . GLY B 1 438 ? 8.883 55.188 0.716 1 96.75 438 GLY B CA 1
ATOM 8414 C C . GLY B 1 438 ? 7.488 54.781 1.134 1 96.75 438 GLY B C 1
ATOM 8415 O O . GLY B 1 438 ? 6.996 55.188 2.188 1 96.75 438 GLY B O 1
ATOM 8416 N N . GLN B 1 439 ? 6.867 54.031 0.272 1 97.19 439 GLN B N 1
ATOM 8417 C CA . GLN B 1 439 ? 5.551 53.5 0.605 1 97.19 439 GLN B CA 1
ATOM 8418 C C . GLN B 1 439 ? 5.621 52.594 1.823 1 97.19 439 GLN B C 1
ATOM 8420 O O . GLN B 1 439 ? 4.746 52.625 2.691 1 97.19 439 GLN B O 1
ATOM 8425 N N . LEU B 1 440 ? 6.637 51.781 1.935 1 98.06 440 LEU B N 1
ATOM 8426 C CA . LEU B 1 440 ? 6.82 50.906 3.076 1 98.06 440 LEU B CA 1
ATOM 8427 C C . LEU B 1 440 ? 7.051 51.688 4.355 1 98.06 440 LEU B C 1
ATOM 8429 O O . LEU B 1 440 ? 6.613 51.281 5.434 1 98.06 440 LEU B O 1
ATOM 8433 N N . ASP B 1 441 ? 7.719 52.75 4.215 1 97.44 441 ASP B N 1
ATOM 8434 C CA . ASP B 1 441 ? 8.031 53.594 5.367 1 97.44 441 ASP B CA 1
ATOM 8435 C C . ASP B 1 441 ? 6.762 54.188 5.984 1 97.44 441 ASP B C 1
ATOM 8437 O O . ASP B 1 441 ? 6.773 54.625 7.133 1 97.44 441 ASP B O 1
ATOM 8441 N N . LYS B 1 442 ? 5.699 54.25 5.277 1 96.69 442 LYS B N 1
ATOM 8442 C CA . LYS B 1 442 ? 4.438 54.781 5.766 1 96.69 442 LYS B CA 1
ATOM 8443 C C . LYS B 1 442 ? 3.754 53.812 6.723 1 96.69 442 LYS B C 1
ATOM 8445 O O . LYS B 1 442 ? 2.818 54.188 7.434 1 96.69 442 LYS B O 1
ATOM 8450 N N . ILE B 1 443 ? 4.199 52.594 6.723 1 98 443 ILE B N 1
ATOM 8451 C CA . ILE B 1 443 ? 3.6 51.594 7.582 1 98 443 ILE B CA 1
ATOM 8452 C C . ILE B 1 443 ? 4.109 51.75 9.008 1 98 443 ILE B C 1
ATOM 8454 O O . ILE B 1 443 ? 5.312 51.906 9.234 1 98 443 ILE B O 1
ATOM 8458 N N . ASP B 1 444 ? 3.199 51.781 10 1 98.19 444 ASP B N 1
ATOM 8459 C CA . ASP B 1 444 ? 3.58 51.812 11.406 1 98.19 444 ASP B CA 1
ATOM 8460 C C . ASP B 1 444 ? 3.994 50.406 11.875 1 98.19 444 ASP B C 1
ATOM 8462 O O . ASP B 1 444 ? 3.252 49.75 12.602 1 98.19 444 ASP B O 1
ATOM 8466 N N . TRP B 1 445 ? 5.203 50.031 11.531 1 98.25 445 TRP B N 1
ATOM 8467 C CA . TRP B 1 445 ? 5.719 48.719 11.805 1 98.25 445 TRP B CA 1
ATOM 8468 C C . TRP B 1 445 ? 5.668 48.406 13.297 1 98.25 445 TRP B C 1
ATOM 8470 O O . TRP B 1 445 ? 5.363 47.281 13.695 1 98.25 445 TRP B O 1
ATOM 8480 N N . GLN B 1 446 ? 5.93 49.344 14.117 1 97.94 446 GLN B N 1
ATOM 8481 C CA . GLN B 1 446 ? 5.93 49.125 15.562 1 97.94 446 GLN B CA 1
ATOM 8482 C C . GLN B 1 446 ? 4.535 48.781 16.078 1 97.94 446 GLN B C 1
ATOM 8484 O O . GLN B 1 446 ? 4.371 47.844 16.844 1 97.94 446 GLN B O 1
ATOM 8489 N N . ALA B 1 447 ? 3.523 49.5 15.672 1 98.06 447 ALA B N 1
ATOM 8490 C CA . ALA B 1 447 ? 2.15 49.219 16.094 1 98.06 447 ALA B CA 1
ATOM 8491 C C . ALA B 1 447 ? 1.659 47.875 15.562 1 98.06 447 ALA B C 1
ATOM 8493 O O . ALA B 1 447 ? 0.985 47.156 16.266 1 98.06 447 ALA B O 1
ATOM 8494 N N . TRP B 1 448 ? 2.002 47.594 14.359 1 98.44 448 TRP B N 1
ATOM 8495 C CA . TRP B 1 448 ? 1.534 46.344 13.734 1 98.44 448 TRP B CA 1
ATOM 8496 C C . TRP B 1 448 ? 2.168 45.125 14.398 1 98.44 448 TRP B C 1
ATOM 8498 O O . TRP B 1 448 ? 1.473 44.156 14.734 1 98.44 448 TRP B O 1
ATOM 8508 N N . LEU B 1 449 ? 3.459 45.125 14.641 1 98.5 449 LEU B N 1
ATOM 8509 C CA . LEU B 1 449 ? 4.199 43.938 15.047 1 98.5 449 LEU B CA 1
ATOM 8510 C C . LEU B 1 449 ? 4.188 43.781 16.562 1 98.5 449 LEU B C 1
ATOM 8512 O O . LEU B 1 449 ? 4.086 42.656 17.078 1 98.5 449 LEU B O 1
ATOM 8516 N N . TYR B 1 450 ? 4.262 44.906 17.297 1 98.06 450 TYR B N 1
ATOM 8517 C CA . TYR B 1 450 ? 4.539 44.812 18.734 1 98.06 450 TYR B CA 1
ATOM 8518 C C . TYR B 1 450 ? 3.414 45.438 19.547 1 98.06 450 TYR B C 1
ATOM 8520 O O . TYR B 1 450 ? 3.389 45.312 20.766 1 98.06 450 TYR B O 1
ATOM 8528 N N . GLY B 1 451 ? 2.482 46.094 18.891 1 98.19 451 GLY B N 1
ATOM 8529 C CA . GLY B 1 451 ? 1.356 46.688 19.594 1 98.19 451 GLY B CA 1
ATOM 8530 C C . GLY B 1 451 ? 0.257 45.688 19.906 1 98.19 451 GLY B C 1
ATOM 8531 O O . GLY B 1 451 ? -0.099 44.844 19.062 1 98.19 451 GLY B O 1
ATOM 8532 N N . PRO B 1 452 ? -0.245 45.719 21.125 1 98.31 452 PRO B N 1
ATOM 8533 C CA . PRO B 1 452 ? -1.375 44.844 21.453 1 98.31 452 PRO B CA 1
ATOM 8534 C C . PRO B 1 452 ? -2.699 45.344 20.891 1 98.31 452 PRO B C 1
ATOM 8536 O O . PRO B 1 452 ? -2.783 46.5 20.438 1 98.31 452 PRO B O 1
ATOM 8539 N N . GLY B 1 453 ? -3.699 44.469 20.906 1 97.88 453 GLY B N 1
ATOM 8540 C CA . GLY B 1 453 ? -5.043 44.844 20.484 1 97.88 453 GLY B CA 1
ATOM 8541 C C . GLY B 1 453 ? -5.242 44.781 18.984 1 97.88 453 GLY B C 1
ATOM 8542 O O . GLY B 1 453 ? -4.617 43.969 18.297 1 97.88 453 GLY B O 1
ATOM 8543 N N . MET B 1 454 ? -6.172 45.562 18.516 1 98.19 454 MET B N 1
ATOM 8544 C CA . MET B 1 454 ? -6.5 45.594 17.094 1 98.19 454 MET B CA 1
ATOM 8545 C C . MET B 1 454 ? -5.391 46.281 16.297 1 98.19 454 MET B C 1
ATOM 8547 O O . MET B 1 454 ? -4.613 47.062 16.859 1 98.19 454 MET B O 1
ATOM 8551 N N . PRO B 1 455 ? -5.301 46.031 15 1 97.56 455 PRO B N 1
ATOM 8552 C CA . PRO B 1 455 ? -4.352 46.75 14.148 1 97.56 455 PRO B CA 1
ATOM 8553 C C . PRO B 1 455 ? -4.574 48.25 14.156 1 97.56 455 PRO B C 1
ATOM 8555 O O . PRO B 1 455 ? -5.691 48.719 14.398 1 97.56 455 PRO B O 1
ATOM 8558 N N . PRO B 1 456 ? -3.508 49 13.906 1 97.12 456 PRO B N 1
ATOM 8559 C CA . PRO B 1 456 ? -3.631 50.469 13.891 1 97.12 456 PRO B CA 1
ATOM 8560 C C . PRO B 1 456 ? -4.449 50.969 12.711 1 97.12 456 PRO B C 1
ATOM 8562 O O . PRO B 1 456 ? -4.848 52.156 12.695 1 97.12 456 PRO B O 1
ATOM 8565 N N . VAL B 1 457 ? -4.625 50.188 11.734 1 96.56 457 VAL B N 1
ATOM 8566 C CA . VAL B 1 457 ? -5.391 50.562 10.555 1 96.56 457 VAL B CA 1
ATOM 8567 C C . VAL B 1 457 ? -6.527 49.562 10.336 1 96.56 457 VAL B C 1
ATOM 8569 O O . VAL B 1 457 ? -6.324 48.344 10.422 1 96.56 457 VAL B O 1
ATOM 8572 N N . THR B 1 458 ? -7.715 50 10.148 1 96.06 458 THR B N 1
ATOM 8573 C CA . THR B 1 458 ? -8.844 49.156 9.742 1 96.06 458 THR B CA 1
ATOM 8574 C C . THR B 1 458 ? -8.914 49.031 8.227 1 96.06 458 THR B C 1
ATOM 8576 O O . THR B 1 458 ? -9.031 50.062 7.527 1 96.06 458 THR B O 1
ATOM 8579 N N . PRO B 1 459 ? -8.82 47.844 7.773 1 95.5 459 PRO B N 1
ATOM 8580 C CA . PRO B 1 459 ? -8.875 47.719 6.316 1 95.5 459 PRO B CA 1
ATOM 8581 C C . PRO B 1 459 ? -10.234 48.094 5.738 1 95.5 459 PRO B C 1
ATOM 8583 O O . PRO B 1 459 ? -11.258 47.906 6.402 1 95.5 459 PRO B O 1
ATOM 8586 N N . ASN B 1 460 ? -10.211 48.625 4.527 1 92.81 460 ASN B N 1
ATOM 8587 C CA . ASN B 1 460 ? -11.422 48.906 3.768 1 92.81 460 ASN B CA 1
ATOM 8588 C C . ASN B 1 460 ? -11.734 47.781 2.779 1 92.81 460 ASN B C 1
ATOM 8590 O O . ASN B 1 460 ? -11.438 47.875 1.589 1 92.81 460 ASN B O 1
ATOM 8594 N N . PHE B 1 461 ? -12.375 46.75 3.271 1 96.31 461 PHE B N 1
ATOM 8595 C CA . PHE B 1 461 ? -12.688 45.562 2.449 1 96.31 461 PHE B CA 1
ATOM 8596 C C . PHE B 1 461 ? -13.891 45.844 1.558 1 96.31 461 PHE B C 1
ATOM 8598 O O . PHE B 1 461 ? -14.758 46.656 1.906 1 96.31 461 PHE B O 1
ATOM 8605 N N . ASP B 1 462 ? -13.883 45.25 0.407 1 96.56 462 ASP B N 1
ATOM 8606 C CA . ASP B 1 462 ? -15.078 45.219 -0.433 1 96.56 462 ASP B CA 1
ATOM 8607 C C . ASP B 1 462 ? -16.188 44.406 0.221 1 96.56 462 ASP B C 1
ATOM 8609 O O . ASP B 1 462 ? -16.062 43.188 0.393 1 96.56 462 ASP B O 1
ATOM 8613 N N . THR B 1 463 ? -17.312 45 0.574 1 96.69 463 THR B N 1
ATOM 8614 C CA . THR B 1 463 ? -18.359 44.375 1.356 1 96.69 463 THR B CA 1
ATOM 8615 C C . THR B 1 463 ? -19.453 43.812 0.444 1 96.69 463 THR B C 1
ATOM 8617 O O . THR B 1 463 ? -20.531 43.438 0.914 1 96.69 463 THR B O 1
ATOM 8620 N N . THR B 1 464 ? -19.172 43.781 -0.829 1 96.56 464 THR B N 1
ATOM 8621 C CA . THR B 1 464 ? -20.172 43.406 -1.812 1 96.56 464 THR B CA 1
ATOM 8622 C C . THR B 1 464 ? -20.828 42.062 -1.445 1 96.56 464 THR B C 1
ATOM 8624 O O . THR B 1 464 ? -22.047 41.938 -1.449 1 96.56 464 THR B O 1
ATOM 8627 N N . LEU B 1 465 ? -20.031 41.094 -1.101 1 96.94 465 LEU B N 1
ATOM 8628 C CA . LEU B 1 465 ? -20.562 39.781 -0.803 1 96.94 465 LEU B CA 1
ATOM 8629 C C . LEU B 1 465 ? -21.094 39.719 0.622 1 96.94 465 LEU B C 1
ATOM 8631 O O . LEU B 1 465 ? -21.891 38.812 0.953 1 96.94 465 LEU B O 1
ATOM 8635 N N . ALA B 1 466 ? -20.766 40.594 1.499 1 96.88 466 ALA B N 1
ATOM 8636 C CA . ALA B 1 466 ? -21.219 40.594 2.887 1 96.88 466 ALA B CA 1
ATOM 8637 C C . ALA B 1 466 ? -22.531 41.375 3.021 1 96.88 466 ALA B C 1
ATOM 8639 O O . ALA B 1 466 ? -23.344 41.062 3.898 1 96.88 466 ALA B O 1
ATOM 8640 N N . ASN B 1 467 ? -22.766 42.281 2.207 1 96.81 467 ASN B N 1
ATOM 8641 C CA . ASN B 1 467 ? -23.891 43.219 2.316 1 96.81 467 ASN B CA 1
ATOM 8642 C C . ASN B 1 467 ? -25.219 42.469 2.375 1 96.81 467 ASN B C 1
ATOM 8644 O O . ASN B 1 467 ? -26.047 42.75 3.244 1 96.81 467 ASN B O 1
ATOM 8648 N N . PRO B 1 468 ? -25.375 41.562 1.418 1 96.31 468 PRO B N 1
ATOM 8649 C CA . PRO B 1 468 ? -26.641 40.812 1.497 1 96.31 468 PRO B CA 1
ATOM 8650 C C . PRO B 1 468 ? -26.828 40.094 2.832 1 96.31 468 PRO B C 1
ATOM 8652 O O . PRO B 1 468 ? -27.969 39.969 3.314 1 96.31 468 PRO B O 1
ATOM 8655 N N . CYS B 1 469 ? -25.859 39.625 3.453 1 96.94 469 CYS B N 1
ATOM 8656 C CA . CYS B 1 469 ? -25.938 38.938 4.746 1 96.94 469 CYS B CA 1
ATOM 8657 C C . CYS B 1 469 ? -26.328 39.938 5.848 1 96.94 469 CYS B C 1
ATOM 8659 O O . CYS B 1 469 ? -27.188 39.625 6.676 1 96.94 469 CYS B O 1
ATOM 8661 N N . TYR B 1 470 ? -25.75 41.125 5.844 1 95.75 470 TYR B N 1
ATOM 8662 C CA . TYR B 1 470 ? -26.094 42.156 6.809 1 95.75 470 TYR B CA 1
ATOM 8663 C C . TYR B 1 470 ? -27.562 42.562 6.68 1 95.75 470 TYR B C 1
ATOM 8665 O O . TYR B 1 470 ? -28.266 42.656 7.684 1 95.75 470 TYR B O 1
ATOM 8673 N N . THR B 1 471 ? -27.938 42.719 5.512 1 95.5 471 THR B N 1
ATOM 8674 C CA . THR B 1 471 ? -29.297 43.188 5.238 1 95.5 471 THR B CA 1
ATOM 8675 C C . THR B 1 471 ? -30.312 42.156 5.73 1 95.5 471 THR B C 1
ATOM 8677 O O . THR B 1 471 ? -31.266 42.5 6.422 1 95.5 471 THR B O 1
ATOM 8680 N N . LEU B 1 472 ? -30.047 40.906 5.355 1 95.06 472 LEU B N 1
ATOM 8681 C CA . LEU B 1 472 ? -30.984 39.875 5.77 1 95.06 472 LEU B CA 1
ATOM 8682 C C . LEU B 1 472 ? -30.984 39.688 7.285 1 95.06 472 LEU B C 1
ATOM 8684 O O . LEU B 1 472 ? -32.031 39.5 7.898 1 95.06 472 LEU B O 1
ATOM 8688 N N . ALA B 1 473 ? -29.875 39.75 7.93 1 95.31 473 ALA B N 1
ATOM 8689 C CA . ALA B 1 473 ? -29.781 39.625 9.383 1 95.31 473 ALA B CA 1
ATOM 8690 C C . ALA B 1 473 ? -30.547 40.75 10.07 1 95.31 473 ALA B C 1
ATOM 8692 O O . ALA B 1 473 ? -31.234 40.531 11.07 1 95.31 473 ALA B O 1
ATOM 8693 N N . GLU B 1 474 ? -30.438 41.938 9.555 1 93.31 474 GLU B N 1
ATOM 8694 C CA . GLU B 1 474 ? -31.172 43.062 10.102 1 93.31 474 GLU B CA 1
ATOM 8695 C C . GLU B 1 474 ? -32.688 42.875 9.977 1 93.31 474 GLU B C 1
ATOM 8697 O O . GLU B 1 474 ? -33.438 43.219 10.891 1 93.31 474 GLU B O 1
ATOM 8702 N N . LYS B 1 475 ? -33 42.406 8.836 1 91.75 475 LYS B N 1
ATOM 8703 C CA . LYS B 1 475 ? -34.438 42.094 8.641 1 91.75 475 LYS B CA 1
ATOM 8704 C C . LYS B 1 475 ? -34.938 41.094 9.688 1 91.75 475 LYS B C 1
ATOM 8706 O O . LYS B 1 475 ? -36 41.281 10.258 1 91.75 475 LYS B O 1
ATOM 8711 N N . TRP B 1 476 ? -34.219 40.094 9.938 1 92.44 476 TRP B N 1
ATOM 8712 C CA . TRP B 1 476 ? -34.562 39.094 10.93 1 92.44 476 TRP B CA 1
ATOM 8713 C C . TRP B 1 476 ? -34.625 39.719 12.328 1 92.44 476 TRP B C 1
ATOM 8715 O O . TRP B 1 476 ? -35.562 39.469 13.094 1 92.44 476 TRP B O 1
ATOM 8725 N N . ARG B 1 477 ? -33.625 40.5 12.68 1 91.19 477 ARG B N 1
ATOM 8726 C CA . ARG B 1 477 ? -33.562 41.125 13.984 1 91.19 477 ARG B CA 1
ATOM 8727 C C . ARG B 1 477 ? -34.781 42.031 14.219 1 91.19 477 ARG B C 1
ATOM 8729 O O . ARG B 1 477 ? -35.438 41.969 15.266 1 91.19 477 ARG B O 1
ATOM 8736 N N . THR B 1 478 ? -35.062 42.781 13.273 1 89.81 478 THR B N 1
ATOM 8737 C CA . THR B 1 478 ? -36.188 43.719 13.383 1 89.81 478 THR B CA 1
ATOM 8738 C C . THR B 1 478 ? -37.5 42.969 13.516 1 89.81 478 THR B C 1
ATOM 8740 O O . THR B 1 478 ? -38.344 43.344 14.328 1 89.81 478 THR B O 1
ATOM 8743 N N . ALA B 1 479 ? -37.562 41.969 12.719 1 88.44 479 ALA B N 1
ATOM 8744 C CA . ALA B 1 479 ? -38.781 41.156 12.773 1 88.44 479 ALA B CA 1
ATOM 8745 C C . ALA B 1 479 ? -38.938 40.469 14.125 1 88.44 479 ALA B C 1
ATOM 8747 O O . ALA B 1 479 ? -40.031 40.406 14.688 1 88.44 479 ALA B O 1
ATOM 8748 N N . ALA B 1 480 ? -37.906 39.938 14.672 1 87.69 480 ALA B N 1
ATOM 8749 C CA . ALA B 1 480 ? -37.938 39.219 15.953 1 87.69 480 ALA B CA 1
ATOM 8750 C C . ALA B 1 480 ? -38.281 40.188 17.094 1 87.69 480 ALA B C 1
ATOM 8752 O O . ALA B 1 480 ? -39 39.844 18.016 1 87.69 480 ALA B O 1
ATOM 8753 N N . GLU B 1 481 ? -37.75 41.406 17.078 1 85.44 481 GLU B N 1
ATOM 8754 C CA . GLU B 1 481 ? -38 42.438 18.109 1 85.44 481 GLU B CA 1
ATOM 8755 C C . GLU B 1 481 ? -39.438 42.906 18.078 1 85.44 481 GLU B C 1
ATOM 8757 O O . GLU B 1 481 ? -40.031 43.219 19.125 1 85.44 481 GLU B O 1
ATOM 8762 N N . ALA B 1 482 ? -39.969 42.938 17.016 1 79.88 482 ALA B N 1
ATOM 8763 C CA . ALA B 1 482 ? -41.344 43.406 16.875 1 79.88 482 ALA B CA 1
ATOM 8764 C C . ALA B 1 482 ? -42.344 42.312 17.219 1 79.88 482 ALA B C 1
ATOM 8766 O O . ALA B 1 482 ? -43.531 42.562 17.297 1 79.88 482 ALA B O 1
ATOM 8767 N N . HIS B 1 483 ? -41.781 41.156 17.75 1 68.12 483 HIS B N 1
ATOM 8768 C CA . HIS B 1 483 ? -42.625 40.031 18.078 1 68.12 483 HIS B CA 1
ATOM 8769 C C . HIS B 1 483 ? -43.688 39.75 17 1 68.12 483 HIS B C 1
ATOM 8771 O O . HIS B 1 483 ? -44.844 39.469 17.297 1 68.12 483 HIS B O 1
ATOM 8777 N N . THR B 1 484 ? -43.5 40.219 15.859 1 60.12 484 THR B N 1
ATOM 8778 C CA . THR B 1 484 ? -44.406 40 14.742 1 60.12 484 THR B CA 1
ATOM 8779 C C . THR B 1 484 ? -44.188 38.625 14.141 1 60.12 484 THR B C 1
ATOM 8781 O O . THR B 1 484 ? -43.125 38 14.328 1 60.12 484 THR B O 1
ATOM 8784 N N . ALA B 1 485 ? -45.25 38 13.898 1 57.72 485 ALA B N 1
ATOM 8785 C CA . ALA B 1 485 ? -45.125 36.719 13.188 1 57.72 485 ALA B CA 1
ATOM 8786 C C . ALA B 1 485 ? -44.031 36.812 12.117 1 57.72 485 ALA B C 1
ATOM 8788 O O . ALA B 1 485 ? -43.812 37.844 11.516 1 57.72 485 ALA B O 1
ATOM 8789 N N . PRO B 1 486 ? -43.031 35.875 12.188 1 58.81 486 PRO B N 1
ATOM 8790 C CA . PRO B 1 486 ? -41.938 35.906 11.211 1 58.81 486 PRO B CA 1
ATOM 8791 C C . PRO B 1 486 ? -42.406 36.438 9.852 1 58.81 486 PRO B C 1
ATOM 8793 O O . PRO B 1 486 ? -43.469 36.062 9.359 1 58.81 486 PRO B O 1
ATOM 8796 N N . VAL B 1 487 ? -42.156 37.656 9.422 1 59.81 487 VAL B N 1
ATOM 8797 C CA . VAL B 1 487 ? -42.344 38.25 8.102 1 59.81 487 VAL B CA 1
ATOM 8798 C C . VAL B 1 487 ? -42.062 37.219 7.027 1 59.81 487 VAL B C 1
ATOM 8800 O O . VAL B 1 487 ? -41.344 36.219 7.285 1 59.81 487 VAL B O 1
ATOM 8803 N N . PRO B 1 488 ? -42.594 37.219 5.77 1 77.12 488 PRO B N 1
ATOM 8804 C CA . PRO B 1 488 ? -42.469 36.219 4.684 1 77.12 488 PRO B CA 1
ATOM 8805 C C . PRO B 1 488 ? -41.031 35.938 4.316 1 77.12 488 PRO B C 1
ATOM 8807 O O . PRO B 1 488 ? -40.406 36.656 3.523 1 77.12 488 PRO B O 1
ATOM 8810 N N . PHE B 1 489 ? -40.219 35.469 5.043 1 87.12 489 PHE B N 1
ATOM 8811 C CA . PHE B 1 489 ? -38.938 34.906 4.664 1 87.12 489 PHE B CA 1
ATOM 8812 C C . PHE B 1 489 ? -39.094 33.75 3.672 1 87.12 489 PHE B C 1
ATOM 8814 O O . PHE B 1 489 ? -40.062 32.969 3.779 1 87.12 489 PHE B O 1
ATOM 8821 N N . ALA B 1 490 ? -38.156 33.812 2.574 1 90.62 490 ALA B N 1
ATOM 8822 C CA . ALA B 1 490 ? -38.25 32.812 1.511 1 90.62 490 ALA B CA 1
ATOM 8823 C C . ALA B 1 490 ? -36.906 32.156 1.232 1 90.62 490 ALA B C 1
ATOM 8825 O O . ALA B 1 490 ? -35.844 32.75 1.502 1 90.62 490 ALA B O 1
ATOM 8826 N N . ALA B 1 491 ? -36.938 31.047 0.653 1 88.94 491 ALA B N 1
ATOM 8827 C CA . ALA B 1 491 ? -35.75 30.281 0.323 1 88.94 491 ALA B CA 1
ATOM 8828 C C . ALA B 1 491 ? -34.844 31.078 -0.625 1 88.94 491 ALA B C 1
ATOM 8830 O O . ALA B 1 491 ? -33.625 30.969 -0.563 1 88.94 491 ALA B O 1
ATOM 8831 N N . ASP B 1 492 ? -35.375 31.875 -1.372 1 91.44 492 ASP B N 1
ATOM 8832 C CA . ASP B 1 492 ? -34.656 32.656 -2.383 1 91.44 492 ASP B CA 1
ATOM 8833 C C . ASP B 1 492 ? -33.719 33.688 -1.735 1 91.44 492 ASP B C 1
ATOM 8835 O O . ASP B 1 492 ? -32.812 34.156 -2.379 1 91.44 492 ASP B O 1
ATOM 8839 N N . ASP B 1 493 ? -33.969 33.938 -0.463 1 93.06 493 ASP B N 1
ATOM 8840 C CA . ASP B 1 493 ? -33.156 34.906 0.253 1 93.06 493 ASP B CA 1
ATOM 8841 C C . ASP B 1 493 ? -31.703 34.5 0.265 1 93.06 493 ASP B C 1
ATOM 8843 O O . ASP B 1 493 ? -30.797 35.344 0.295 1 93.06 493 ASP B O 1
ATOM 8847 N N . VAL B 1 494 ? -31.484 33.125 0.167 1 93.31 494 VAL B N 1
ATOM 8848 C CA . VAL B 1 494 ? -30.125 32.656 0.357 1 93.31 494 VAL B CA 1
ATOM 8849 C C . VAL B 1 494 ? -29.734 31.688 -0.766 1 93.31 494 VAL B C 1
ATOM 8851 O O . VAL B 1 494 ? -28.734 30.969 -0.668 1 93.31 494 VAL B O 1
ATOM 8854 N N . LYS B 1 495 ? -30.5 31.547 -1.863 1 89.31 495 LYS B N 1
ATOM 8855 C CA . LYS B 1 495 ? -30.328 30.562 -2.928 1 89.31 495 LYS B CA 1
ATOM 8856 C C . LYS B 1 495 ? -28.984 30.75 -3.635 1 89.31 495 LYS B C 1
ATOM 8858 O O . LYS B 1 495 ? -28.359 29.766 -4.059 1 89.31 495 LYS B O 1
ATOM 8863 N N . ARG B 1 496 ? -28.547 31.938 -3.76 1 87.75 496 ARG B N 1
ATOM 8864 C CA . ARG B 1 496 ? -27.328 32.188 -4.512 1 87.75 496 ARG B CA 1
ATOM 8865 C C . ARG B 1 496 ? -26.156 32.438 -3.57 1 87.75 496 ARG B C 1
ATOM 8867 O O . ARG B 1 496 ? -25.078 32.875 -4.004 1 87.75 496 ARG B O 1
ATOM 8874 N N . TRP B 1 497 ? -26.312 32.094 -2.287 1 93.12 497 TRP B N 1
ATOM 8875 C CA . TRP B 1 497 ? -25.266 32.344 -1.3 1 93.12 497 TRP B CA 1
ATOM 8876 C C . TRP B 1 497 ? -24.266 31.188 -1.261 1 93.12 497 TRP B C 1
ATOM 8878 O O . TRP B 1 497 ? -24.641 30.016 -1.437 1 93.12 497 TRP B O 1
ATOM 8888 N N . SER B 1 498 ? -23.031 31.641 -1.062 1 90.62 498 SER B N 1
ATOM 8889 C CA . SER B 1 498 ? -22.031 30.641 -0.69 1 90.62 498 SER B CA 1
ATOM 8890 C C . SER B 1 498 ? -22.25 30.156 0.743 1 90.62 498 SER B C 1
ATOM 8892 O O . SER B 1 498 ? -22.984 30.781 1.506 1 90.62 498 SER B O 1
ATOM 8894 N N . ALA B 1 499 ? -21.641 29.047 1.003 1 89.69 499 ALA B N 1
ATOM 8895 C CA . ALA B 1 499 ? -21.672 28.562 2.383 1 89.69 499 ALA B CA 1
ATOM 8896 C C . ALA B 1 499 ? -21.094 29.609 3.338 1 89.69 499 ALA B C 1
ATOM 8898 O O . ALA B 1 499 ? -21.562 29.75 4.473 1 89.69 499 ALA B O 1
ATOM 8899 N N . GLY B 1 500 ? -20.188 30.375 2.918 1 91.19 500 GLY B N 1
ATOM 8900 C CA . GLY B 1 500 ? -19.609 31.438 3.715 1 91.19 500 GLY B CA 1
ATOM 8901 C C . GLY B 1 500 ? -20.609 32.531 4.039 1 91.19 500 GLY B C 1
ATOM 8902 O O . GLY B 1 500 ? -20.656 33.031 5.172 1 91.19 500 GLY B O 1
ATOM 8903 N N . GLN B 1 501 ? -21.344 32.875 3.086 1 95.12 501 GLN B N 1
ATOM 8904 C CA . GLN B 1 501 ? -22.359 33.906 3.307 1 95.12 501 GLN B CA 1
ATOM 8905 C C . GLN B 1 501 ? -23.422 33.406 4.285 1 95.12 501 GLN B C 1
ATOM 8907 O O . GLN B 1 501 ? -23.828 34.156 5.184 1 95.12 501 GLN B O 1
ATOM 8912 N N . SER B 1 502 ? -23.812 32.219 4.059 1 94.56 502 SER B N 1
ATOM 8913 C CA . SER B 1 502 ? -24.766 31.641 5 1 94.56 502 SER B CA 1
ATOM 8914 C C . SER B 1 502 ? -24.188 31.609 6.414 1 94.56 502 SER B C 1
ATOM 8916 O O . SER B 1 502 ? -24.891 31.891 7.383 1 94.56 502 SER B O 1
ATOM 8918 N N . SER B 1 503 ? -22.984 31.281 6.52 1 93.31 503 SER B N 1
ATOM 8919 C CA . SER B 1 503 ? -22.312 31.25 7.816 1 93.31 503 SER B CA 1
ATOM 8920 C C . SER B 1 503 ? -22.281 32.625 8.461 1 93.31 503 SER B C 1
ATOM 8922 O O . SER B 1 503 ? -22.594 32.781 9.648 1 93.31 503 SER B O 1
ATOM 8924 N N . LEU B 1 504 ? -21.922 33.625 7.711 1 94.56 504 LEU B N 1
ATOM 8925 C CA . LEU B 1 504 ? -21.906 34.969 8.227 1 94.56 504 LEU B CA 1
ATOM 8926 C C . LEU B 1 504 ? -23.297 35.406 8.711 1 94.56 504 LEU B C 1
ATOM 8928 O O . LEU B 1 504 ? -23.422 35.969 9.797 1 94.56 504 LEU B O 1
ATOM 8932 N N . PHE B 1 505 ? -24.375 35.125 7.977 1 96.12 505 PHE B N 1
ATOM 8933 C CA . PHE B 1 505 ? -25.75 35.438 8.336 1 96.12 505 PHE B CA 1
ATOM 8934 C C . PHE B 1 505 ? -26.125 34.812 9.672 1 96.12 505 PHE B C 1
ATOM 8936 O O . PHE B 1 505 ? -26.625 35.5 10.57 1 96.12 505 PHE B O 1
ATOM 8943 N N . LEU B 1 506 ? -25.75 33.531 9.742 1 95.31 506 LEU B N 1
ATOM 8944 C CA . LEU B 1 506 ? -26.078 32.812 10.961 1 95.31 506 LEU B CA 1
ATOM 8945 C C . LEU B 1 506 ? -25.312 33.375 12.156 1 95.31 506 LEU B C 1
ATOM 8947 O O . LEU B 1 506 ? -25.844 33.438 13.266 1 95.31 506 LEU B O 1
ATOM 8951 N N . ASP B 1 507 ? -24.125 33.75 11.977 1 93.75 507 ASP B N 1
ATOM 8952 C CA . ASP B 1 507 ? -23.328 34.344 13.039 1 93.75 507 ASP B CA 1
ATOM 8953 C C . ASP B 1 507 ? -23.922 35.688 13.484 1 93.75 507 ASP B C 1
ATOM 8955 O O . ASP B 1 507 ? -23.938 36 14.672 1 93.75 507 ASP B O 1
ATOM 8959 N N . LEU B 1 508 ? -24.328 36.438 12.555 1 94.31 508 LEU B N 1
ATOM 8960 C CA . LEU B 1 508 ? -24.953 37.719 12.852 1 94.31 508 LEU B CA 1
ATOM 8961 C C . LEU B 1 508 ? -26.219 37.531 13.672 1 94.31 508 LEU B C 1
ATOM 8963 O O . LEU B 1 508 ? -26.469 38.25 14.633 1 94.31 508 LEU B O 1
ATOM 8967 N N . LEU B 1 509 ? -26.953 36.562 13.305 1 94.88 509 LEU B N 1
ATOM 8968 C CA . LEU B 1 509 ? -28.172 36.25 14.055 1 94.88 509 LEU B CA 1
ATOM 8969 C C . LEU B 1 509 ? -27.844 35.812 15.477 1 94.88 509 LEU B C 1
ATOM 8971 O O . LEU B 1 509 ? -28.594 36.125 16.422 1 94.88 509 LEU B O 1
ATOM 8975 N N . PHE B 1 510 ? -26.859 35.094 15.633 1 93.5 510 PHE B N 1
ATOM 8976 C CA . PHE B 1 510 ? -26.438 34.625 16.953 1 93.5 510 PHE B CA 1
ATOM 8977 C C . PHE B 1 510 ? -26.141 35.812 17.875 1 93.5 510 PHE B C 1
ATOM 8979 O O . PHE B 1 510 ? -26.438 35.75 19.062 1 93.5 510 PHE B O 1
ATOM 8986 N N . GLU B 1 511 ? -25.594 36.812 17.344 1 88.31 511 GLU B N 1
ATOM 8987 C CA . GLU B 1 511 ? -25.25 38 18.125 1 88.31 511 GLU B CA 1
ATOM 8988 C C . GLU B 1 511 ? -26.484 38.688 18.688 1 88.31 511 GLU B C 1
ATOM 8990 O O . GLU B 1 511 ? -26.453 39.312 19.734 1 88.31 511 GLU B O 1
ATOM 8995 N N . THR B 1 512 ? -27.531 38.562 18.016 1 85.88 512 THR B N 1
ATOM 8996 C CA . THR B 1 512 ? -28.766 39.219 18.422 1 85.88 512 THR B CA 1
ATOM 8997 C C . THR B 1 512 ? -29.688 38.219 19.141 1 85.88 512 THR B C 1
ATOM 8999 O O . THR B 1 512 ? -30.812 38.562 19.516 1 85.88 512 THR B O 1
ATOM 9002 N N . SER B 1 513 ? -29.281 37.125 19.422 1 83.31 513 SER B N 1
ATOM 9003 C CA . SER B 1 513 ? -30.047 36.062 20.062 1 83.31 513 SER B CA 1
ATOM 9004 C C . SER B 1 513 ? -30.281 36.375 21.531 1 83.31 513 SER B C 1
ATOM 9006 O O . SER B 1 513 ? -29.531 37.156 22.141 1 83.31 513 SER B O 1
ATOM 9008 N N . PRO B 1 514 ? -31.375 35.75 22.031 1 91.25 514 PRO B N 1
ATOM 9009 C CA . PRO B 1 514 ? -32.156 34.625 21.531 1 91.25 514 PRO B CA 1
ATOM 9010 C C . PRO B 1 514 ? -33.312 35.062 20.609 1 91.25 514 PRO B C 1
ATOM 9012 O O . PRO B 1 514 ? -33.969 36.062 20.859 1 91.25 514 PRO B O 1
ATOM 9015 N N . LEU B 1 515 ? -33.438 34.25 19.672 1 91.06 515 LEU B N 1
ATOM 9016 C CA . LEU B 1 515 ? -34.594 34.406 18.781 1 91.06 515 LEU B CA 1
ATOM 9017 C C . LEU B 1 515 ? -35.781 33.625 19.297 1 91.06 515 LEU B C 1
ATOM 9019 O O . LEU B 1 515 ? -35.625 32.594 19.938 1 91.06 515 LEU B O 1
ATOM 9023 N N . PRO B 1 516 ? -36.969 34.156 18.938 1 90.25 516 PRO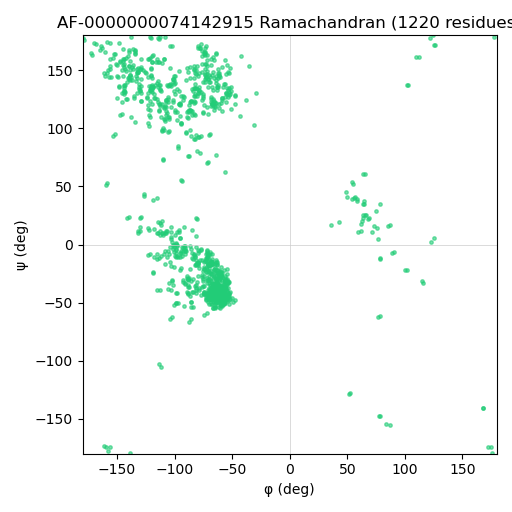 B N 1
ATOM 9024 C CA . PRO B 1 516 ? -38.125 33.312 19.25 1 90.25 516 PRO B CA 1
ATOM 9025 C C . PRO B 1 516 ? -38.125 31.984 18.531 1 90.25 516 PRO B C 1
ATOM 9027 O O . PRO B 1 516 ? -37.594 31.891 17.406 1 90.25 516 PRO B O 1
ATOM 9030 N N . ASN B 1 517 ? -38.719 30.969 19.109 1 91.69 517 ASN B N 1
ATOM 9031 C CA . ASN B 1 517 ? -38.719 29.594 18.609 1 91.69 517 ASN B CA 1
ATOM 9032 C C . ASN B 1 517 ? -39.25 29.516 17.188 1 91.69 517 ASN B C 1
ATOM 9034 O O . ASN B 1 517 ? -38.75 28.719 16.391 1 91.69 517 ASN B O 1
ATOM 9038 N N . GLN B 1 518 ? -40.219 30.281 16.922 1 88.5 518 GLN B N 1
ATOM 9039 C CA . GLN B 1 518 ? -40.812 30.266 15.578 1 88.5 518 GLN B CA 1
ATOM 9040 C C . GLN B 1 518 ? -39.781 30.656 14.523 1 88.5 518 GLN B C 1
ATOM 9042 O O . GLN B 1 518 ? -39.844 30.188 13.383 1 88.5 518 GLN B O 1
ATOM 9047 N N . TYR B 1 519 ? -38.875 31.453 14.93 1 90.19 519 TYR B N 1
ATOM 9048 C CA . TYR B 1 519 ? -37.844 31.891 14.008 1 90.19 519 TYR B CA 1
ATOM 9049 C C . TYR B 1 519 ? -36.812 30.766 13.758 1 90.19 519 TYR B C 1
ATOM 9051 O O . TYR B 1 519 ? -36.281 30.641 12.656 1 90.19 519 TYR B O 1
ATOM 9059 N N . ILE B 1 520 ? -36.594 29.969 14.719 1 92.81 520 ILE B N 1
ATOM 9060 C CA . ILE B 1 520 ? -35.75 28.797 14.562 1 92.81 520 ILE B CA 1
ATOM 9061 C C . ILE B 1 520 ? -36.375 27.828 13.555 1 92.81 520 ILE B C 1
ATOM 9063 O O . ILE B 1 520 ? -35.688 27.281 12.688 1 92.81 520 ILE B O 1
ATOM 9067 N N . GLU B 1 521 ? -37.594 27.641 13.617 1 91.19 521 GLU B N 1
ATOM 9068 C CA . GLU B 1 521 ? -38.312 26.797 12.68 1 91.19 521 GLU B CA 1
ATOM 9069 C C . GLU B 1 521 ? -38.219 27.344 11.258 1 91.19 521 GLU B C 1
ATOM 9071 O O . GLU B 1 521 ? -38.062 26.578 10.305 1 91.19 521 GLU B O 1
ATOM 9076 N N . THR B 1 522 ? -38.344 28.594 11.172 1 88.56 522 THR B N 1
ATOM 9077 C CA . THR B 1 522 ? -38.281 29.219 9.859 1 88.56 522 THR B CA 1
ATOM 9078 C C . THR B 1 522 ? -36.875 29.047 9.242 1 88.56 522 THR B C 1
ATOM 9080 O O . THR B 1 522 ? -36.781 28.766 8.047 1 88.56 522 THR B O 1
ATOM 9083 N N . LEU B 1 523 ? -35.844 29.234 10.047 1 91.69 523 LEU B N 1
ATOM 9084 C CA . LEU B 1 523 ? -34.5 29.016 9.562 1 91.69 523 LEU B CA 1
ATOM 9085 C C . LEU B 1 523 ? -34.312 27.594 9.031 1 91.69 523 LEU B C 1
ATOM 9087 O O . LEU B 1 523 ? -33.656 27.391 8 1 91.69 523 LEU B O 1
ATOM 9091 N N . SER B 1 524 ? -34.875 26.625 9.664 1 91.69 524 SER B N 1
ATOM 9092 C CA . SER B 1 524 ? -34.781 25.219 9.281 1 91.69 524 SER B CA 1
ATOM 9093 C C . SER B 1 524 ? -35.594 24.922 8.031 1 91.69 524 SER B C 1
ATOM 9095 O O . SER B 1 524 ? -35.125 24.234 7.125 1 91.69 524 SER B O 1
ATOM 9097 N N . ASP B 1 525 ? -36.75 25.406 8.016 1 88.94 525 ASP B N 1
ATOM 9098 C CA . ASP B 1 525 ? -37.719 25 6.988 1 88.94 525 ASP B CA 1
ATOM 9099 C C . ASP B 1 525 ? -37.531 25.812 5.715 1 88.94 525 ASP B C 1
ATOM 9101 O O . ASP B 1 525 ? -37.656 25.297 4.605 1 88.94 525 ASP B O 1
ATOM 9105 N N . VAL B 1 526 ? -37.281 27.078 5.867 1 89.88 526 VAL B N 1
ATOM 9106 C CA . VAL B 1 526 ? -37.25 27.969 4.715 1 89.88 526 VAL B CA 1
ATOM 9107 C C . VAL B 1 526 ? -35.844 27.953 4.086 1 89.88 526 VAL B C 1
ATOM 9109 O O . VAL B 1 526 ? -35.719 27.844 2.867 1 89.88 526 VAL B O 1
ATOM 9112 N N . TYR B 1 527 ? -34.844 28.016 4.895 1 92.12 527 TYR B N 1
ATOM 9113 C CA . TYR B 1 527 ? -33.469 28.094 4.367 1 92.12 527 TYR B CA 1
ATOM 9114 C C . TYR B 1 527 ? -32.781 26.734 4.426 1 92.12 527 TYR B C 1
ATOM 9116 O O . TYR B 1 527 ? -31.656 26.578 3.945 1 92.12 527 TYR B O 1
ATOM 9124 N N . ALA B 1 528 ? -33.344 25.766 4.992 1 91.38 528 ALA B N 1
ATOM 9125 C CA . ALA B 1 528 ? -32.906 24.375 5.035 1 91.38 528 ALA B CA 1
ATOM 9126 C C . ALA B 1 528 ? -31.609 24.219 5.82 1 91.38 528 ALA B C 1
ATOM 9128 O O . ALA B 1 528 ? -30.828 23.312 5.555 1 91.38 528 ALA B O 1
ATOM 9129 N N . TYR B 1 529 ? -31.328 25.109 6.73 1 93.06 529 TYR B N 1
ATOM 9130 C CA . TYR B 1 529 ? -30.094 25.016 7.504 1 93.06 529 TYR B CA 1
ATOM 9131 C C . TYR B 1 529 ? -30.125 23.828 8.445 1 93.06 529 TYR B C 1
ATOM 9133 O O . TYR B 1 529 ? -29.078 23.234 8.742 1 93.06 529 TYR B O 1
ATOM 9141 N N . GLY B 1 530 ? -31.281 23.375 8.852 1 91.38 530 GLY B N 1
ATOM 9142 C CA . GLY B 1 530 ? -31.406 22.234 9.734 1 91.38 530 GLY B CA 1
ATOM 9143 C C . GLY B 1 530 ? -31.172 20.906 9.031 1 91.38 530 GLY B C 1
ATOM 9144 O O . GLY B 1 530 ? -30.984 19.891 9.688 1 91.38 530 GLY B O 1
ATOM 9145 N N . LYS B 1 531 ? -31.156 20.906 7.758 1 89 531 LYS B N 1
ATOM 9146 C CA . LYS B 1 531 ? -31 19.703 6.965 1 89 531 LYS B CA 1
ATOM 9147 C C . LYS B 1 531 ? -29.672 19.688 6.203 1 89 531 LYS B C 1
ATOM 9149 O O . LYS B 1 531 ? -29.469 18.875 5.309 1 89 531 LYS B O 1
ATOM 9154 N N . SER B 1 532 ? -28.906 20.656 6.555 1 89.81 532 SER B N 1
ATOM 9155 C CA . SER B 1 532 ? -27.656 20.797 5.816 1 89.81 532 SER B CA 1
ATOM 9156 C C . SER B 1 532 ? -26.688 19.656 6.125 1 89.81 532 SER B C 1
ATOM 9158 O O . SER B 1 532 ? -26.594 19.219 7.273 1 89.81 532 SER B O 1
ATOM 9160 N N . GLU B 1 533 ? -25.938 19.25 5.035 1 88.19 533 GLU B N 1
ATOM 9161 C CA . GLU B 1 533 ? -24.859 18.281 5.246 1 88.19 533 GLU B CA 1
ATOM 9162 C C . GLU B 1 533 ? -23.531 18.984 5.523 1 88.19 533 GLU B C 1
ATOM 9164 O O . GLU B 1 533 ? -22.516 18.328 5.797 1 88.19 533 GLU B O 1
ATOM 9169 N N . ASN B 1 534 ? -23.609 20.266 5.484 1 91.31 534 ASN B N 1
ATOM 9170 C CA . ASN B 1 534 ? -22.453 21.094 5.828 1 91.31 534 ASN B CA 1
ATOM 9171 C C . ASN B 1 534 ? -22.375 21.328 7.332 1 91.31 534 ASN B C 1
ATOM 9173 O O . ASN B 1 534 ? -23.172 22.078 7.895 1 91.31 534 ASN B O 1
ATOM 9177 N N . ALA B 1 535 ? -21.328 20.781 7.879 1 91.31 535 ALA B N 1
ATOM 9178 C CA . ALA B 1 535 ? -21.203 20.844 9.336 1 91.31 535 ALA B CA 1
ATOM 9179 C C . ALA B 1 535 ? -21.094 22.281 9.812 1 91.31 535 ALA B C 1
ATOM 9181 O O . ALA B 1 535 ? -21.625 22.641 10.875 1 91.31 535 ALA B O 1
ATOM 9182 N N . GLU B 1 536 ? -20.5 23.156 9.141 1 91.06 536 GLU B N 1
ATOM 9183 C CA . GLU B 1 536 ? -20.359 24.562 9.516 1 91.06 536 GLU B CA 1
ATOM 9184 C C . GLU B 1 536 ? -21.734 25.234 9.641 1 91.06 536 GLU B C 1
ATOM 9186 O O . GLU B 1 536 ? -21.984 25.938 10.617 1 91.06 536 GLU B O 1
ATOM 9191 N N . LEU B 1 537 ? -22.594 25 8.734 1 93.31 537 LEU B N 1
ATOM 9192 C CA . LEU B 1 537 ? -23.922 25.609 8.727 1 93.31 537 LEU B CA 1
ATOM 9193 C C . LEU B 1 537 ? -24.812 24.969 9.781 1 93.31 537 LEU B C 1
ATOM 9195 O O . LEU B 1 537 ? -25.484 25.656 10.539 1 93.31 537 LEU B O 1
ATOM 9199 N N . LEU B 1 538 ? -24.688 23.672 9.805 1 94.88 538 LEU B N 1
ATOM 9200 C CA . LEU B 1 538 ? -25.547 22.906 10.711 1 94.88 538 LEU B CA 1
ATOM 9201 C C . LEU B 1 538 ? -25.266 23.297 12.164 1 94.88 538 LEU B C 1
ATOM 9203 O O . LEU B 1 538 ? -26.203 23.578 12.914 1 94.88 538 LEU B O 1
ATOM 9207 N N . PHE B 1 539 ? -24.109 23.391 12.578 1 94.31 539 PHE B N 1
ATOM 9208 C CA . PHE B 1 539 ? -23.781 23.641 13.969 1 94.31 539 PHE B CA 1
ATOM 9209 C C . PHE B 1 539 ? -24.031 25.109 14.336 1 94.31 539 PHE B C 1
ATOM 9211 O O . PHE B 1 539 ? -24.375 25.422 15.477 1 94.31 539 PHE B O 1
ATOM 9218 N N . ARG B 1 540 ? -23.906 26.016 13.406 1 94.62 540 ARG B N 1
ATOM 9219 C CA . ARG B 1 540 ? -24.297 27.391 13.648 1 94.62 540 ARG B CA 1
ATOM 9220 C C . ARG B 1 540 ? -25.812 27.5 13.883 1 94.62 540 ARG B C 1
ATOM 9222 O O . ARG B 1 540 ? -26.25 28.234 14.766 1 94.62 540 ARG B O 1
ATOM 9229 N N . PHE B 1 541 ? -26.594 26.766 13.141 1 96.31 541 PHE B N 1
ATOM 9230 C CA . PHE B 1 541 ? -28.047 26.703 13.328 1 96.31 541 PHE B CA 1
ATOM 9231 C C . PHE B 1 541 ? -28.391 26.141 14.703 1 96.31 541 PHE B C 1
ATOM 9233 O O . PHE B 1 541 ? -29.266 26.672 15.391 1 96.31 541 PHE B O 1
ATOM 9240 N N . TYR B 1 542 ? -27.625 25.094 15.047 1 96.81 542 TYR B N 1
ATOM 9241 C CA . TYR B 1 542 ? -27.859 24.469 16.344 1 96.81 542 TYR B CA 1
ATOM 9242 C C . TYR B 1 542 ? -27.578 25.438 17.484 1 96.81 542 TYR B C 1
ATOM 9244 O O . TYR B 1 542 ? -28.281 25.438 18.5 1 96.81 542 TYR B O 1
ATOM 9252 N N . LYS B 1 543 ? -26.578 26.234 17.375 1 95.69 543 LYS B N 1
ATOM 9253 C CA . LYS B 1 543 ? -26.281 27.234 18.391 1 95.69 543 LYS B CA 1
ATOM 9254 C C . LYS B 1 543 ? -27.453 28.203 18.578 1 95.69 543 LYS B C 1
ATOM 9256 O O . LYS B 1 543 ? -27.797 28.562 19.703 1 95.69 543 LYS B O 1
ATOM 9261 N N . LEU B 1 544 ? -28.016 28.578 17.469 1 95.5 544 LEU B N 1
ATOM 9262 C CA . LEU B 1 544 ? -29.172 29.469 17.516 1 95.5 544 LEU B CA 1
ATOM 9263 C C . LEU B 1 544 ? -30.359 28.781 18.203 1 95.5 544 LEU B C 1
ATOM 9265 O O . LEU B 1 544 ? -31.031 29.391 19.031 1 95.5 544 LEU B O 1
ATOM 9269 N N . ALA B 1 545 ? -30.531 27.578 17.844 1 97.12 545 ALA B N 1
ATOM 9270 C CA . ALA B 1 545 ? -31.609 26.812 18.438 1 97.12 545 ALA B CA 1
ATOM 9271 C C . ALA B 1 545 ? -31.438 26.672 19.953 1 97.12 545 ALA B C 1
ATOM 9273 O O . ALA B 1 545 ? -32.406 26.797 20.703 1 97.12 545 ALA B O 1
ATOM 9274 N N . LEU B 1 546 ? -30.281 26.438 20.375 1 96.69 546 LEU B N 1
ATOM 9275 C CA . LEU B 1 546 ? -30.016 26.266 21.797 1 96.69 546 LEU B CA 1
ATOM 9276 C C . LEU B 1 546 ? -30.172 27.578 22.547 1 96.69 546 LEU B C 1
ATOM 9278 O O . LEU B 1 546 ? -30.797 27.609 23.609 1 96.69 546 LEU B O 1
ATOM 9282 N N . LYS B 1 547 ? -29.672 28.656 22 1 94.75 547 LYS B N 1
ATOM 9283 C CA . LYS B 1 547 ? -29.859 29.969 22.625 1 94.75 547 LYS B CA 1
ATOM 9284 C C . LYS B 1 547 ? -31.328 30.312 22.766 1 94.75 547 LYS B C 1
ATOM 9286 O O . LYS B 1 547 ? -31.734 30.984 23.719 1 94.75 547 LYS B O 1
ATOM 9291 N N . ALA B 1 548 ? -32.125 29.844 21.891 1 94.06 548 ALA B N 1
ATOM 9292 C CA . ALA B 1 548 ? -33.562 30.094 21.875 1 94.06 548 ALA B CA 1
ATOM 9293 C C . ALA B 1 548 ? -34.312 29.094 22.766 1 94.06 548 ALA B C 1
ATOM 9295 O O . ALA B 1 548 ? -35.531 29.156 22.891 1 94.06 548 ALA B O 1
ATOM 9296 N N . LYS B 1 549 ? -33.594 28.156 23.328 1 95.56 549 LYS B N 1
ATOM 9297 C CA . LYS B 1 549 ? -34.156 27.094 24.141 1 95.56 549 LYS B CA 1
ATOM 9298 C C . LYS B 1 549 ? -35.219 26.328 23.344 1 95.56 549 LYS B C 1
ATOM 9300 O O . LYS B 1 549 ? -36.312 26.062 23.859 1 95.56 549 LYS B O 1
ATOM 9305 N N . TYR B 1 550 ? -34.906 26.141 22.141 1 95.44 550 TYR B N 1
ATOM 9306 C CA . TYR B 1 550 ? -35.781 25.344 21.281 1 95.44 550 TYR B CA 1
ATOM 9307 C C . TYR B 1 550 ? -35.625 23.859 21.562 1 95.44 550 TYR B C 1
ATOM 9309 O O . TYR B 1 550 ? -34.969 23.141 20.812 1 95.44 550 TYR B O 1
ATOM 9317 N N . THR B 1 551 ? -36.344 23.234 22.359 1 94.81 551 THR B N 1
ATOM 9318 C CA . THR B 1 551 ? -36.156 21.922 22.953 1 94.81 551 THR B CA 1
ATOM 9319 C C . THR B 1 551 ? -36.438 20.828 21.922 1 94.81 551 THR B C 1
ATOM 9321 O O . THR B 1 551 ? -35.969 19.703 22.078 1 94.81 551 THR B O 1
ATOM 9324 N N . ARG B 1 552 ? -37.156 21.078 20.828 1 94.44 552 ARG B N 1
ATOM 9325 C CA . ARG B 1 552 ? -37.469 20.078 19.828 1 94.44 552 ARG B CA 1
ATOM 9326 C C . ARG B 1 552 ? -36.219 19.547 19.141 1 94.44 552 ARG B C 1
ATOM 9328 O O . ARG B 1 552 ? -36.25 18.453 18.562 1 94.44 552 ARG B O 1
ATOM 9335 N N . LEU B 1 553 ? -35.156 20.359 19.219 1 96.25 553 LEU B N 1
ATOM 9336 C CA . LEU B 1 553 ? -33.938 19.969 18.5 1 96.25 553 LEU B CA 1
ATOM 9337 C C . LEU B 1 553 ? -32.906 19.391 19.438 1 96.25 553 LEU B C 1
ATOM 9339 O O . LEU B 1 553 ? -31.828 18.984 19 1 96.25 553 LEU B O 1
ATOM 9343 N N . TYR B 1 554 ? -33.219 19.281 20.688 1 96.38 554 TYR B N 1
ATOM 9344 C CA . TYR B 1 554 ? -32.188 18.875 21.656 1 96.38 554 TYR B CA 1
ATOM 9345 C C . TYR B 1 554 ? -31.672 17.484 21.344 1 96.38 554 TYR B C 1
ATOM 9347 O O . TYR B 1 554 ? -30.453 17.266 21.297 1 96.38 554 TYR B O 1
ATOM 9355 N N . ASP B 1 555 ? -32.594 16.594 20.953 1 96.38 555 ASP B N 1
ATOM 9356 C CA . ASP B 1 555 ? -32.156 15.242 20.641 1 96.38 555 ASP B CA 1
ATOM 9357 C C . ASP B 1 555 ? -31.344 15.203 19.344 1 96.38 555 ASP B C 1
ATOM 9359 O O . ASP B 1 555 ? -30.344 14.477 19.266 1 96.38 555 ASP B O 1
ATOM 9363 N N . THR B 1 556 ? -31.812 15.898 18.422 1 96 556 THR B N 1
ATOM 9364 C CA . THR B 1 556 ? -31.094 15.984 17.156 1 96 556 THR B CA 1
ATOM 9365 C C . THR B 1 556 ? -29.688 16.547 17.359 1 96 556 THR B C 1
ATOM 9367 O O . THR B 1 556 ? -28.719 16.031 16.781 1 96 556 THR B O 1
ATOM 9370 N N . ILE B 1 557 ? -29.656 17.562 18.156 1 96.75 557 ILE B N 1
ATOM 9371 C CA . ILE B 1 557 ? -28.375 18.203 18.453 1 96.75 557 ILE B CA 1
ATOM 9372 C C . ILE B 1 557 ? -27.469 17.234 19.203 1 96.75 557 ILE B C 1
ATOM 9374 O O . ILE B 1 557 ? -26.281 17.141 18.938 1 96.75 557 ILE B O 1
ATOM 9378 N N . ALA B 1 558 ? -28.047 16.469 20.062 1 96.06 558 ALA B N 1
ATOM 9379 C CA . ALA B 1 558 ? -27.297 15.461 20.812 1 96.06 558 ALA B CA 1
ATOM 9380 C C . ALA B 1 558 ? -26.703 14.414 19.859 1 96.06 558 ALA B C 1
ATOM 9382 O O . ALA B 1 558 ? -25.531 14.039 20 1 96.06 558 ALA B O 1
ATOM 9383 N N . GLN B 1 559 ? -27.484 14.055 18.938 1 95 559 GLN B N 1
ATOM 9384 C CA . GLN B 1 559 ? -27 13.078 17.969 1 95 559 GLN B CA 1
ATOM 9385 C C . GLN B 1 559 ? -25.875 13.648 17.109 1 95 559 GLN B C 1
ATOM 9387 O O . GLN B 1 559 ? -24.906 12.945 16.797 1 95 559 GLN B O 1
ATOM 9392 N N . ALA B 1 560 ? -25.984 14.859 16.781 1 94.62 560 ALA B N 1
ATOM 9393 C CA . ALA B 1 560 ? -24.969 15.508 15.953 1 94.62 560 ALA B CA 1
ATOM 9394 C C . ALA B 1 560 ? -23.641 15.594 16.672 1 94.62 560 ALA B C 1
ATOM 9396 O O . ALA B 1 560 ? -22.594 15.25 16.109 1 94.62 560 ALA B O 1
ATOM 9397 N N . VAL B 1 561 ? -23.719 15.992 17.875 1 94.25 561 VAL B N 1
ATOM 9398 C CA . VAL B 1 561 ? -22.453 16.125 18.609 1 94.25 561 VAL B CA 1
ATOM 9399 C C . VAL B 1 561 ? -21.906 14.75 18.953 1 94.25 561 VAL B C 1
ATOM 9401 O O . VAL B 1 561 ? -20.734 14.609 19.312 1 94.25 561 VAL B O 1
ATOM 9404 N N . GLY B 1 562 ? -22.719 13.734 18.828 1 93.06 562 GLY B N 1
ATOM 9405 C CA . GLY B 1 562 ? -22.266 12.367 19 1 93.06 562 GLY B CA 1
ATOM 9406 C C . GLY B 1 562 ? -21.609 11.789 17.766 1 93.06 562 GLY B C 1
ATOM 9407 O O . GLY B 1 562 ? -21 10.727 17.812 1 93.06 562 GLY B O 1
ATOM 9408 N N . SER B 1 563 ? -21.734 12.5 16.703 1 91.12 563 SER B N 1
ATOM 9409 C CA . SER B 1 563 ? -21.234 11.977 15.438 1 91.12 563 SER B CA 1
ATOM 9410 C C . SER B 1 563 ? -20 12.734 14.969 1 91.12 563 SER B C 1
ATOM 9412 O O . SER B 1 563 ? -19.375 12.352 13.977 1 91.12 563 SER B O 1
ATOM 9414 N N . VAL B 1 564 ? -19.672 13.805 15.648 1 91.19 564 VAL B N 1
ATOM 9415 C CA . VAL B 1 564 ? -18.531 14.625 15.266 1 91.19 564 VAL B CA 1
ATOM 9416 C C . VAL B 1 564 ? -17.656 14.898 16.484 1 91.19 564 VAL B C 1
ATOM 9418 O O . VAL B 1 564 ? -18.172 15.258 17.547 1 91.19 564 VAL B O 1
ATOM 9421 N N . GLY B 1 565 ? -16.391 14.773 16.328 1 90.81 565 GLY B N 1
ATOM 9422 C CA . GLY B 1 565 ? -15.484 14.969 17.453 1 90.81 565 GLY B CA 1
ATOM 9423 C C . GLY B 1 565 ? -14.758 16.297 17.406 1 90.81 565 GLY B C 1
ATOM 9424 O O . GLY B 1 565 ? -14.031 16.641 18.344 1 90.81 565 GLY B O 1
ATOM 9425 N N . ARG B 1 566 ? -14.961 17.078 16.422 1 91.56 566 ARG B N 1
ATOM 9426 C CA . ARG B 1 566 ? -14.258 18.344 16.266 1 91.56 566 ARG B CA 1
ATOM 9427 C C . ARG B 1 566 ? -14.656 19.328 17.359 1 91.56 566 ARG B C 1
ATOM 9429 O O . ARG B 1 566 ? -15.812 19.75 17.438 1 91.56 566 ARG B O 1
ATOM 9436 N N . MET B 1 567 ? -13.734 19.859 18.094 1 88.81 567 MET B N 1
ATOM 9437 C CA . MET B 1 567 ? -14 20.656 19.281 1 88.81 567 MET B CA 1
ATOM 9438 C C . MET B 1 567 ? -14.625 22 18.891 1 88.81 567 MET B C 1
ATOM 9440 O O . MET B 1 567 ? -15.438 22.547 19.641 1 88.81 567 MET B O 1
ATOM 9444 N N . LYS B 1 568 ? -14.297 22.5 17.703 1 88 568 LYS B N 1
ATOM 9445 C CA . LYS B 1 568 ? -14.891 23.75 17.219 1 88 568 LYS B CA 1
ATOM 9446 C C . LYS B 1 568 ? -16.422 23.688 17.266 1 88 568 LYS B C 1
ATOM 9448 O O . LYS B 1 568 ? -17.078 24.703 17.469 1 88 568 LYS B O 1
ATOM 9453 N N . PHE B 1 569 ? -17 22.5 17.078 1 92.62 569 PHE B N 1
ATOM 9454 C CA . PHE B 1 569 ? -18.453 22.297 17.062 1 92.62 569 PHE B CA 1
ATOM 9455 C C . PHE B 1 569 ? -18.938 21.781 18.422 1 92.62 569 PHE B C 1
ATOM 9457 O O . PHE B 1 569 ? -19.891 22.328 18.984 1 92.62 569 PHE B O 1
ATOM 9464 N N . VAL B 1 570 ? -18.188 20.875 18.969 1 94.25 570 VAL B N 1
ATOM 9465 C CA . VAL B 1 570 ? -18.641 20.109 20.125 1 94.25 570 VAL B CA 1
ATOM 9466 C C . VAL B 1 570 ? -18.672 21.016 21.359 1 94.25 570 VAL B C 1
ATOM 9468 O O . VAL B 1 570 ? -19.688 21.078 22.047 1 94.25 570 VAL B O 1
ATOM 9471 N N . ARG B 1 571 ? -17.641 21.719 21.625 1 92.12 571 ARG B N 1
ATOM 9472 C CA . ARG B 1 571 ? -17.516 22.453 22.875 1 92.12 571 ARG B CA 1
ATOM 9473 C C . ARG B 1 571 ? -18.547 23.562 22.984 1 92.12 571 ARG B C 1
ATOM 9475 O O . ARG B 1 571 ? -19.266 23.672 23.969 1 92.12 571 ARG B O 1
ATOM 9482 N N . PRO B 1 572 ? -18.688 24.391 21.938 1 92.38 572 PRO B N 1
ATOM 9483 C CA . PRO B 1 572 ? -19.719 25.422 22.047 1 92.38 572 PRO B CA 1
ATOM 9484 C C . PRO B 1 572 ? -21.125 24.844 22.234 1 92.38 572 PRO B C 1
ATOM 9486 O O . PRO B 1 572 ? -21.922 25.422 22.984 1 92.38 572 PRO B O 1
ATOM 9489 N N . ILE B 1 573 ? -21.406 23.75 21.594 1 96.25 573 ILE B N 1
ATOM 9490 C CA . ILE B 1 573 ? -22.734 23.141 21.719 1 96.25 573 ILE B CA 1
ATOM 9491 C C . ILE B 1 573 ? -22.953 22.656 23.156 1 96.25 573 ILE B C 1
ATOM 9493 O O . ILE B 1 573 ? -24 22.922 23.75 1 96.25 573 ILE B O 1
ATOM 9497 N N . TYR B 1 574 ? -21.969 22.062 23.703 1 95.88 574 TYR B N 1
ATOM 9498 C CA . TYR B 1 574 ? -22.109 21.594 25.078 1 95.88 574 TYR B CA 1
ATOM 9499 C C . TYR B 1 574 ? -22.219 22.766 26.047 1 95.88 574 TYR B C 1
ATOM 9501 O O . TYR B 1 574 ? -22.969 22.703 27.016 1 95.88 574 TYR B O 1
ATOM 9509 N N . ARG B 1 575 ? -21.453 23.781 25.875 1 93.81 575 ARG B N 1
ATOM 9510 C CA . ARG B 1 575 ? -21.547 24.969 26.719 1 93.81 575 ARG B CA 1
ATOM 9511 C C . ARG B 1 575 ? -22.953 25.562 26.656 1 93.81 575 ARG B C 1
ATOM 9513 O O . ARG B 1 575 ? -23.531 25.922 27.688 1 93.81 575 ARG B O 1
ATOM 9520 N N . LEU B 1 576 ? -23.438 25.641 25.484 1 94.44 576 LEU B N 1
ATOM 9521 C CA . LEU B 1 576 ? -24.781 26.188 25.312 1 94.44 576 LEU B CA 1
ATOM 9522 C C . LEU B 1 576 ? -25.828 25.25 25.922 1 94.44 576 LEU B C 1
ATOM 9524 O O . LEU B 1 576 ? -26.734 25.703 26.609 1 94.44 576 LEU B O 1
ATOM 9528 N N . LEU B 1 577 ? -25.641 23.953 25.672 1 96.19 577 LEU B N 1
ATOM 9529 C CA . LEU B 1 577 ? -26.531 22.984 26.281 1 96.19 577 LEU B CA 1
ATOM 9530 C C . LEU B 1 577 ? -26.516 23.094 27.797 1 96.19 577 LEU B C 1
ATOM 9532 O O . LEU B 1 577 ? -27.562 23.031 28.453 1 96.19 577 LEU B O 1
ATOM 9536 N N . ASN B 1 578 ? -25.375 23.203 28.344 1 95.06 578 ASN B N 1
ATOM 9537 C CA . ASN B 1 578 ? -25.203 23.328 29.797 1 95.06 578 ASN B CA 1
ATOM 9538 C C . ASN B 1 578 ? -25.938 24.562 30.344 1 95.06 578 ASN B C 1
ATOM 9540 O O . ASN B 1 578 ? -26.484 24.516 31.438 1 95.06 578 ASN B O 1
ATOM 9544 N N . SER B 1 579 ? -25.891 25.594 29.656 1 94.56 579 SER B N 1
ATOM 9545 C CA . SER B 1 579 ? -26.5 26.844 30.094 1 94.56 579 SER B CA 1
ATOM 9546 C C . SER B 1 579 ? -28.016 26.75 30.062 1 94.56 579 SER B C 1
ATOM 9548 O O . SER B 1 579 ? -28.703 27.438 30.828 1 94.56 579 SER B O 1
ATOM 9550 N N . VAL B 1 580 ? -28.578 25.922 29.219 1 94.75 580 VAL B N 1
ATOM 9551 C CA . VAL B 1 580 ? -30.031 25.906 29.062 1 94.75 580 VAL B CA 1
ATOM 9552 C C . VAL B 1 580 ? -30.609 24.672 29.75 1 94.75 580 VAL B C 1
ATOM 9554 O O . VAL B 1 580 ? -31.75 24.672 30.203 1 94.75 580 VAL B O 1
ATOM 9557 N N . ASP B 1 581 ? -29.875 23.609 29.75 1 95.56 581 ASP B N 1
ATOM 9558 C CA . ASP B 1 581 ? -30.281 22.344 30.375 1 95.56 581 ASP B CA 1
ATOM 9559 C C . ASP B 1 581 ? -29.078 21.547 30.828 1 95.56 581 ASP B C 1
ATOM 9561 O O . ASP B 1 581 ? -28.578 20.688 30.078 1 95.56 581 ASP B O 1
ATOM 9565 N N . HIS B 1 582 ? -28.75 21.688 31.969 1 95.5 582 HIS B N 1
ATOM 9566 C CA . HIS B 1 582 ? -27.531 21.078 32.5 1 95.5 582 HIS B CA 1
ATOM 9567 C C . HIS B 1 582 ? -27.625 19.562 32.531 1 95.5 582 HIS B C 1
ATOM 9569 O O . HIS B 1 582 ? -26.703 18.875 32.125 1 95.5 582 HIS B O 1
ATOM 9575 N N . ASP B 1 583 ? -28.703 19.031 32.938 1 96.19 583 ASP B N 1
ATOM 9576 C CA . ASP B 1 583 ? -28.875 17.594 33.062 1 96.19 583 ASP B CA 1
ATOM 9577 C C . ASP B 1 583 ? -28.812 16.922 31.672 1 96.19 583 ASP B C 1
ATOM 9579 O O . ASP B 1 583 ? -28.188 15.875 31.516 1 96.19 583 ASP B O 1
ATOM 9583 N N . PHE B 1 584 ? -29.406 17.531 30.766 1 96.25 584 PHE B N 1
ATOM 9584 C CA . PHE B 1 584 ? -29.391 17 29.406 1 96.25 584 PHE B CA 1
ATOM 9585 C C . PHE B 1 584 ? -27.984 17.062 28.812 1 96.25 584 PHE B C 1
ATOM 9587 O O . PHE B 1 584 ? -27.562 16.141 28.125 1 96.25 584 PHE B O 1
ATOM 9594 N N . ALA B 1 585 ? -27.297 18.156 29.078 1 97.06 585 ALA B N 1
ATOM 9595 C CA . ALA B 1 585 ? -25.922 18.281 28.625 1 97.06 585 ALA B CA 1
ATOM 9596 C C . ALA B 1 585 ? -25.047 17.172 29.188 1 97.06 585 ALA B C 1
ATOM 9598 O O . ALA B 1 585 ? -24.297 16.516 28.438 1 97.06 585 ALA B O 1
ATOM 9599 N N . VAL B 1 586 ? -25.25 16.875 30.438 1 96.94 586 VAL B N 1
ATOM 9600 C CA . VAL B 1 586 ? -24.438 15.867 31.109 1 96.94 586 VAL B CA 1
ATOM 9601 C C . VAL B 1 586 ? -24.812 14.477 30.609 1 96.94 586 VAL B C 1
ATOM 9603 O O . VAL B 1 586 ? -23.922 13.656 30.328 1 96.94 586 VAL B O 1
ATOM 9606 N N . LYS B 1 587 ? -26.016 14.203 30.453 1 96.75 587 LYS B N 1
ATOM 9607 C CA . LYS B 1 587 ? -26.484 12.922 29.922 1 96.75 587 LYS B CA 1
ATOM 9608 C C . LYS B 1 587 ? -25.938 12.68 28.516 1 96.75 587 LYS B C 1
ATOM 9610 O O . LYS B 1 587 ? -25.5 11.578 28.203 1 96.75 587 LYS B O 1
ATOM 9615 N N . THR B 1 588 ? -26.062 13.68 27.703 1 96.75 588 THR B N 1
ATOM 9616 C CA . THR B 1 588 ? -25.562 13.578 26.328 1 96.75 588 THR B CA 1
ATOM 9617 C C . THR B 1 588 ? -24.062 13.297 26.328 1 96.75 588 THR B C 1
ATOM 9619 O O . THR B 1 588 ? -23.594 12.406 25.625 1 96.75 588 THR B O 1
ATOM 9622 N N . PHE B 1 589 ? -23.359 14.047 27.109 1 96.25 589 PHE B N 1
ATOM 9623 C CA . PHE B 1 589 ? -21.922 13.898 27.172 1 96.25 589 PHE B CA 1
ATOM 9624 C C . PHE B 1 589 ? -21.531 12.5 27.641 1 96.25 589 PHE B C 1
ATOM 9626 O O . PHE B 1 589 ? -20.672 11.859 27.047 1 96.25 589 PHE B O 1
ATOM 9633 N N . LEU B 1 590 ? -22.188 12 28.625 1 95.5 590 LEU B N 1
ATOM 9634 C CA . LEU B 1 590 ? -21.859 10.68 29.156 1 95.5 590 LEU B CA 1
ATOM 9635 C C . LEU B 1 590 ? -22.156 9.594 28.141 1 95.5 590 LEU B C 1
ATOM 9637 O O . LEU B 1 590 ? -21.438 8.594 28.047 1 95.5 590 LEU B O 1
ATOM 9641 N N . LYS B 1 591 ? -23.156 9.781 27.375 1 95.12 591 LYS B N 1
ATOM 9642 C CA . LYS B 1 591 ? -23.531 8.828 26.344 1 95.12 591 LYS B CA 1
ATOM 9643 C C . LYS B 1 591 ? -22.438 8.727 25.266 1 95.12 591 LYS B C 1
ATOM 9645 O O . LYS B 1 591 ? -22.172 7.645 24.75 1 95.12 591 LYS B O 1
ATOM 9650 N N . TYR B 1 592 ? -21.859 9.883 24.938 1 94.12 592 TYR B N 1
ATOM 9651 C CA . TYR B 1 592 ? -20.969 9.906 23.797 1 94.12 592 TYR B CA 1
ATOM 9652 C C . TYR B 1 592 ? -19.531 10.102 24.234 1 94.12 592 TYR B C 1
ATOM 9654 O O . TYR B 1 592 ? -18.641 10.289 23.406 1 94.12 592 TYR B O 1
ATOM 9662 N N . ARG B 1 593 ? -19.312 10.016 25.484 1 92.31 593 ARG B N 1
ATOM 9663 C CA . ARG B 1 593 ? -18 10.281 26.062 1 92.31 593 ARG B CA 1
ATOM 9664 C C . ARG B 1 593 ? -16.938 9.383 25.422 1 92.31 593 ARG B C 1
ATOM 9666 O O . ARG B 1 593 ? -15.836 9.844 25.109 1 92.31 593 ARG B O 1
ATOM 9673 N N . ASP B 1 594 ? -17.359 8.172 25.156 1 89.06 594 ASP B N 1
ATOM 9674 C CA . ASP B 1 594 ? -16.391 7.195 24.672 1 89.06 594 ASP B CA 1
ATOM 9675 C C . ASP B 1 594 ? -16.125 7.367 23.188 1 89.06 594 ASP B C 1
ATOM 9677 O O . ASP B 1 594 ? -15.156 6.832 22.656 1 89.06 594 ASP B O 1
ATOM 9681 N N . PHE B 1 595 ? -16.953 8.055 22.562 1 89.62 595 PHE B N 1
ATOM 9682 C CA . PHE B 1 595 ? -16.781 8.367 21.156 1 89.62 595 PHE B CA 1
ATOM 9683 C C . PHE B 1 595 ? -15.734 9.461 20.953 1 89.62 595 PHE B C 1
ATOM 9685 O O . PHE B 1 595 ? -14.945 9.422 20.016 1 89.62 595 PHE B O 1
ATOM 9692 N N . TYR B 1 596 ? -15.695 10.445 21.875 1 90.94 596 TYR B N 1
ATOM 9693 C CA . TYR B 1 596 ? -14.828 11.609 21.719 1 90.94 596 TYR B CA 1
ATOM 9694 C C . TYR B 1 596 ? -13.367 11.227 21.969 1 90.94 596 TYR B C 1
ATOM 9696 O O . TYR B 1 596 ? -13.07 10.359 22.797 1 90.94 596 TYR B O 1
ATOM 9704 N N . HIS B 1 597 ? -12.562 11.844 21.172 1 86.25 597 HIS B N 1
ATOM 9705 C CA . HIS B 1 597 ? -11.148 11.836 21.531 1 86.25 597 HIS B CA 1
ATOM 9706 C C . HIS B 1 597 ? -10.938 12.297 22.969 1 86.25 597 HIS B C 1
ATOM 9708 O O . HIS B 1 597 ? -11.68 13.148 23.469 1 86.25 597 HIS B O 1
ATOM 9714 N N . LYS B 1 598 ? -9.953 11.867 23.578 1 80.81 598 LYS B N 1
ATOM 9715 C CA . LYS B 1 598 ? -9.695 12.141 25 1 80.81 598 LYS B CA 1
ATOM 9716 C C . LYS B 1 598 ? -9.602 13.641 25.266 1 80.81 598 LYS B C 1
ATOM 9718 O O . LYS B 1 598 ? -10.109 14.133 26.266 1 80.81 598 LYS B O 1
ATOM 9723 N N . ILE B 1 599 ? -8.914 14.312 24.422 1 79.56 599 ILE B N 1
ATOM 9724 C CA . ILE B 1 599 ? -8.758 15.75 24.609 1 79.56 599 ILE B CA 1
ATOM 9725 C C . ILE B 1 599 ? -10.133 16.422 24.578 1 79.56 599 ILE B C 1
ATOM 9727 O O . ILE B 1 599 ? -10.438 17.266 25.422 1 79.56 599 ILE B O 1
ATOM 9731 N N . CYS B 1 600 ? -10.922 16.109 23.594 1 88.12 600 CYS B N 1
ATOM 9732 C CA . CYS B 1 600 ? -12.266 16.672 23.484 1 88.12 600 CYS B CA 1
ATOM 9733 C C . CYS B 1 600 ? -13.109 16.312 24.688 1 88.12 600 CYS B C 1
ATOM 9735 O O . CYS B 1 600 ? -13.758 17.172 25.281 1 88.12 600 CYS B O 1
ATOM 9737 N N . SER B 1 601 ? -13.031 15.047 25.062 1 90.19 601 SER B N 1
ATOM 9738 C CA . SER B 1 601 ? -13.805 14.594 26.219 1 90.19 601 SER B CA 1
ATOM 9739 C C . SER B 1 601 ? -13.398 15.344 27.484 1 90.19 601 SER B C 1
ATOM 9741 O O . SER B 1 601 ? -14.258 15.789 28.25 1 90.19 601 SER B O 1
ATOM 9743 N N . SER B 1 602 ? -12.195 15.508 27.688 1 85.25 602 SER B N 1
ATOM 9744 C CA . SER B 1 602 ? -11.695 16.203 28.859 1 85.25 602 SER B CA 1
ATOM 9745 C C . SER B 1 602 ? -12.117 17.672 28.859 1 85.25 602 SER B C 1
ATOM 9747 O O . SER B 1 602 ? -12.531 18.203 29.891 1 85.25 602 SER B O 1
ATOM 9749 N N . MET B 1 603 ? -11.977 18.312 27.766 1 86.44 603 MET B N 1
ATOM 9750 C CA . MET B 1 603 ? -12.328 19.734 27.672 1 86.44 603 MET B CA 1
ATOM 9751 C C . MET B 1 603 ? -13.828 19.938 27.875 1 86.44 603 MET B C 1
ATOM 9753 O O . MET B 1 603 ? -14.242 20.891 28.531 1 86.44 603 MET B O 1
ATOM 9757 N N . VAL B 1 604 ? -14.594 19.062 27.297 1 91.88 604 VAL B N 1
ATOM 9758 C CA . VAL B 1 604 ? -16.031 19.156 27.484 1 91.88 604 VAL B CA 1
ATOM 9759 C C . VAL B 1 604 ? -16.391 18.938 28.953 1 91.88 604 VAL B C 1
ATOM 9761 O O . VAL B 1 604 ? -17.234 19.656 29.5 1 91.88 604 VAL B O 1
ATOM 9764 N N . ALA B 1 605 ? -15.742 18 29.578 1 91.56 605 ALA B N 1
ATOM 9765 C CA . ALA B 1 605 ? -15.961 17.766 31 1 91.56 605 ALA B CA 1
ATOM 9766 C C . ALA B 1 605 ? -15.656 19.016 31.812 1 91.56 605 ALA B C 1
ATOM 9768 O O . ALA B 1 605 ? -16.391 19.344 32.75 1 91.56 605 ALA B O 1
ATOM 9769 N N . LYS B 1 606 ? -14.625 19.578 31.5 1 87.06 606 LYS B N 1
ATOM 9770 C CA . LYS B 1 606 ? -14.273 20.828 32.156 1 87.06 606 LYS B CA 1
ATOM 9771 C C . LYS B 1 606 ? -15.328 21.906 31.922 1 87.06 606 LYS B C 1
ATOM 9773 O O . LYS B 1 606 ? -15.727 22.609 32.844 1 87.06 606 LYS B O 1
ATOM 9778 N N . ASP B 1 607 ? -15.68 22.078 30.672 1 90.56 607 ASP B N 1
ATOM 9779 C CA . ASP B 1 607 ? -16.703 23.047 30.312 1 90.56 607 ASP B CA 1
ATOM 9780 C C . ASP B 1 607 ? -17.984 22.812 31.109 1 90.56 607 ASP B C 1
ATOM 9782 O O . ASP B 1 607 ? -18.688 23.766 31.469 1 90.56 607 ASP B O 1
ATOM 9786 N N . LEU B 1 608 ? -18.328 21.562 31.344 1 93.62 608 LEU B N 1
ATOM 9787 C CA . LEU B 1 608 ? -19.531 21.188 32.062 1 93.62 608 LEU B CA 1
ATOM 9788 C C . LEU B 1 608 ? -19.297 21.156 33.562 1 93.62 608 LEU B C 1
ATOM 9790 O O . LEU B 1 608 ? -20.203 20.891 34.344 1 93.62 608 LEU B O 1
ATOM 9794 N N . LYS B 1 609 ? -18.016 21.453 34.062 1 88.38 609 LYS B N 1
ATOM 9795 C CA . LYS B 1 609 ? -17.609 21.469 35.469 1 88.38 609 LYS B CA 1
ATOM 9796 C C . LYS B 1 609 ? -17.859 20.109 36.125 1 88.38 609 LYS B C 1
ATOM 9798 O O . LYS B 1 609 ? -18.422 20.047 37.219 1 88.38 609 LYS B O 1
ATOM 9803 N N . LEU B 1 610 ? -17.609 19.125 35.312 1 83.75 610 LEU B N 1
ATOM 9804 C CA . LEU B 1 610 ? -17.75 17.781 35.844 1 83.75 610 LEU B CA 1
ATOM 9805 C C . LEU B 1 610 ? -16.453 17.344 36.531 1 83.75 610 LEU B C 1
ATOM 9807 O O . LEU B 1 610 ? -15.359 17.656 36.062 1 83.75 610 LEU B O 1
ATOM 9811 N N . THR B 1 611 ? -16.203 17.5 37.875 1 62.34 611 THR B N 1
ATOM 9812 C CA . THR B 1 611 ? -15.031 17.031 38.594 1 62.34 611 THR B CA 1
ATOM 9813 C C . THR B 1 611 ? -14.711 15.578 38.25 1 62.34 611 THR B C 1
ATOM 9815 O O . THR B 1 611 ? -15.617 14.742 38.188 1 62.34 611 THR B O 1
ATOM 9818 N N . GLU B 1 612 ? -13.445 15.445 37.719 1 47.81 612 GLU B N 1
ATOM 9819 C CA . GLU B 1 612 ? -12.969 14.07 37.625 1 47.81 612 GLU B CA 1
ATOM 9820 C C . GLU B 1 612 ? -13.039 13.367 38.969 1 47.81 612 GLU B C 1
ATOM 9822 O O . GLU B 1 612 ? -12.82 13.992 40 1 47.81 612 GLU B O 1
#

InterPro domains:
  IPR001930 Peptidase M1, alanine aminopeptidase/leukotriene A4 hydrolase [PR00756] (143-158)
  IPR001930 Peptidase M1, alanine aminopeptidase/leukotriene A4 hydrolase [PR00756] (189-204)
  IPR001930 Peptidase M1, alanine aminopeptidase/leukotriene A4 hydrolase [PR00756] (264-274)
  IPR001930 Peptidase M1, alanine aminopeptidase/leukotriene A4 hydrolase [PR00756] (291-306)
  IPR001930 Peptidase M1, alanine aminopeptidase/leukotriene A4 hydrolase [PR00756] (310-322)
  IPR012777 Leukotriene A4 hydrolase/leucine aminopeptidase [TIGR02411] (6-608)
  IPR014782 Peptidase M1, membrane alanine aminopeptidase [PF01433] (230-432)
  IPR015211 Peptidase M1, leukotriene A4 hydrolase/aminopeptidase C-terminal [PF09127] (497-608)
  IPR015211 Peptidase M1, leukotriene A4 hydrolase/aminopeptidase C-terminal [SM01263] (464-608)
  IPR016024 Armadillo-type fold [SSF48371] (462-610)
  IPR027268 Peptidase M4/M1, CTD superfamily [G3DSA:1.10.390.10] (304-458)
  IPR034015 Aminopeptidase, leukotriene A4 hydrolase-like [PTHR45726] (3-609)
  IPR038502 Peptidase M1, LTA-4 hydrolase/aminopeptidase, C-terminal domain superfamily [G3DSA:1.25.40.320] (463-611)
  IPR042097 Aminopeptidase N-like , N-terminal domain superfamliy [G3DSA:2.60.40.1730] (16-205)
  IPR042097 Aminopeptidase N-like , N-terminal domain superfamliy [SSF63737] (3-206)
  IPR045357 Aminopeptidase N-like , N-terminal domain [PF17900] (23-199)
  IPR049980 Leukotriene A4 hydrolase-like, catalytic domain [cd09599] (6-450)

Solvent-accessible surface area (backbone atoms only — not comparable to full-atom values): 61664 Å² total; per-residue (Å²): 130,80,81,75,83,48,67,66,44,68,31,47,61,85,42,36,40,62,62,32,39,39,43,38,35,32,58,37,75,93,73,52,31,42,44,40,37,38,35,35,33,32,30,34,58,39,76,98,43,61,57,73,62,47,41,24,16,23,25,56,57,50,75,74,48,40,22,50,70,81,35,81,37,60,67,46,74,46,76,67,54,72,88,64,22,20,37,36,40,32,43,67,87,63,88,38,34,54,86,44,72,46,40,41,36,38,34,34,27,36,35,88,71,27,71,11,58,45,75,38,55,22,79,32,35,83,83,49,72,50,49,36,37,39,49,48,11,67,78,64,22,28,20,15,68,42,80,32,56,36,36,49,53,46,45,29,22,38,37,38,38,40,31,28,52,44,57,72,49,39,40,24,44,55,45,29,68,40,72,68,53,95,63,19,26,28,40,28,29,41,20,83,64,34,38,28,38,41,40,57,41,46,33,35,25,70,49,18,39,35,61,26,44,52,49,25,35,43,33,24,42,60,92,50,41,66,62,52,39,64,48,35,40,81,48,46,53,58,52,53,50,41,45,26,74,54,44,50,78,78,85,71,66,41,55,27,38,32,43,43,41,44,22,42,46,57,65,66,45,61,24,53,42,38,21,38,30,34,45,68,47,62,34,83,72,48,75,45,49,64,58,51,36,41,45,52,29,21,60,50,27,46,44,30,28,17,20,37,29,78,34,33,40,16,56,18,41,1,46,12,48,42,43,18,33,49,33,43,18,70,76,72,29,58,59,54,25,29,32,52,47,52,57,36,48,53,51,30,51,51,51,24,61,72,68,32,52,77,28,66,68,37,18,40,53,33,85,41,73,92,42,58,69,76,75,56,65,62,53,37,32,30,33,53,32,19,47,48,54,51,46,51,25,54,58,63,67,26,60,88,67,42,44,66,49,48,31,51,54,51,61,73,34,55,58,33,44,44,48,72,66,58,49,51,49,49,51,46,60,64,35,43,84,69,69,43,45,69,45,58,63,68,52,59,58,61,49,52,38,62,27,44,20,74,63,87,67,83,81,85,65,56,53,73,68,46,46,65,33,55,54,54,33,54,56,52,53,52,42,60,70,62,70,46,72,84,66,96,81,60,49,72,79,56,69,85,51,51,71,67,40,48,43,54,26,49,53,54,42,54,76,64,49,63,49,57,51,72,53,48,50,42,46,34,68,44,66,38,34,72,72,44,64,39,51,73,47,28,50,48,48,50,48,46,30,42,62,31,64,38,66,88,46,50,64,57,50,46,50,50,52,58,62,40,18,28,38,88,55,36,42,59,48,48,46,45,35,36,75,74,36,46,69,59,32,51,54,45,44,65,72,34,42,79,40,31,35,67,68,44,37,51,51,42,34,53,69,69,66,54,80,132,132,83,84,74,82,48,67,68,44,65,32,47,62,84,43,36,42,64,62,33,38,39,40,39,34,32,59,38,75,93,74,55,32,44,42,39,36,38,37,35,34,31,31,33,57,40,77,98,46,60,57,74,60,48,38,24,17,24,26,58,56,50,75,75,48,41,22,51,69,84,35,80,39,61,68,46,73,46,75,65,54,74,87,60,22,20,36,35,38,32,44,67,84,62,89,36,32,54,88,43,72,46,40,40,36,39,34,36,28,37,36,89,71,25,70,12,60,47,75,38,54,22,81,33,36,85,83,50,71,54,50,37,37,40,50,47,12,67,78,65,24,29,19,14,68,43,82,31,56,38,39,50,52,45,44,29,25,39,37,40,38,40,32,30,55,44,56,72,49,38,40,22,46,55,46,29,68,42,72,69,52,94,63,19,27,30,40,28,29,43,19,82,62,33,39,27,41,40,41,57,41,45,32,37,24,71,48,18,39,34,62,26,42,51,49,26,36,43,33,24,43,60,92,51,40,66,61,49,38,64,44,34,42,80,47,47,52,58,51,52,52,40,44,27,74,52,42,50,78,79,84,68,61,42,54,28,37,31,43,43,41,43,20,42,45,55,67,65,44,61,24,54,41,39,20,38,30,33,43,66,47,64,33,86,72,49,72,44,50,64,56,50,38,41,46,52,28,21,58,52,26,46,43,30,27,18,20,36,29,82,34,34,40,16,57,16,42,2,45,11,46,39,45,19,34,48,31,43,17,71,74,73,30,59,61,52,24,28,34,52,48,52,54,36,50,52,51,28,52,51,50,26,61,70,68,32,53,77,27,65,68,37,16,40,51,34,86,42,75,93,42,58,68,73,76,58,67,62,54,39,30,29,34,55,33,20,47,50,53,51,48,52,24,53,58,65,68,24,62,86,64,42,44,67,49,46,32,52,53,51,61,73,34,54,57,35,45,46,47,73,64,58,50,53,50,49,50,47,62,68,32,39,87,73,68,42,44,69,46,58,65,70,53,62,60,62,47,54,38,62,29,44,22,72,66,89,65,81,81,87,65,56,50,74,67,45,46,64,31,52,52,53,33,50,52,50,52,52,34,55,75,63,69,44,73,81,64,94,75,55,44,73,78,55,66,87,50,50,68,65,41,52,42,52,26,47,52,52,45,49,72,67,50,62,49,58,55,70,54,49,51,43,45,31,68,44,65,38,36,74,72,45,60,37,52,72,47,28,51,48,48,49,50,42,31,46,62,30,63,39,68,88,44,50,63,58,51,47,52,50,51,58,61,40,19,29,38,89,57,36,43,59,49,44,50,44,33,38,75,73,37,47,67,60,32,51,52,47,43,64,72,33,40,80,42,32,36,66,69,43,38,51,52,43,32,53,71,67,65,52,80,128